Protein AF-A0A232FLA2-F1 (afdb_monomer_lite)

InterPro domains:
  IPR002172 Low-density lipoprotein (LDL) receptor class A repeat [PF00057] (7-44)
  IPR002172 Low-density lipoprotein (LDL) receptor class A repeat [PF00057] (48-85)
  IPR002172 Low-density lipoprotein (LDL) receptor class A repeat [PF00057] (89-126)
  IPR002172 Low-density lipoprotein (LDL) receptor class A repeat [PF00057] (130-167)
  IPR002172 Low-density lipoprotein (LDL) receptor class A repeat [PF00057] (171-208)
  IPR002172 Low-density lipoprotein (LDL) receptor class A repeat [PR00261] (20-41)
  IPR002172 Low-density lipoprotein (LDL) receptor class A repeat [PR00261] (61-82)
  IPR002172 Low-density lipoprotein (LDL) receptor class A repeat [PR00261] (102-123)
  IPR002172 Low-density lipoprotein (LDL) receptor class A repeat [PR00261] (143-164)
  IPR002172 Low-density lipoprotein (LDL) receptor class A repeat [PR00261] (184-205)
  IPR002172 Low-density lipoprotein (LDL) receptor class A repeat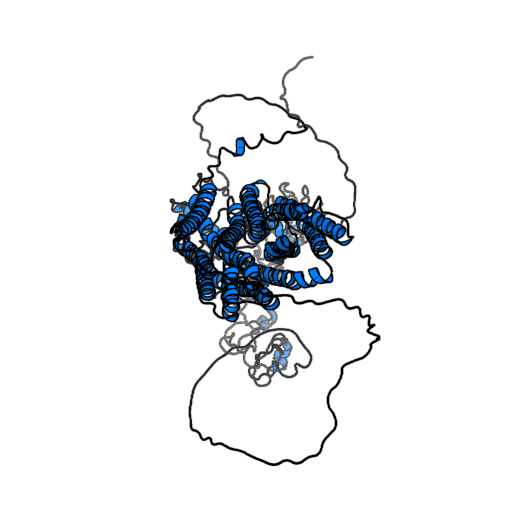 [PS50068] (7-45)
  IPR002172 Low-density lipoprotein (LDL) receptor class A repeat [PS50068] (48-86)
  IPR002172 Low-density lipoprotein (LDL) receptor class A repeat [PS50068] (89-127)
  IPR002172 Low-density lipoprotein (LDL) receptor class A repeat [PS50068] (130-168)
  IPR002172 Low-density lipoprotein (LDL) receptor class A repeat [PS50068] (171-209)
  IPR002172 Low-density lipoprotein (LDL) receptor class A repeat [SM00192] (7-46)
  IPR002172 Low-density lipoprotein (LDL) receptor class A repeat [SM00192] (48-87)
  IPR002172 Low-density lipoprotein (LDL) receptor class A repeat [SM00192] (89-128)
  IPR002172 Low-density lipoprotein (LDL) receptor class A repeat [SM00192] (130-169)
  IPR002172 Low-density lipoprotein (LDL) receptor class A repeat [SM00192] (171-210)

Sequence (860 aa):
MNCTKERCDELGRFKCKNKNYCLANYFFCNGRYDCGDKSDEMYCSEKRCIESGKFGCKNTKKCTPKRWVCDGSPECPDLSDEADCSVGRCKEVGKFKCRNGTRCIDEDRVCNGSTDCNDGSDEADCTEKRCNQLGKFKCKNKNYCSSRKFVCDGYDDCGDSSDEVDCSTEHCEKVSKFKCKSTDKCVTSFFICNGQDDCGDNSDEVGCEGQLPEMTTSPFVRTTSRREYGSSIVPEDSATKYPYAKPSTSEVLLNALNFTVAPKDYYENTVVPEDSAKKYPDEEHSTFNVSSNLSNQSSTLCLLLLFGVVLSAIFIAYGQMPEFAKNAYCVFGTPHVIIVKLGPSRLNGTKEAAKSQEMEPAGMPRPKGQRTQWKQWAACISATLSMVAAGTVYGWSTTIQTRLTDNTTLDVPIHVTGEQSSWIISLVVIGSMMGAFYGAYVAASCGRKICLLMSSLFYILGWLLVIFAHNVWYLYISRLILGIGVGMSYTANPMYVSEVADVNIRGALSTLIAVNVFTGSLISCSVGPWTTYLTLGIALLCIPILFVLTFAWFPESPYYLLSKGKSAEAASAIAFFQGITDPDELRQEVELVRRNIGKDSSDEFEELKFSFSDFLLLMKTRNRRALVIVMGLILGQQLSGSFTTMQYLEMMFHDAKIGIDSHTATIIVLVVAMVSGGVSTMTVEGAGRRLLLLYSSFACALSLGVLGVYLLIKSTGADLSSINLLPVFDIIVFQAVYQIGLGTMPNLLIGELFPTNVKGIAGAVIIVFDGLMGFIVSKYYEPIFIRLGGQVVYLFFCVSTLGIFFFIYAYVPETKRKTFLEIQDILDELRPFKAHSSTSISCLPLKRSGGEEDNKTEEA

pLDDT: mean 70.94, std 24.24, range [20.91, 97.5]

Secondary structure (DSSP, 8-state):
----HHHHHHTTEEEPSSSS-EEEGGGTTSSS-TTSSSTTTTT--HHHHHHTT-EEPSSSS-EE-GGGSSSSS--STTSTTTS---HHHHHHTTEEEPTTSS-EEEGGGTTSSS--STTSTTTTT--HHHHHHTTEEEPSSSS-EEEGGGSSSSS-SSSSSTTSS---HHHHHHTTEEEPSSSS-EEEGGGSSSSS-SSSSSGGGSS-TT---------------------------------------------------------------------------------TTHHHHHHHHHHHHHHHHHHHHHHHHS---SSGGGTSSSSS---------------------------PPS-----------HHHHHHHHHHHHHHHHHHHHHHHHHHHHHHHH-SS-TT-S----HHHHHHHHHHHHHHHHHHHHHHHHHHHHT-HHHHHHHHHHHHHHHHHHHHT--SHHHHHHHHHHHHHHHHHHHHHHHHHHHHHS-TTTHHHHHHHHHHHHHHHHHHHHHHGGGS-HHHHHHHHHHHHHHHHHHHTTSPPPHHHHHHTT-HHHHHHHHHHHHT---HHHHHHHHHHHHHHHT--S----------HHHHHHHTSHHHHHHHHHHHHHHHHHHHTTHHHHHHTHHHHHHHHT-SS-HHHHHHHHHHHHHHHHHHHHHHHHHH-HHHHHHHHHHHHHHHHHHHHHHHHHHHTT---GGGTTHHHHHHHHHHHHHHHTTTTHHHHHHHHHS-TTTHHHHHHHHHHHHHHHHHHHHHHHHHHHHHH-HHHHHHHHHHHHHHHHHHHHHH----TT--HHHHHHHHHH----------------PPPPPPPPPP-----

Radius of gyration: 38.5 Å; chains: 1; bounding box: 143×79×98 Å

Structure (mmCIF, N/CA/C/O backbone):
data_AF-A0A232FLA2-F1
#
_entry.id   AF-A0A232FLA2-F1
#
loop_
_atom_site.group_PDB
_atom_site.id
_atom_site.type_symbol
_atom_site.label_atom_id
_atom_site.label_alt_id
_atom_site.label_comp_id
_atom_site.label_asym_id
_atom_site.label_entity_id
_atom_site.label_seq_id
_atom_site.pdbx_PDB_ins_code
_atom_site.Cartn_x
_atom_site.Cartn_y
_atom_site.Cartn_z
_atom_site.occupancy
_atom_site.B_iso_or_equiv
_atom_site.auth_seq_id
_atom_site.auth_comp_id
_atom_site.auth_asym_id
_atom_site.auth_atom_id
_atom_site.pdbx_PDB_model_num
ATOM 1 N N . MET A 1 1 ? -31.244 -20.790 -4.840 1.00 44.53 1 MET A N 1
ATOM 2 C CA . MET A 1 1 ? -31.209 -22.116 -4.182 1.00 44.53 1 MET A CA 1
ATOM 3 C C . MET A 1 1 ? -32.504 -22.278 -3.396 1.00 44.53 1 MET A C 1
ATOM 5 O O . MET A 1 1 ? -32.776 -21.425 -2.564 1.00 44.53 1 MET A O 1
ATOM 9 N N . ASN A 1 2 ? -33.322 -23.296 -3.674 1.00 50.59 2 ASN A N 1
ATOM 10 C CA . ASN A 1 2 ? -34.501 -23.591 -2.847 1.00 50.59 2 ASN A CA 1
ATOM 11 C C . ASN A 1 2 ? -34.029 -24.191 -1.508 1.00 50.59 2 ASN A C 1
ATOM 13 O O . ASN A 1 2 ? -33.311 -25.189 -1.541 1.00 50.59 2 ASN A O 1
ATOM 17 N N . CYS A 1 3 ? -34.405 -23.629 -0.345 1.00 55.94 3 CYS A N 1
ATOM 18 C CA . CYS A 1 3 ? -34.248 -24.368 0.921 1.00 55.94 3 CYS A CA 1
ATOM 19 C C . CYS A 1 3 ? -35.287 -25.484 0.911 1.00 55.94 3 CYS A C 1
ATOM 21 O O . CYS A 1 3 ? -36.488 -25.227 1.034 1.00 55.94 3 CYS A O 1
ATOM 23 N N . THR A 1 4 ? -34.856 -26.723 0.692 1.00 73.56 4 THR A N 1
ATOM 24 C CA . THR A 1 4 ? -35.702 -27.898 0.910 1.00 73.56 4 THR A CA 1
ATOM 25 C C . THR A 1 4 ? -35.859 -28.117 2.408 1.00 73.56 4 THR A C 1
ATOM 27 O O . THR A 1 4 ? -34.998 -27.720 3.188 1.00 73.56 4 THR A O 1
ATOM 30 N N . LYS A 1 5 ? -36.988 -28.701 2.821 1.00 68.62 5 LYS A N 1
ATOM 31 C CA . LYS A 1 5 ? -37.279 -28.932 4.241 1.00 68.62 5 LYS A CA 1
ATOM 32 C C . LYS A 1 5 ? -36.174 -29.778 4.894 1.00 68.62 5 LYS A C 1
ATOM 34 O O . LYS A 1 5 ? -35.650 -29.368 5.917 1.00 68.62 5 LYS A O 1
ATOM 39 N N . GLU A 1 6 ? -35.719 -30.822 4.198 1.00 71.38 6 GLU A N 1
ATOM 40 C CA . GLU A 1 6 ? -34.618 -31.699 4.630 1.00 71.38 6 GLU A CA 1
ATOM 41 C C . GLU A 1 6 ? -33.327 -30.929 4.940 1.00 71.38 6 GLU A C 1
ATOM 43 O O . GLU A 1 6 ? -32.685 -31.169 5.954 1.00 71.38 6 GLU A O 1
ATOM 48 N N . ARG A 1 7 ? -32.970 -29.938 4.113 1.00 69.44 7 ARG A N 1
ATOM 49 C CA . ARG A 1 7 ? -31.750 -29.146 4.311 1.00 69.44 7 ARG A CA 1
ATOM 50 C C . ARG A 1 7 ? -31.851 -28.182 5.486 1.00 69.44 7 ARG A C 1
ATOM 52 O O . ARG A 1 7 ? -30.844 -27.862 6.113 1.00 69.44 7 ARG A O 1
ATOM 59 N N . CYS A 1 8 ? -33.047 -27.661 5.737 1.00 70.69 8 CYS A N 1
ATOM 60 C CA . CYS A 1 8 ? -33.272 -26.807 6.888 1.00 70.69 8 CYS A CA 1
ATOM 61 C C . CYS A 1 8 ? -33.273 -27.676 8.188 1.00 70.69 8 CYS A C 1
ATOM 63 O O . CYS A 1 8 ? -32.692 -27.260 9.192 1.00 70.69 8 CYS A O 1
ATOM 65 N N . ASP A 1 9 ? -33.782 -28.918 8.126 1.00 67.38 9 ASP A N 1
ATOM 66 C CA . ASP A 1 9 ? -33.784 -29.897 9.228 1.00 67.38 9 ASP A CA 1
ATOM 67 C C . ASP A 1 9 ? -32.364 -30.409 9.577 1.00 67.38 9 ASP A C 1
ATOM 69 O O . ASP A 1 9 ? -32.005 -30.438 10.753 1.00 67.38 9 ASP A O 1
ATOM 73 N N . GLU A 1 10 ? -31.505 -30.700 8.586 1.00 69.25 10 GLU A N 1
ATOM 74 C CA . GLU A 1 10 ? -30.079 -31.052 8.796 1.00 69.25 10 GLU A CA 1
ATOM 75 C C . GLU A 1 10 ? -29.283 -29.955 9.529 1.00 69.25 10 GLU A C 1
ATOM 77 O O . GLU A 1 10 ? -28.309 -30.235 10.224 1.00 69.25 10 GLU A O 1
ATOM 82 N N . LEU A 1 11 ? -29.694 -28.692 9.381 1.00 65.62 11 LEU A N 1
ATOM 83 C CA . LEU A 1 11 ? -29.074 -27.539 10.040 1.00 65.62 11 LEU A CA 1
ATOM 84 C C . LEU A 1 11 ? -29.679 -27.240 11.422 1.00 65.62 11 LEU A C 1
ATOM 86 O O . LEU A 1 11 ? -29.247 -26.280 12.064 1.00 65.62 11 LEU A O 1
ATOM 90 N N . GLY A 1 12 ? -30.694 -27.999 11.858 1.00 66.06 12 GLY A N 1
ATOM 91 C CA . GLY A 1 12 ? -31.459 -27.717 13.073 1.00 66.06 12 GLY A CA 1
ATOM 92 C C . GLY A 1 12 ? -32.184 -26.367 13.008 1.00 66.06 12 GLY A C 1
ATOM 93 O O . GLY A 1 12 ? -32.116 -25.588 13.959 1.00 66.06 12 GLY A O 1
ATOM 94 N N . ARG A 1 13 ? -32.799 -26.035 11.862 1.00 76.12 13 ARG A N 1
ATOM 95 C CA . ARG A 1 13 ? -33.449 -24.740 11.596 1.00 76.12 13 ARG A CA 1
ATOM 96 C C . ARG A 1 13 ? -34.850 -24.903 10.994 1.00 76.12 13 ARG A C 1
ATOM 98 O O . ARG A 1 13 ? -35.085 -25.765 10.156 1.00 76.12 13 ARG A O 1
ATOM 105 N N . PHE A 1 14 ? -35.770 -24.001 11.332 1.00 75.88 14 PHE A N 1
ATOM 106 C CA . PHE A 1 14 ? -37.159 -24.033 10.864 1.00 75.88 14 PHE A CA 1
ATOM 107 C C . PHE A 1 14 ? -37.325 -23.454 9.450 1.00 75.88 14 PHE A C 1
ATOM 109 O O . PHE A 1 14 ? -36.862 -22.351 9.167 1.00 75.88 14 PHE A O 1
ATOM 116 N N . LYS A 1 15 ? -38.031 -24.157 8.555 1.00 78.00 15 LYS A N 1
ATOM 117 C CA . LYS A 1 15 ? -38.311 -23.686 7.188 1.00 78.00 15 LYS A CA 1
ATOM 118 C C . LYS A 1 15 ? -39.580 -22.825 7.108 1.00 78.00 15 LYS A C 1
ATOM 120 O O . LYS A 1 15 ? -40.677 -23.292 7.404 1.00 78.00 15 LYS A O 1
ATOM 125 N N . CYS A 1 16 ? -39.435 -21.623 6.557 1.00 78.94 16 CYS A N 1
ATOM 126 C CA . CYS A 1 16 ? -40.538 -20.733 6.192 1.00 78.94 16 CYS A CA 1
ATOM 127 C C . CYS A 1 16 ? -41.420 -21.278 5.048 1.00 78.94 16 CYS A C 1
ATOM 129 O O . CYS A 1 16 ? -40.908 -21.872 4.098 1.00 78.94 16 CYS A O 1
ATOM 131 N N . LYS A 1 17 ? -42.747 -21.062 5.092 1.00 73.12 17 LYS A N 1
ATOM 132 C CA . LYS A 1 17 ? -43.686 -21.633 4.101 1.00 73.12 17 LYS A CA 1
ATOM 133 C C . LYS A 1 17 ? -43.643 -20.901 2.756 1.00 73.12 17 LYS A C 1
ATOM 135 O O . LYS A 1 17 ? -43.544 -21.569 1.731 1.00 73.12 17 LYS A O 1
ATOM 140 N N . ASN A 1 18 ? -43.668 -19.564 2.751 1.00 65.00 18 ASN A N 1
ATOM 141 C CA . ASN A 1 18 ? -43.599 -18.765 1.516 1.00 65.00 18 ASN A CA 1
ATOM 142 C C . ASN A 1 18 ? -42.178 -18.423 1.048 1.00 65.00 18 ASN A C 1
ATOM 144 O O . ASN A 1 18 ? -42.022 -17.850 -0.031 1.00 65.00 18 ASN A O 1
ATOM 148 N N . LYS A 1 19 ? -41.131 -18.727 1.828 1.00 60.34 19 LYS A N 1
ATOM 149 C CA . LYS A 1 19 ? -39.765 -18.277 1.519 1.00 60.34 19 LYS A CA 1
ATOM 150 C C . LYS A 1 19 ? -38.733 -19.395 1.620 1.00 60.34 19 LYS A C 1
ATOM 152 O O . LYS A 1 19 ? -38.784 -20.257 2.488 1.00 60.34 19 LYS A O 1
ATOM 157 N N . ASN A 1 20 ? -37.745 -19.339 0.731 1.00 67.56 20 ASN A N 1
ATOM 158 C CA . ASN A 1 20 ? -36.660 -20.314 0.605 1.00 67.56 20 ASN A CA 1
ATOM 159 C C . ASN A 1 20 ? -35.507 -20.094 1.610 1.00 67.56 20 ASN A C 1
ATOM 161 O O . ASN A 1 20 ? -34.345 -20.251 1.241 1.00 67.56 20 ASN A O 1
ATOM 165 N N . TYR A 1 21 ? -35.798 -19.742 2.865 1.00 70.12 21 TYR A N 1
ATOM 166 C CA . TYR A 1 21 ? -34.786 -19.622 3.925 1.00 70.12 21 TYR A CA 1
ATOM 167 C C . TYR A 1 21 ? -35.212 -20.334 5.213 1.00 70.12 21 TYR A C 1
ATOM 169 O O . TYR A 1 21 ? -36.404 -20.537 5.458 1.00 70.12 21 TYR A O 1
ATOM 177 N N . CYS A 1 22 ? -34.226 -20.721 6.029 1.00 78.94 22 CYS A N 1
ATOM 178 C CA . CYS A 1 22 ? -34.454 -21.259 7.368 1.00 78.94 22 CYS A CA 1
ATOM 179 C C . CYS A 1 22 ? -34.284 -20.172 8.425 1.00 78.94 22 CYS A C 1
ATOM 181 O O . CYS A 1 22 ? -33.298 -19.434 8.408 1.00 78.94 22 CYS A O 1
ATOM 183 N N . LEU A 1 23 ? -35.171 -20.165 9.405 1.00 76.00 23 LEU A N 1
ATOM 184 C CA . LEU A 1 23 ? -35.018 -19.434 10.650 1.00 76.00 23 LEU A CA 1
ATOM 185 C C . LEU A 1 23 ? -34.274 -20.303 11.667 1.00 76.00 23 LEU A C 1
ATOM 187 O O . LEU A 1 23 ? -34.509 -21.506 11.760 1.00 76.00 23 LEU A O 1
ATOM 191 N N . ALA A 1 24 ? -33.366 -19.706 12.440 1.00 71.25 24 ALA A N 1
ATOM 192 C CA . ALA A 1 24 ? -32.785 -20.406 13.583 1.00 71.25 24 ALA A CA 1
ATOM 193 C C . ALA A 1 24 ? -33.898 -20.792 14.566 1.00 71.25 24 ALA A C 1
ATOM 195 O O . ALA A 1 24 ? -34.846 -20.026 14.738 1.00 71.25 24 ALA A O 1
ATOM 196 N N . ASN A 1 25 ? -33.763 -21.933 15.250 1.00 67.12 25 ASN A N 1
ATOM 197 C CA . ASN A 1 25 ? -34.799 -22.422 16.165 1.00 67.12 25 ASN A CA 1
ATOM 198 C C . ASN A 1 25 ? -35.215 -21.378 17.208 1.00 67.12 25 ASN A C 1
ATOM 200 O O . ASN A 1 25 ? -36.364 -21.383 17.626 1.00 67.12 25 ASN A O 1
ATOM 204 N N . TYR A 1 26 ? -34.343 -20.438 17.596 1.00 68.44 26 TYR A N 1
ATOM 205 C CA . TYR A 1 26 ? -34.701 -19.341 18.501 1.00 68.44 26 TYR A CA 1
ATOM 206 C C . TYR A 1 26 ? -35.859 -18.456 17.989 1.00 68.44 26 TYR A C 1
ATOM 208 O O . TYR A 1 26 ? -36.711 -18.097 18.796 1.00 68.44 26 TYR A O 1
ATOM 216 N N . PHE A 1 27 ? -35.960 -18.210 16.680 1.00 71.12 27 PHE A N 1
ATOM 217 C CA . PHE A 1 27 ? -37.029 -17.414 16.052 1.00 71.12 27 PHE A CA 1
ATOM 218 C C . PHE A 1 27 ? -38.322 -18.198 15.800 1.00 71.12 27 PHE A C 1
ATOM 220 O O . PHE A 1 27 ? -39.320 -17.646 15.367 1.00 71.12 27 PHE A O 1
ATOM 227 N N . PHE A 1 28 ? -38.317 -19.503 16.066 1.00 75.31 28 PHE A N 1
ATOM 228 C CA . PHE A 1 28 ? -39.519 -20.316 15.971 1.00 75.31 28 PHE A CA 1
ATOM 229 C C . PHE A 1 28 ? -40.389 -20.141 17.226 1.00 75.31 28 PHE A C 1
ATOM 231 O O . PHE A 1 28 ? -39.891 -20.377 18.340 1.00 75.31 28 PHE A O 1
ATOM 238 N N . CYS A 1 29 ? -41.665 -19.777 17.039 1.00 73.44 29 CYS A N 1
ATOM 239 C CA . CYS A 1 29 ? -42.666 -19.601 18.098 1.00 73.44 29 CYS A CA 1
ATOM 240 C C . CYS A 1 29 ? -42.223 -18.637 19.211 1.00 73.44 29 CYS A C 1
ATOM 242 O O . CYS A 1 29 ? -42.345 -18.935 20.403 1.00 73.44 29 CYS A O 1
ATOM 244 N N . ASN A 1 30 ? -41.628 -17.506 18.834 1.00 71.00 30 ASN A N 1
ATOM 245 C CA . ASN A 1 30 ? -41.150 -16.475 19.760 1.00 71.00 30 ASN A CA 1
ATOM 246 C C . ASN A 1 30 ? -42.158 -15.319 19.930 1.00 71.00 30 ASN A C 1
ATOM 248 O O . ASN A 1 30 ? -41.903 -14.397 20.711 1.00 71.00 30 ASN A O 1
ATOM 252 N N . GLY A 1 31 ? -43.297 -15.369 19.231 1.00 68.00 31 GLY A N 1
ATOM 253 C CA . GLY A 1 31 ? -44.332 -14.338 19.249 1.00 68.00 31 GLY A CA 1
ATOM 254 C C . GLY A 1 31 ? -44.086 -13.183 18.273 1.00 68.00 31 GLY A C 1
ATOM 255 O O . GLY A 1 31 ? -44.772 -12.163 18.368 1.00 68.00 31 GLY A O 1
ATOM 256 N N . ARG A 1 32 ? -43.127 -13.311 17.346 1.00 72.50 32 ARG A N 1
ATOM 257 C CA . ARG A 1 32 ? -42.846 -12.349 16.269 1.00 72.50 32 ARG A CA 1
ATOM 258 C C . ARG A 1 32 ? -42.999 -13.025 14.907 1.00 72.50 32 ARG A C 1
ATOM 260 O O . ARG A 1 32 ? -42.832 -14.225 14.773 1.00 72.50 32 ARG A O 1
ATOM 267 N N . TYR A 1 33 ? -43.357 -12.249 13.883 1.00 76.94 33 TYR A N 1
ATOM 268 C CA . TYR A 1 33 ? -43.521 -12.760 12.515 1.00 76.94 33 TYR A CA 1
ATOM 269 C C . TYR A 1 33 ? -42.214 -12.630 11.731 1.00 76.94 33 TYR A C 1
ATOM 271 O O . TYR A 1 33 ? -42.129 -11.870 10.764 1.00 76.94 33 TYR A O 1
ATOM 279 N N . ASP A 1 34 ? -41.195 -13.378 12.139 1.00 78.25 34 ASP A N 1
ATOM 280 C CA . ASP A 1 34 ? -39.862 -13.364 11.527 1.00 78.25 34 ASP A CA 1
ATOM 281 C C . ASP A 1 34 ? -39.876 -13.976 10.110 1.00 78.25 34 ASP A C 1
ATOM 283 O O . ASP A 1 34 ? -39.060 -13.656 9.238 1.00 78.25 34 ASP A O 1
ATOM 287 N N . CYS A 1 35 ? -40.866 -14.821 9.825 1.00 72.88 35 CYS A N 1
ATOM 288 C CA . CYS A 1 35 ? -41.097 -15.371 8.494 1.00 72.88 35 CYS A CA 1
ATOM 289 C C . CYS A 1 35 ? -41.814 -14.390 7.534 1.00 72.88 35 CYS A C 1
ATOM 291 O O . CYS A 1 35 ? -41.772 -14.543 6.306 1.00 72.88 35 CYS A O 1
ATOM 293 N N . GLY A 1 36 ? -42.455 -13.345 8.070 1.00 69.56 36 GLY A N 1
ATOM 294 C CA . GLY A 1 36 ? -43.250 -12.356 7.331 1.00 69.56 36 GLY A CA 1
ATOM 295 C C . GLY A 1 36 ? -44.615 -12.854 6.828 1.00 69.56 36 GLY A C 1
ATOM 296 O O . GLY A 1 36 ? -45.479 -12.040 6.528 1.00 69.56 36 GLY A O 1
ATOM 297 N N . ASP A 1 37 ? -44.840 -14.171 6.770 1.00 72.94 37 ASP A N 1
ATOM 298 C CA . ASP A 1 37 ? -46.113 -14.820 6.411 1.00 72.94 37 ASP A CA 1
ATOM 299 C C . ASP A 1 37 ? -46.783 -15.530 7.609 1.00 72.94 37 ASP A C 1
ATOM 301 O O . ASP A 1 37 ? -47.740 -16.285 7.427 1.00 72.94 37 ASP A O 1
ATOM 305 N N . LYS A 1 38 ? -46.264 -15.298 8.829 1.00 74.06 38 LYS A N 1
ATOM 306 C CA . LYS A 1 38 ? -46.719 -15.885 10.102 1.00 74.06 38 LYS A CA 1
ATOM 307 C C . LYS A 1 38 ? -46.556 -17.412 10.196 1.00 74.06 38 LYS A C 1
ATOM 309 O O . LYS A 1 38 ? -47.071 -18.028 11.126 1.00 74.06 38 LYS A O 1
ATOM 314 N N . SER A 1 39 ? -45.841 -18.054 9.267 1.00 77.94 39 SER A N 1
ATOM 315 C CA . SER A 1 39 ? -45.672 -19.518 9.252 1.00 77.94 39 SER A CA 1
ATOM 316 C C . SER A 1 39 ? -44.902 -20.073 10.449 1.00 77.94 39 SER A C 1
ATOM 318 O O . SER A 1 39 ? -45.166 -21.195 10.878 1.00 77.94 39 SER A O 1
ATOM 320 N N . ASP A 1 40 ? -43.978 -19.284 10.983 1.00 76.69 40 ASP A N 1
ATOM 321 C CA . ASP A 1 40 ? -43.229 -19.500 12.223 1.00 76.69 40 ASP A CA 1
ATOM 322 C C . ASP A 1 40 ? -44.098 -19.456 13.489 1.00 76.69 40 ASP A C 1
ATOM 324 O O . ASP A 1 40 ? -43.709 -20.017 14.508 1.00 76.69 40 ASP A O 1
ATOM 328 N N . GLU A 1 41 ? -45.305 -18.890 13.398 1.00 80.75 41 GLU A N 1
ATOM 329 C CA . GLU A 1 41 ? -46.249 -18.713 14.514 1.00 80.75 41 GLU A CA 1
ATOM 330 C C . GLU A 1 41 ? -47.592 -19.449 14.292 1.00 80.75 41 GLU A C 1
ATOM 332 O O . GLU A 1 41 ? -48.487 -19.453 15.143 1.00 80.75 41 GLU A O 1
ATOM 337 N N . MET A 1 42 ? -47.776 -20.090 13.130 1.00 70.69 42 MET A N 1
ATOM 338 C CA . MET A 1 42 ? -49.066 -20.668 12.727 1.00 70.69 42 MET A CA 1
ATOM 339 C C . MET A 1 42 ? -49.361 -22.018 13.410 1.00 70.69 42 MET A C 1
ATOM 341 O O . MET A 1 42 ? -50.518 -22.434 13.475 1.00 70.69 42 MET A O 1
ATOM 345 N N . TYR A 1 43 ? -48.343 -22.690 13.964 1.00 68.50 43 TYR A N 1
ATOM 346 C CA . TYR A 1 43 ? -48.449 -24.048 14.522 1.00 68.50 43 TYR A CA 1
ATOM 347 C C . TYR A 1 43 ? -47.515 -24.281 15.720 1.00 68.50 43 TYR A C 1
ATOM 349 O O . TYR A 1 43 ? -46.730 -25.234 15.748 1.00 68.50 43 TYR A O 1
ATOM 357 N N . CYS A 1 44 ? -47.603 -23.398 16.708 1.00 68.44 44 CYS A N 1
ATOM 358 C CA . CYS A 1 44 ? -46.916 -23.542 17.985 1.00 68.44 44 CYS A CA 1
ATOM 359 C C . CYS A 1 44 ? -47.768 -24.395 18.924 1.00 68.44 44 CYS A C 1
ATOM 361 O O . CYS A 1 44 ? -48.744 -23.922 19.503 1.00 68.44 44 CYS A O 1
ATOM 363 N N . SER A 1 45 ? -47.431 -25.678 19.009 1.00 66.62 45 SER A N 1
ATOM 364 C CA . SER A 1 45 ? -47.991 -26.614 19.986 1.00 66.62 45 SER A CA 1
ATOM 365 C C . SER A 1 45 ? -46.903 -27.026 20.967 1.00 66.62 45 SER A C 1
ATOM 367 O O . SER A 1 45 ? -45.751 -27.157 20.552 1.00 66.62 45 SER A O 1
ATOM 369 N N . GLU A 1 46 ? -47.279 -27.340 22.205 1.00 63.22 46 GLU A N 1
ATOM 370 C CA . GLU A 1 46 ? -46.378 -27.817 23.265 1.00 63.22 46 GLU A CA 1
ATOM 371 C C . GLU A 1 46 ? -45.406 -28.908 22.768 1.00 63.22 46 GLU A C 1
ATOM 373 O O . GLU A 1 46 ? -44.193 -28.785 22.922 1.00 63.22 46 GLU A O 1
ATOM 378 N N . LYS A 1 47 ? -45.910 -29.894 22.010 1.00 66.56 47 LYS A N 1
ATOM 379 C CA . LYS A 1 47 ? -45.099 -30.972 21.410 1.00 66.56 47 LYS A CA 1
ATOM 380 C C . LYS A 1 47 ? -43.975 -30.484 20.482 1.00 66.56 47 LYS A C 1
ATOM 382 O O . LYS A 1 47 ? -42.891 -31.053 20.479 1.00 66.56 47 LYS A O 1
ATOM 387 N N . ARG A 1 48 ? -44.203 -29.413 19.720 1.00 67.69 48 ARG A N 1
ATOM 388 C CA . ARG A 1 48 ? -43.251 -28.902 18.718 1.00 67.69 48 ARG A CA 1
ATOM 389 C C . ARG A 1 48 ? -42.187 -27.980 19.323 1.00 67.69 48 ARG A C 1
ATOM 391 O O . ARG A 1 48 ? -41.066 -27.921 18.816 1.00 67.69 48 ARG A O 1
ATOM 398 N N . CYS A 1 49 ? -42.509 -27.289 20.421 1.00 71.12 49 CYS A N 1
ATOM 399 C CA . CYS A 1 49 ? -41.497 -26.600 21.228 1.00 71.12 49 CYS A CA 1
ATOM 400 C C . CYS A 1 49 ? -40.491 -27.618 21.796 1.00 71.12 49 CYS A C 1
ATOM 402 O O . CYS A 1 49 ? -39.283 -27.395 21.710 1.00 71.12 49 CYS A O 1
ATOM 404 N N . ILE A 1 50 ? -40.993 -28.760 22.287 1.00 68.88 50 ILE A N 1
ATOM 405 C CA . ILE A 1 50 ? -40.181 -29.838 22.873 1.00 68.88 50 ILE A CA 1
ATOM 406 C C . ILE A 1 50 ? -39.268 -30.485 21.819 1.00 68.88 50 ILE A C 1
ATOM 408 O O . ILE A 1 50 ? -38.072 -30.626 22.069 1.00 68.88 50 ILE A O 1
ATOM 412 N N . GLU A 1 51 ? -39.784 -30.789 20.621 1.00 65.94 51 GLU A N 1
ATOM 413 C CA . GLU A 1 51 ? -38.982 -31.281 19.479 1.00 65.94 51 GLU A CA 1
ATOM 414 C C . GLU A 1 51 ? -37.857 -30.310 19.072 1.00 65.94 51 GLU A C 1
ATOM 416 O O . GLU A 1 51 ? -36.811 -30.732 18.588 1.00 65.94 51 GLU A O 1
ATOM 421 N N . SER A 1 52 ? -38.042 -29.009 19.318 1.00 63.84 52 SER A N 1
ATOM 422 C CA . SER A 1 52 ? -37.056 -27.956 19.035 1.00 63.84 52 SER A CA 1
ATOM 423 C C . SER A 1 52 ? -36.123 -27.652 20.222 1.00 63.84 52 SER A C 1
ATOM 425 O O . SER A 1 52 ? -35.374 -26.673 20.177 1.00 63.84 52 SER A O 1
ATOM 427 N N . GLY A 1 53 ? -36.182 -28.441 21.304 1.00 67.31 53 GLY A N 1
ATOM 428 C CA . GLY A 1 53 ? -35.350 -28.271 22.501 1.00 67.31 53 GLY A CA 1
ATOM 429 C C . GLY A 1 53 ? -35.752 -27.114 23.428 1.00 67.31 53 GLY A C 1
ATOM 430 O O . GLY A 1 53 ? -34.964 -26.747 24.301 1.00 67.31 53 GLY A O 1
ATOM 431 N N . LYS A 1 54 ? -36.953 -26.543 23.272 1.00 75.00 54 LYS A N 1
ATOM 432 C CA . LYS A 1 54 ? -37.475 -25.412 24.062 1.00 75.00 54 LYS A CA 1
ATOM 433 C C . LYS A 1 54 ? -38.639 -25.824 24.973 1.00 75.00 54 LYS A C 1
ATOM 435 O O . LYS A 1 54 ? -39.306 -26.824 24.722 1.00 75.00 54 LYS A O 1
ATOM 440 N N . PHE A 1 55 ? -38.906 -25.027 26.005 1.00 79.00 55 PHE A N 1
ATOM 441 C CA . PHE A 1 55 ? -40.109 -25.134 26.831 1.00 79.00 55 PHE A CA 1
ATOM 442 C C . PHE A 1 55 ? -41.288 -24.454 26.127 1.00 79.00 55 PHE A C 1
ATOM 444 O O . PHE A 1 55 ? -41.110 -23.411 25.505 1.00 79.00 55 PHE A O 1
ATOM 451 N N . GLY A 1 56 ? -42.477 -25.053 26.169 1.00 78.44 56 GLY A N 1
ATOM 452 C CA . GLY A 1 56 ? -43.697 -24.460 25.619 1.00 78.44 56 GLY A CA 1
ATOM 453 C C . GLY A 1 56 ? -44.573 -23.919 26.740 1.00 78.44 56 GLY A C 1
ATOM 454 O O . GLY A 1 56 ? -44.880 -24.653 27.675 1.00 78.44 56 GLY A O 1
ATOM 455 N N . CYS A 1 57 ? -44.997 -22.662 26.641 1.00 80.69 57 CYS A N 1
ATOM 456 C CA . CYS A 1 57 ? -45.969 -22.106 27.575 1.00 80.69 57 CYS A CA 1
ATOM 457 C C . CYS A 1 57 ? -47.331 -22.814 27.404 1.00 80.69 57 CYS A C 1
ATOM 459 O O . CYS A 1 57 ? -47.750 -23.112 26.285 1.00 80.69 57 CYS A O 1
ATOM 461 N N . LYS A 1 58 ? -48.042 -23.095 28.502 1.00 73.69 58 LYS A N 1
ATOM 462 C CA . LYS A 1 58 ? -49.206 -24.002 28.509 1.00 73.69 58 LYS A CA 1
ATOM 463 C C . LYS A 1 58 ? -50.407 -23.455 27.735 1.00 73.69 58 LYS A C 1
ATOM 465 O O . LYS A 1 58 ? -51.062 -24.193 27.005 1.00 73.69 58 LYS A O 1
ATOM 470 N N . ASN A 1 59 ? -50.686 -22.160 27.886 1.00 68.69 59 ASN A N 1
ATOM 471 C CA . ASN A 1 59 ? -51.848 -21.500 27.281 1.00 68.69 59 ASN A CA 1
ATOM 472 C C . ASN A 1 59 ? -51.475 -20.494 26.188 1.00 68.69 59 ASN A C 1
ATOM 474 O O . ASN A 1 59 ? -52.353 -19.852 25.609 1.00 68.69 59 ASN A O 1
ATOM 478 N N . THR A 1 60 ? -50.184 -20.341 25.890 1.00 65.81 60 THR A N 1
ATOM 479 C CA . THR A 1 60 ? -49.713 -19.392 24.883 1.00 65.81 60 THR A CA 1
ATOM 480 C C . THR A 1 60 ? -48.891 -20.097 23.814 1.00 65.81 60 THR A C 1
ATOM 482 O O . THR A 1 60 ? -48.195 -21.074 24.059 1.00 65.81 60 THR A O 1
ATOM 485 N N . LYS A 1 61 ? -48.961 -19.588 22.583 1.00 70.69 61 LYS A N 1
ATOM 486 C CA . LYS A 1 61 ? -48.214 -20.105 21.425 1.00 70.69 61 LYS A CA 1
ATOM 487 C C . LYS A 1 61 ? -46.717 -19.734 21.466 1.00 70.69 61 LYS A C 1
ATOM 489 O O . LYS A 1 61 ? -46.087 -19.662 20.420 1.00 70.69 61 LYS A O 1
ATOM 494 N N . LYS A 1 62 ? -46.158 -19.477 22.653 1.00 76.94 62 LYS A N 1
ATOM 495 C CA . LYS A 1 62 ? -44.784 -19.006 22.863 1.00 76.94 62 LYS A CA 1
ATOM 496 C C . LYS A 1 62 ? -43.919 -20.144 23.407 1.00 76.94 62 LYS A C 1
ATOM 498 O O . LYS A 1 62 ? -44.326 -20.841 24.333 1.00 76.94 62 LYS A O 1
ATOM 503 N N . CYS A 1 63 ? -42.721 -20.314 22.853 1.00 80.00 63 CYS A N 1
ATOM 504 C CA . CYS A 1 63 ? -41.705 -21.203 23.409 1.00 80.00 63 CYS A CA 1
ATOM 505 C C . CYS A 1 63 ? -40.599 -20.386 24.107 1.00 80.00 63 CYS A C 1
ATOM 507 O O . CYS A 1 63 ? -40.079 -19.427 23.530 1.00 80.00 63 CYS A O 1
ATOM 509 N N . THR A 1 64 ? -40.168 -20.804 25.296 1.00 76.00 64 THR A N 1
ATOM 510 C CA . THR A 1 64 ? -39.058 -20.202 26.049 1.00 76.00 64 THR A CA 1
ATOM 511 C C . THR A 1 64 ? -37.837 -21.139 26.091 1.00 76.00 64 THR A C 1
ATOM 513 O O . THR A 1 64 ? -37.968 -22.364 26.005 1.00 76.00 64 THR A O 1
ATOM 516 N N . PRO A 1 65 ? -36.601 -20.611 26.143 1.00 79.88 65 PRO A N 1
ATOM 517 C CA . PRO A 1 65 ? -35.407 -21.429 26.355 1.00 79.88 65 PRO A CA 1
ATOM 518 C C . PRO A 1 65 ? -35.458 -22.170 27.699 1.00 79.88 65 PRO A C 1
ATOM 520 O O . PRO A 1 65 ? -35.834 -21.583 28.704 1.00 79.88 65 PRO A O 1
ATOM 523 N N . LYS A 1 66 ? -34.974 -23.419 27.755 1.00 76.06 66 LYS A N 1
ATOM 524 C CA . LYS A 1 66 ? -34.956 -24.231 28.994 1.00 76.06 66 LYS A CA 1
ATOM 525 C C . LYS A 1 66 ? -34.223 -23.577 30.175 1.00 76.06 66 LYS A C 1
ATOM 527 O O . LYS A 1 66 ? -34.531 -23.865 31.323 1.00 76.06 66 LYS A O 1
ATOM 532 N N . ARG A 1 67 ? -33.255 -22.694 29.899 1.00 76.56 67 ARG A N 1
ATOM 533 C CA . ARG A 1 67 ? -32.520 -21.944 30.931 1.00 76.56 67 ARG A CA 1
ATOM 534 C C . ARG A 1 67 ? -33.360 -20.874 31.641 1.00 76.56 67 ARG A C 1
ATOM 536 O O . ARG A 1 67 ? -32.921 -20.415 32.684 1.00 76.56 67 ARG A O 1
ATOM 543 N N . TRP A 1 68 ? -34.506 -20.497 31.081 1.00 78.31 68 TRP A N 1
ATOM 544 C CA . TRP A 1 68 ? -35.451 -19.502 31.606 1.00 78.31 68 TRP A CA 1
ATOM 545 C C . TRP A 1 68 ? -36.719 -20.181 32.137 1.00 78.31 68 TRP A C 1
ATOM 547 O O . TRP A 1 68 ? -37.824 -19.687 32.009 1.00 78.31 68 TRP A O 1
ATOM 557 N N . VAL A 1 69 ? -36.579 -21.422 32.596 1.00 81.06 69 VAL A N 1
ATOM 558 C CA . VAL A 1 69 ? -37.650 -22.144 33.277 1.00 81.06 69 VAL A CA 1
ATOM 559 C C . VAL A 1 69 ? -37.266 -22.174 34.742 1.00 81.06 69 VAL A C 1
ATOM 561 O O . VAL A 1 69 ? -36.173 -22.662 35.066 1.00 81.06 69 VAL A O 1
ATOM 564 N N . CYS A 1 70 ? -38.155 -21.686 35.604 1.00 79.44 70 CYS A N 1
ATOM 565 C CA . CYS A 1 70 ? -37.955 -21.624 37.046 1.00 79.44 70 CYS A CA 1
ATOM 566 C C . CYS A 1 70 ? -36.714 -20.822 37.453 1.00 79.44 70 CYS A C 1
ATOM 568 O O . CYS A 1 70 ? -35.996 -21.211 38.382 1.00 79.44 70 CYS A O 1
ATOM 570 N N . ASP A 1 71 ? -36.405 -19.747 36.730 1.00 76.19 71 ASP A N 1
ATOM 571 C CA . ASP A 1 71 ? -35.251 -18.895 37.027 1.00 76.19 71 ASP A CA 1
ATOM 572 C C . ASP A 1 71 ? -35.598 -17.712 37.951 1.00 76.19 71 ASP A C 1
ATOM 574 O O . ASP A 1 71 ? -34.686 -17.055 38.477 1.00 76.19 71 ASP A O 1
ATOM 578 N N . GLY A 1 72 ? -36.894 -17.538 38.240 1.00 74.44 72 GLY A N 1
ATOM 579 C CA . GLY A 1 72 ? -37.466 -16.483 39.068 1.00 74.44 72 GLY A CA 1
ATOM 580 C C . GLY A 1 72 ? -38.038 -15.306 38.273 1.00 74.44 72 GLY A C 1
ATOM 581 O O . GLY A 1 72 ? -38.535 -14.365 38.897 1.00 74.44 72 GLY A O 1
ATOM 582 N N . SER A 1 73 ? -37.972 -15.334 36.938 1.00 78.62 73 SER A N 1
ATOM 583 C CA . SER A 1 73 ? -38.514 -14.305 36.045 1.00 78.62 73 SER A CA 1
ATOM 584 C C . SER A 1 73 ? -39.611 -14.894 35.149 1.00 78.62 73 SER A C 1
ATOM 586 O O . SER A 1 73 ? -39.459 -15.994 34.641 1.00 78.62 73 SER A O 1
ATOM 588 N N . PRO A 1 74 ? -40.760 -14.216 34.972 1.00 79.69 74 PRO A N 1
ATOM 589 C CA . PRO A 1 74 ? -41.832 -14.738 34.134 1.00 79.69 74 PRO A CA 1
ATOM 590 C C . PRO A 1 74 ? -41.646 -14.338 32.664 1.00 79.69 74 PRO A C 1
ATOM 592 O O . PRO A 1 74 ? -41.952 -13.212 32.259 1.00 79.69 74 PRO A O 1
ATOM 595 N N . GLU A 1 75 ? -41.209 -15.274 31.827 1.00 82.19 75 GLU A N 1
ATOM 596 C CA . GLU A 1 75 ? -41.125 -15.109 30.376 1.00 82.19 75 GLU A CA 1
ATOM 597 C C . GLU A 1 75 ? -42.391 -15.581 29.652 1.00 82.19 75 GLU A C 1
ATOM 599 O O . GLU A 1 75 ? -42.696 -15.089 28.551 1.00 82.19 75 GLU A O 1
ATOM 604 N N . CYS A 1 76 ? -43.143 -16.515 30.232 1.00 80.69 76 CYS A N 1
ATOM 605 C CA . CYS A 1 76 ? -44.454 -16.912 29.746 1.00 80.69 76 CYS A CA 1
ATOM 606 C C . CYS A 1 76 ? -45.527 -15.905 30.206 1.00 80.69 76 CYS A C 1
ATOM 608 O O . CYS A 1 76 ? -45.648 -15.622 31.398 1.00 80.69 76 CYS A O 1
ATOM 610 N N . PRO A 1 77 ? -46.387 -15.402 29.297 1.00 77.69 77 PRO A N 1
ATOM 611 C CA . PRO A 1 77 ? -47.483 -14.499 29.669 1.00 77.69 77 PRO A CA 1
ATOM 612 C C . PRO A 1 77 ? -48.493 -15.122 30.645 1.00 77.69 77 PRO A C 1
ATOM 614 O O . PRO A 1 77 ? -49.205 -14.408 31.341 1.00 77.69 77 PRO A O 1
ATOM 617 N N . ASP A 1 78 ? -48.578 -16.453 30.665 1.00 76.88 78 ASP A N 1
ATOM 618 C CA . ASP A 1 78 ? -49.425 -17.256 31.544 1.00 76.88 78 ASP A CA 1
ATOM 619 C C . ASP A 1 78 ? -48.692 -17.778 32.791 1.00 76.88 78 ASP A C 1
ATOM 621 O O . ASP A 1 78 ? -49.250 -18.617 33.493 1.00 76.88 78 ASP A O 1
ATOM 625 N N . LEU A 1 79 ? -47.464 -17.305 33.064 1.00 75.56 79 LEU A N 1
ATOM 626 C CA . LEU A 1 79 ? -46.620 -17.707 34.205 1.00 75.56 79 LEU A CA 1
ATOM 627 C C . LEU A 1 79 ? -46.284 -19.208 34.243 1.00 75.56 79 LEU A C 1
ATOM 629 O O . LEU A 1 79 ? -45.820 -19.721 35.255 1.00 75.56 79 LEU A O 1
ATOM 633 N N . SER A 1 80 ? -46.537 -19.941 33.156 1.00 81.38 80 SER A N 1
ATOM 634 C CA . SER A 1 80 ? -46.397 -21.403 33.106 1.00 81.38 80 SER A CA 1
ATOM 635 C C . SER A 1 80 ? -44.960 -21.904 33.274 1.00 81.38 80 SER A C 1
ATOM 637 O O . SER A 1 80 ? -44.761 -23.059 33.645 1.00 81.38 80 SER A O 1
ATOM 639 N N . ASP A 1 81 ? -43.976 -21.062 32.981 1.00 81.00 81 ASP A N 1
ATOM 640 C CA . ASP A 1 81 ? -42.548 -21.292 33.210 1.00 81.00 81 ASP A CA 1
ATOM 641 C C . ASP A 1 81 ? -42.148 -21.219 34.688 1.00 81.00 81 ASP A C 1
ATOM 643 O O . ASP A 1 81 ? -41.229 -21.927 35.092 1.00 81.00 81 ASP A O 1
ATOM 647 N N . GLU A 1 82 ? -42.886 -20.457 35.497 1.00 83.88 82 GLU A N 1
ATOM 648 C CA . GLU A 1 82 ? -42.639 -20.272 36.935 1.00 83.88 82 GLU A CA 1
ATOM 649 C C . GLU A 1 82 ? -43.708 -20.950 37.827 1.00 83.88 82 GLU A C 1
ATOM 651 O O . GLU A 1 82 ? -43.572 -21.016 39.048 1.00 83.88 82 GLU A O 1
ATOM 656 N N . ALA A 1 83 ? -44.787 -21.486 37.243 1.00 76.19 83 ALA A N 1
ATOM 657 C CA . ALA A 1 83 ? -45.947 -21.992 37.988 1.00 76.19 83 ALA A CA 1
ATOM 658 C C . ALA A 1 83 ? -45.755 -23.371 38.650 1.00 76.19 83 ALA A C 1
ATOM 660 O O . ALA A 1 83 ? -46.448 -23.680 39.619 1.00 76.19 83 ALA A O 1
ATOM 661 N N . ASP A 1 84 ? -44.867 -24.230 38.136 1.00 75.56 84 ASP A N 1
ATOM 662 C CA . ASP A 1 84 ? -44.649 -25.581 38.682 1.00 75.56 84 ASP A CA 1
ATOM 663 C C . ASP A 1 84 ? -43.168 -25.983 38.623 1.00 75.56 84 ASP A C 1
ATOM 665 O O . ASP A 1 84 ? -42.725 -26.790 37.806 1.00 75.56 84 ASP A O 1
ATOM 669 N N . CYS A 1 85 ? -42.388 -25.414 39.537 1.00 75.19 85 CYS A N 1
ATOM 670 C CA . CYS A 1 85 ? -40.968 -25.705 39.729 1.00 75.19 85 CYS A CA 1
ATOM 671 C C . CYS A 1 85 ? -40.752 -26.947 40.609 1.00 75.19 85 CYS A C 1
ATOM 673 O O . CYS A 1 85 ? -40.076 -26.936 41.643 1.00 75.19 85 CYS A O 1
ATOM 675 N N . SER A 1 86 ? -41.381 -28.062 40.235 1.00 74.56 86 SER A N 1
ATOM 676 C CA . SER A 1 86 ? -41.226 -29.356 40.905 1.00 74.56 86 SER A CA 1
ATOM 677 C C . SER A 1 86 ? -39.820 -29.956 40.709 1.00 74.56 86 SER A C 1
ATOM 679 O O . SER A 1 86 ? -39.057 -29.556 39.832 1.00 74.56 86 SER A O 1
ATOM 681 N N . VAL A 1 87 ? -39.447 -30.930 41.557 1.00 67.06 87 VAL A N 1
ATOM 682 C CA . VAL A 1 87 ? -38.134 -31.618 41.472 1.00 67.06 87 VAL A CA 1
ATOM 683 C C . VAL A 1 87 ? -37.951 -32.272 40.095 1.00 67.06 87 VAL A C 1
ATOM 685 O O . VAL A 1 87 ? -36.852 -32.258 39.549 1.00 67.06 87 VAL A O 1
ATOM 688 N N . GLY A 1 88 ? -39.035 -32.804 39.521 1.00 67.94 88 GLY A N 1
ATOM 689 C CA . GLY A 1 88 ? -39.039 -33.374 38.174 1.00 67.94 88 GLY A CA 1
ATOM 690 C C . GLY A 1 88 ? -38.719 -32.335 37.101 1.00 67.94 88 GLY A C 1
ATOM 691 O O . GLY A 1 88 ? -37.812 -32.559 36.306 1.00 67.94 88 GLY A O 1
ATOM 692 N N . ARG A 1 89 ? -39.374 -31.165 37.134 1.00 73.94 89 ARG A N 1
ATOM 693 C CA . ARG A 1 89 ? -39.171 -30.119 36.120 1.00 73.94 89 ARG A CA 1
ATOM 694 C C . ARG A 1 89 ? -37.755 -29.532 36.141 1.00 73.94 89 ARG A C 1
ATOM 696 O O . ARG A 1 89 ? -37.168 -29.385 35.075 1.00 73.94 89 ARG A O 1
ATOM 703 N N . CYS A 1 90 ? -37.166 -29.263 37.313 1.00 75.38 90 CYS A N 1
ATOM 704 C CA . CYS A 1 90 ? -35.768 -28.798 37.379 1.00 75.38 90 CYS A CA 1
ATOM 705 C C . CYS A 1 90 ? -34.791 -29.847 36.809 1.00 75.38 90 CYS A C 1
ATOM 707 O O . CYS A 1 90 ? -33.842 -29.508 36.102 1.00 75.38 90 CYS A O 1
ATOM 709 N N . LYS A 1 91 ? -35.056 -31.137 37.055 1.00 73.81 91 LYS A N 1
ATOM 710 C CA . LYS A 1 91 ? -34.227 -32.239 36.552 1.00 73.81 91 LYS A CA 1
ATOM 711 C C . LYS A 1 91 ? -34.329 -32.405 35.031 1.00 73.81 91 LYS A C 1
ATOM 713 O O . LYS A 1 91 ? -33.329 -32.703 34.388 1.00 73.81 91 LYS A O 1
ATOM 718 N N . GLU A 1 92 ? -35.500 -32.166 34.440 1.00 68.19 92 GLU A N 1
ATOM 719 C CA . GLU A 1 92 ? -35.711 -32.198 32.980 1.00 68.19 92 GLU A CA 1
ATOM 720 C C . GLU A 1 92 ? -34.936 -31.108 32.219 1.00 68.19 92 GLU A C 1
ATOM 722 O O . GLU A 1 92 ? -34.639 -31.268 31.028 1.00 68.19 92 GLU A O 1
ATOM 727 N N . VAL A 1 93 ? -34.595 -30.006 32.895 1.00 70.75 93 VAL A N 1
ATOM 728 C CA . VAL A 1 93 ? -33.789 -28.908 32.336 1.00 70.75 93 VAL A CA 1
ATOM 729 C C . VAL A 1 93 ? -32.319 -28.942 32.769 1.00 70.75 93 VAL A C 1
ATOM 731 O O . VAL A 1 93 ? -31.569 -28.060 32.363 1.00 70.75 93 VAL A O 1
ATOM 734 N N . GLY A 1 94 ? -31.893 -29.958 33.532 1.00 69.12 94 GLY A N 1
ATOM 735 C CA . GLY A 1 94 ? -30.505 -30.104 33.992 1.00 69.12 94 GLY A CA 1
ATOM 736 C C . GLY A 1 94 ? -30.092 -29.078 35.052 1.00 69.12 94 GLY A C 1
ATOM 737 O O . GLY A 1 94 ? -28.954 -28.623 35.047 1.00 69.12 94 GLY A O 1
ATOM 738 N N . LYS A 1 95 ? -31.025 -28.665 35.920 1.00 80.12 95 LYS A N 1
ATOM 739 C CA . LYS A 1 95 ? -30.796 -27.672 36.978 1.00 80.12 95 LYS A CA 1
ATOM 740 C C . LYS A 1 95 ? -31.077 -28.237 38.372 1.00 80.12 95 LYS A C 1
ATOM 742 O O . LYS A 1 95 ? -31.948 -29.089 38.558 1.00 80.12 95 LYS A O 1
ATOM 747 N N . PHE A 1 96 ? -30.386 -27.705 39.376 1.00 80.12 96 PHE A N 1
ATOM 748 C CA . PHE A 1 96 ? -30.591 -28.013 40.788 1.00 80.12 96 PHE A CA 1
ATOM 749 C C . PHE A 1 96 ? -31.770 -27.226 41.367 1.00 80.12 96 PHE A C 1
ATOM 751 O O . PHE A 1 96 ? -31.893 -26.027 41.147 1.00 80.12 96 PHE A O 1
ATOM 758 N N . LYS A 1 97 ? -32.635 -27.886 42.142 1.00 80.69 97 LYS A N 1
ATOM 759 C CA . LYS A 1 97 ? -33.811 -27.263 42.763 1.00 80.69 97 LYS A CA 1
ATOM 760 C C . LYS A 1 97 ? -33.494 -26.742 44.168 1.00 80.69 97 LYS A C 1
ATOM 762 O O . LYS A 1 97 ? -33.152 -27.539 45.039 1.00 80.69 97 LYS A O 1
ATOM 767 N N . CYS A 1 98 ? -33.740 -25.456 44.422 1.00 81.50 98 CYS A N 1
ATOM 768 C CA . CYS A 1 98 ? -33.689 -24.904 45.778 1.00 81.50 98 CYS A CA 1
ATOM 769 C C . CYS A 1 98 ? -34.778 -25.536 46.670 1.00 81.50 98 CYS A C 1
ATOM 771 O O . CYS A 1 98 ? -35.896 -25.798 46.211 1.00 81.50 98 CYS A O 1
ATOM 773 N N . ARG A 1 99 ? -34.495 -25.764 47.958 1.00 79.50 99 ARG A N 1
ATOM 774 C CA . ARG A 1 99 ? -35.399 -26.466 48.893 1.00 79.50 99 ARG A CA 1
ATOM 775 C C . ARG A 1 99 ? -36.750 -25.757 49.054 1.00 79.50 99 ARG A C 1
ATOM 777 O O . ARG A 1 99 ? -37.767 -26.443 49.125 1.00 79.50 99 ARG A O 1
ATOM 784 N N . ASN A 1 100 ? -36.785 -24.425 49.022 1.00 69.50 100 ASN A N 1
ATOM 785 C CA . ASN A 1 100 ? -38.016 -23.623 49.071 1.00 69.50 100 ASN A CA 1
ATOM 786 C C . ASN A 1 100 ? -38.890 -23.751 47.803 1.00 69.50 100 ASN A C 1
ATOM 788 O O . ASN A 1 100 ? -40.018 -23.281 47.746 1.00 69.50 100 ASN A O 1
ATOM 792 N N . GLY A 1 101 ? -38.384 -24.431 46.773 1.00 64.38 101 GLY A N 1
ATOM 793 C CA . GLY A 1 101 ? -39.168 -24.932 45.655 1.00 64.38 101 GLY A CA 1
ATOM 794 C C . GLY A 1 101 ? -39.584 -23.925 44.590 1.00 64.38 101 GLY A C 1
ATOM 795 O O . GLY A 1 101 ? -40.301 -24.313 43.674 1.00 64.38 101 GLY A O 1
ATOM 796 N N . THR A 1 102 ? -39.111 -22.683 44.675 1.00 68.38 102 THR A N 1
ATOM 797 C CA . THR A 1 102 ? -39.486 -21.588 43.768 1.00 68.38 102 THR A CA 1
ATOM 798 C C . THR A 1 102 ? -38.432 -21.260 42.709 1.00 68.38 102 THR A C 1
ATOM 800 O O . THR A 1 102 ? -38.659 -20.362 41.913 1.00 68.38 102 THR A O 1
ATOM 803 N N . ARG A 1 103 ? -37.265 -21.922 42.709 1.00 79.75 103 ARG A N 1
ATOM 804 C CA . ARG A 1 103 ? -36.172 -21.622 41.768 1.00 79.75 103 ARG A CA 1
ATOM 805 C C . ARG A 1 103 ? -35.299 -22.844 41.489 1.00 79.75 103 ARG A C 1
ATOM 807 O O . ARG A 1 103 ? -35.024 -23.624 42.407 1.00 79.75 103 ARG A O 1
ATOM 814 N N . CYS A 1 104 ? -34.840 -22.978 40.246 1.00 83.75 104 CYS A N 1
ATOM 815 C CA . CYS A 1 104 ? -33.780 -23.901 39.859 1.00 83.75 104 CYS A CA 1
ATOM 816 C C . CYS A 1 104 ? -32.505 -23.117 39.481 1.00 83.75 104 CYS A C 1
ATOM 818 O O . CYS A 1 104 ? -32.559 -22.182 38.681 1.00 83.75 104 CYS A O 1
ATOM 820 N N . ILE A 1 105 ? -31.353 -23.521 40.006 1.00 83.06 105 ILE A N 1
ATOM 821 C CA . ILE A 1 105 ? -30.032 -22.949 39.701 1.00 83.06 105 ILE A CA 1
ATOM 822 C C . ILE A 1 105 ? -29.185 -23.949 38.906 1.00 83.06 105 ILE A C 1
ATOM 824 O O . ILE A 1 105 ? -29.462 -25.147 38.920 1.00 83.06 105 ILE A O 1
ATOM 828 N N . ASP A 1 106 ? -28.167 -23.477 38.192 1.00 82.56 106 ASP A N 1
ATOM 829 C CA . ASP A 1 106 ? -27.265 -24.364 37.448 1.00 82.56 106 ASP A CA 1
ATOM 830 C C . ASP A 1 106 ? -26.429 -25.239 38.399 1.00 82.56 106 ASP A C 1
ATOM 832 O O . ASP A 1 106 ? -26.085 -24.815 39.502 1.00 82.56 106 ASP A O 1
ATOM 836 N N . GLU A 1 107 ? -26.081 -26.458 37.974 1.00 78.12 107 GLU A N 1
ATOM 837 C CA . GLU A 1 107 ? -25.326 -27.417 38.803 1.00 78.12 107 GLU A CA 1
ATOM 838 C C . GLU A 1 107 ? -23.950 -26.879 39.240 1.00 78.12 107 GLU A C 1
ATOM 840 O O . GLU A 1 107 ? -23.480 -27.186 40.337 1.00 78.12 107 GLU A O 1
ATOM 845 N N . ASP A 1 108 ? -23.336 -25.999 38.442 1.00 79.56 108 ASP A N 1
ATOM 846 C CA . ASP A 1 108 ? -22.063 -25.355 38.781 1.00 79.56 108 ASP A CA 1
ATOM 847 C C . ASP A 1 108 ? -22.158 -24.403 39.978 1.00 79.56 108 ASP A C 1
ATOM 849 O O . ASP A 1 108 ? -21.142 -24.162 40.633 1.00 79.56 108 ASP A O 1
ATOM 853 N N . ARG A 1 109 ? -23.364 -23.911 40.287 1.00 82.12 109 ARG A N 1
ATOM 854 C CA . ARG A 1 109 ? -23.652 -23.018 41.417 1.00 82.12 109 ARG A CA 1
ATOM 855 C C . ARG A 1 109 ? -24.001 -23.748 42.710 1.00 82.12 109 ARG A C 1
ATOM 857 O O . ARG A 1 109 ? -24.299 -23.122 43.711 1.00 82.12 109 ARG A O 1
ATOM 864 N N . VAL A 1 110 ? -23.987 -25.077 42.696 1.00 84.75 110 VAL A N 1
ATOM 865 C CA . VAL A 1 110 ? -24.214 -25.876 43.898 1.00 84.75 110 VAL A CA 1
ATOM 866 C C . VAL A 1 110 ? -22.883 -26.090 44.611 1.00 84.75 110 VAL A C 1
ATOM 868 O O . VAL A 1 110 ? -21.944 -26.612 43.998 1.00 84.75 110 VAL A O 1
ATOM 871 N N . CYS A 1 111 ? -22.825 -25.750 45.901 1.00 84.69 111 CYS A N 1
ATOM 872 C CA . CYS A 1 111 ? -21.637 -25.892 46.742 1.00 84.69 111 CYS A CA 1
ATOM 873 C C . CYS A 1 111 ? -20.435 -25.102 46.208 1.00 84.69 111 CYS A C 1
ATOM 875 O O . CYS A 1 111 ? -19.305 -25.595 46.220 1.00 84.69 111 CYS A O 1
ATOM 877 N N . ASN A 1 112 ? -20.683 -23.904 45.677 1.00 81.44 112 ASN A N 1
ATOM 878 C CA . ASN A 1 112 ? -19.662 -23.012 45.122 1.00 81.44 112 ASN A CA 1
ATOM 879 C C . ASN A 1 112 ? -19.187 -21.960 46.145 1.00 81.44 112 ASN A C 1
ATOM 881 O O . ASN A 1 112 ? -18.399 -21.082 45.796 1.00 81.44 112 ASN A O 1
ATOM 885 N N . GLY A 1 113 ? -19.657 -22.033 47.395 1.00 76.56 113 GLY A N 1
ATOM 886 C CA . GLY A 1 113 ? -19.329 -21.081 48.453 1.00 76.56 113 GLY A CA 1
ATOM 887 C C . GLY A 1 113 ? -20.150 -19.788 48.413 1.00 76.56 113 GLY A C 1
ATOM 888 O O . GLY A 1 113 ? -19.900 -18.898 49.227 1.00 76.56 113 GLY A O 1
ATOM 889 N N . SER A 1 114 ? -21.122 -19.674 47.502 1.00 80.50 114 SER A N 1
ATOM 890 C CA . SER A 1 114 ? -22.039 -18.539 47.366 1.00 80.50 114 SER A CA 1
ATOM 891 C C . SER A 1 114 ? -23.485 -18.995 47.559 1.00 80.50 114 SER A C 1
ATOM 893 O O . SER A 1 114 ? -23.894 -20.021 47.044 1.00 80.50 114 SER A O 1
ATOM 895 N N . THR A 1 115 ? -24.289 -18.222 48.291 1.00 83.25 115 THR A N 1
ATOM 896 C CA . THR A 1 115 ? -25.724 -18.509 48.450 1.00 83.25 115 THR A CA 1
ATOM 897 C C . THR A 1 115 ? -26.505 -17.973 47.246 1.00 83.25 115 THR A C 1
ATOM 899 O O . THR A 1 115 ? -26.962 -16.827 47.252 1.00 83.25 115 THR A O 1
ATOM 902 N N . ASP A 1 116 ? -26.634 -18.788 46.204 1.00 81.50 116 ASP A N 1
ATOM 903 C CA . ASP A 1 116 ? -27.417 -18.554 44.988 1.00 81.50 116 ASP A CA 1
ATOM 904 C C . ASP A 1 116 ? -28.911 -18.904 45.176 1.00 81.50 116 ASP A C 1
ATOM 906 O O . ASP A 1 116 ? -29.793 -18.307 44.538 1.00 81.50 116 ASP A O 1
ATOM 910 N N . CYS A 1 117 ? -29.226 -19.842 46.074 1.00 82.31 117 CYS A N 1
ATOM 911 C CA . CYS A 1 117 ? -30.589 -20.068 46.542 1.00 82.31 117 CYS A CA 1
ATOM 912 C C . CYS A 1 117 ? -30.951 -19.101 47.682 1.00 82.31 117 CYS A C 1
ATOM 914 O O . CYS A 1 117 ? -30.220 -18.954 48.659 1.00 82.31 117 CYS A O 1
ATOM 916 N N . ASN A 1 118 ? -32.154 -18.515 47.627 1.00 77.62 118 ASN A N 1
ATOM 917 C CA . ASN A 1 118 ? -32.656 -17.590 48.660 1.00 77.62 118 ASN A CA 1
ATOM 918 C C . ASN A 1 118 ? -32.742 -18.210 50.069 1.00 77.62 118 ASN A C 1
ATOM 920 O O . ASN A 1 118 ? -32.805 -17.489 51.059 1.00 77.62 118 ASN A O 1
ATOM 924 N N . ASP A 1 119 ? -32.801 -19.539 50.160 1.00 76.62 119 ASP A N 1
ATOM 925 C CA . ASP A 1 119 ? -32.843 -20.308 51.405 1.00 76.62 119 ASP A CA 1
ATOM 926 C C . ASP A 1 119 ? -31.489 -20.944 51.776 1.00 76.62 119 ASP A C 1
ATOM 928 O O . ASP A 1 119 ? -31.423 -21.709 52.739 1.00 76.62 119 ASP A O 1
ATOM 932 N N . GLY A 1 120 ? -30.429 -20.672 51.004 1.00 78.50 120 GLY A N 1
ATOM 933 C CA . GLY A 1 120 ? -29.090 -21.244 51.181 1.00 78.50 120 GLY A CA 1
ATOM 934 C C . GLY A 1 120 ? -29.019 -22.766 51.004 1.00 78.50 120 GLY A C 1
ATOM 935 O O . GLY A 1 120 ? -28.085 -23.405 51.487 1.00 78.50 120 GLY A O 1
ATOM 936 N N . SER A 1 121 ? -30.030 -23.390 50.386 1.00 83.19 121 SER A N 1
ATOM 937 C CA . SER A 1 121 ? -30.118 -24.855 50.247 1.00 83.19 121 SER A CA 1
ATOM 938 C C . SER A 1 121 ? -29.093 -25.474 49.288 1.00 83.19 121 SER A C 1
ATOM 940 O O . SER A 1 121 ? -28.803 -26.675 49.354 1.00 83.19 121 SER A O 1
ATOM 942 N N . ASP A 1 122 ? -28.540 -24.651 48.412 1.00 84.19 122 ASP A N 1
ATOM 943 C CA . ASP A 1 122 ? -27.390 -24.921 47.561 1.00 84.19 122 ASP A CA 1
ATOM 944 C C . ASP A 1 122 ? -26.100 -25.142 48.358 1.00 84.19 122 ASP A C 1
ATOM 946 O O . ASP A 1 122 ? -25.360 -26.062 48.022 1.00 84.19 122 ASP A O 1
ATOM 950 N N . GLU A 1 123 ? -25.910 -24.426 49.469 1.00 86.88 123 GLU A N 1
ATOM 951 C CA . GLU A 1 123 ? -24.712 -24.509 50.326 1.00 86.88 123 GLU A CA 1
ATOM 952 C C . GLU A 1 123 ? -24.930 -25.323 51.626 1.00 86.88 123 GLU A C 1
ATOM 954 O O . GLU A 1 123 ? -24.006 -25.588 52.402 1.00 86.88 123 GLU A O 1
ATOM 959 N N . ALA A 1 124 ? -26.170 -25.749 51.893 1.00 80.88 124 ALA A N 1
ATOM 960 C CA . ALA A 1 124 ? -26.552 -26.369 53.166 1.00 80.88 124 ALA A CA 1
ATOM 961 C C . ALA A 1 124 ? -26.124 -27.842 53.339 1.00 80.88 124 ALA A C 1
ATOM 963 O O . ALA A 1 124 ? -26.013 -28.307 54.472 1.00 80.88 124 ALA A O 1
ATOM 964 N N . ASP A 1 125 ? -25.927 -28.600 52.255 1.00 79.94 125 ASP A N 1
ATOM 965 C CA . ASP A 1 125 ? -25.633 -30.047 52.311 1.00 79.94 125 ASP A CA 1
ATOM 966 C C . ASP A 1 125 ? -24.547 -30.439 51.303 1.00 79.94 125 ASP A C 1
ATOM 968 O O . ASP A 1 125 ? -24.777 -31.224 50.390 1.00 79.94 125 ASP A O 1
ATOM 972 N N . CYS A 1 126 ? -23.355 -29.863 51.447 1.00 81.31 126 CYS A N 1
ATOM 973 C CA . CYS A 1 126 ? -22.195 -30.132 50.592 1.00 81.31 126 CYS A CA 1
ATOM 974 C C . CYS A 1 126 ? -21.344 -31.276 51.150 1.00 81.31 126 CYS A C 1
ATOM 976 O O . CYS A 1 126 ? -20.186 -31.135 51.553 1.00 81.31 126 CYS A O 1
ATOM 978 N N . THR A 1 127 ? -21.964 -32.452 51.234 1.00 83.06 127 THR A N 1
ATOM 979 C CA . THR A 1 127 ? -21.283 -33.682 51.637 1.00 83.06 127 THR A CA 1
ATOM 980 C C . THR A 1 127 ? -20.388 -34.215 50.521 1.00 83.06 127 THR A C 1
ATOM 982 O O . THR A 1 127 ? -20.554 -33.901 49.345 1.00 83.06 127 THR A O 1
ATOM 985 N N . GLU A 1 128 ? -19.441 -35.079 50.883 1.00 78.19 128 GLU A N 1
ATOM 986 C CA . GLU A 1 128 ? -18.504 -35.686 49.929 1.00 78.19 128 GLU A CA 1
ATOM 987 C C . GLU A 1 128 ? -19.236 -36.458 48.821 1.00 78.19 128 GLU A C 1
ATOM 989 O O . GLU A 1 128 ? -18.877 -36.389 47.648 1.00 78.19 128 GLU A O 1
ATOM 994 N N . LYS A 1 129 ? -20.341 -37.125 49.174 1.00 80.44 129 LYS A N 1
ATOM 995 C CA . LYS A 1 129 ? -21.214 -37.799 48.206 1.00 80.44 129 LYS A CA 1
ATOM 996 C C . LYS A 1 129 ? -21.816 -36.823 47.195 1.00 80.44 129 LYS A C 1
ATOM 998 O O . LYS A 1 129 ? -21.903 -37.170 46.022 1.00 80.44 129 LYS A O 1
ATOM 1003 N N . ARG A 1 130 ? -22.203 -35.618 47.624 1.00 80.19 130 ARG A N 1
ATOM 1004 C CA . ARG A 1 130 ? -22.807 -34.608 46.748 1.00 80.19 130 ARG A CA 1
ATOM 1005 C C . ARG A 1 130 ? -21.780 -33.951 45.831 1.00 80.19 130 ARG A C 1
ATOM 1007 O O . ARG A 1 130 ? -22.037 -33.869 44.636 1.00 80.19 130 ARG A O 1
ATOM 1014 N N . CYS A 1 131 ? -20.604 -33.571 46.340 1.00 82.06 131 CYS A N 1
ATOM 1015 C CA . CYS A 1 131 ? -19.524 -33.061 45.482 1.00 82.06 131 CYS A CA 1
ATOM 1016 C C . CYS A 1 131 ? -19.144 -34.094 44.407 1.00 82.06 131 CYS A C 1
ATOM 1018 O O . CYS A 1 131 ? -19.025 -33.756 43.233 1.00 82.06 131 CYS A O 1
ATOM 1020 N N . ASN A 1 132 ? -19.061 -35.375 44.783 1.00 78.88 132 ASN A N 1
ATOM 1021 C CA . ASN A 1 132 ? -18.776 -36.453 43.838 1.00 78.88 132 ASN A CA 1
ATOM 1022 C C . ASN A 1 132 ? -19.884 -36.665 42.796 1.00 78.88 132 ASN A C 1
ATOM 1024 O O . ASN A 1 132 ? -19.570 -36.947 41.641 1.00 78.88 132 ASN A O 1
ATOM 1028 N N . GLN A 1 133 ? -21.160 -36.504 43.167 1.00 78.88 133 GLN A N 1
ATOM 1029 C CA . GLN A 1 133 ? -22.284 -36.541 42.220 1.00 78.88 133 GLN A CA 1
ATOM 1030 C C . GLN A 1 133 ? -22.231 -35.396 41.201 1.00 78.88 133 GLN A C 1
ATOM 1032 O O . GLN A 1 133 ? -22.628 -35.597 40.059 1.00 78.88 133 GLN A O 1
ATOM 1037 N N . LEU A 1 134 ? -21.699 -34.236 41.595 1.00 76.06 134 LEU A N 1
ATOM 1038 C CA . LEU A 1 134 ? -21.465 -33.081 40.721 1.00 76.06 134 LEU A CA 1
ATOM 1039 C C . LEU A 1 134 ? -20.154 -33.189 39.918 1.00 76.06 134 LEU A C 1
ATOM 1041 O O . LEU A 1 134 ? -19.814 -32.278 39.170 1.00 76.06 134 LEU A O 1
ATOM 1045 N N . GLY A 1 135 ? -19.375 -34.263 40.093 1.00 75.12 135 GLY A N 1
ATOM 1046 C CA . GLY A 1 135 ? -18.060 -34.408 39.460 1.00 75.12 135 GLY A CA 1
ATOM 1047 C C . GLY A 1 135 ? -16.985 -33.453 40.001 1.00 75.12 135 GLY A C 1
ATOM 1048 O O . GLY A 1 135 ? -15.973 -33.240 39.336 1.00 75.12 135 GLY A O 1
ATOM 1049 N N . LYS A 1 136 ? -17.183 -32.892 41.200 1.00 82.06 136 LYS A N 1
ATOM 1050 C CA . LYS A 1 136 ? -16.295 -31.932 41.876 1.00 82.06 136 LYS A CA 1
ATOM 1051 C C . LYS A 1 136 ? -15.548 -32.582 43.057 1.00 82.06 136 LYS A C 1
ATOM 1053 O O . LYS A 1 136 ? -15.921 -33.662 43.519 1.00 82.06 136 LYS A O 1
ATOM 1058 N N . PHE A 1 137 ? -14.472 -31.953 43.523 1.00 81.44 137 PHE A N 1
ATOM 1059 C CA . PHE A 1 137 ? -13.689 -32.340 44.702 1.00 81.44 137 PHE A CA 1
ATOM 1060 C C . PHE A 1 137 ? -14.177 -31.585 45.938 1.00 81.44 137 PHE A C 1
ATOM 1062 O O . PHE A 1 137 ? -14.518 -30.414 45.840 1.00 81.44 137 PHE A O 1
ATOM 1069 N N . LYS A 1 138 ? -14.240 -32.242 47.099 1.00 83.81 138 LYS A N 1
ATOM 1070 C CA . LYS A 1 138 ? -14.696 -31.604 48.338 1.00 83.81 138 LYS A CA 1
ATOM 1071 C C . LYS A 1 138 ? -13.507 -31.021 49.101 1.00 83.81 138 LYS A C 1
ATOM 1073 O O . LYS A 1 138 ? -12.668 -31.784 49.569 1.00 83.81 138 LYS A O 1
ATOM 1078 N N . CYS A 1 139 ? -13.510 -29.710 49.318 1.00 83.19 139 CYS A N 1
ATOM 1079 C CA . CYS A 1 139 ? -12.545 -29.062 50.201 1.00 83.19 139 CYS A CA 1
ATOM 1080 C C . CYS A 1 139 ? -12.786 -29.471 51.663 1.00 83.19 139 CYS A C 1
ATOM 1082 O O . CYS A 1 139 ? -13.924 -29.709 52.085 1.00 83.19 139 CYS A O 1
ATOM 1084 N N . LYS A 1 140 ? -11.718 -29.596 52.455 1.00 81.56 140 LYS A N 1
ATOM 1085 C CA . LYS A 1 140 ? -11.824 -30.021 53.863 1.00 81.56 140 LYS A CA 1
ATOM 1086 C C . LYS A 1 140 ? -12.359 -28.889 54.735 1.00 81.56 140 LYS A C 1
ATOM 1088 O O . LYS A 1 140 ? -13.112 -29.150 55.676 1.00 81.56 140 LYS A O 1
ATOM 1093 N N . ASN A 1 141 ? -12.000 -27.650 54.413 1.00 71.44 141 ASN A N 1
ATOM 1094 C CA . ASN A 1 141 ? -12.562 -26.450 55.001 1.00 71.44 141 ASN A CA 1
ATOM 1095 C C . ASN A 1 141 ? -13.765 -25.976 54.182 1.00 71.44 141 ASN A C 1
ATOM 1097 O O . ASN A 1 141 ? -13.705 -25.852 52.962 1.00 71.44 141 ASN A O 1
ATOM 1101 N N . LYS A 1 142 ? -14.841 -25.643 54.901 1.00 64.62 142 LYS A N 1
ATOM 1102 C CA . LYS A 1 142 ? -16.126 -25.161 54.370 1.00 64.62 142 LYS A CA 1
ATOM 1103 C C . LYS A 1 142 ? -16.891 -26.200 53.532 1.00 64.62 142 LYS A C 1
ATOM 1105 O O . LYS A 1 142 ? -16.380 -27.219 53.086 1.00 64.62 142 LYS A O 1
ATOM 1110 N N . ASN A 1 143 ? -18.182 -25.937 53.352 1.00 72.19 143 ASN A N 1
ATOM 1111 C CA . ASN A 1 143 ? -19.099 -26.725 52.525 1.00 72.19 143 ASN A CA 1
ATOM 1112 C C . ASN A 1 143 ? -18.904 -26.405 51.027 1.00 72.19 143 ASN A C 1
ATOM 1114 O O . ASN A 1 143 ? -19.865 -26.143 50.321 1.00 72.19 143 ASN A O 1
ATOM 1118 N N . TYR A 1 144 ? -17.660 -26.390 50.547 1.00 81.56 144 TYR A N 1
ATOM 1119 C CA . TYR A 1 144 ? -17.305 -25.969 49.191 1.00 81.56 144 TYR A CA 1
ATOM 1120 C C . TYR A 1 144 ? -16.761 -27.146 48.373 1.00 81.56 144 TYR A C 1
ATOM 1122 O O . TYR A 1 144 ? -15.986 -27.966 48.877 1.00 81.56 144 TYR A O 1
ATOM 1130 N N . CYS A 1 145 ? -17.176 -27.237 47.109 1.00 84.44 145 CYS A N 1
ATOM 1131 C CA . CYS A 1 145 ? -16.647 -28.201 46.157 1.00 84.44 145 CYS A CA 1
ATOM 1132 C C . CYS A 1 145 ? -15.818 -27.480 45.076 1.00 84.44 145 CYS A C 1
ATOM 1134 O O . CYS A 1 145 ? -16.382 -26.781 44.230 1.00 84.44 145 CYS A O 1
ATOM 1136 N N . SER A 1 146 ? -14.506 -27.715 45.044 1.00 80.94 146 SER A N 1
ATOM 1137 C CA . SER A 1 146 ? -13.629 -27.240 43.969 1.00 80.94 146 SER A CA 1
ATOM 1138 C C . SER A 1 146 ? -13.742 -28.129 42.724 1.00 80.94 146 SER A C 1
ATOM 1140 O O . SER A 1 146 ? -14.089 -29.311 42.792 1.00 80.94 146 SER A O 1
ATOM 1142 N N . SER A 1 147 ? -13.470 -27.577 41.544 1.00 80.38 147 SER A N 1
ATOM 1143 C CA . SER A 1 147 ? -13.409 -28.377 40.318 1.00 80.38 147 SER A CA 1
ATOM 1144 C C . SER A 1 147 ? -12.264 -29.382 40.409 1.00 80.38 147 SER A C 1
ATOM 1146 O O . SER A 1 147 ? -11.165 -29.029 40.813 1.00 80.38 147 SER A O 1
ATOM 1148 N N . ARG A 1 148 ? -12.462 -30.618 39.933 1.00 76.81 148 ARG A N 1
ATOM 1149 C CA . ARG A 1 148 ? -11.382 -31.628 39.893 1.00 76.81 148 ARG A CA 1
ATOM 1150 C C . ARG A 1 148 ? -10.169 -31.199 39.055 1.00 76.81 148 ARG A C 1
ATOM 1152 O O . ARG A 1 148 ? -9.112 -31.808 39.157 1.00 76.81 148 ARG A O 1
ATOM 1159 N N . LYS A 1 149 ? -10.312 -30.170 38.210 1.00 74.56 149 LYS A N 1
ATOM 1160 C CA . LYS A 1 149 ? -9.192 -29.578 37.463 1.00 74.56 149 LYS A CA 1
ATOM 1161 C C . LYS A 1 149 ? -8.197 -28.840 38.364 1.00 74.56 149 LYS A C 1
ATOM 1163 O O . LYS A 1 149 ? -7.025 -28.844 38.011 1.00 74.56 149 LYS A O 1
ATOM 1168 N N . PHE A 1 150 ? -8.662 -28.307 39.488 1.00 77.12 150 PHE A N 1
ATOM 1169 C CA . PHE A 1 150 ? -7.906 -27.527 40.472 1.00 77.12 150 PHE A CA 1
ATOM 1170 C C . PHE A 1 150 ? -7.433 -28.383 41.656 1.00 77.12 150 PHE A C 1
ATOM 1172 O O . PHE A 1 150 ? -7.252 -27.902 42.757 1.00 77.12 150 PHE A O 1
ATOM 1179 N N . VAL A 1 151 ? -7.359 -29.703 41.468 1.00 80.75 151 VAL A N 1
ATOM 1180 C CA . VAL A 1 151 ? -6.818 -30.618 42.479 1.00 80.75 151 VAL A CA 1
ATOM 1181 C C . VAL A 1 151 ? -5.401 -30.979 42.063 1.00 80.75 151 VAL A C 1
ATOM 1183 O O . VAL A 1 151 ? -5.196 -31.389 40.903 1.00 80.75 151 VAL A O 1
ATOM 1186 N N . CYS A 1 152 ? -4.468 -30.847 43.006 1.00 78.69 152 CYS A N 1
ATOM 1187 C CA . CYS A 1 152 ? -3.043 -31.105 42.838 1.00 78.69 152 CYS A CA 1
ATOM 1188 C C . CYS A 1 152 ? -2.435 -30.317 41.673 1.00 78.69 152 CYS A C 1
ATOM 1190 O O . CYS A 1 152 ? -1.682 -30.876 40.869 1.00 78.69 152 CYS A O 1
ATOM 1192 N N . ASP A 1 153 ? -2.833 -29.062 41.491 1.00 76.88 153 ASP A N 1
ATOM 1193 C CA . ASP A 1 153 ? -2.280 -28.191 40.453 1.00 76.88 153 ASP A CA 1
ATOM 1194 C C . ASP A 1 153 ? -1.206 -27.228 40.988 1.00 76.88 153 ASP A C 1
ATOM 1196 O O . ASP A 1 153 ? -0.564 -26.520 40.204 1.00 76.88 153 ASP A O 1
ATOM 1200 N N . GLY A 1 154 ? -0.918 -27.305 42.290 1.00 73.94 154 GLY A N 1
ATOM 1201 C CA . GLY A 1 154 ? 0.086 -26.509 42.983 1.00 73.94 154 GLY A CA 1
ATOM 1202 C C . GLY A 1 154 ? -0.455 -25.201 43.561 1.00 73.94 154 GLY A C 1
ATOM 1203 O O . GLY A 1 154 ? 0.346 -24.416 44.079 1.00 73.94 154 GLY A O 1
ATOM 1204 N N . TYR A 1 155 ? -1.765 -24.952 43.477 1.00 79.06 155 TYR A N 1
ATOM 1205 C CA . TYR A 1 155 ? -2.429 -23.778 44.035 1.00 79.06 155 TYR A CA 1
ATOM 1206 C C . TYR A 1 155 ? -3.450 -24.173 45.107 1.00 79.06 155 TYR A C 1
ATOM 1208 O O . TYR A 1 155 ? -4.073 -25.221 45.058 1.00 79.06 155 TYR A O 1
ATOM 1216 N N . ASP A 1 156 ? -3.601 -23.320 46.121 1.00 80.31 156 ASP A N 1
ATOM 1217 C CA . ASP A 1 156 ? -4.593 -23.518 47.181 1.00 80.31 156 ASP A CA 1
ATOM 1218 C C . ASP A 1 156 ? -5.937 -22.892 46.771 1.00 80.31 156 ASP A C 1
ATOM 1220 O O . ASP A 1 156 ? -6.261 -21.766 47.167 1.00 80.31 156 ASP A O 1
ATOM 1224 N N . ASP A 1 157 ? -6.708 -23.605 45.950 1.00 79.38 157 ASP A N 1
ATOM 1225 C CA . ASP A 1 157 ? -8.037 -23.188 45.488 1.00 79.38 157 ASP A CA 1
ATOM 1226 C C . ASP A 1 157 ? -9.131 -23.456 46.533 1.00 79.38 157 ASP A C 1
ATOM 1228 O O . ASP A 1 157 ? -10.191 -22.816 46.529 1.00 79.38 157 ASP A O 1
ATOM 1232 N N . CYS A 1 158 ? -8.885 -24.370 47.472 1.00 78.06 158 CYS A N 1
ATOM 1233 C CA . CYS A 1 158 ? -9.749 -24.596 48.629 1.00 78.06 158 CYS A CA 1
ATOM 1234 C C . CYS A 1 158 ? -9.580 -23.535 49.743 1.00 78.06 158 CYS A C 1
ATOM 1236 O O . CYS A 1 158 ? -10.466 -23.376 50.593 1.00 78.06 158 CYS A O 1
ATOM 1238 N N . GLY A 1 159 ? -8.476 -22.783 49.746 1.00 75.69 159 GLY A N 1
ATOM 1239 C CA . GLY A 1 159 ? -8.078 -21.821 50.781 1.00 75.69 159 GLY A CA 1
ATOM 1240 C C . GLY A 1 159 ? -7.619 -22.450 52.107 1.00 75.69 159 GLY A C 1
ATOM 1241 O O . GLY A 1 159 ? -7.460 -21.739 53.104 1.00 75.69 159 GLY A O 1
ATOM 1242 N N . ASP A 1 160 ? -7.491 -23.776 52.157 1.00 80.00 160 ASP A N 1
ATOM 1243 C CA . ASP A 1 160 ? -6.988 -24.566 53.288 1.00 80.00 160 ASP A CA 1
ATOM 1244 C C . ASP A 1 160 ? -5.992 -25.662 52.863 1.00 80.00 160 ASP A C 1
ATOM 1246 O O . ASP A 1 160 ? -5.658 -26.547 53.656 1.00 80.00 160 ASP A O 1
ATOM 1250 N N . SER A 1 161 ? -5.550 -25.587 51.610 1.00 75.88 161 SER A N 1
ATOM 1251 C CA . SER A 1 161 ? -4.632 -26.470 50.897 1.00 75.88 161 SER A CA 1
ATOM 1252 C C . SER A 1 161 ? -5.093 -27.926 50.832 1.00 75.88 161 SER A C 1
ATOM 1254 O O . SER A 1 161 ? -4.278 -28.833 50.681 1.00 75.88 161 SER A O 1
ATOM 1256 N N . SER A 1 162 ? -6.393 -28.192 50.995 1.00 82.62 162 SER A N 1
ATOM 1257 C CA . SER A 1 162 ? -6.911 -29.565 51.029 1.00 82.62 162 SER A CA 1
ATOM 1258 C C . SER A 1 162 ? -7.029 -30.241 49.666 1.00 82.62 162 SER A C 1
ATOM 1260 O O . SER A 1 162 ? -7.153 -31.458 49.588 1.00 82.62 162 SER A O 1
ATOM 1262 N N . ASP A 1 163 ? -7.029 -29.449 48.612 1.00 80.75 163 ASP A N 1
ATOM 1263 C CA . ASP A 1 163 ? -6.850 -29.828 47.214 1.00 80.75 163 ASP A CA 1
ATOM 1264 C C . ASP A 1 163 ? -5.401 -30.185 46.855 1.00 80.75 163 ASP A C 1
ATOM 1266 O O . ASP A 1 163 ? -5.180 -30.862 45.854 1.00 80.75 163 ASP A O 1
ATOM 1270 N N . GLU A 1 164 ? -4.442 -29.818 47.705 1.00 83.50 164 GLU A N 1
ATOM 1271 C CA . GLU A 1 164 ? -3.003 -30.039 47.508 1.00 83.50 164 GLU A CA 1
ATOM 1272 C C . GLU A 1 164 ? -2.418 -31.089 48.474 1.00 83.50 164 GLU A C 1
ATOM 1274 O O . GLU A 1 164 ? -1.204 -31.275 48.574 1.00 83.50 164 GLU A O 1
ATOM 1279 N N . VAL A 1 165 ? -3.274 -31.805 49.210 1.00 72.69 165 VAL A N 1
ATOM 1280 C CA . VAL A 1 165 ? -2.875 -32.905 50.102 1.00 72.69 165 VAL A CA 1
ATOM 1281 C C . VAL A 1 165 ? -3.342 -34.247 49.539 1.00 72.69 165 VAL A C 1
ATOM 1283 O O . VAL A 1 165 ? -4.471 -34.379 49.082 1.00 72.69 165 VAL A O 1
ATOM 1286 N N . ASP A 1 166 ? -2.484 -35.270 49.627 1.00 73.12 166 ASP A N 1
ATOM 1287 C CA . ASP A 1 166 ? -2.736 -36.644 49.138 1.00 73.12 166 ASP A CA 1
ATOM 1288 C C . ASP A 1 166 ? -2.741 -36.821 47.599 1.00 73.12 166 ASP A C 1
ATOM 1290 O O . ASP A 1 166 ? -3.470 -37.634 47.023 1.00 73.12 166 ASP A O 1
ATOM 1294 N N . CYS A 1 167 ? -1.849 -36.104 46.914 1.00 73.25 167 CYS A N 1
ATOM 1295 C CA . CYS A 1 167 ? -1.619 -36.194 45.469 1.00 73.25 167 CYS A CA 1
ATOM 1296 C C . CYS A 1 167 ? -0.819 -37.451 45.072 1.00 73.25 167 CYS A C 1
ATOM 1298 O O . CYS A 1 167 ? 0.299 -37.387 44.558 1.00 73.25 167 CYS A O 1
ATOM 1300 N N . SER A 1 168 ? -1.357 -38.640 45.348 1.00 70.38 168 SER A N 1
ATOM 1301 C CA . SER A 1 168 ? -0.743 -39.923 44.968 1.00 70.38 168 SER A CA 1
ATOM 1302 C C . SER A 1 168 ? -0.782 -40.176 43.449 1.00 70.38 168 SER A C 1
ATOM 1304 O O . SER A 1 168 ? -1.591 -39.597 42.724 1.00 70.38 168 SER A O 1
ATOM 1306 N N . THR A 1 169 ? 0.076 -41.073 42.942 1.00 64.00 169 THR A N 1
ATOM 1307 C CA . THR A 1 169 ? 0.074 -41.498 41.523 1.00 64.00 169 THR A CA 1
ATOM 1308 C C . THR A 1 169 ? -1.302 -42.007 41.086 1.00 64.00 169 THR A C 1
ATOM 1310 O O . THR A 1 169 ? -1.787 -41.636 40.022 1.00 64.00 169 THR A O 1
ATOM 1313 N N . GLU A 1 170 ? -1.976 -42.778 41.944 1.00 64.50 170 GLU A N 1
ATOM 1314 C CA . GLU A 1 170 ? -3.319 -43.308 41.681 1.00 64.50 170 GLU A CA 1
ATOM 1315 C C . GLU A 1 170 ? -4.386 -42.195 41.599 1.00 64.50 170 GLU A C 1
ATOM 1317 O O . GLU A 1 170 ? -5.393 -42.337 40.901 1.00 64.50 170 GLU A O 1
ATOM 1322 N N . HIS A 1 171 ? -4.178 -41.074 42.300 1.00 69.56 171 HIS A N 1
ATOM 1323 C CA . HIS A 1 171 ? -5.062 -39.911 42.240 1.00 69.56 171 HIS A CA 1
ATOM 1324 C C . HIS A 1 171 ? -4.878 -39.126 40.934 1.00 69.56 171 HIS A C 1
ATOM 1326 O O . HIS A 1 171 ? -5.867 -38.851 40.252 1.00 69.56 171 HIS A O 1
ATOM 1332 N N . CYS A 1 172 ? -3.635 -38.827 40.534 1.00 68.88 172 CYS A N 1
ATOM 1333 C CA . CYS A 1 172 ? -3.362 -38.122 39.275 1.00 68.88 172 CYS A CA 1
ATOM 1334 C C . CYS A 1 172 ? -3.861 -38.927 38.054 1.00 68.88 172 CYS A C 1
ATOM 1336 O O . CYS A 1 172 ? -4.482 -38.364 37.148 1.00 68.88 172 CYS A O 1
ATOM 1338 N N . GLU A 1 173 ? -3.694 -40.256 38.064 1.00 65.50 173 GLU A N 1
ATOM 1339 C CA . GLU A 1 173 ? -4.188 -41.146 37.003 1.00 65.50 173 GLU A CA 1
ATOM 1340 C C . GLU A 1 173 ? -5.722 -41.117 36.877 1.00 65.50 173 GLU A C 1
ATOM 1342 O O . GLU A 1 173 ? -6.253 -41.074 35.764 1.00 65.50 173 GLU A O 1
ATOM 1347 N N . LYS A 1 174 ? -6.457 -41.043 37.999 1.00 65.12 174 LYS A N 1
ATOM 1348 C CA . LYS A 1 174 ? -7.932 -40.936 38.002 1.00 65.12 174 LYS A CA 1
ATOM 1349 C C . LYS A 1 174 ? -8.453 -39.651 37.355 1.00 65.12 174 LYS A C 1
ATOM 1351 O O . LYS A 1 174 ? -9.586 -39.639 36.874 1.00 65.12 174 LYS A O 1
ATOM 1356 N N . VAL A 1 175 ? -7.649 -38.588 37.320 1.00 63.34 175 VAL A N 1
ATOM 1357 C CA . VAL A 1 175 ? -7.996 -37.296 36.695 1.00 63.34 175 VAL A CA 1
ATOM 1358 C C . VAL A 1 175 ? -7.314 -37.128 35.325 1.00 63.34 175 VAL A C 1
ATOM 1360 O O . VAL A 1 175 ? -7.400 -36.065 34.717 1.00 63.34 175 VAL A O 1
ATOM 1363 N N . SER A 1 176 ? -6.685 -38.186 34.790 1.00 64.56 176 SER A N 1
ATOM 1364 C CA . SER A 1 176 ? -5.943 -38.150 33.516 1.00 64.56 176 SER A CA 1
ATOM 1365 C C . SER A 1 176 ? -4.819 -37.095 33.491 1.00 64.56 176 SER A C 1
ATOM 1367 O O . SER A 1 176 ? -4.583 -36.455 32.465 1.00 64.56 176 SER A O 1
ATOM 1369 N N . LYS A 1 177 ? -4.136 -36.900 34.627 1.00 73.69 177 LYS A N 1
ATOM 1370 C CA . LYS A 1 177 ? -2.970 -36.016 34.790 1.00 73.69 177 LYS A CA 1
ATOM 1371 C C . LYS A 1 177 ? -1.705 -36.843 35.091 1.00 73.69 177 LYS A C 1
ATOM 1373 O O . LYS A 1 177 ? -1.786 -37.900 35.710 1.00 73.69 177 LYS A O 1
ATOM 1378 N N . PHE A 1 178 ? -0.538 -36.363 34.671 1.00 77.62 178 PHE A N 1
ATOM 1379 C CA . PHE A 1 178 ? 0.781 -36.936 34.950 1.00 77.62 178 PHE A CA 1
ATOM 1380 C C . PHE A 1 178 ? 1.307 -36.459 36.307 1.00 77.62 178 PHE A C 1
ATOM 1382 O O . PHE A 1 178 ? 1.266 -35.265 36.593 1.00 77.62 178 PHE A O 1
ATOM 1389 N N . LYS A 1 179 ? 1.788 -37.386 37.145 1.00 80.00 179 LYS A N 1
ATOM 1390 C CA . LYS A 1 179 ? 2.364 -37.065 38.458 1.00 80.00 179 LYS A CA 1
ATOM 1391 C C . LYS A 1 179 ? 3.842 -36.688 38.326 1.00 80.00 179 LYS A C 1
ATOM 1393 O O . LYS A 1 179 ? 4.630 -37.478 37.810 1.00 80.00 179 LYS A O 1
ATOM 1398 N N . CYS A 1 180 ? 4.216 -35.544 38.886 1.00 81.81 180 CYS A N 1
ATOM 1399 C CA . CYS A 1 180 ? 5.607 -35.128 39.019 1.00 81.81 180 CYS A CA 1
ATOM 1400 C C . CYS A 1 180 ? 6.368 -36.017 40.021 1.00 81.81 180 CYS A C 1
ATOM 1402 O O . CYS A 1 180 ? 5.794 -36.549 40.974 1.00 81.81 180 CYS A O 1
ATOM 1404 N N . LYS A 1 181 ? 7.665 -36.251 39.794 1.00 79.69 181 LYS A N 1
ATOM 1405 C CA . LYS A 1 181 ? 8.413 -37.301 40.510 1.00 79.69 181 LYS A CA 1
ATOM 1406 C C . LYS A 1 181 ? 8.789 -36.903 41.937 1.00 79.69 181 LYS A C 1
ATOM 1408 O O . LYS A 1 181 ? 8.817 -37.759 42.820 1.00 79.69 181 LYS A O 1
ATOM 1413 N N . SER A 1 182 ? 9.104 -35.630 42.140 1.00 73.50 182 SER A N 1
ATOM 1414 C CA . SER A 1 182 ? 9.642 -35.073 43.386 1.00 73.50 182 SER A CA 1
ATOM 1415 C C . SER A 1 182 ? 8.712 -34.034 44.009 1.00 73.50 182 SER A C 1
ATOM 1417 O O . SER A 1 182 ? 8.849 -33.743 45.195 1.00 73.50 182 SER A O 1
ATOM 1419 N N . THR A 1 183 ? 7.773 -33.487 43.234 1.00 70.56 183 THR A N 1
ATOM 1420 C CA . THR A 1 183 ? 6.727 -32.575 43.705 1.00 70.56 183 THR A CA 1
ATOM 1421 C C . THR A 1 183 ? 5.386 -33.306 43.753 1.00 70.56 183 THR A C 1
ATOM 1423 O O . THR A 1 183 ? 5.095 -34.158 42.915 1.00 70.56 183 THR A O 1
ATOM 1426 N N . ASP A 1 184 ? 4.535 -32.973 44.722 1.00 72.69 184 ASP A N 1
ATOM 1427 C CA . ASP A 1 184 ? 3.172 -33.515 44.822 1.00 72.69 184 ASP A CA 1
ATOM 1428 C C . ASP A 1 184 ? 2.193 -32.786 43.872 1.00 72.69 184 ASP A C 1
ATOM 1430 O O . ASP A 1 184 ? 1.042 -32.542 44.208 1.00 72.69 184 ASP A O 1
ATOM 1434 N N . LYS A 1 185 ? 2.655 -32.450 42.659 1.00 78.75 185 LYS A N 1
ATOM 1435 C CA . LYS A 1 185 ? 1.888 -31.769 41.605 1.00 78.75 185 LYS A CA 1
ATOM 1436 C C . LYS A 1 185 ? 1.497 -32.755 40.498 1.00 78.75 185 LYS A C 1
ATOM 1438 O O . LYS A 1 185 ? 2.275 -33.642 40.135 1.00 78.75 185 LYS A O 1
ATOM 1443 N N . CYS A 1 186 ? 0.304 -32.591 39.932 1.00 81.44 186 CYS A N 1
ATOM 1444 C CA . CYS A 1 186 ? -0.153 -33.309 38.746 1.00 81.44 186 CYS A CA 1
ATOM 1445 C C . CYS A 1 186 ? -0.298 -32.338 37.552 1.00 81.44 186 CYS A C 1
ATOM 1447 O O . CYS A 1 186 ? -1.113 -31.413 37.587 1.00 81.44 186 CYS A O 1
ATOM 1449 N N . VAL A 1 187 ? 0.403 -32.588 36.447 1.00 78.75 187 VAL A N 1
ATOM 1450 C CA . VAL A 1 187 ? 0.328 -31.783 35.212 1.00 78.75 187 VAL A CA 1
ATOM 1451 C C . VAL A 1 187 ? -0.525 -32.478 34.143 1.00 78.75 187 VAL A C 1
ATOM 1453 O O . VAL A 1 187 ? -0.602 -33.701 34.080 1.00 78.75 187 VAL A O 1
ATOM 1456 N N . THR A 1 188 ? -1.255 -31.726 33.316 1.00 76.25 188 THR A N 1
ATOM 1457 C CA . THR A 1 188 ? -2.090 -32.333 32.252 1.00 76.25 188 THR A CA 1
ATOM 1458 C C . THR A 1 188 ? -1.241 -32.783 31.062 1.00 76.25 188 THR A C 1
ATOM 1460 O O . THR A 1 188 ? -0.129 -32.304 30.885 1.00 76.25 188 THR A O 1
ATOM 1463 N N . SER A 1 189 ? -1.779 -33.650 30.199 1.00 71.81 189 SER A N 1
ATOM 1464 C CA . SER A 1 189 ? -1.057 -34.201 29.038 1.00 71.81 189 SER A CA 1
ATOM 1465 C C . SER A 1 189 ? -0.506 -33.165 28.050 1.00 71.81 189 SER A C 1
ATOM 1467 O O . SER A 1 189 ? 0.315 -33.514 27.215 1.00 71.81 189 SER A O 1
ATOM 1469 N N . PHE A 1 190 ? -0.986 -31.919 28.098 1.00 75.38 190 PHE A N 1
ATOM 1470 C CA . PHE A 1 190 ? -0.469 -30.821 27.277 1.00 75.38 190 PHE A CA 1
ATOM 1471 C C . PHE A 1 190 ? 0.856 -30.243 27.809 1.00 75.38 190 PHE A C 1
ATOM 1473 O O . PHE A 1 190 ? 1.609 -29.665 27.037 1.00 75.38 190 PHE A O 1
ATOM 1480 N N . PHE A 1 191 ? 1.136 -30.404 29.104 1.00 75.56 191 PHE A N 1
ATOM 1481 C CA . PHE A 1 191 ? 2.347 -29.926 29.785 1.00 75.56 191 PHE A CA 1
ATOM 1482 C C . PHE A 1 191 ? 3.410 -31.027 29.928 1.00 75.56 191 PHE A C 1
ATOM 1484 O O . PHE A 1 191 ? 4.270 -30.958 30.786 1.00 75.56 191 PHE A O 1
ATOM 1491 N N . ILE A 1 192 ? 3.298 -32.100 29.143 1.00 78.56 192 ILE A N 1
ATOM 1492 C CA . ILE A 1 192 ? 4.300 -33.167 29.086 1.00 78.56 192 ILE A CA 1
ATOM 1493 C C . ILE A 1 192 ? 5.049 -32.969 27.774 1.00 78.56 192 ILE A C 1
ATOM 1495 O O . ILE A 1 192 ? 4.406 -32.923 26.721 1.00 78.56 192 ILE A O 1
ATOM 1499 N N . CYS A 1 193 ? 6.377 -32.885 27.820 1.00 79.00 193 CYS A N 1
ATOM 1500 C CA . CYS A 1 193 ? 7.221 -32.675 26.641 1.00 79.00 193 CYS A CA 1
ATOM 1501 C C . CYS A 1 193 ? 6.891 -31.390 25.854 1.00 79.00 193 CYS A C 1
ATOM 1503 O O . CYS A 1 193 ? 6.976 -31.377 24.621 1.00 79.00 193 CYS A O 1
ATOM 1505 N N . ASN A 1 194 ? 6.468 -30.323 26.535 1.00 79.56 194 ASN A N 1
ATOM 1506 C CA . ASN A 1 194 ? 6.192 -29.022 25.916 1.00 79.56 194 ASN A CA 1
ATOM 1507 C C . ASN A 1 194 ? 7.429 -28.095 25.940 1.00 79.56 194 ASN A C 1
ATOM 1509 O O . ASN A 1 194 ? 7.373 -26.972 25.432 1.00 79.56 194 ASN A O 1
ATOM 1513 N N . GLY A 1 195 ? 8.550 -28.564 26.496 1.00 77.69 195 GLY A N 1
ATOM 1514 C CA . GLY A 1 195 ? 9.794 -27.818 26.639 1.00 77.69 195 GLY A CA 1
ATOM 1515 C C . GLY A 1 195 ? 9.812 -26.860 27.833 1.00 77.69 195 GLY A C 1
ATOM 1516 O O . GLY A 1 195 ? 10.671 -25.971 27.863 1.00 77.69 195 GLY A O 1
ATOM 1517 N N . GLN A 1 196 ? 8.880 -26.999 28.781 1.00 79.12 196 GLN A N 1
ATOM 1518 C CA . GLN A 1 196 ? 8.787 -26.204 30.006 1.00 79.12 196 GLN A CA 1
ATOM 1519 C C . GLN A 1 196 ? 8.794 -27.134 31.229 1.00 79.12 196 GLN A C 1
ATOM 1521 O O . GLN A 1 196 ? 8.189 -28.192 31.215 1.00 79.12 196 GLN A O 1
ATOM 1526 N N . ASP A 1 197 ? 9.505 -26.742 32.291 1.00 81.75 197 ASP A N 1
ATOM 1527 C CA . ASP A 1 197 ? 9.510 -27.477 33.563 1.00 81.75 197 ASP A CA 1
ATOM 1528 C C . ASP A 1 197 ? 8.265 -27.092 34.376 1.00 81.75 197 ASP A C 1
ATOM 1530 O O . ASP A 1 197 ? 8.315 -26.239 35.270 1.00 81.75 197 ASP A O 1
ATOM 1534 N N . ASP A 1 198 ? 7.122 -27.674 34.020 1.00 81.12 198 ASP A N 1
ATOM 1535 C CA . ASP A 1 198 ? 5.853 -27.466 34.708 1.00 81.12 198 ASP A CA 1
ATOM 1536 C C . ASP A 1 198 ? 5.792 -28.260 36.026 1.00 81.12 198 ASP A C 1
ATOM 1538 O O . ASP A 1 198 ? 5.043 -27.890 36.940 1.00 81.12 198 ASP A O 1
ATOM 1542 N N . CYS A 1 199 ? 6.603 -29.312 36.175 1.00 79.69 199 CYS A N 1
ATOM 1543 C CA . CYS A 1 199 ? 6.715 -30.097 37.405 1.00 79.69 199 CYS A CA 1
ATOM 1544 C C . CYS A 1 199 ? 7.607 -29.477 38.500 1.00 79.69 199 CYS A C 1
ATOM 1546 O O . CYS A 1 199 ? 7.473 -29.844 39.673 1.00 79.69 199 CYS A O 1
ATOM 1548 N N . GLY A 1 200 ? 8.496 -28.542 38.155 1.00 76.81 200 GLY A N 1
ATOM 1549 C CA . GLY A 1 200 ? 9.504 -27.935 39.037 1.00 76.81 200 GLY A CA 1
ATOM 1550 C C . GLY A 1 200 ? 10.712 -28.833 39.351 1.00 76.81 200 GLY A C 1
ATOM 1551 O O . GLY A 1 200 ? 11.648 -28.401 40.026 1.00 76.81 200 GLY A O 1
ATOM 1552 N N . ASP A 1 201 ? 10.682 -30.090 38.902 1.00 81.06 201 ASP A N 1
ATOM 1553 C CA . ASP A 1 201 ? 11.772 -31.065 38.981 1.00 81.06 201 ASP A CA 1
ATOM 1554 C C . ASP A 1 201 ? 12.134 -31.662 37.606 1.00 81.06 201 ASP A C 1
ATOM 1556 O O . ASP A 1 201 ? 12.903 -32.625 37.522 1.00 81.06 201 ASP A O 1
ATOM 1560 N N . ASN A 1 202 ? 11.581 -31.071 36.543 1.00 79.31 202 ASN A N 1
ATOM 1561 C CA . ASN A 1 202 ? 11.757 -31.390 35.133 1.00 79.31 202 ASN A CA 1
ATOM 1562 C C . ASN A 1 202 ? 11.340 -32.818 34.744 1.00 79.31 202 ASN A C 1
ATOM 1564 O O . ASN A 1 202 ? 11.797 -33.336 33.727 1.00 79.31 202 ASN A O 1
ATOM 1568 N N . SER A 1 203 ? 10.524 -33.496 35.560 1.00 84.50 203 SER A N 1
ATOM 1569 C CA . SER A 1 203 ? 10.113 -34.891 35.322 1.00 84.50 203 SER A CA 1
ATOM 1570 C C . SER A 1 203 ? 9.163 -35.076 34.141 1.00 84.50 203 SER A C 1
ATOM 1572 O O . SER A 1 203 ? 9.104 -36.161 33.569 1.00 84.50 203 SER A O 1
ATOM 1574 N N . ASP A 1 204 ? 8.423 -34.033 33.803 1.00 82.19 204 ASP A N 1
ATOM 1575 C CA . ASP A 1 204 ? 7.535 -33.888 32.649 1.00 82.19 204 ASP A CA 1
ATOM 1576 C C . ASP A 1 204 ? 8.273 -33.766 31.305 1.00 82.19 204 ASP A C 1
ATOM 1578 O O . ASP A 1 204 ? 7.681 -34.023 30.258 1.00 82.19 204 ASP A O 1
ATOM 1582 N N . GLU A 1 205 ? 9.577 -33.479 31.330 1.00 86.25 205 GLU A N 1
ATOM 1583 C CA . GLU A 1 205 ? 10.438 -33.340 30.146 1.00 86.25 205 GLU A CA 1
ATOM 1584 C C . GLU A 1 205 ? 11.402 -34.529 29.942 1.00 86.25 205 GLU A C 1
ATOM 1586 O O . GLU A 1 205 ? 12.217 -34.555 29.014 1.00 86.25 205 GLU A O 1
ATOM 1591 N N . VAL A 1 206 ? 11.341 -35.554 30.801 1.00 80.88 206 VAL A N 1
ATOM 1592 C CA . VAL A 1 206 ? 12.208 -36.742 30.707 1.00 80.88 206 VAL A CA 1
ATOM 1593 C C . VAL A 1 206 ? 11.495 -37.877 29.968 1.00 80.88 206 VAL A C 1
ATOM 1595 O O . VAL A 1 206 ? 10.413 -38.305 30.352 1.00 80.88 206 VAL A O 1
ATOM 1598 N N . GLY A 1 207 ? 12.145 -38.445 28.944 1.00 74.19 207 GLY A N 1
ATOM 1599 C CA . GLY A 1 207 ? 11.633 -39.612 28.204 1.00 74.19 207 GLY A CA 1
ATOM 1600 C C . GLY A 1 207 ? 10.831 -39.285 26.938 1.00 74.19 207 GLY A C 1
ATOM 1601 O O . GLY A 1 207 ? 10.207 -40.174 26.365 1.00 74.19 207 GLY A O 1
ATOM 1602 N N . CYS A 1 208 ? 10.894 -38.041 26.462 1.00 75.62 208 CYS A N 1
ATOM 1603 C CA . CYS A 1 208 ? 10.200 -37.522 25.278 1.00 75.62 208 CYS A CA 1
ATOM 1604 C C . CYS A 1 208 ? 10.804 -37.962 23.922 1.00 75.62 208 CYS A C 1
ATOM 1606 O O . CYS A 1 208 ? 10.705 -37.249 22.921 1.00 75.62 208 CYS A O 1
ATOM 1608 N N . GLU A 1 209 ? 11.454 -39.129 23.853 1.00 56.56 209 GLU A N 1
ATOM 1609 C CA . GLU A 1 209 ? 12.023 -39.653 22.606 1.00 56.56 209 GLU A CA 1
ATOM 1610 C C . GLU A 1 209 ? 10.904 -40.178 21.689 1.00 56.56 209 GLU A C 1
ATOM 1612 O O . GLU A 1 209 ? 10.522 -41.345 21.736 1.00 56.56 209 GLU A O 1
ATOM 1617 N N . GLY A 1 210 ? 10.370 -39.298 20.834 1.00 58.69 210 GLY A N 1
ATOM 1618 C CA . GLY A 1 210 ? 9.541 -39.697 19.689 1.00 58.69 210 GLY A CA 1
ATOM 1619 C C . GLY A 1 210 ? 8.206 -38.976 19.498 1.00 58.69 210 GLY A C 1
ATOM 1620 O O . GLY A 1 210 ? 7.470 -39.348 18.585 1.00 58.69 210 GLY A O 1
ATOM 1621 N N . GLN A 1 211 ? 7.881 -37.944 20.280 1.00 40.66 211 GLN A N 1
ATOM 1622 C CA . GLN A 1 211 ? 6.697 -37.112 20.034 1.00 40.66 211 GLN A CA 1
ATOM 1623 C C . GLN A 1 211 ? 7.100 -35.654 19.816 1.00 40.66 211 GLN A C 1
ATOM 1625 O O . GLN A 1 211 ? 7.353 -34.911 20.752 1.00 40.66 211 GLN A O 1
ATOM 1630 N N . LEU A 1 212 ? 7.144 -35.249 18.545 1.00 39.19 212 LEU A N 1
ATOM 1631 C CA . LEU A 1 212 ? 6.964 -33.850 18.165 1.00 39.19 212 LEU A CA 1
ATOM 1632 C C . LEU A 1 212 ? 5.468 -33.533 18.284 1.00 39.19 212 LEU A C 1
ATOM 1634 O O . LEU A 1 212 ? 4.648 -34.214 17.657 1.00 39.19 212 LEU A O 1
ATOM 1638 N N . PRO A 1 213 ? 5.121 -32.489 19.045 1.00 39.81 213 PRO A N 1
ATOM 1639 C CA . PRO A 1 213 ? 4.634 -31.292 18.376 1.00 39.81 213 PRO A CA 1
ATOM 1640 C C . PRO A 1 213 ? 5.281 -29.993 18.886 1.00 39.81 213 PRO A C 1
ATOM 1642 O O . PRO A 1 213 ? 6.004 -29.941 19.869 1.00 39.81 213 PRO A O 1
ATOM 1645 N N . GLU A 1 214 ? 5.040 -28.952 18.100 1.00 37.22 214 GLU A N 1
ATOM 1646 C CA . GLU A 1 214 ? 5.503 -27.570 18.196 1.00 37.22 214 GLU A CA 1
ATOM 1647 C C . GLU A 1 214 ? 5.306 -26.829 19.542 1.00 37.22 214 GLU A C 1
ATOM 1649 O O . GLU A 1 214 ? 4.273 -26.963 20.187 1.00 37.22 214 GLU A O 1
ATOM 1654 N N . MET A 1 215 ? 6.228 -25.867 19.752 1.00 36.97 215 MET A N 1
ATOM 1655 C CA . MET A 1 215 ? 6.075 -24.483 20.268 1.00 36.97 215 MET A CA 1
ATOM 1656 C C . MET A 1 215 ? 6.554 -24.085 21.693 1.00 36.97 215 MET A C 1
ATOM 1658 O O . MET A 1 215 ? 5.980 -24.435 22.710 1.00 36.97 215 MET A O 1
ATOM 1662 N N . THR A 1 216 ? 7.468 -23.094 21.669 1.00 31.39 216 THR A N 1
ATOM 1663 C CA . THR A 1 216 ? 7.532 -21.836 22.467 1.00 31.39 216 THR A CA 1
ATOM 1664 C C . THR A 1 216 ? 8.120 -21.759 23.894 1.00 31.39 216 THR A C 1
ATOM 1666 O O . THR A 1 216 ? 7.468 -22.012 24.895 1.00 31.39 216 THR A O 1
ATOM 1669 N N . THR A 1 217 ? 9.328 -21.165 23.915 1.00 40.28 217 THR A N 1
ATOM 1670 C CA . THR A 1 217 ? 9.829 -19.988 24.679 1.00 40.28 217 THR A CA 1
ATOM 1671 C C . THR A 1 217 ? 9.775 -19.912 26.218 1.00 40.28 217 THR A C 1
ATOM 1673 O O . THR A 1 217 ? 8.714 -19.700 26.785 1.00 40.28 217 THR A O 1
ATOM 1676 N N . SER A 1 218 ? 10.986 -19.866 26.812 1.00 42.38 218 SER A N 1
ATOM 1677 C CA . SER A 1 218 ? 11.577 -18.936 27.824 1.00 42.38 218 SER A CA 1
ATOM 1678 C C . SER A 1 218 ? 10.652 -18.028 28.666 1.00 42.38 218 SER A C 1
ATOM 1680 O O . SER A 1 218 ? 9.734 -17.431 28.108 1.00 42.38 218 SER A O 1
ATOM 1682 N N . PRO A 1 219 ? 10.997 -17.714 29.941 1.00 47.34 219 PRO A N 1
ATOM 1683 C CA . PRO A 1 219 ? 11.737 -16.460 30.202 1.00 47.34 219 PRO A CA 1
ATOM 1684 C C . PRO A 1 219 ? 12.704 -16.431 31.420 1.00 47.34 219 PRO A C 1
ATOM 1686 O O . PRO A 1 219 ? 12.682 -17.266 32.313 1.00 47.34 219 PRO A O 1
ATOM 1689 N N . PHE A 1 220 ? 13.554 -15.392 31.395 1.00 30.19 220 PHE A N 1
ATOM 1690 C CA . PHE A 1 220 ? 14.343 -14.701 32.445 1.00 30.19 220 PHE A CA 1
ATOM 1691 C C . PHE A 1 220 ? 13.970 -14.950 33.932 1.00 30.19 220 PHE A C 1
ATOM 1693 O O . PHE A 1 220 ? 12.801 -15.090 34.253 1.00 30.19 220 PHE A O 1
ATOM 1700 N N . VAL A 1 221 ? 14.906 -14.870 34.901 1.00 29.75 221 VAL A N 1
ATOM 1701 C CA . VAL A 1 221 ? 15.292 -13.611 35.600 1.00 29.75 221 VAL A CA 1
ATOM 1702 C C . VAL A 1 221 ? 16.671 -13.696 36.308 1.00 29.75 221 VAL A C 1
ATOM 1704 O O . VAL A 1 221 ? 17.100 -14.730 36.808 1.00 29.75 221 VAL A O 1
ATOM 1707 N N . ARG A 1 222 ? 17.344 -12.533 36.347 1.00 30.62 222 ARG A N 1
ATOM 1708 C CA . ARG A 1 222 ? 18.578 -12.153 37.069 1.00 30.62 222 ARG A CA 1
ATOM 1709 C C . ARG A 1 222 ? 18.510 -12.372 38.590 1.00 30.62 222 ARG A C 1
ATOM 1711 O O . ARG A 1 222 ? 17.520 -11.960 39.170 1.00 30.62 222 ARG A O 1
ATOM 1718 N N . THR A 1 223 ? 19.656 -12.663 39.225 1.00 23.94 223 THR A N 1
ATOM 1719 C CA . THR A 1 223 ? 20.144 -11.885 40.394 1.00 23.94 223 THR A CA 1
ATOM 1720 C C . THR A 1 223 ? 21.626 -12.133 40.730 1.00 23.94 223 THR A C 1
ATOM 1722 O O . THR A 1 223 ? 22.033 -13.241 41.042 1.00 23.94 223 THR A O 1
ATOM 1725 N N . THR A 1 224 ? 22.386 -11.028 40.703 1.00 23.38 224 THR A N 1
ATOM 1726 C CA . THR A 1 224 ? 23.406 -10.565 41.676 1.00 23.38 224 THR A CA 1
ATOM 1727 C C . THR A 1 224 ? 24.668 -11.378 42.020 1.00 23.38 224 THR A C 1
ATOM 1729 O O . THR A 1 224 ? 24.588 -12.397 42.684 1.00 23.38 224 THR A O 1
ATOM 1732 N N . SER A 1 225 ? 25.817 -10.701 41.795 1.00 22.64 225 SER A N 1
ATOM 1733 C CA . SER A 1 225 ? 26.916 -10.431 42.763 1.00 22.64 225 SER A CA 1
ATOM 1734 C C . SER A 1 225 ? 27.686 -11.653 43.305 1.00 22.64 225 SER A C 1
ATOM 1736 O O . SER A 1 225 ? 27.108 -12.488 43.974 1.00 22.64 225 SER A O 1
ATOM 1738 N N . ARG A 1 226 ? 29.017 -11.786 43.212 1.00 24.55 226 ARG A N 1
ATOM 1739 C CA . ARG A 1 226 ? 30.102 -10.831 43.523 1.00 24.55 226 ARG A CA 1
ATOM 1740 C C . ARG A 1 226 ? 31.450 -11.543 43.276 1.00 24.55 226 ARG A C 1
ATOM 1742 O O . ARG A 1 226 ? 31.519 -12.711 43.624 1.00 24.55 226 ARG A O 1
ATOM 1749 N N . ARG A 1 227 ? 32.485 -10.769 42.886 1.00 24.61 227 ARG A N 1
ATOM 1750 C CA . ARG A 1 227 ? 33.917 -10.851 43.309 1.00 24.61 227 ARG A CA 1
ATOM 1751 C C . ARG A 1 227 ? 34.684 -12.170 43.039 1.00 24.61 227 ARG A C 1
ATOM 1753 O O . ARG A 1 227 ? 34.177 -13.243 43.280 1.00 24.61 227 ARG A O 1
ATOM 1760 N N . GLU A 1 228 ? 35.948 -12.201 42.625 1.00 25.34 228 GLU A N 1
ATOM 1761 C CA . GLU A 1 228 ? 37.020 -11.207 42.535 1.00 25.34 228 GLU A CA 1
ATOM 1762 C C . GLU A 1 228 ? 38.249 -11.865 41.860 1.00 25.34 228 GLU A C 1
ATOM 1764 O O . GLU A 1 228 ? 38.361 -13.087 41.846 1.00 25.34 228 GLU A O 1
ATOM 1769 N N . TYR A 1 229 ? 39.197 -11.014 41.452 1.00 26.44 229 TYR A N 1
ATOM 1770 C CA . TYR A 1 229 ? 40.651 -11.239 41.346 1.00 26.44 229 TYR A CA 1
ATOM 1771 C C . TYR A 1 229 ? 41.303 -11.859 40.089 1.00 26.44 229 TYR A C 1
ATOM 1773 O O . TYR A 1 229 ? 41.387 -13.068 39.926 1.00 26.44 229 TYR A O 1
ATOM 1781 N N . GLY A 1 230 ? 41.926 -10.951 39.314 1.00 25.67 230 GLY A N 1
ATOM 1782 C CA . GLY A 1 230 ? 43.385 -10.907 39.071 1.00 25.67 230 GLY A CA 1
ATOM 1783 C C . GLY A 1 230 ? 43.921 -11.789 37.937 1.00 25.67 230 GLY A C 1
ATOM 1784 O O . GLY A 1 230 ? 43.933 -13.001 38.064 1.00 25.67 230 GLY A O 1
ATOM 1785 N N . SER A 1 231 ? 44.304 -11.279 36.761 1.00 24.58 231 SER A N 1
ATOM 1786 C CA . SER A 1 231 ? 45.382 -10.327 36.405 1.00 24.58 231 SER A CA 1
ATOM 1787 C C . SER A 1 231 ? 46.578 -11.034 35.745 1.00 24.58 231 SER A C 1
ATOM 1789 O O . SER A 1 231 ? 47.346 -11.701 36.425 1.00 24.58 231 SER A O 1
ATOM 1791 N N . SER A 1 232 ? 46.707 -10.773 34.437 1.00 23.69 232 SER A N 1
ATOM 1792 C CA . SER A 1 232 ? 47.919 -10.435 33.665 1.00 23.69 232 SER A CA 1
ATOM 1793 C C . SER A 1 232 ? 49.118 -11.398 33.612 1.00 23.69 232 SER A C 1
ATOM 1795 O O . SER A 1 232 ? 49.667 -11.776 34.637 1.00 23.69 232 SER A O 1
ATOM 1797 N N . ILE A 1 233 ? 49.635 -11.634 32.394 1.00 26.73 233 ILE A N 1
ATOM 1798 C CA . ILE A 1 233 ? 50.944 -11.161 31.864 1.00 26.73 233 ILE A CA 1
ATOM 1799 C C . ILE A 1 233 ? 51.253 -11.900 30.533 1.00 26.73 233 ILE A C 1
ATOM 1801 O O . ILE A 1 233 ? 51.042 -13.102 30.413 1.00 26.73 233 ILE A O 1
ATOM 1805 N N . VAL A 1 234 ? 51.747 -11.150 29.540 1.00 29.55 234 VAL A N 1
ATOM 1806 C CA . VAL A 1 234 ? 52.309 -11.569 28.228 1.00 29.55 234 VAL A CA 1
ATOM 1807 C C . VAL A 1 234 ? 53.850 -11.558 28.358 1.00 29.55 234 VAL A C 1
ATOM 1809 O O . VAL A 1 234 ? 54.333 -10.734 29.141 1.00 29.55 234 VAL A O 1
ATOM 1812 N N . PRO A 1 235 ? 54.640 -12.436 27.691 1.00 32.44 235 PRO A N 1
ATOM 1813 C CA . PRO A 1 235 ? 55.362 -11.994 26.481 1.00 32.44 235 PRO A CA 1
ATOM 1814 C C . PRO A 1 235 ? 55.687 -13.061 25.400 1.00 32.44 235 PRO A C 1
ATOM 1816 O O . PRO A 1 235 ? 55.457 -14.257 25.549 1.00 32.44 235 PRO A O 1
ATOM 1819 N N . GLU A 1 236 ? 56.210 -12.494 24.312 1.00 25.09 236 GLU A N 1
ATOM 1820 C CA . GLU A 1 236 ? 56.659 -12.900 22.970 1.00 25.09 236 GLU A CA 1
ATOM 1821 C C . GLU A 1 236 ? 57.679 -14.055 22.748 1.00 25.09 236 GLU A C 1
ATOM 1823 O O . GLU A 1 236 ? 58.470 -14.415 23.615 1.00 25.09 236 GLU A O 1
ATOM 1828 N N . ASP A 1 237 ? 57.685 -14.488 21.470 1.00 24.31 237 ASP A N 1
ATOM 1829 C CA . ASP A 1 237 ? 58.816 -14.807 20.561 1.00 24.31 237 ASP A CA 1
ATOM 1830 C C . ASP A 1 237 ? 59.434 -16.222 20.360 1.00 24.31 237 ASP A C 1
ATOM 1832 O O . ASP A 1 237 ? 60.315 -16.679 21.075 1.00 24.31 237 ASP A O 1
ATOM 1836 N N . SER A 1 238 ? 59.090 -16.782 19.180 1.00 23.27 238 SER A N 1
ATOM 1837 C CA . SER A 1 238 ? 59.949 -17.158 18.022 1.00 23.27 238 SER A CA 1
ATOM 1838 C C . SER A 1 238 ? 60.837 -18.436 17.958 1.00 23.27 238 SER A C 1
ATOM 1840 O O . SER A 1 238 ? 61.685 -18.687 18.803 1.00 23.27 238 SER A O 1
ATOM 1842 N N . ALA A 1 239 ? 60.700 -19.128 16.797 1.00 24.00 239 ALA A N 1
ATOM 1843 C CA . ALA A 1 239 ? 61.668 -19.946 16.012 1.00 24.00 239 ALA A CA 1
ATOM 1844 C C . ALA A 1 239 ? 62.262 -21.243 16.637 1.00 24.00 239 ALA A C 1
ATOM 1846 O O . ALA A 1 239 ? 62.630 -21.269 17.794 1.00 24.00 239 ALA A O 1
ATOM 1847 N N . THR A 1 240 ? 62.539 -22.386 15.983 1.00 24.38 240 THR A N 1
ATOM 1848 C CA . THR A 1 240 ? 62.537 -22.936 14.601 1.00 24.38 240 THR A CA 1
ATOM 1849 C C . THR A 1 240 ? 62.858 -24.452 14.694 1.00 24.38 240 THR A C 1
ATOM 1851 O O . THR A 1 240 ? 63.680 -24.812 15.534 1.00 24.38 240 THR A O 1
ATOM 1854 N N . LYS A 1 241 ? 62.315 -25.322 13.811 1.00 23.64 241 LYS A N 1
ATOM 1855 C CA . LYS A 1 241 ? 63.037 -26.421 13.091 1.00 23.64 241 LYS A CA 1
ATOM 1856 C C . LYS A 1 241 ? 62.104 -27.380 12.314 1.00 23.64 241 LYS A C 1
ATOM 1858 O O . LYS A 1 241 ? 61.222 -28.006 12.885 1.00 23.64 241 LYS A O 1
ATOM 1863 N N . TYR A 1 242 ? 62.391 -27.529 11.018 1.00 21.31 242 TYR A N 1
ATOM 1864 C CA . TYR A 1 242 ? 62.014 -28.633 10.105 1.00 21.31 242 TYR A CA 1
ATOM 1865 C C . TYR A 1 242 ? 63.084 -29.760 10.188 1.00 21.31 242 TYR A C 1
ATOM 1867 O O . TYR A 1 242 ? 64.196 -29.425 10.615 1.00 21.31 242 TYR A O 1
ATOM 1875 N N . PRO A 1 243 ? 62.839 -31.051 9.811 1.00 34.16 243 PRO A N 1
ATOM 1876 C CA . PRO A 1 243 ? 62.562 -31.468 8.416 1.00 34.16 243 PRO A CA 1
ATOM 1877 C C . PRO A 1 243 ? 61.615 -32.678 8.147 1.00 34.16 243 PRO A C 1
ATOM 1879 O O . PRO A 1 243 ? 61.502 -33.612 8.928 1.00 34.16 243 PRO A O 1
ATOM 1882 N N . TYR A 1 244 ? 60.988 -32.609 6.958 1.00 23.92 244 TYR A N 1
ATOM 1883 C CA . TYR A 1 244 ? 60.598 -33.632 5.955 1.00 23.92 244 TYR A CA 1
ATOM 1884 C C . TYR A 1 244 ? 60.181 -35.078 6.331 1.00 23.92 244 TYR A C 1
ATOM 1886 O O . TYR A 1 244 ? 61.032 -35.893 6.667 1.00 23.92 244 TYR A O 1
ATOM 1894 N N . ALA A 1 245 ? 58.921 -35.450 6.020 1.00 23.78 245 ALA A N 1
ATOM 1895 C CA . ALA A 1 245 ? 58.512 -36.328 4.890 1.00 23.78 245 ALA A CA 1
ATOM 1896 C C . ALA A 1 245 ? 56.959 -36.507 4.829 1.00 23.78 245 ALA A C 1
ATOM 1898 O O . ALA A 1 245 ? 56.297 -36.550 5.857 1.00 23.78 245 ALA A O 1
ATOM 1899 N N . LYS A 1 246 ? 56.382 -36.570 3.616 1.00 25.95 246 LYS A N 1
ATOM 1900 C CA . LYS A 1 246 ? 54.942 -36.540 3.201 1.00 25.95 246 LYS A CA 1
ATOM 1901 C C . LYS A 1 246 ? 54.569 -37.878 2.474 1.00 25.95 246 LYS A C 1
ATOM 1903 O O . LYS A 1 246 ? 55.511 -38.612 2.189 1.00 25.95 246 LYS A O 1
ATOM 1908 N N . PRO A 1 247 ? 53.353 -38.119 1.902 1.00 37.44 247 PRO A N 1
ATOM 1909 C CA . PRO A 1 247 ? 51.952 -37.914 2.352 1.00 37.44 247 PRO A CA 1
ATOM 1910 C C . PRO A 1 247 ? 50.939 -39.019 1.872 1.00 37.44 247 PRO A C 1
ATOM 1912 O O . PRO A 1 247 ? 51.256 -39.811 0.993 1.00 37.44 247 PRO A O 1
ATOM 1915 N N . SER A 1 248 ? 49.681 -38.989 2.349 1.00 22.59 248 SER A N 1
ATOM 1916 C CA . SER A 1 248 ? 48.419 -39.401 1.654 1.00 22.59 248 SER A CA 1
ATOM 1917 C C . SER A 1 248 ? 47.252 -39.273 2.654 1.00 22.59 248 SER A C 1
ATOM 1919 O O . SER A 1 248 ? 47.452 -39.660 3.798 1.00 22.59 248 SER A O 1
ATOM 1921 N N . THR A 1 249 ? 46.022 -38.810 2.414 1.00 26.30 249 THR A N 1
ATOM 1922 C CA . THR A 1 249 ? 45.234 -38.282 1.281 1.00 26.30 249 THR A CA 1
ATOM 1923 C C . THR A 1 249 ? 43.922 -37.769 1.908 1.00 26.30 249 THR A C 1
ATOM 1925 O O . THR A 1 249 ? 43.384 -38.443 2.785 1.00 26.30 249 THR A O 1
ATOM 1928 N N . SER A 1 250 ? 43.376 -36.644 1.446 1.00 24.58 250 SER A N 1
ATOM 1929 C CA . SER A 1 250 ? 42.000 -36.205 1.729 1.00 24.58 250 SER A CA 1
ATOM 1930 C C . SER A 1 250 ? 41.381 -35.576 0.477 1.00 24.58 250 SER A C 1
ATOM 1932 O O . SER A 1 250 ? 42.110 -35.063 -0.366 1.00 24.58 250 SER A O 1
ATOM 1934 N N . GLU A 1 251 ? 40.044 -35.605 0.432 1.00 28.97 251 GLU A N 1
ATOM 1935 C CA . GLU A 1 251 ? 39.126 -34.877 -0.473 1.00 28.97 251 GLU A CA 1
ATOM 1936 C C . GLU A 1 251 ? 38.708 -35.554 -1.794 1.00 28.97 251 GLU A C 1
ATOM 1938 O O . GLU A 1 251 ? 39.218 -35.316 -2.881 1.00 28.97 251 GLU A O 1
ATOM 1943 N N . VAL A 1 252 ? 37.739 -36.464 -1.660 1.00 27.77 252 VAL A N 1
ATOM 1944 C CA . VAL A 1 252 ? 36.306 -36.268 -1.984 1.00 27.77 252 VAL A CA 1
ATOM 1945 C C . VAL A 1 252 ? 35.953 -35.216 -3.063 1.00 27.77 252 VAL A C 1
ATOM 1947 O O . VAL A 1 252 ? 35.814 -34.031 -2.791 1.00 27.77 252 VAL A O 1
ATOM 1950 N N . LEU A 1 253 ? 35.651 -35.774 -4.245 1.00 26.80 253 LEU A N 1
ATOM 1951 C CA . LEU A 1 253 ? 34.514 -35.512 -5.151 1.00 26.80 253 LEU A CA 1
ATOM 1952 C C . LEU A 1 253 ? 34.433 -34.191 -5.943 1.00 26.80 253 LEU A C 1
ATOM 1954 O O . LEU A 1 253 ? 33.671 -33.280 -5.630 1.00 26.80 253 LEU A O 1
ATOM 1958 N N . LEU A 1 254 ? 35.048 -34.232 -7.130 1.00 26.22 254 LEU A N 1
ATOM 1959 C CA . LEU A 1 254 ? 34.528 -33.616 -8.355 1.00 26.22 254 LEU A CA 1
ATOM 1960 C C . LEU A 1 254 ? 34.672 -34.610 -9.528 1.00 26.22 254 LEU A C 1
ATOM 1962 O O . LEU A 1 254 ? 35.705 -35.264 -9.658 1.00 26.22 254 LEU A O 1
ATOM 1966 N N . ASN A 1 255 ? 33.642 -34.639 -10.384 1.00 25.08 255 ASN A N 1
ATOM 1967 C CA . ASN A 1 255 ? 33.524 -35.238 -11.730 1.00 25.08 255 ASN A CA 1
ATOM 1968 C C . ASN A 1 255 ? 33.043 -36.692 -11.887 1.00 25.08 255 ASN A C 1
ATOM 1970 O O . ASN A 1 255 ? 33.701 -37.636 -11.467 1.00 25.08 255 ASN A O 1
ATOM 1974 N N . ALA A 1 256 ? 31.959 -36.860 -12.658 1.00 26.17 256 ALA A N 1
ATOM 1975 C CA . ALA A 1 256 ? 31.959 -37.379 -14.044 1.00 26.17 256 ALA A CA 1
ATOM 1976 C C . ALA A 1 256 ? 30.486 -37.458 -14.522 1.00 26.17 256 ALA A C 1
ATOM 1978 O O . ALA A 1 256 ? 29.627 -37.847 -13.741 1.00 26.17 256 ALA A O 1
ATOM 1979 N N . LEU A 1 257 ? 30.063 -37.065 -15.730 1.00 27.55 257 LEU A N 1
ATOM 1980 C CA . LEU A 1 257 ? 30.590 -37.269 -17.094 1.00 27.55 257 LEU A CA 1
ATOM 1981 C C . LEU A 1 257 ? 30.123 -36.062 -17.961 1.00 27.55 257 LEU A C 1
ATOM 1983 O O . LEU A 1 257 ? 28.938 -35.749 -17.915 1.00 27.55 257 LEU A O 1
ATOM 1987 N N . ASN A 1 258 ? 30.923 -35.209 -18.620 1.00 24.06 258 ASN A N 1
ATOM 1988 C CA . ASN A 1 258 ? 31.948 -35.329 -19.680 1.00 24.06 258 ASN A CA 1
ATOM 1989 C C . ASN A 1 258 ? 31.498 -35.945 -21.018 1.00 24.06 258 ASN A C 1
ATOM 1991 O O . ASN A 1 258 ? 31.058 -37.081 -21.009 1.00 24.06 258 ASN A O 1
ATOM 1995 N N . PHE A 1 259 ? 31.698 -35.197 -22.124 1.00 24.19 259 PHE A N 1
ATOM 1996 C CA . PHE A 1 259 ? 32.284 -35.556 -23.449 1.00 24.19 259 PHE A CA 1
ATOM 1997 C C . PHE A 1 259 ? 32.246 -34.263 -24.326 1.00 24.19 259 PHE A C 1
ATOM 1999 O O . PHE A 1 259 ? 31.157 -33.813 -24.657 1.00 24.19 259 PHE A O 1
ATOM 2006 N N . THR A 1 260 ? 33.288 -33.417 -24.476 1.00 23.44 260 THR A N 1
ATOM 2007 C CA . THR A 1 260 ? 34.626 -33.464 -25.148 1.00 23.44 260 THR A CA 1
ATOM 2008 C C . THR A 1 260 ? 34.676 -32.958 -26.608 1.00 23.44 260 THR A C 1
ATOM 2010 O O . THR A 1 260 ? 33.842 -33.356 -27.414 1.00 23.44 260 THR A O 1
ATOM 2013 N N . VAL A 1 261 ? 35.805 -32.278 -26.919 1.00 24.44 261 VAL A N 1
ATOM 2014 C CA . VAL A 1 261 ? 36.476 -32.021 -28.233 1.00 24.44 261 VAL A CA 1
ATOM 2015 C C . VAL A 1 261 ? 35.959 -30.786 -29.009 1.00 24.44 261 VAL A C 1
ATOM 2017 O O . VAL A 1 261 ? 34.762 -30.683 -29.214 1.00 24.44 261 VAL A O 1
ATOM 2020 N N . ALA A 1 262 ? 36.724 -29.819 -29.549 1.00 24.08 262 ALA A N 1
ATOM 2021 C CA . ALA A 1 262 ? 38.135 -29.364 -29.558 1.00 24.08 262 ALA A CA 1
ATOM 2022 C C . ALA A 1 262 ? 38.180 -27.969 -30.264 1.00 24.08 262 ALA A C 1
ATOM 2024 O O . ALA A 1 262 ? 37.194 -27.619 -30.918 1.00 24.08 262 ALA A O 1
ATOM 2025 N N . PRO A 1 263 ? 39.278 -27.181 -30.206 1.00 28.48 263 PRO A N 1
ATOM 2026 C CA . PRO A 1 263 ? 39.421 -25.952 -30.992 1.00 28.48 263 PRO A CA 1
ATOM 2027 C C . PRO A 1 263 ? 39.999 -26.244 -32.390 1.00 28.48 263 PRO A C 1
ATOM 2029 O O . PRO A 1 263 ? 40.847 -27.123 -32.545 1.00 28.48 263 PRO A O 1
ATOM 2032 N N . LYS A 1 264 ? 39.552 -25.500 -33.408 1.00 24.11 264 LYS A N 1
ATOM 2033 C CA . LYS A 1 264 ? 40.183 -25.455 -34.736 1.00 24.11 264 LYS A CA 1
ATOM 2034 C C . LYS A 1 264 ? 40.614 -24.028 -35.056 1.00 24.11 264 LYS A C 1
ATOM 2036 O O . LYS A 1 264 ? 39.797 -23.113 -35.019 1.00 24.11 264 LYS A O 1
ATOM 2041 N N . ASP A 1 265 ? 41.896 -23.913 -35.375 1.00 25.11 265 ASP A N 1
ATOM 2042 C CA . ASP A 1 265 ? 42.584 -22.766 -35.958 1.00 25.11 265 ASP A CA 1
ATOM 2043 C C . ASP A 1 265 ? 41.943 -22.297 -37.271 1.00 25.11 265 ASP A C 1
ATOM 2045 O O . ASP A 1 265 ? 41.467 -23.130 -38.043 1.00 25.11 265 ASP A O 1
ATOM 2049 N N . TYR A 1 266 ? 42.032 -20.994 -37.567 1.00 23.22 266 TYR A N 1
ATOM 2050 C CA . TYR A 1 266 ? 42.449 -20.495 -38.885 1.00 23.22 266 TYR A CA 1
ATOM 2051 C C . TYR A 1 266 ? 42.924 -19.031 -38.787 1.00 23.22 266 TYR A C 1
ATOM 2053 O O . TYR A 1 266 ? 42.209 -18.154 -38.307 1.00 23.22 266 TYR A O 1
ATOM 2061 N N . TYR A 1 267 ? 44.162 -18.811 -39.234 1.00 24.70 267 TYR A N 1
ATOM 2062 C CA . TYR A 1 267 ? 44.813 -17.525 -39.505 1.00 24.70 267 TYR A CA 1
ATOM 2063 C C . TYR A 1 267 ? 44.181 -16.842 -40.729 1.00 24.70 267 TYR A C 1
ATOM 2065 O O . TYR A 1 267 ? 43.960 -17.532 -41.718 1.00 24.70 267 TYR A O 1
ATOM 2073 N N . GLU A 1 268 ? 44.075 -15.506 -40.739 1.00 24.02 268 GLU A N 1
ATOM 2074 C CA . GLU A 1 268 ? 44.694 -14.709 -41.813 1.00 24.02 268 GLU A CA 1
ATOM 2075 C C . GLU A 1 268 ? 44.926 -13.239 -41.419 1.00 24.02 268 GLU A C 1
ATOM 2077 O O . GLU A 1 268 ? 44.105 -12.584 -40.781 1.00 24.02 268 GLU A O 1
ATOM 2082 N N . ASN A 1 269 ? 46.119 -12.770 -41.784 1.00 23.19 269 ASN A N 1
ATOM 2083 C CA . ASN A 1 269 ? 46.680 -11.440 -41.573 1.00 23.19 269 ASN A CA 1
ATOM 2084 C C . ASN A 1 269 ? 46.011 -10.394 -42.476 1.00 23.19 269 ASN A C 1
ATOM 2086 O O . ASN A 1 269 ? 45.591 -10.744 -43.574 1.00 23.19 269 ASN A O 1
ATOM 2090 N N . THR A 1 270 ? 46.084 -9.103 -42.118 1.00 23.41 270 THR A N 1
ATOM 2091 C CA . THR A 1 270 ? 46.631 -8.062 -43.024 1.00 23.41 270 THR A CA 1
ATOM 2092 C C . THR A 1 270 ? 46.766 -6.671 -42.368 1.00 23.41 270 THR A C 1
ATOM 2094 O O . THR A 1 270 ? 45.787 -6.011 -42.055 1.00 23.41 270 THR A O 1
ATOM 2097 N N . VAL A 1 271 ? 48.035 -6.242 -42.271 1.00 23.38 271 VAL A N 1
ATOM 2098 C CA . VAL A 1 271 ? 48.581 -4.898 -42.578 1.00 23.38 271 VAL A CA 1
ATOM 2099 C C . VAL A 1 271 ? 48.371 -3.743 -41.577 1.00 23.38 271 VAL A C 1
ATOM 2101 O O . VAL A 1 271 ? 47.345 -3.077 -41.543 1.00 23.38 271 VAL A O 1
ATOM 2104 N N . VAL A 1 272 ? 49.463 -3.435 -40.863 1.00 25.19 272 VAL A N 1
ATOM 2105 C CA . VAL A 1 272 ? 49.855 -2.088 -40.388 1.00 25.19 272 VAL A CA 1
ATOM 2106 C C . VAL A 1 272 ? 50.379 -1.288 -41.601 1.00 25.19 272 VAL A C 1
ATOM 2108 O O . VAL A 1 272 ? 51.009 -1.894 -42.473 1.00 25.19 272 VAL A O 1
ATOM 2111 N N . PRO A 1 273 ? 50.155 0.037 -41.689 1.00 25.30 273 PRO A N 1
ATOM 2112 C CA . PRO A 1 273 ? 51.271 0.934 -41.371 1.00 25.30 273 PRO A CA 1
ATOM 2113 C C . PRO A 1 273 ? 50.891 2.107 -40.456 1.00 25.30 273 PRO A C 1
ATOM 2115 O O . PRO A 1 273 ? 49.870 2.770 -40.634 1.00 25.30 273 PRO A O 1
ATOM 2118 N N . GLU A 1 274 ? 51.787 2.376 -39.506 1.00 25.47 274 GLU A N 1
ATOM 2119 C CA . GLU A 1 274 ? 52.042 3.710 -38.970 1.00 25.47 274 GLU A CA 1
ATOM 2120 C C . GLU A 1 274 ? 52.383 4.667 -40.117 1.00 25.47 274 GLU A C 1
ATOM 2122 O O . GLU A 1 274 ? 53.182 4.312 -40.980 1.00 25.47 274 GLU A O 1
ATOM 2127 N N . ASP A 1 275 ? 51.864 5.896 -40.077 1.00 22.53 275 ASP A N 1
ATOM 2128 C CA . ASP A 1 275 ? 52.590 7.026 -40.650 1.00 22.53 275 ASP A CA 1
ATOM 2129 C C . ASP A 1 275 ? 52.207 8.369 -40.007 1.00 22.53 275 ASP A C 1
ATOM 2131 O O . ASP A 1 275 ? 51.135 8.931 -40.214 1.00 22.53 275 ASP A O 1
ATOM 2135 N N . SER A 1 276 ? 53.210 8.932 -39.332 1.00 23.64 276 SER A N 1
ATOM 2136 C CA . SER A 1 276 ? 53.615 10.342 -39.364 1.00 23.64 276 SER A CA 1
ATOM 2137 C C . SER A 1 276 ? 52.796 11.437 -38.649 1.00 23.64 276 SER A C 1
ATOM 2139 O O . SER A 1 276 ? 51.680 11.821 -38.985 1.00 23.64 276 SER A O 1
ATOM 2141 N N . ALA A 1 277 ? 53.507 12.044 -37.697 1.00 23.86 277 ALA A N 1
ATOM 2142 C CA . ALA A 1 277 ? 53.244 13.294 -37.004 1.00 23.86 277 ALA A CA 1
ATOM 2143 C C . ALA A 1 277 ? 53.038 14.521 -37.918 1.00 23.86 277 ALA A C 1
ATOM 2145 O O . ALA A 1 277 ? 53.728 14.682 -38.925 1.00 23.86 277 ALA A O 1
ATOM 2146 N N . LYS A 1 278 ? 52.195 15.462 -37.461 1.00 23.89 278 LYS A N 1
ATOM 2147 C CA . LYS A 1 278 ? 52.282 16.926 -37.680 1.00 23.89 278 LYS A CA 1
ATOM 2148 C C . LYS A 1 278 ? 51.312 17.612 -36.698 1.00 23.89 278 LYS A C 1
ATOM 2150 O O . LYS A 1 278 ? 50.127 17.330 -36.726 1.00 23.89 278 LYS A O 1
ATOM 2155 N N . LYS A 1 279 ? 51.804 18.307 -35.667 1.00 22.16 279 LYS A N 1
ATOM 2156 C CA . LYS A 1 279 ? 52.269 19.713 -35.639 1.00 22.16 279 LYS A CA 1
ATOM 2157 C C . LYS A 1 279 ? 51.140 20.648 -35.165 1.00 22.16 279 LYS A C 1
ATOM 2159 O O . LYS A 1 279 ? 50.264 20.999 -35.944 1.00 22.16 279 LYS A O 1
ATOM 2164 N N . TYR A 1 280 ? 51.210 21.043 -33.890 1.00 20.97 280 TYR A N 1
ATOM 2165 C CA . TYR A 1 280 ? 50.534 22.231 -33.352 1.00 20.97 280 TYR A CA 1
ATOM 2166 C C . TYR A 1 280 ? 50.990 23.488 -34.112 1.00 20.97 280 TYR A C 1
ATOM 2168 O O . TYR A 1 280 ? 52.142 23.556 -34.564 1.00 20.97 280 TYR A O 1
ATOM 2176 N N . PRO A 1 281 ? 50.115 24.497 -34.205 1.00 25.72 281 PRO A N 1
ATOM 2177 C CA . PRO A 1 281 ? 50.521 25.805 -33.718 1.00 25.72 281 PRO A CA 1
ATOM 2178 C C . PRO A 1 281 ? 49.511 26.403 -32.735 1.00 25.72 281 PRO A C 1
ATOM 2180 O O . PRO A 1 281 ? 48.309 26.145 -32.793 1.00 25.72 281 PRO A O 1
ATOM 2183 N N . ASP A 1 282 ? 50.089 27.184 -31.834 1.00 21.62 282 ASP A N 1
ATOM 2184 C CA . ASP A 1 282 ? 49.486 27.926 -30.742 1.00 21.62 282 ASP A CA 1
ATOM 2185 C C . ASP A 1 282 ? 48.631 29.129 -31.183 1.00 21.62 282 ASP A C 1
ATOM 2187 O O . ASP A 1 282 ? 48.817 29.691 -32.261 1.00 21.62 282 ASP A O 1
ATOM 2191 N N . GLU A 1 283 ? 47.772 29.522 -30.235 1.00 23.77 283 GLU A N 1
ATOM 2192 C CA . GLU A 1 283 ? 47.246 30.864 -29.941 1.00 23.77 283 GLU A CA 1
ATOM 2193 C C . GLU A 1 283 ? 46.318 31.579 -30.942 1.00 23.77 283 GLU A C 1
ATOM 2195 O O . GLU A 1 283 ? 46.745 32.177 -31.921 1.00 23.77 283 GLU A O 1
ATOM 2200 N N . GLU A 1 284 ? 45.050 31.726 -30.531 1.00 21.45 284 GLU A N 1
ATOM 2201 C CA . GLU A 1 284 ? 44.440 33.058 -30.456 1.00 21.45 284 GLU A CA 1
ATOM 2202 C C . GLU A 1 284 ? 43.425 33.139 -29.300 1.00 21.45 284 GLU A C 1
ATOM 2204 O O . GLU A 1 284 ? 42.430 32.415 -29.226 1.00 21.45 284 GLU A O 1
ATOM 2209 N N . HIS A 1 285 ? 43.709 34.046 -28.365 1.00 22.86 285 HIS A N 1
ATOM 2210 C CA . HIS A 1 285 ? 42.800 34.488 -27.319 1.00 22.86 285 HIS A CA 1
ATOM 2211 C C . HIS A 1 285 ? 41.518 35.072 -27.931 1.00 22.86 285 HIS A C 1
ATOM 2213 O O . HIS A 1 285 ? 41.555 36.111 -28.585 1.00 22.86 285 HIS A O 1
ATOM 2219 N N . SER A 1 286 ? 40.358 34.504 -27.602 1.00 21.14 286 SER A N 1
ATOM 2220 C CA . SER A 1 286 ? 39.116 35.279 -27.554 1.00 21.14 286 SER A CA 1
ATOM 2221 C C . SER A 1 286 ? 38.319 34.916 -26.304 1.00 21.14 286 SER A C 1
ATOM 2223 O O . SER A 1 286 ? 37.760 33.836 -26.138 1.00 21.14 286 SER A O 1
ATOM 2225 N N . THR A 1 287 ? 38.315 35.858 -25.369 1.00 24.88 287 THR A N 1
ATOM 2226 C CA . THR A 1 287 ? 37.401 35.908 -24.234 1.00 24.88 287 THR A CA 1
ATOM 2227 C C . THR A 1 287 ? 35.964 35.968 -24.742 1.00 24.88 287 THR A C 1
ATOM 2229 O O . THR A 1 287 ? 35.541 37.010 -25.240 1.00 24.88 287 THR A O 1
ATOM 2232 N N . PHE A 1 288 ? 35.197 34.891 -24.571 1.00 20.91 288 PHE A N 1
ATOM 2233 C CA . PHE A 1 288 ? 33.737 34.949 -24.625 1.00 20.91 288 PHE A CA 1
ATOM 2234 C C . PHE A 1 288 ? 33.161 34.679 -23.235 1.00 20.91 288 PHE A C 1
ATOM 2236 O O . PHE A 1 288 ? 32.982 33.547 -22.794 1.00 20.91 288 PHE A O 1
ATOM 2243 N N . ASN A 1 289 ? 32.889 35.781 -22.537 1.00 24.97 289 ASN A N 1
ATOM 2244 C CA . ASN A 1 289 ? 31.973 35.827 -21.409 1.00 24.97 289 ASN A CA 1
ATOM 2245 C C . ASN A 1 289 ? 30.599 35.320 -21.874 1.00 24.97 289 ASN A C 1
ATOM 2247 O O . ASN A 1 289 ? 29.904 36.022 -22.608 1.00 24.97 289 ASN A O 1
ATOM 2251 N N . VAL A 1 290 ? 30.173 34.155 -21.390 1.00 25.73 290 VAL A N 1
ATOM 2252 C CA . VAL A 1 290 ? 28.747 33.824 -21.272 1.00 25.73 290 VAL A CA 1
ATOM 2253 C C . VAL A 1 290 ? 28.437 33.655 -19.790 1.00 25.73 290 VAL A C 1
ATOM 2255 O O . VAL A 1 290 ? 28.535 32.583 -19.204 1.00 25.73 290 VAL A O 1
ATOM 2258 N N . SER A 1 291 ? 28.184 34.815 -19.186 1.00 26.14 291 SER A N 1
ATOM 2259 C CA . SER A 1 291 ? 27.080 35.080 -18.261 1.00 26.14 291 SER A CA 1
ATOM 2260 C C . SER A 1 291 ? 26.541 33.894 -17.447 1.00 26.14 291 SER A C 1
ATOM 2262 O O . SER A 1 291 ? 25.799 33.049 -17.940 1.00 26.14 291 SER A O 1
ATOM 2264 N N . SER A 1 292 ? 26.847 33.956 -16.151 1.00 27.72 292 SER A N 1
ATOM 2265 C CA . SER A 1 292 ? 26.045 33.761 -14.921 1.00 27.72 292 SER A CA 1
ATOM 2266 C C . SER A 1 292 ? 24.506 33.548 -14.956 1.00 27.72 292 SER A C 1
ATOM 2268 O O . SER A 1 292 ? 23.869 33.649 -13.909 1.00 27.72 292 SER A O 1
ATOM 2270 N N . ASN A 1 293 ? 23.874 33.200 -16.079 1.00 26.33 293 ASN A N 1
ATOM 2271 C CA . ASN A 1 293 ? 22.423 33.026 -16.215 1.00 26.33 293 ASN A CA 1
ATOM 2272 C C . ASN A 1 293 ? 21.939 31.560 -16.228 1.00 26.33 293 ASN A C 1
ATOM 2274 O O . ASN A 1 293 ? 20.746 31.334 -16.032 1.00 26.33 293 ASN A O 1
ATOM 2278 N N . LEU A 1 294 ? 22.817 30.555 -16.370 1.00 30.03 294 LEU A N 1
ATOM 2279 C CA . LEU A 1 294 ? 22.397 29.136 -16.370 1.00 30.03 294 LEU A CA 1
ATOM 2280 C C . LEU A 1 294 ? 22.130 28.558 -14.961 1.00 30.03 294 LEU A C 1
ATOM 2282 O O . LEU A 1 294 ? 21.340 27.628 -14.801 1.00 30.03 294 LEU A O 1
ATOM 2286 N N . SER A 1 295 ? 22.720 29.155 -13.920 1.00 33.44 295 SER A N 1
ATOM 2287 C CA . SER A 1 295 ? 22.466 28.798 -12.511 1.00 33.44 295 SER A CA 1
ATOM 2288 C C . SER A 1 295 ? 21.067 29.247 -12.039 1.00 33.44 295 SER A C 1
ATOM 2290 O O . SER A 1 295 ? 20.365 28.527 -11.319 1.00 33.44 295 SER A O 1
ATOM 2292 N N . ASN A 1 296 ? 20.588 30.394 -12.538 1.00 30.92 296 ASN A N 1
ATOM 2293 C CA . ASN A 1 296 ? 19.258 30.910 -12.206 1.00 30.92 296 ASN A CA 1
ATOM 2294 C C . ASN A 1 296 ? 18.121 30.184 -12.942 1.00 30.92 296 ASN A C 1
ATOM 2296 O O . ASN A 1 296 ? 17.029 30.086 -12.381 1.00 30.92 296 ASN A O 1
ATOM 2300 N N . GLN A 1 297 ? 18.362 29.626 -14.138 1.00 36.12 297 GLN A N 1
ATOM 2301 C CA . GLN A 1 297 ? 17.359 28.845 -14.881 1.00 36.12 297 GLN A CA 1
ATOM 2302 C C . GLN A 1 297 ? 17.041 27.496 -14.221 1.00 36.12 297 GLN A C 1
ATOM 2304 O O . GLN A 1 297 ? 15.876 27.119 -14.133 1.00 36.12 297 GLN A O 1
ATOM 2309 N N . SER A 1 298 ? 18.042 26.806 -13.671 1.00 39.25 298 SER A N 1
ATOM 2310 C CA . SER A 1 298 ? 17.836 25.529 -12.962 1.00 39.25 298 SER A CA 1
ATOM 2311 C C . SER A 1 298 ? 17.065 25.718 -11.646 1.00 39.25 298 SER A C 1
ATOM 2313 O O . SER A 1 298 ? 16.207 24.913 -11.283 1.00 39.25 298 SER A O 1
ATOM 2315 N N . SER A 1 299 ? 17.301 26.847 -10.973 1.00 37.25 299 SER A N 1
ATOM 2316 C CA . SER A 1 299 ? 16.596 27.248 -9.748 1.00 37.25 299 SER A CA 1
ATOM 2317 C C . SER A 1 299 ? 15.136 27.644 -10.018 1.00 37.25 299 SER A C 1
ATOM 2319 O O . SER A 1 299 ? 14.242 27.294 -9.246 1.00 37.25 299 SER A O 1
ATOM 2321 N N . THR A 1 300 ? 14.868 28.322 -11.141 1.00 39.31 300 THR A N 1
ATOM 2322 C CA . THR A 1 300 ? 13.499 28.672 -11.563 1.00 39.31 300 THR A CA 1
ATOM 2323 C C . THR A 1 300 ? 12.732 27.477 -12.113 1.00 39.31 300 THR A C 1
ATOM 2325 O O . THR A 1 300 ? 11.544 27.380 -11.839 1.00 39.31 300 THR A O 1
ATOM 2328 N N . LEU A 1 301 ? 13.376 26.530 -12.802 1.00 42.06 301 LEU A N 1
ATOM 2329 C CA . LEU A 1 301 ? 12.730 25.288 -13.243 1.00 42.06 301 LEU A CA 1
ATOM 2330 C C . LEU A 1 301 ? 12.329 24.409 -12.046 1.00 42.06 301 LEU A C 1
ATOM 2332 O O . LEU A 1 301 ? 11.225 23.874 -12.015 1.00 42.06 301 LEU A O 1
ATOM 2336 N N . CYS A 1 302 ? 13.181 24.333 -11.018 1.00 37.62 302 CYS A N 1
ATOM 2337 C CA . CYS A 1 302 ? 12.883 23.646 -9.759 1.00 37.62 302 CYS A CA 1
ATOM 2338 C C . CYS A 1 302 ? 11.717 24.315 -9.007 1.00 37.62 302 CYS A C 1
ATOM 2340 O O . CYS A 1 302 ? 10.784 23.636 -8.577 1.00 37.62 302 CYS A O 1
ATOM 2342 N N . LEU A 1 303 ? 11.703 25.653 -8.934 1.00 40.16 303 LEU A N 1
ATOM 2343 C CA . LEU A 1 303 ? 10.581 26.415 -8.379 1.00 40.16 303 LEU A CA 1
ATOM 2344 C C . LEU A 1 303 ? 9.303 26.273 -9.207 1.00 40.16 303 LEU A C 1
ATOM 2346 O O . LEU A 1 303 ? 8.247 26.194 -8.601 1.00 40.16 303 LEU A O 1
ATOM 2350 N N . LEU A 1 304 ? 9.374 26.199 -10.541 1.00 39.59 304 LEU A N 1
ATOM 2351 C CA . LEU A 1 304 ? 8.229 26.016 -11.444 1.00 39.59 304 LEU A CA 1
ATOM 2352 C C . LEU A 1 304 ? 7.672 24.589 -11.414 1.00 39.59 304 LEU A C 1
ATOM 2354 O O . LEU A 1 304 ? 6.464 24.424 -11.533 1.00 39.59 304 LEU A O 1
ATOM 2358 N N . LEU A 1 305 ? 8.508 23.567 -11.210 1.00 43.28 305 LEU A N 1
ATOM 2359 C CA . LEU A 1 305 ? 8.066 22.184 -11.008 1.00 43.28 305 LEU A CA 1
ATOM 2360 C C . LEU A 1 305 ? 7.462 21.999 -9.610 1.00 43.28 305 LEU A C 1
ATOM 2362 O O . LEU A 1 305 ? 6.403 21.392 -9.488 1.00 43.28 305 LEU A O 1
ATOM 2366 N N . LEU A 1 306 ? 8.048 22.605 -8.571 1.00 43.50 306 LEU A N 1
ATOM 2367 C CA . LEU A 1 306 ? 7.438 22.688 -7.239 1.00 43.50 306 LEU A CA 1
ATOM 2368 C C . LEU A 1 306 ? 6.130 23.495 -7.268 1.00 43.50 306 LEU A C 1
ATOM 2370 O O . LEU A 1 306 ? 5.137 23.058 -6.690 1.00 43.50 306 LEU A O 1
ATOM 2374 N N . PHE A 1 307 ? 6.080 24.617 -7.998 1.00 40.69 307 PHE A N 1
ATOM 2375 C CA . PHE A 1 307 ? 4.848 25.373 -8.239 1.00 40.69 307 PHE A CA 1
ATOM 2376 C C . PHE A 1 307 ? 3.852 24.571 -9.062 1.00 40.69 307 PHE A C 1
ATOM 2378 O O . PHE A 1 307 ? 2.668 24.699 -8.813 1.00 40.69 307 PHE A O 1
ATOM 2385 N N . GLY A 1 308 ? 4.300 23.742 -10.004 1.00 42.25 308 GLY A N 1
ATOM 2386 C CA . GLY A 1 308 ? 3.473 22.849 -10.809 1.00 42.25 308 GLY A CA 1
ATOM 2387 C C . GLY A 1 308 ? 2.861 21.725 -9.981 1.00 42.25 308 GLY A C 1
ATOM 2388 O O . GLY A 1 308 ? 1.697 21.405 -10.182 1.00 42.25 308 GLY A O 1
ATOM 2389 N N . VAL A 1 309 ? 3.587 21.182 -9.000 1.00 45.69 309 VAL A N 1
ATOM 2390 C CA . VAL A 1 309 ? 3.087 20.204 -8.014 1.00 45.69 309 VAL A CA 1
ATOM 2391 C C . VAL A 1 309 ? 2.112 20.862 -7.039 1.00 45.69 309 VAL A C 1
ATOM 2393 O O . VAL A 1 309 ? 1.053 20.311 -6.756 1.00 45.69 309 VAL A O 1
ATOM 2396 N N . VAL A 1 310 ? 2.412 22.078 -6.581 1.00 40.00 310 VAL A N 1
ATOM 2397 C CA . VAL A 1 310 ? 1.502 22.869 -5.744 1.00 40.00 310 VAL A CA 1
ATOM 2398 C C . VAL A 1 310 ? 0.269 23.300 -6.544 1.00 40.00 310 VAL A C 1
ATOM 2400 O O . VAL A 1 310 ? -0.831 23.200 -6.028 1.00 40.00 310 VAL A O 1
ATOM 2403 N N . LEU A 1 311 ? 0.401 23.678 -7.818 1.00 39.34 311 LEU A N 1
ATOM 2404 C CA . LEU A 1 311 ? -0.697 24.049 -8.717 1.00 39.34 311 LEU A CA 1
ATOM 2405 C C . LEU A 1 311 ? -1.518 22.851 -9.160 1.00 39.34 311 LEU A C 1
ATOM 2407 O O . LEU A 1 311 ? -2.714 23.014 -9.297 1.00 39.34 311 LEU A O 1
ATOM 2411 N N . SER A 1 312 ? -0.938 21.671 -9.370 1.00 41.69 312 SER A N 1
ATOM 2412 C CA . SER A 1 312 ? -1.698 20.453 -9.680 1.00 41.69 312 SER A CA 1
ATOM 2413 C C . SER A 1 312 ? -2.393 19.909 -8.435 1.00 41.69 312 SER A C 1
ATOM 2415 O O . SER A 1 312 ? -3.567 19.567 -8.517 1.00 41.69 312 SER A O 1
ATOM 2417 N N . ALA A 1 313 ? -1.762 19.962 -7.258 1.00 39.88 313 ALA A N 1
ATOM 2418 C CA . ALA A 1 313 ? -2.432 19.706 -5.982 1.00 39.88 313 ALA A CA 1
ATOM 2419 C C . ALA A 1 313 ? -3.539 20.739 -5.691 1.00 39.88 313 ALA A C 1
ATOM 2421 O O . ALA A 1 313 ? -4.611 20.368 -5.219 1.00 39.88 313 ALA A O 1
ATOM 2422 N N . ILE A 1 314 ? -3.326 22.016 -6.033 1.00 37.97 314 ILE A N 1
ATOM 2423 C CA . ILE A 1 314 ? -4.332 23.083 -5.950 1.00 37.97 314 ILE A CA 1
ATOM 2424 C C . ILE A 1 314 ? -5.410 22.904 -7.020 1.00 37.97 314 ILE A C 1
ATOM 2426 O O . ILE A 1 314 ? -6.562 23.093 -6.687 1.00 37.97 314 ILE A O 1
ATOM 2430 N N . PHE A 1 315 ? -5.119 22.491 -8.254 1.00 39.78 315 PHE A N 1
ATOM 2431 C CA . PHE A 1 315 ? -6.120 22.233 -9.303 1.00 39.78 315 PHE A CA 1
ATOM 2432 C C . PHE A 1 315 ? -6.965 20.996 -8.984 1.00 39.78 315 PHE A C 1
ATOM 2434 O O . PHE A 1 315 ? -8.159 20.982 -9.269 1.00 39.78 315 PHE A O 1
ATOM 2441 N N . ILE A 1 316 ? -6.373 19.983 -8.346 1.00 44.34 316 ILE A N 1
ATOM 2442 C CA . ILE A 1 316 ? -7.091 18.819 -7.813 1.00 44.34 316 ILE A CA 1
ATOM 2443 C C . ILE A 1 316 ? -7.942 19.233 -6.598 1.00 44.34 316 ILE A C 1
ATOM 2445 O O . ILE A 1 316 ? -9.073 18.773 -6.467 1.00 44.34 316 ILE A O 1
ATOM 2449 N N . ALA A 1 317 ? -7.456 20.147 -5.749 1.00 36.88 317 ALA A N 1
ATOM 2450 C CA . ALA A 1 317 ? -8.184 20.641 -4.573 1.00 36.88 317 ALA A CA 1
ATOM 2451 C C . ALA A 1 317 ? -9.239 21.732 -4.875 1.00 36.88 317 ALA A C 1
ATOM 2453 O O . ALA A 1 317 ? -10.232 21.833 -4.158 1.00 36.88 317 ALA A O 1
ATOM 2454 N N . TYR A 1 318 ? -9.0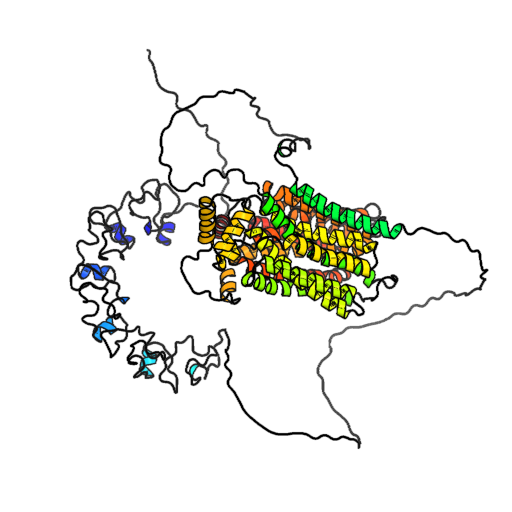51 22.532 -5.928 1.00 36.81 318 TYR A N 1
ATOM 2455 C CA . TYR A 1 318 ? -9.940 23.603 -6.408 1.00 36.81 318 TYR A CA 1
ATOM 2456 C C . TYR A 1 318 ? -10.733 23.200 -7.655 1.00 36.81 318 TYR A C 1
ATOM 2458 O O . TYR A 1 318 ? -11.391 24.044 -8.264 1.00 36.81 318 TYR A O 1
ATOM 2466 N N . GLY A 1 319 ? -10.729 21.913 -8.014 1.00 33.44 319 GLY A N 1
ATOM 2467 C CA . GLY A 1 319 ? -11.649 21.330 -8.983 1.00 33.44 319 GLY A CA 1
ATOM 2468 C C . GLY A 1 319 ? -13.091 21.480 -8.500 1.00 33.44 319 GLY A C 1
ATOM 2469 O O . GLY A 1 319 ? -13.668 20.585 -7.889 1.00 33.44 319 GLY A O 1
ATOM 2470 N N . GLN A 1 320 ? -13.659 22.649 -8.763 1.00 31.69 320 GLN A N 1
ATOM 2471 C CA . GLN A 1 320 ? -15.025 23.050 -8.494 1.00 31.69 320 GLN A CA 1
ATOM 2472 C C . GLN A 1 320 ? -15.962 22.172 -9.338 1.00 31.69 320 GLN A C 1
ATOM 2474 O O . GLN A 1 320 ? -16.336 22.504 -10.458 1.00 31.69 320 GLN A O 1
ATOM 2479 N N . MET A 1 321 ? -16.314 21.000 -8.814 1.00 27.75 321 MET A N 1
ATOM 2480 C CA . MET A 1 321 ? -17.317 20.108 -9.391 1.00 27.75 321 MET A CA 1
ATOM 2481 C C . MET A 1 321 ? -18.623 20.282 -8.612 1.00 27.75 321 MET A C 1
ATOM 2483 O O . MET A 1 321 ? -18.805 19.679 -7.554 1.00 27.75 321 MET A O 1
ATOM 2487 N N . PRO A 1 322 ? -19.531 21.132 -9.128 1.00 30.50 322 PRO A N 1
ATOM 2488 C CA . PRO A 1 322 ? -20.829 20.593 -9.526 1.00 30.50 322 PRO A CA 1
ATOM 2489 C C . PRO A 1 322 ? -21.332 21.118 -10.888 1.00 30.50 322 PRO A C 1
ATOM 2491 O O . PRO A 1 322 ? -22.535 21.272 -11.056 1.00 30.50 322 PRO A O 1
ATOM 2494 N N . GLU A 1 323 ? -20.462 21.375 -11.876 1.00 30.44 323 GLU A N 1
ATOM 2495 C CA . GLU A 1 323 ? -20.911 21.831 -13.216 1.00 30.44 323 GLU A CA 1
ATOM 2496 C C . GLU A 1 323 ? -20.330 21.027 -14.404 1.00 30.44 323 GLU A C 1
ATOM 2498 O O . GLU A 1 323 ? -21.017 20.840 -15.406 1.00 30.44 323 GLU A O 1
ATOM 2503 N N . PHE A 1 324 ? -19.137 20.421 -14.304 1.00 26.27 324 PHE A N 1
ATOM 2504 C CA . PHE A 1 324 ? -18.539 19.701 -15.449 1.00 26.27 324 PHE A CA 1
ATOM 2505 C C . PHE A 1 324 ? -19.134 18.305 -15.725 1.00 26.27 324 PHE A C 1
ATOM 2507 O O . PHE A 1 324 ? -19.080 17.815 -16.854 1.00 26.27 324 PHE A O 1
ATOM 2514 N N . ALA A 1 325 ? -19.791 17.685 -14.738 1.00 29.69 325 ALA A N 1
ATOM 2515 C CA . ALA A 1 325 ? -20.466 16.393 -14.910 1.00 29.69 325 ALA A CA 1
ATOM 2516 C C . ALA A 1 325 ? -21.749 16.469 -15.769 1.00 29.69 325 ALA A C 1
ATOM 2518 O O . ALA A 1 325 ? -22.275 15.431 -16.166 1.00 29.69 325 ALA A O 1
ATOM 2519 N N . LYS A 1 326 ? -22.242 17.676 -16.092 1.00 28.88 326 LYS A N 1
ATOM 2520 C CA . LYS A 1 326 ? -23.362 17.864 -17.029 1.00 28.88 326 LYS A CA 1
ATOM 2521 C C . LYS A 1 326 ? -22.929 17.983 -18.495 1.00 28.88 326 LYS A C 1
ATOM 2523 O O . LYS A 1 326 ? -23.744 17.688 -19.360 1.00 28.88 326 LYS A O 1
ATOM 2528 N N . ASN A 1 327 ? -21.666 18.317 -18.782 1.00 27.44 327 ASN A N 1
ATOM 2529 C CA . ASN A 1 327 ? -21.215 18.624 -20.151 1.00 27.44 327 ASN A CA 1
ATOM 2530 C C . ASN A 1 327 ? -20.181 17.648 -20.742 1.00 27.44 327 ASN A C 1
ATOM 2532 O O . ASN A 1 327 ? -19.825 17.783 -21.909 1.00 27.44 327 ASN A O 1
ATOM 2536 N N . ALA A 1 328 ? -19.745 16.620 -20.005 1.00 26.58 328 ALA A N 1
ATOM 2537 C CA . ALA A 1 328 ? -18.865 15.573 -20.545 1.00 26.58 328 ALA A CA 1
ATOM 2538 C C . ALA A 1 328 ? -19.604 14.454 -21.321 1.00 26.58 328 ALA A C 1
ATOM 2540 O O . ALA A 1 328 ? -18.964 13.583 -21.904 1.00 26.58 328 ALA A O 1
ATOM 2541 N N . TYR A 1 329 ? -20.939 14.496 -21.408 1.00 27.92 329 TYR A N 1
ATOM 2542 C CA . TYR A 1 329 ? -21.740 13.627 -22.285 1.00 27.92 329 TYR A CA 1
ATOM 2543 C C . TYR A 1 329 ? -21.962 14.263 -23.669 1.00 27.92 329 TYR A C 1
ATOM 2545 O O . TYR A 1 329 ? -23.095 14.344 -24.129 1.00 27.92 329 TYR A O 1
ATOM 2553 N N . CYS A 1 330 ? -20.922 14.787 -24.325 1.00 24.56 330 CYS A N 1
ATOM 2554 C CA . CYS A 1 330 ? -21.059 15.368 -25.672 1.00 24.56 330 CYS A CA 1
ATOM 2555 C C . CYS A 1 330 ? -19.748 15.424 -26.479 1.00 24.56 330 CYS A C 1
ATOM 2557 O O . CYS A 1 330 ? -19.566 16.332 -27.276 1.00 24.56 330 CYS A O 1
ATOM 2559 N N . VAL A 1 331 ? -18.819 14.475 -26.323 1.00 28.75 331 VAL A N 1
ATOM 2560 C CA . VAL A 1 331 ? -17.681 14.340 -27.257 1.00 28.75 331 VAL A CA 1
ATOM 2561 C C . VAL A 1 331 ? -17.314 12.867 -27.390 1.00 28.75 331 VAL A C 1
ATOM 2563 O O . VAL A 1 331 ? -16.353 12.429 -26.794 1.00 28.75 331 VAL A O 1
ATOM 2566 N N . PHE A 1 332 ? -18.131 12.083 -28.086 1.00 24.69 332 PHE A N 1
ATOM 2567 C CA . PHE A 1 332 ? -17.709 10.952 -28.924 1.00 24.69 332 PHE A CA 1
ATOM 2568 C C . PHE A 1 332 ? -18.959 10.489 -29.678 1.00 24.69 332 PHE A C 1
ATOM 2570 O O . PHE A 1 332 ? -19.945 10.049 -29.086 1.00 24.69 332 PHE A O 1
ATOM 2577 N N . GLY A 1 333 ? -18.948 10.704 -30.994 1.00 25.66 333 GLY A N 1
ATOM 2578 C CA . GLY A 1 333 ? -20.027 10.329 -31.898 1.00 25.66 333 GLY A CA 1
ATOM 2579 C C . GLY A 1 333 ? -20.293 8.823 -31.874 1.00 25.66 333 GLY A C 1
ATOM 2580 O O . GLY A 1 333 ? -19.377 8.008 -31.841 1.00 25.66 333 GLY A O 1
ATOM 2581 N N . THR A 1 334 ? -21.581 8.496 -31.880 1.00 26.30 334 THR A N 1
ATOM 2582 C CA . THR A 1 334 ? -22.205 7.163 -31.918 1.00 26.30 334 THR A CA 1
ATOM 2583 C C . THR A 1 334 ? -21.865 6.356 -33.195 1.00 26.30 334 THR A C 1
ATOM 2585 O O . THR A 1 334 ? -21.356 6.943 -34.150 1.00 26.30 334 THR A O 1
ATOM 2588 N N . PRO A 1 335 ? -22.253 5.062 -33.295 1.00 32.66 335 PRO A N 1
ATOM 2589 C CA . PRO A 1 335 ? -23.634 4.781 -33.721 1.00 32.66 335 PRO A CA 1
ATOM 2590 C C . PRO A 1 335 ? -24.451 3.871 -32.784 1.00 32.66 335 PRO A C 1
ATOM 2592 O O . PRO A 1 335 ? -23.993 2.827 -32.340 1.00 32.66 335 PRO A O 1
ATOM 2595 N N . HIS A 1 336 ? -25.711 4.297 -32.625 1.00 23.81 336 HIS A N 1
ATOM 2596 C CA . HIS A 1 336 ? -26.950 3.551 -32.367 1.00 23.81 336 HIS A CA 1
ATOM 2597 C C . HIS A 1 336 ? -27.079 2.690 -31.099 1.00 23.81 336 HIS A C 1
ATOM 2599 O O . HIS A 1 336 ? -26.484 1.631 -31.001 1.00 23.81 336 HIS A O 1
ATOM 2605 N N . VAL A 1 337 ? -28.010 3.069 -30.206 1.00 23.38 337 VAL A N 1
ATOM 2606 C CA . VAL A 1 337 ? -29.345 2.432 -30.077 1.00 23.38 337 VAL A CA 1
ATOM 2607 C C . VAL A 1 337 ? -30.267 3.282 -29.164 1.00 23.38 337 VAL A C 1
ATOM 2609 O O . VAL A 1 337 ? -30.035 3.430 -27.973 1.00 23.38 337 VAL A O 1
ATOM 2612 N N . ILE A 1 338 ? -31.319 3.822 -29.798 1.00 24.56 338 ILE A N 1
ATOM 2613 C CA . ILE A 1 338 ? -32.687 4.166 -29.341 1.00 24.56 338 ILE A CA 1
ATOM 2614 C C . ILE A 1 338 ? -32.874 5.142 -28.154 1.00 24.56 338 ILE A C 1
ATOM 2616 O O . ILE A 1 338 ? -32.831 4.790 -26.981 1.00 24.56 338 ILE A O 1
ATOM 2620 N N . ILE A 1 339 ? -33.251 6.373 -28.523 1.00 21.64 339 ILE A N 1
ATOM 2621 C CA . ILE A 1 339 ? -33.846 7.426 -27.686 1.00 21.64 339 ILE A CA 1
ATOM 2622 C C . ILE A 1 339 ? -35.347 7.142 -27.498 1.00 21.64 339 ILE A C 1
ATOM 2624 O O . ILE A 1 339 ? -36.065 7.006 -28.489 1.00 21.64 339 ILE A O 1
ATOM 2628 N N . VAL A 1 340 ? -35.850 7.187 -26.259 1.00 25.95 340 VAL A N 1
ATOM 2629 C CA . VAL A 1 340 ? -37.259 7.523 -25.980 1.00 25.95 340 VAL A CA 1
ATOM 2630 C C . VAL A 1 340 ? -37.298 8.905 -25.326 1.00 25.95 340 VAL A C 1
ATOM 2632 O O . VAL A 1 340 ? -36.807 9.109 -24.220 1.00 25.95 340 VAL A O 1
ATOM 2635 N N . LYS A 1 341 ? -37.857 9.865 -26.069 1.00 22.39 341 LYS A N 1
ATOM 2636 C CA . LYS A 1 341 ? -38.180 11.240 -25.662 1.00 22.39 341 LYS A CA 1
ATOM 2637 C C . LYS A 1 341 ? -39.346 11.239 -24.669 1.00 22.39 341 LYS A C 1
ATOM 2639 O O . LYS A 1 341 ? -40.394 10.706 -25.012 1.00 22.39 341 LYS A O 1
ATOM 2644 N N . LEU A 1 342 ? -39.238 11.996 -23.577 1.00 26.06 342 LEU A N 1
ATOM 2645 C CA . LEU A 1 342 ? -40.367 12.747 -23.012 1.00 26.06 342 LEU A CA 1
ATOM 2646 C C . LEU A 1 342 ? -39.884 14.149 -22.611 1.00 26.06 342 LEU A C 1
ATOM 2648 O O . LEU A 1 342 ? -38.822 14.305 -22.013 1.00 26.06 342 LEU A O 1
ATOM 2652 N N . GLY A 1 343 ? -40.627 15.162 -23.065 1.00 24.20 343 GLY A N 1
ATOM 2653 C CA . GLY A 1 343 ? -40.303 16.585 -22.962 1.00 24.20 343 GLY A CA 1
ATOM 2654 C C . GLY A 1 343 ? -40.648 17.228 -21.609 1.00 24.20 343 GLY A C 1
ATOM 2655 O O . GLY A 1 343 ? -41.172 16.563 -20.719 1.00 24.20 343 GLY A O 1
ATOM 2656 N N . PRO A 1 344 ? -40.340 18.530 -21.451 1.00 29.91 344 PRO A N 1
ATOM 2657 C CA . PRO A 1 344 ? -40.292 19.215 -20.164 1.00 29.91 344 PRO A CA 1
ATOM 2658 C C . PRO A 1 344 ? -41.620 19.903 -19.823 1.00 29.91 344 PRO A C 1
ATOM 2660 O O . PRO A 1 344 ? -42.358 20.328 -20.710 1.00 29.91 344 PRO A O 1
ATOM 2663 N N . SER A 1 345 ? -41.905 20.110 -18.537 1.00 24.28 345 SER A N 1
ATOM 2664 C CA . SER A 1 345 ? -42.927 21.070 -18.101 1.00 24.28 345 SER A CA 1
ATOM 2665 C C . SER A 1 345 ? -42.539 21.725 -16.776 1.00 24.28 345 SER A C 1
ATOM 2667 O O . SER A 1 345 ? -42.296 21.061 -15.773 1.00 24.28 345 SER A O 1
ATOM 2669 N N . ARG A 1 346 ? -42.447 23.058 -16.835 1.00 24.81 346 ARG A N 1
ATOM 2670 C CA . ARG A 1 346 ? -42.339 24.014 -15.724 1.00 24.81 346 ARG A CA 1
ATOM 2671 C C . ARG A 1 346 ? -43.551 23.901 -14.792 1.00 24.81 346 ARG A C 1
ATOM 2673 O O . ARG A 1 346 ? -44.644 23.696 -15.304 1.00 24.81 346 ARG A O 1
ATOM 2680 N N . LEU A 1 347 ? -43.385 24.233 -13.507 1.00 26.28 347 LEU A N 1
ATOM 2681 C CA . LEU A 1 347 ? -44.063 25.375 -12.858 1.00 26.28 347 LEU A CA 1
ATOM 2682 C C . LEU A 1 347 ? -43.722 25.477 -11.361 1.00 26.28 347 LEU A C 1
ATOM 2684 O O . LEU A 1 347 ? -43.763 24.498 -10.623 1.00 26.28 347 LEU A O 1
ATOM 2688 N N . ASN A 1 348 ? -43.407 26.706 -10.947 1.00 24.80 348 ASN A N 1
ATOM 2689 C CA . ASN A 1 348 ? -43.385 27.176 -9.563 1.00 24.80 348 ASN A CA 1
ATOM 2690 C C . ASN A 1 348 ? -44.768 27.038 -8.910 1.00 24.80 348 ASN A C 1
ATOM 2692 O O . ASN A 1 348 ? -45.783 27.237 -9.575 1.00 24.80 348 ASN A O 1
ATOM 2696 N N . GLY A 1 349 ? -44.799 26.859 -7.589 1.00 25.36 349 GLY A N 1
ATOM 2697 C CA . GLY A 1 349 ? -46.019 27.040 -6.805 1.00 25.36 349 GLY A CA 1
ATOM 2698 C C . GLY A 1 349 ? -45.827 26.724 -5.328 1.00 25.36 349 GLY A C 1
ATOM 2699 O O . GLY A 1 349 ? -45.817 25.568 -4.930 1.00 25.36 349 GLY A O 1
ATOM 2700 N N . THR A 1 350 ? -45.683 27.776 -4.532 1.00 28.30 350 THR A N 1
ATOM 2701 C CA . THR A 1 350 ? -45.798 27.804 -3.071 1.00 28.30 350 THR A CA 1
ATOM 2702 C C . THR A 1 350 ? -47.116 27.193 -2.582 1.00 28.30 350 THR A C 1
ATOM 2704 O O . THR A 1 350 ? -48.153 27.415 -3.205 1.00 28.30 350 THR A O 1
ATOM 2707 N N . LYS A 1 351 ? -47.092 26.503 -1.430 1.00 25.27 351 LYS A N 1
ATOM 2708 C CA . LYS A 1 351 ? -48.191 26.465 -0.444 1.00 25.27 351 LYS A CA 1
ATOM 2709 C C . LYS A 1 351 ? -47.730 25.846 0.880 1.00 25.27 351 LYS A C 1
ATOM 2711 O O . LYS A 1 351 ? -47.099 24.794 0.905 1.00 25.27 351 LYS A O 1
ATOM 2716 N N . GLU A 1 352 ? -48.039 26.556 1.957 1.00 25.55 352 GLU A N 1
ATOM 2717 C CA . GLU A 1 352 ? -47.835 26.175 3.352 1.00 25.55 352 GLU A CA 1
ATOM 2718 C C . GLU A 1 352 ? -48.825 25.098 3.834 1.00 25.55 352 GLU A C 1
ATOM 2720 O O . GLU A 1 352 ? -49.950 25.009 3.348 1.00 25.55 352 GLU A O 1
ATOM 2725 N N . ALA A 1 353 ? -48.381 24.412 4.896 1.00 26.33 353 ALA A N 1
ATOM 2726 C CA . ALA A 1 353 ? -49.133 23.814 6.004 1.00 26.33 353 ALA A CA 1
ATOM 2727 C C . ALA A 1 353 ? -49.968 22.535 5.776 1.00 26.33 353 ALA A C 1
ATOM 2729 O O . ALA A 1 353 ? -51.066 22.574 5.237 1.00 26.33 353 ALA A O 1
ATOM 2730 N N . ALA A 1 354 ? -49.524 21.436 6.404 1.00 24.36 354 ALA A N 1
ATOM 2731 C CA . ALA A 1 354 ? -50.314 20.699 7.400 1.00 24.36 354 ALA A CA 1
ATOM 2732 C C . ALA A 1 354 ? -49.419 19.714 8.176 1.00 24.36 354 ALA A C 1
ATOM 2734 O O . ALA A 1 354 ? -48.665 18.936 7.602 1.00 24.36 354 ALA A O 1
ATOM 2735 N N . LYS A 1 355 ? -49.501 19.784 9.505 1.00 25.73 355 LYS A N 1
ATOM 2736 C CA . LYS A 1 355 ? -48.851 18.895 10.472 1.00 25.73 355 LYS A CA 1
ATOM 2737 C C . LYS A 1 355 ? -49.678 17.608 10.581 1.00 25.73 355 LYS A C 1
ATOM 2739 O O . LYS A 1 355 ? -50.847 17.684 10.948 1.00 25.73 355 LYS A O 1
ATOM 2744 N N . SER A 1 356 ? -49.057 16.452 10.390 1.00 23.28 356 SER A N 1
ATOM 2745 C CA . SER A 1 356 ? -49.506 15.178 10.962 1.00 23.28 356 SER A CA 1
ATOM 2746 C C . SER A 1 356 ? -48.277 14.468 11.523 1.00 23.28 356 SER A C 1
ATOM 2748 O O . SER A 1 356 ? -47.340 14.155 10.796 1.00 23.28 356 SER A O 1
ATOM 2750 N N . GLN A 1 357 ? -48.244 14.328 12.850 1.00 28.86 357 GLN A N 1
ATOM 2751 C CA . GLN A 1 357 ? -47.215 13.594 13.578 1.00 28.86 357 GLN A CA 1
ATOM 2752 C C . GLN A 1 357 ? -47.372 12.100 13.284 1.00 28.86 357 GLN A C 1
ATOM 2754 O O . GLN A 1 357 ? -48.301 11.475 13.788 1.00 28.86 357 GLN A O 1
ATOM 2759 N N . GLU A 1 358 ? -46.447 11.536 12.514 1.00 24.56 358 GLU A N 1
ATOM 2760 C CA . GLU A 1 358 ? -46.165 10.102 12.509 1.00 24.56 358 GLU A CA 1
ATOM 2761 C C . GLU A 1 358 ? -44.884 9.854 13.313 1.00 24.56 358 GLU A C 1
ATOM 2763 O O . GLU A 1 358 ? -43.879 10.551 13.167 1.00 24.56 358 GLU A O 1
ATOM 2768 N N . MET A 1 359 ? -44.955 8.892 14.230 1.00 25.78 359 MET A N 1
ATOM 2769 C CA . MET A 1 359 ? -43.840 8.454 15.061 1.00 25.78 359 MET A CA 1
ATOM 2770 C C . MET A 1 359 ? -42.974 7.497 14.233 1.00 25.78 359 MET A C 1
ATOM 2772 O O . MET A 1 359 ? -43.333 6.335 14.059 1.00 25.78 359 MET A O 1
ATOM 2776 N N . GLU A 1 360 ? -41.866 7.998 13.681 1.00 25.95 360 GLU A N 1
ATOM 2777 C CA . GLU A 1 360 ? -40.920 7.192 12.899 1.00 25.95 360 GLU A CA 1
ATOM 2778 C C . GLU A 1 360 ? -40.089 6.233 13.779 1.00 25.95 360 GLU A C 1
ATOM 2780 O O . GLU A 1 360 ? -39.702 6.583 14.901 1.00 25.95 360 GLU A O 1
ATOM 2785 N N . PRO A 1 361 ? -39.771 5.024 13.277 1.00 27.64 361 PRO A N 1
ATOM 2786 C CA . PRO A 1 361 ? -38.929 4.058 13.969 1.00 27.64 361 PRO A CA 1
ATOM 2787 C C . PRO A 1 361 ? -37.468 4.529 14.021 1.00 27.64 361 PRO A C 1
ATOM 2789 O O . PRO A 1 361 ? -36.903 5.018 13.044 1.00 27.64 361 PRO A O 1
ATOM 2792 N N . ALA A 1 362 ? -36.836 4.346 15.181 1.00 31.34 362 ALA A N 1
ATOM 2793 C CA . ALA A 1 362 ? -35.437 4.681 15.418 1.00 31.34 362 ALA A CA 1
ATOM 2794 C C . ALA A 1 362 ? -34.505 3.914 14.462 1.00 31.34 362 ALA A C 1
ATOM 2796 O O . ALA A 1 362 ? -34.431 2.687 14.525 1.00 31.34 362 ALA A O 1
ATOM 2797 N N . GLY A 1 363 ? -33.763 4.633 13.611 1.00 34.16 363 GLY A N 1
ATOM 2798 C CA . GLY A 1 363 ? -32.684 4.017 12.832 1.00 34.16 363 GLY A CA 1
ATOM 2799 C C . GLY A 1 363 ? -32.268 4.661 11.510 1.00 34.16 363 GLY A C 1
ATOM 2800 O O . GLY A 1 363 ? -31.487 4.034 10.801 1.00 34.16 363 GLY A O 1
ATOM 2801 N N . MET A 1 364 ? -32.724 5.866 11.148 1.00 26.31 364 MET A N 1
ATOM 2802 C CA . MET A 1 364 ? -32.243 6.537 9.930 1.00 26.31 364 MET A CA 1
ATOM 2803 C C . MET A 1 364 ? -31.467 7.822 10.275 1.00 26.31 364 MET A C 1
ATOM 2805 O O . MET A 1 364 ? -31.990 8.669 11.004 1.00 26.31 364 MET A O 1
ATOM 2809 N N . PRO A 1 365 ? -30.211 7.990 9.810 1.00 36.94 365 PRO A N 1
ATOM 2810 C CA . PRO A 1 365 ? -29.479 9.232 10.014 1.00 36.94 365 PRO A CA 1
ATOM 2811 C C . PRO A 1 365 ? -30.174 10.367 9.254 1.00 36.94 365 PRO A C 1
ATOM 2813 O O . PRO A 1 365 ? -30.516 10.229 8.078 1.00 36.94 365 PRO A O 1
ATOM 2816 N N . ARG A 1 366 ? -30.376 11.498 9.940 1.00 34.31 366 ARG A N 1
ATOM 2817 C CA . ARG A 1 366 ? -30.881 12.744 9.343 1.00 34.31 366 ARG A CA 1
ATOM 2818 C C . ARG A 1 366 ? -30.008 13.135 8.139 1.00 34.31 366 ARG A C 1
ATOM 2820 O O . ARG A 1 366 ? -28.808 12.844 8.152 1.00 34.31 366 ARG A O 1
ATOM 2827 N N . PRO A 1 367 ? -30.559 13.811 7.114 1.00 38.81 367 PRO A N 1
ATOM 2828 C CA . PRO A 1 367 ? -29.769 14.250 5.971 1.00 38.81 367 PRO A CA 1
ATOM 2829 C C . PRO A 1 367 ? -28.638 15.161 6.461 1.00 38.81 367 PRO A C 1
ATOM 2831 O O . PRO A 1 367 ? -28.889 16.244 6.990 1.00 38.81 367 PRO A O 1
ATOM 2834 N N . LYS A 1 368 ? -27.390 14.691 6.323 1.00 49.72 368 LYS A N 1
ATOM 2835 C CA . LYS A 1 368 ? -26.189 15.459 6.660 1.00 49.72 368 LYS A CA 1
ATOM 2836 C C . LYS A 1 368 ? -26.247 16.773 5.881 1.00 49.72 368 LYS A C 1
ATOM 2838 O O . LYS A 1 368 ? -26.197 16.760 4.651 1.00 49.72 368 LYS A O 1
ATOM 2843 N N . GLY A 1 369 ? -26.352 17.901 6.588 1.00 47.19 369 GLY A N 1
ATOM 2844 C CA . GLY A 1 369 ? -26.078 19.209 5.999 1.00 47.19 369 GLY A CA 1
ATOM 2845 C C . GLY A 1 369 ? -24.721 19.139 5.300 1.00 47.19 369 GLY A C 1
ATOM 2846 O O . GLY A 1 369 ? -23.794 18.522 5.821 1.00 47.19 369 GLY A O 1
ATOM 2847 N N . GLN A 1 370 ? -24.627 19.669 4.084 1.00 50.88 370 GLN A N 1
ATOM 2848 C CA . GLN A 1 370 ? -23.488 19.461 3.192 1.00 50.88 370 GLN A CA 1
ATOM 2849 C C . GLN A 1 370 ? -22.226 20.121 3.774 1.00 50.88 370 GLN A C 1
ATOM 2851 O O . GLN A 1 370 ? -21.949 21.298 3.556 1.00 50.88 370 GLN A O 1
ATOM 2856 N N . ARG A 1 371 ? -21.494 19.364 4.597 1.00 68.12 371 ARG A N 1
ATOM 2857 C CA . ARG A 1 371 ? -20.272 19.797 5.278 1.00 68.12 371 ARG A CA 1
ATOM 2858 C C . ARG A 1 371 ? -19.132 19.940 4.292 1.00 68.12 371 ARG A C 1
ATOM 2860 O O . ARG A 1 371 ? -18.975 19.132 3.378 1.00 68.12 371 ARG A O 1
ATOM 2867 N N . THR A 1 372 ? -18.296 20.947 4.507 1.00 69.44 372 THR A N 1
ATOM 2868 C CA . THR A 1 372 ? -17.120 21.161 3.671 1.00 69.44 372 THR A CA 1
ATOM 2869 C C . THR A 1 372 ? -16.023 20.160 4.055 1.00 69.44 372 THR A C 1
ATOM 2871 O O . THR A 1 372 ? -15.477 20.184 5.152 1.00 69.44 372 THR A O 1
ATOM 2874 N N . GLN A 1 373 ? -15.689 19.254 3.134 1.00 83.25 373 GLN A N 1
ATOM 2875 C CA . GLN A 1 373 ? -14.708 18.176 3.347 1.00 83.25 373 GLN A CA 1
ATOM 2876 C C . GLN A 1 373 ? -13.248 18.619 3.128 1.00 83.25 373 GLN A C 1
ATOM 2878 O O . GLN A 1 373 ? -12.333 17.798 3.149 1.00 83.25 373 GLN A O 1
ATOM 2883 N N . TRP A 1 374 ? -13.002 19.915 2.907 1.00 86.38 374 TRP A N 1
ATOM 2884 C CA . TRP A 1 374 ? -11.697 20.428 2.471 1.00 86.38 374 TRP A CA 1
ATOM 2885 C C . TRP A 1 374 ? -10.559 20.116 3.455 1.00 86.38 374 TRP A C 1
ATOM 2887 O O . TRP A 1 374 ? -9.431 19.883 3.031 1.00 86.38 374 TRP A O 1
ATOM 2897 N N . LYS A 1 375 ? -10.842 20.054 4.765 1.00 90.12 375 LYS A N 1
ATOM 2898 C CA . LYS A 1 375 ? -9.839 19.717 5.790 1.00 90.12 375 LYS A CA 1
ATOM 2899 C C . LYS A 1 375 ? -9.353 18.273 5.676 1.00 90.12 375 LYS A C 1
ATOM 2901 O O . LYS A 1 375 ? -8.173 18.016 5.893 1.00 90.12 375 LYS A O 1
ATOM 2906 N N . GLN A 1 376 ? -10.240 17.345 5.309 1.00 91.50 376 GLN A N 1
ATOM 2907 C CA . GLN A 1 376 ? -9.879 15.942 5.071 1.00 91.50 376 GLN A CA 1
ATOM 2908 C C . GLN A 1 376 ? -8.997 15.823 3.830 1.00 91.50 376 GLN A C 1
ATOM 2910 O O . GLN A 1 376 ? -7.974 15.143 3.872 1.00 91.50 376 GLN A O 1
ATOM 2915 N N . TRP A 1 377 ? -9.351 16.550 2.764 1.00 91.44 377 TRP A N 1
ATOM 2916 C CA . TRP A 1 377 ? -8.527 16.657 1.561 1.00 91.44 377 TRP A CA 1
ATOM 2917 C C . TRP A 1 377 ? -7.137 17.209 1.877 1.00 91.44 377 TRP A C 1
ATOM 2919 O O . TRP A 1 377 ? -6.147 16.575 1.530 1.00 91.44 377 TRP A O 1
ATOM 2929 N N . ALA A 1 378 ? -7.048 18.331 2.593 1.00 92.50 378 ALA A N 1
ATOM 2930 C CA . ALA A 1 378 ? -5.771 18.940 2.958 1.00 92.50 378 ALA A CA 1
ATOM 2931 C C . ALA A 1 378 ? -4.887 17.992 3.791 1.00 92.50 378 ALA A C 1
ATOM 2933 O O . ALA A 1 378 ? -3.707 17.826 3.484 1.00 92.50 378 ALA A O 1
ATOM 2934 N N . ALA A 1 379 ? -5.460 17.326 4.799 1.00 92.88 379 ALA A N 1
ATOM 2935 C CA . ALA A 1 379 ? -4.727 16.391 5.648 1.00 92.88 379 ALA A CA 1
ATOM 2936 C C . ALA A 1 379 ? -4.232 15.160 4.875 1.00 92.88 379 ALA A C 1
ATOM 2938 O O . ALA A 1 379 ? -3.079 14.762 5.021 1.00 92.88 379 ALA A O 1
ATOM 2939 N N . CYS A 1 380 ? -5.079 14.567 4.028 1.00 92.50 380 CYS A N 1
ATOM 2940 C CA . CYS A 1 380 ? -4.716 13.373 3.266 1.00 92.50 380 CYS A CA 1
ATOM 2941 C C . CYS A 1 380 ? -3.733 13.693 2.131 1.00 92.50 380 CYS A C 1
ATOM 2943 O O . CYS A 1 380 ? -2.764 12.961 1.950 1.00 92.50 380 CYS A O 1
ATOM 2945 N N . ILE A 1 381 ? -3.902 14.810 1.414 1.00 92.44 381 ILE A N 1
ATOM 2946 C CA . ILE A 1 381 ? -2.918 15.266 0.417 1.00 92.44 381 ILE A CA 1
ATOM 2947 C C . ILE A 1 381 ? -1.560 15.500 1.091 1.00 92.44 381 ILE A C 1
ATOM 2949 O O . ILE A 1 381 ? -0.540 15.025 0.600 1.00 92.44 381 ILE A O 1
ATOM 2953 N N . SER A 1 382 ? -1.538 16.157 2.255 1.00 93.56 382 SER A N 1
ATOM 2954 C CA . SER A 1 382 ? -0.296 16.359 3.006 1.00 93.56 382 SER A CA 1
ATOM 2955 C C . SER A 1 382 ? 0.317 15.038 3.492 1.00 93.56 382 SER A C 1
ATOM 2957 O O . SER A 1 382 ? 1.520 14.850 3.339 1.00 93.56 382 SER A O 1
ATOM 2959 N N . ALA A 1 383 ? -0.482 14.085 3.986 1.00 94.38 383 ALA A N 1
ATOM 2960 C CA . ALA A 1 383 ? 0.004 12.755 4.372 1.00 94.38 383 ALA A CA 1
ATOM 2961 C C . ALA A 1 383 ? 0.654 12.021 3.187 1.00 94.38 383 ALA A C 1
ATOM 2963 O O . ALA A 1 383 ? 1.790 11.545 3.282 1.00 94.38 383 ALA A O 1
ATOM 2964 N N . THR A 1 384 ? -0.033 12.009 2.041 1.00 92.81 384 THR A N 1
ATOM 2965 C CA . THR A 1 384 ? 0.431 11.347 0.814 1.00 92.81 384 THR A CA 1
ATOM 2966 C C . THR A 1 384 ? 1.646 12.023 0.177 1.00 92.81 384 THR A C 1
ATOM 2968 O O . THR A 1 384 ? 2.276 11.412 -0.681 1.00 92.81 384 THR A O 1
ATOM 2971 N N . LEU A 1 385 ? 2.054 13.226 0.596 1.00 92.62 385 LEU A N 1
ATOM 2972 C CA . LEU A 1 385 ? 3.307 13.846 0.142 1.00 92.62 385 LEU A CA 1
ATOM 2973 C C . LEU A 1 385 ? 4.543 13.038 0.585 1.00 92.62 385 LEU A C 1
ATOM 2975 O O . LEU A 1 385 ? 5.562 13.041 -0.103 1.00 92.62 385 LEU A O 1
ATOM 2979 N N . SER A 1 386 ? 4.443 12.250 1.660 1.00 95.25 386 SER A N 1
ATOM 2980 C CA . SER A 1 386 ? 5.479 11.264 2.013 1.00 95.25 386 SER A CA 1
ATOM 2981 C C . SER A 1 386 ? 5.702 10.202 0.922 1.00 95.25 386 SER A C 1
ATOM 2983 O O . SER A 1 386 ? 6.812 9.691 0.788 1.00 95.25 386 SER A O 1
ATOM 2985 N N . MET A 1 387 ? 4.699 9.915 0.082 1.00 95.12 387 MET A N 1
ATOM 2986 C CA . MET A 1 387 ? 4.850 9.031 -1.083 1.00 95.12 387 MET A CA 1
ATOM 2987 C C . MET A 1 387 ? 5.645 9.677 -2.217 1.00 95.12 387 MET A C 1
ATOM 2989 O O . MET A 1 387 ? 6.292 8.965 -2.979 1.00 95.12 387 MET A O 1
ATOM 2993 N N . VAL A 1 388 ? 5.677 11.011 -2.302 1.00 95.69 388 VAL A N 1
ATOM 2994 C CA . VAL A 1 388 ? 6.585 11.712 -3.225 1.00 95.69 388 VAL A CA 1
ATOM 2995 C C . VAL A 1 388 ? 8.034 11.467 -2.809 1.00 95.69 388 VAL A C 1
ATOM 2997 O O . VAL A 1 388 ? 8.869 11.179 -3.662 1.00 95.69 388 VAL A O 1
ATOM 3000 N N . ALA A 1 389 ? 8.330 11.486 -1.504 1.00 95.56 389 ALA A N 1
ATOM 3001 C CA . ALA A 1 389 ? 9.654 11.121 -0.998 1.00 95.56 389 ALA A CA 1
ATOM 3002 C C . ALA A 1 389 ? 10.003 9.645 -1.275 1.00 95.56 389 ALA A C 1
ATOM 3004 O O . ALA A 1 389 ? 11.144 9.351 -1.607 1.00 95.56 389 ALA A O 1
ATOM 3005 N N . ALA A 1 390 ? 9.036 8.722 -1.219 1.00 95.12 390 ALA A N 1
ATOM 3006 C CA . ALA A 1 390 ? 9.259 7.341 -1.659 1.00 95.12 390 ALA A CA 1
ATOM 3007 C C . ALA A 1 390 ? 9.559 7.265 -3.171 1.00 95.12 390 ALA A C 1
ATOM 3009 O O . ALA A 1 390 ? 10.496 6.595 -3.602 1.00 95.12 390 ALA A O 1
ATOM 3010 N N . GLY A 1 391 ? 8.800 8.008 -3.981 1.00 93.56 391 GLY A N 1
ATOM 3011 C CA . GLY A 1 391 ? 8.967 8.104 -5.430 1.00 93.56 391 GLY A CA 1
ATOM 3012 C C . GLY A 1 391 ? 10.341 8.604 -5.872 1.00 93.56 391 GLY A C 1
ATOM 3013 O O . GLY A 1 391 ? 10.880 8.124 -6.873 1.00 93.56 391 GLY A O 1
ATOM 3014 N N . THR A 1 392 ? 10.936 9.536 -5.124 1.00 94.31 392 THR A N 1
ATOM 3015 C CA . THR A 1 392 ? 12.268 10.073 -5.439 1.00 94.31 392 THR A CA 1
ATOM 3016 C C . THR A 1 392 ? 13.373 9.048 -5.208 1.00 94.31 392 THR A C 1
ATOM 3018 O O . THR A 1 392 ? 14.365 9.060 -5.933 1.00 94.31 392 THR A O 1
ATOM 3021 N N . VAL A 1 393 ? 13.194 8.110 -4.268 1.00 94.38 393 VAL A N 1
ATOM 3022 C CA . VAL A 1 393 ? 14.132 6.994 -4.062 1.00 94.38 393 VAL A CA 1
ATOM 3023 C C . VAL A 1 393 ? 14.194 6.114 -5.311 1.00 94.38 393 VAL A C 1
ATOM 3025 O O . VAL A 1 393 ? 15.295 5.789 -5.760 1.00 94.38 393 VAL A O 1
ATOM 3028 N N . TYR A 1 394 ? 13.036 5.782 -5.893 1.00 90.38 394 TYR A N 1
ATOM 3029 C CA . TYR A 1 394 ? 12.953 4.986 -7.121 1.00 90.38 394 TYR A CA 1
ATOM 3030 C C . TYR A 1 394 ? 13.474 5.745 -8.346 1.00 90.38 394 TYR A C 1
ATOM 3032 O O . TYR A 1 394 ? 14.298 5.208 -9.079 1.00 90.38 394 TYR A O 1
ATOM 3040 N N . GLY A 1 395 ? 13.052 7.000 -8.543 1.00 89.75 395 GLY A N 1
ATOM 3041 C CA . GLY A 1 395 ? 13.468 7.798 -9.704 1.00 89.75 395 GLY A CA 1
ATOM 3042 C C . GLY A 1 395 ? 14.957 8.162 -9.702 1.00 89.75 395 GLY A C 1
ATOM 3043 O O . GLY A 1 395 ? 15.567 8.302 -10.764 1.00 89.75 395 GLY A O 1
ATOM 3044 N N . TRP A 1 396 ? 15.572 8.272 -8.520 1.00 90.88 396 TRP A N 1
ATOM 3045 C CA . TRP A 1 396 ? 17.019 8.451 -8.418 1.00 90.88 396 TRP A CA 1
ATOM 3046 C C . TRP A 1 396 ? 17.753 7.235 -8.966 1.00 90.88 396 TRP A C 1
ATOM 3048 O O . TRP A 1 396 ? 18.700 7.403 -9.727 1.00 90.88 396 TRP A O 1
ATOM 3058 N N . SER A 1 397 ? 17.304 6.019 -8.627 1.00 86.25 397 SER A N 1
ATOM 3059 C CA . SER A 1 397 ? 17.933 4.797 -9.139 1.00 86.25 397 SER A CA 1
ATOM 3060 C C . SER A 1 397 ? 17.850 4.762 -10.660 1.00 86.25 397 SER A C 1
ATOM 3062 O O . SER A 1 397 ? 18.870 4.565 -11.302 1.00 86.25 397 SER A O 1
ATOM 3064 N N . THR A 1 398 ? 16.694 5.091 -11.239 1.00 84.88 398 THR A N 1
ATOM 3065 C CA . THR A 1 398 ? 16.493 5.084 -12.698 1.00 84.88 398 THR A CA 1
ATOM 3066 C C . THR A 1 398 ? 17.470 5.998 -13.448 1.00 84.88 398 THR A C 1
ATOM 3068 O O . THR A 1 398 ? 18.010 5.595 -14.469 1.00 84.88 398 THR A O 1
ATOM 3071 N N . THR A 1 399 ? 17.748 7.200 -12.929 1.00 84.88 399 THR A N 1
ATOM 3072 C CA . THR A 1 399 ? 18.572 8.212 -13.633 1.00 84.88 399 THR A CA 1
ATOM 3073 C C . THR A 1 399 ? 20.044 8.255 -13.261 1.00 84.88 399 THR A C 1
ATOM 3075 O O . THR A 1 399 ? 20.859 8.846 -13.974 1.00 84.88 3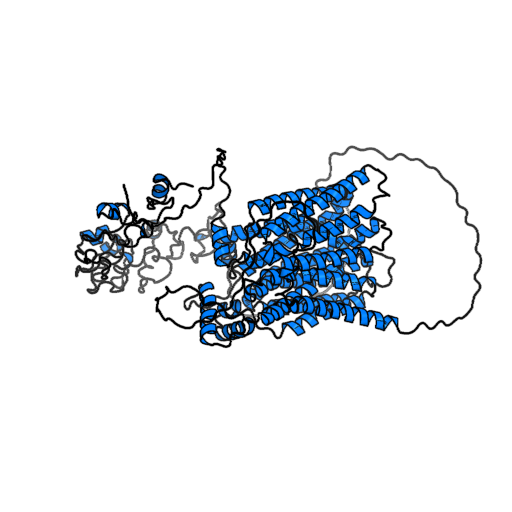99 THR A O 1
ATOM 3078 N N . ILE A 1 400 ? 20.404 7.728 -12.096 1.00 84.19 400 ILE A N 1
ATOM 3079 C CA . ILE A 1 400 ? 21.793 7.715 -11.635 1.00 84.19 400 ILE A CA 1
ATOM 3080 C C . ILE A 1 400 ? 22.450 6.376 -11.956 1.00 84.19 400 ILE A C 1
ATOM 3082 O O . ILE A 1 400 ? 23.663 6.332 -12.127 1.00 84.19 400 ILE A O 1
ATOM 3086 N N . GLN A 1 401 ? 21.678 5.301 -12.117 1.00 79.25 401 GLN A N 1
ATOM 3087 C CA . GLN A 1 401 ? 22.214 3.984 -12.441 1.00 79.25 401 GLN A CA 1
ATOM 3088 C C . GLN A 1 401 ? 22.987 3.958 -13.762 1.00 79.25 401 GLN A C 1
ATOM 3090 O O . GLN A 1 401 ? 24.090 3.419 -13.794 1.00 79.25 401 GLN A O 1
ATOM 3095 N N . THR A 1 402 ? 22.456 4.565 -14.825 1.00 78.31 402 THR A N 1
ATOM 3096 C CA . THR A 1 402 ? 23.145 4.648 -16.124 1.00 78.31 402 THR A CA 1
ATOM 3097 C C . THR A 1 402 ? 24.475 5.393 -16.000 1.00 78.31 402 THR A C 1
ATOM 3099 O O . THR A 1 402 ? 25.493 4.928 -16.503 1.00 78.31 402 THR A O 1
ATOM 3102 N N . ARG A 1 403 ? 24.505 6.472 -15.211 1.00 81.19 403 ARG A N 1
ATOM 3103 C CA . ARG A 1 403 ? 25.706 7.284 -14.952 1.00 81.19 403 ARG A CA 1
ATOM 3104 C C . ARG A 1 403 ? 26.720 6.647 -13.996 1.00 81.19 403 ARG A C 1
ATOM 3106 O O . ARG A 1 403 ? 27.904 6.925 -14.099 1.00 81.19 403 ARG A O 1
ATOM 3113 N N . LEU A 1 404 ? 26.286 5.797 -13.063 1.00 79.75 404 LEU A N 1
ATOM 3114 C CA . LEU A 1 404 ? 27.190 5.072 -12.156 1.00 79.75 404 LEU A CA 1
ATOM 3115 C C . LEU A 1 404 ? 27.945 3.941 -12.863 1.00 79.75 404 LEU A C 1
ATOM 3117 O O . LEU A 1 404 ? 29.028 3.560 -12.417 1.00 79.75 404 LEU A O 1
ATOM 3121 N N . THR A 1 405 ? 27.348 3.366 -13.908 1.00 77.12 405 THR A N 1
ATOM 3122 C CA . THR A 1 405 ? 27.920 2.246 -14.670 1.00 77.12 405 THR A CA 1
ATOM 3123 C C . THR A 1 405 ? 28.722 2.714 -15.886 1.00 77.12 405 THR A C 1
ATOM 3125 O O . THR A 1 405 ? 29.594 1.983 -16.353 1.00 77.12 405 THR A O 1
ATOM 3128 N N . ASP A 1 406 ? 28.478 3.931 -16.376 1.00 77.06 406 ASP A N 1
ATOM 3129 C CA . ASP A 1 406 ? 29.287 4.536 -17.429 1.00 77.06 406 ASP A CA 1
ATOM 3130 C C . ASP A 1 406 ? 30.617 5.081 -16.867 1.00 77.06 406 ASP A C 1
ATOM 3132 O O . ASP A 1 406 ? 30.663 5.817 -15.879 1.00 77.06 406 ASP A O 1
ATOM 3136 N N . ASN A 1 407 ? 31.727 4.710 -17.507 1.00 64.94 407 ASN A N 1
ATOM 3137 C CA . ASN A 1 407 ? 33.076 5.139 -17.122 1.00 64.94 407 ASN A CA 1
ATOM 3138 C C . ASN A 1 407 ? 33.461 6.498 -17.733 1.00 64.94 407 ASN A C 1
ATOM 3140 O O . ASN A 1 407 ? 34.549 7.002 -17.463 1.00 64.94 407 ASN A O 1
ATOM 3144 N N . THR A 1 408 ? 32.612 7.075 -18.589 1.00 62.06 408 THR A N 1
ATOM 3145 C CA . THR A 1 408 ? 32.928 8.300 -19.341 1.00 62.06 408 THR A CA 1
ATOM 3146 C C . THR A 1 408 ? 32.454 9.590 -18.662 1.00 62.06 408 THR A C 1
ATOM 3148 O O . THR A 1 408 ? 32.933 10.673 -19.003 1.00 62.06 408 THR A O 1
ATOM 3151 N N . THR A 1 409 ? 31.561 9.507 -17.670 1.00 65.50 409 THR A N 1
ATOM 3152 C CA . THR A 1 409 ? 31.018 10.681 -16.972 1.00 65.50 409 THR A CA 1
ATOM 3153 C C . THR A 1 409 ? 31.873 11.078 -15.764 1.00 65.50 409 THR A C 1
ATOM 3155 O O . THR A 1 409 ? 31.876 10.385 -14.750 1.00 65.50 409 THR A O 1
ATOM 3158 N N . LEU A 1 410 ? 32.544 12.233 -15.843 1.00 60.84 410 LEU A N 1
ATOM 3159 C CA . LEU A 1 410 ? 33.404 12.799 -14.783 1.00 60.84 410 LEU A CA 1
ATOM 3160 C C . LEU A 1 410 ? 32.645 13.360 -13.561 1.00 60.84 410 LEU A C 1
ATOM 3162 O O . LEU A 1 410 ? 33.266 13.683 -12.552 1.00 60.84 410 LEU A O 1
ATOM 3166 N N . ASP A 1 411 ? 31.317 13.481 -13.634 1.00 69.88 411 ASP A N 1
ATOM 3167 C CA . ASP A 1 411 ? 30.493 14.132 -12.601 1.00 69.88 411 ASP A CA 1
ATOM 3168 C C . ASP A 1 411 ? 30.143 13.232 -11.401 1.00 69.88 411 ASP A C 1
ATOM 3170 O O . ASP A 1 411 ? 29.519 13.694 -10.438 1.00 69.88 411 ASP A O 1
ATOM 3174 N N . VAL A 1 412 ? 30.502 11.944 -11.445 1.00 75.00 412 VAL A N 1
ATOM 3175 C CA . VAL A 1 412 ? 30.131 10.962 -10.418 1.00 75.00 412 VAL A CA 1
ATOM 3176 C C . VAL A 1 412 ? 31.364 10.576 -9.595 1.00 75.00 412 VAL A C 1
ATOM 3178 O O . VAL A 1 412 ? 32.368 10.155 -10.162 1.00 75.00 412 VAL A O 1
ATOM 3181 N N . PRO A 1 413 ? 31.320 10.674 -8.252 1.00 69.69 413 PRO A N 1
ATOM 3182 C CA . PRO A 1 413 ? 32.495 10.431 -7.410 1.00 69.69 413 PRO A CA 1
ATOM 3183 C C . PRO A 1 413 ? 32.908 8.950 -7.326 1.00 69.69 413 PRO A C 1
ATOM 3185 O O . PRO A 1 413 ? 33.970 8.642 -6.790 1.00 69.69 413 PRO A O 1
ATOM 3188 N N . ILE A 1 414 ? 32.055 8.026 -7.784 1.00 80.19 414 ILE A N 1
ATOM 3189 C CA . ILE A 1 414 ? 32.215 6.578 -7.621 1.00 80.19 414 ILE A CA 1
ATOM 3190 C C . ILE A 1 414 ? 31.723 5.882 -8.894 1.00 80.19 414 ILE A C 1
ATOM 3192 O O . ILE A 1 414 ? 30.558 6.032 -9.252 1.00 80.19 414 ILE A O 1
ATOM 3196 N N . HIS A 1 415 ? 32.570 5.065 -9.519 1.00 79.69 415 HIS A N 1
ATOM 3197 C CA . HIS A 1 415 ? 32.159 4.164 -10.600 1.00 79.69 415 HIS A CA 1
ATOM 3198 C C . HIS A 1 415 ? 31.840 2.774 -10.046 1.00 79.69 415 HIS A C 1
ATOM 3200 O O . HIS A 1 415 ? 32.523 2.276 -9.146 1.00 79.69 415 HIS A O 1
ATOM 3206 N N . VAL A 1 416 ? 30.777 2.159 -10.563 1.00 82.00 416 VAL A N 1
ATOM 3207 C CA . VAL A 1 416 ? 30.160 0.963 -9.982 1.00 82.00 416 VAL A CA 1
ATOM 3208 C C . VAL A 1 416 ? 29.965 -0.101 -11.061 1.00 82.00 416 VAL A C 1
ATOM 3210 O O . VAL A 1 416 ? 29.441 0.172 -12.138 1.00 82.00 416 VAL A O 1
ATOM 3213 N N . THR A 1 417 ? 30.358 -1.341 -10.769 1.00 83.31 417 THR A N 1
ATOM 3214 C CA . THR A 1 417 ? 30.144 -2.480 -11.685 1.00 83.31 417 THR A CA 1
ATOM 3215 C C . THR A 1 417 ? 28.656 -2.848 -11.797 1.00 83.31 417 THR A C 1
ATOM 3217 O O . THR A 1 417 ? 27.879 -2.573 -10.882 1.00 83.31 417 THR A O 1
ATOM 3220 N N . GLY A 1 418 ? 28.246 -3.526 -12.878 1.00 74.06 418 GLY A N 1
ATOM 3221 C CA . GLY A 1 418 ? 26.848 -3.955 -13.073 1.00 74.06 418 GLY A CA 1
ATOM 3222 C C . GLY A 1 418 ? 26.284 -4.788 -11.909 1.00 74.06 418 GLY A C 1
ATOM 3223 O O . GLY A 1 418 ? 25.180 -4.528 -11.433 1.00 74.06 418 GLY A O 1
ATOM 3224 N N . GLU A 1 419 ? 27.080 -5.708 -11.353 1.00 78.69 419 GLU A N 1
ATOM 3225 C CA . GLU A 1 419 ? 26.699 -6.493 -10.166 1.00 78.69 419 GLU A CA 1
ATOM 3226 C C . GLU A 1 419 ? 26.459 -5.605 -8.939 1.00 78.69 419 GLU A C 1
ATOM 3228 O O . GLU A 1 419 ? 25.426 -5.723 -8.275 1.00 78.69 419 GLU A O 1
ATOM 3233 N N . GLN A 1 420 ? 27.376 -4.676 -8.652 1.00 84.12 420 GLN A N 1
ATOM 3234 C CA . GLN A 1 420 ? 27.235 -3.732 -7.541 1.00 84.12 420 GLN A CA 1
ATOM 3235 C C . GLN A 1 420 ? 26.017 -2.812 -7.732 1.00 84.12 420 GLN A C 1
ATOM 3237 O O . GLN A 1 420 ? 25.291 -2.542 -6.778 1.00 84.12 420 GLN A O 1
ATOM 3242 N N . SER A 1 421 ? 25.739 -2.395 -8.967 1.00 79.75 421 SER A N 1
ATOM 3243 C CA . SER A 1 421 ? 24.561 -1.605 -9.329 1.00 79.75 421 SER A CA 1
ATOM 3244 C C . SER A 1 421 ? 23.249 -2.358 -9.052 1.00 79.75 421 SER A C 1
ATOM 3246 O O . SER A 1 421 ? 22.337 -1.819 -8.421 1.00 79.75 421 SER A O 1
ATOM 3248 N N . SER A 1 422 ? 23.187 -3.654 -9.383 1.00 81.44 422 SER A N 1
ATOM 3249 C CA . SER A 1 422 ? 22.022 -4.502 -9.072 1.00 81.44 422 SER A CA 1
ATOM 3250 C C . SER A 1 422 ? 21.730 -4.587 -7.563 1.00 81.44 422 SER A C 1
ATOM 3252 O O . SER A 1 422 ? 20.568 -4.616 -7.135 1.00 81.44 422 SER A O 1
ATOM 3254 N N . TRP A 1 423 ? 22.780 -4.574 -6.734 1.00 85.38 423 TRP A N 1
ATOM 3255 C CA . TRP A 1 423 ? 22.655 -4.562 -5.277 1.00 85.38 423 TRP A CA 1
ATOM 3256 C C . TRP A 1 423 ? 22.120 -3.230 -4.744 1.00 85.38 423 TRP A C 1
ATOM 3258 O O . TRP A 1 423 ? 21.303 -3.250 -3.824 1.00 85.38 423 TRP A O 1
ATOM 3268 N N . ILE A 1 424 ? 22.492 -2.087 -5.338 1.00 86.19 424 ILE A N 1
ATOM 3269 C CA . ILE A 1 424 ? 21.964 -0.756 -4.965 1.00 86.19 424 ILE A CA 1
ATOM 3270 C C . ILE A 1 424 ? 20.431 -0.736 -5.058 1.00 86.19 424 ILE A C 1
ATOM 3272 O O . ILE A 1 424 ? 19.768 -0.248 -4.141 1.00 86.19 424 ILE A O 1
ATOM 3276 N N . ILE A 1 425 ? 19.864 -1.297 -6.129 1.00 82.69 425 ILE A N 1
ATOM 3277 C CA . ILE A 1 425 ? 18.407 -1.377 -6.332 1.00 82.69 425 ILE A CA 1
ATOM 3278 C C . ILE A 1 425 ? 17.781 -2.351 -5.330 1.00 82.69 425 ILE A C 1
ATOM 3280 O O . ILE A 1 425 ? 16.808 -2.027 -4.648 1.00 82.69 425 ILE A O 1
ATOM 3284 N N . SER A 1 426 ? 18.373 -3.539 -5.205 1.00 86.19 426 SER A N 1
ATOM 3285 C CA . SER A 1 426 ? 17.848 -4.622 -4.369 1.00 86.19 426 SER A CA 1
ATOM 3286 C C . SER A 1 426 ? 17.791 -4.258 -2.881 1.00 86.19 426 SER A C 1
ATOM 3288 O O . SER A 1 426 ? 16.859 -4.647 -2.178 1.00 86.19 426 SER A O 1
ATOM 3290 N N . LEU A 1 427 ? 18.758 -3.478 -2.389 1.00 90.50 427 LEU A N 1
ATOM 3291 C CA . LEU A 1 427 ? 18.822 -3.061 -0.985 1.00 90.50 427 LEU A CA 1
ATOM 3292 C C . LEU A 1 427 ? 17.667 -2.143 -0.572 1.00 90.50 427 LEU A C 1
ATOM 3294 O O . LEU A 1 427 ? 17.249 -2.195 0.584 1.00 90.50 427 LEU A O 1
ATOM 3298 N N . VAL A 1 428 ? 17.109 -1.352 -1.495 1.00 91.88 428 VAL A N 1
ATOM 3299 C CA . VAL A 1 428 ? 15.897 -0.558 -1.220 1.00 91.88 428 VAL A CA 1
ATOM 3300 C C . VAL A 1 428 ? 14.716 -1.483 -0.930 1.00 91.88 428 VAL A C 1
ATOM 3302 O O . VAL A 1 428 ? 13.965 -1.250 0.016 1.00 91.88 428 VAL A O 1
ATOM 3305 N N . VAL A 1 429 ? 14.581 -2.564 -1.704 1.00 90.25 429 VAL A N 1
ATOM 3306 C CA . VAL A 1 429 ? 13.507 -3.551 -1.538 1.00 90.25 429 VAL A CA 1
ATOM 3307 C C . VAL A 1 429 ? 13.648 -4.275 -0.199 1.00 90.25 429 VAL A C 1
ATOM 3309 O O . VAL A 1 429 ? 12.691 -4.319 0.572 1.00 90.25 429 VAL A O 1
ATOM 3312 N N . ILE A 1 430 ? 14.854 -4.740 0.142 1.00 91.31 430 ILE A N 1
ATOM 3313 C CA . ILE A 1 430 ? 15.137 -5.365 1.446 1.00 91.31 430 ILE A CA 1
ATOM 3314 C C . ILE A 1 430 ? 14.828 -4.393 2.594 1.00 91.31 430 ILE A C 1
ATOM 3316 O O . ILE A 1 430 ? 14.151 -4.757 3.558 1.00 91.31 430 ILE A O 1
ATOM 3320 N N . GLY A 1 431 ? 15.262 -3.135 2.469 1.00 94.69 431 GLY A N 1
ATOM 3321 C CA . GLY A 1 431 ? 14.959 -2.088 3.441 1.00 94.69 431 GLY A CA 1
ATOM 3322 C C . GLY A 1 431 ? 13.455 -1.877 3.611 1.00 94.69 431 GLY A C 1
ATOM 3323 O O . GLY A 1 431 ? 12.983 -1.761 4.739 1.00 94.69 431 GLY A O 1
ATOM 3324 N N . SER A 1 432 ? 12.684 -1.906 2.521 1.00 94.12 432 SER A N 1
ATOM 3325 C CA . SER A 1 432 ? 11.224 -1.747 2.569 1.00 94.12 432 SER A CA 1
ATOM 3326 C C . SER A 1 432 ? 10.514 -2.887 3.299 1.00 94.12 432 SER A C 1
ATOM 3328 O O . SER A 1 432 ? 9.579 -2.629 4.055 1.00 94.12 432 SER A O 1
ATOM 3330 N N . MET A 1 433 ? 11.011 -4.123 3.190 1.00 93.19 433 MET A N 1
ATOM 3331 C CA . MET A 1 433 ? 10.481 -5.266 3.942 1.00 93.19 433 MET A CA 1
ATOM 3332 C C . MET A 1 433 ? 10.710 -5.092 5.451 1.00 93.19 433 MET A C 1
ATOM 3334 O O . MET A 1 433 ? 9.801 -5.316 6.251 1.00 93.19 433 MET A O 1
ATOM 3338 N N . MET A 1 434 ? 11.903 -4.636 5.849 1.00 94.00 434 MET A N 1
ATOM 3339 C CA . MET A 1 434 ? 12.215 -4.328 7.252 1.00 94.00 434 MET A CA 1
ATOM 3340 C C . MET A 1 434 ? 11.383 -3.143 7.765 1.00 94.00 434 MET A C 1
ATOM 3342 O O . MET A 1 434 ? 10.818 -3.187 8.861 1.00 94.00 434 MET A O 1
ATOM 3346 N N . GLY A 1 435 ? 11.267 -2.097 6.943 1.00 94.94 435 GLY A N 1
ATOM 3347 C CA . GLY A 1 435 ? 10.480 -0.903 7.226 1.00 94.94 435 GLY A CA 1
ATOM 3348 C C . GLY A 1 435 ? 8.989 -1.181 7.374 1.00 94.94 435 GLY A C 1
ATOM 3349 O O . GLY A 1 435 ? 8.331 -0.497 8.149 1.00 94.94 435 GLY A O 1
ATOM 3350 N N . ALA A 1 436 ? 8.452 -2.202 6.704 1.00 92.19 436 ALA A N 1
ATOM 3351 C CA . ALA A 1 436 ? 7.042 -2.563 6.798 1.00 92.19 436 ALA A CA 1
ATOM 3352 C C . ALA A 1 436 ? 6.657 -3.080 8.194 1.00 92.19 436 ALA A C 1
ATOM 3354 O O . ALA A 1 436 ? 5.676 -2.606 8.771 1.00 92.19 436 ALA A O 1
ATOM 3355 N N . PHE A 1 437 ? 7.452 -3.996 8.765 1.00 90.44 437 PHE A N 1
ATOM 3356 C CA . PHE A 1 437 ? 7.252 -4.499 10.132 1.00 90.44 437 PHE A CA 1
ATOM 3357 C C . PHE A 1 437 ? 7.495 -3.415 11.177 1.00 90.44 437 PHE A C 1
ATOM 3359 O O . PHE A 1 437 ? 6.678 -3.227 12.080 1.00 90.44 437 PHE A O 1
ATOM 3366 N N . TYR A 1 438 ? 8.594 -2.671 11.029 1.00 91.75 438 TYR A N 1
ATOM 3367 C CA . TYR A 1 438 ? 8.903 -1.570 11.934 1.00 91.75 438 TYR A CA 1
ATOM 3368 C C . TYR A 1 438 ? 7.818 -0.484 11.882 1.00 91.75 438 TYR A C 1
ATOM 3370 O O . TYR A 1 438 ? 7.347 -0.019 12.916 1.00 91.75 438 TYR A O 1
ATOM 3378 N N . GLY A 1 439 ? 7.342 -0.148 10.683 1.00 91.44 439 GLY A N 1
ATOM 3379 C CA . GLY A 1 439 ? 6.243 0.783 10.458 1.00 91.44 439 GLY A CA 1
ATOM 3380 C C . GLY A 1 439 ? 4.929 0.307 11.068 1.00 91.44 439 GLY A C 1
ATOM 3381 O O . GLY A 1 439 ? 4.256 1.093 11.725 1.00 91.44 439 GLY A O 1
ATOM 3382 N N . ALA A 1 440 ? 4.575 -0.976 10.934 1.00 88.88 440 ALA A N 1
ATOM 3383 C CA . ALA A 1 440 ? 3.380 -1.525 11.578 1.00 88.88 440 ALA A CA 1
ATOM 3384 C C . ALA A 1 440 ? 3.466 -1.449 13.108 1.00 88.88 440 ALA A C 1
ATOM 3386 O O . ALA A 1 440 ? 2.502 -1.033 13.751 1.00 88.88 440 ALA A O 1
ATOM 3387 N N . TYR A 1 441 ? 4.626 -1.779 13.683 1.00 87.56 441 TYR A N 1
ATOM 3388 C CA . TYR A 1 441 ? 4.870 -1.656 15.119 1.00 87.56 441 TYR A CA 1
ATOM 3389 C C . TYR A 1 441 ? 4.731 -0.203 15.598 1.00 87.56 441 TYR A C 1
ATOM 3391 O O . TYR A 1 441 ? 3.963 0.079 16.517 1.00 87.56 441 TYR A O 1
ATOM 3399 N N . VAL A 1 442 ? 5.405 0.747 14.941 1.00 90.88 442 VAL A N 1
ATOM 3400 C CA . VAL A 1 442 ? 5.340 2.173 15.304 1.00 90.88 442 VAL A CA 1
ATOM 3401 C C . VAL A 1 442 ? 3.929 2.737 15.103 1.00 90.88 442 VAL A C 1
ATOM 3403 O O . VAL A 1 442 ? 3.431 3.458 15.967 1.00 90.88 442 VAL A O 1
ATOM 3406 N N . ALA A 1 443 ? 3.238 2.383 14.017 1.00 89.25 443 ALA A N 1
ATOM 3407 C CA . ALA A 1 443 ? 1.874 2.841 13.749 1.00 89.25 443 ALA A CA 1
ATOM 3408 C C . ALA A 1 443 ? 0.866 2.356 14.804 1.00 89.25 443 ALA A C 1
ATOM 3410 O O . ALA A 1 443 ? -0.100 3.066 15.110 1.00 89.25 443 ALA A O 1
ATOM 3411 N N . ALA A 1 444 ? 1.083 1.164 15.363 1.00 84.06 444 ALA A N 1
ATOM 3412 C CA . ALA A 1 444 ? 0.225 0.577 16.384 1.00 84.06 444 ALA A CA 1
ATOM 3413 C C . ALA A 1 444 ? 0.559 1.077 17.806 1.00 84.06 444 ALA A C 1
ATOM 3415 O O . ALA A 1 444 ? -0.345 1.294 18.621 1.00 84.06 444 ALA A O 1
ATOM 3416 N N . SER A 1 445 ? 1.841 1.320 18.087 1.00 82.69 445 SER A N 1
ATOM 3417 C CA . SER A 1 445 ? 2.330 1.761 19.399 1.00 82.69 445 SER A CA 1
ATOM 3418 C C . SER A 1 445 ? 2.265 3.273 19.598 1.00 82.69 445 SER A C 1
ATOM 3420 O O . SER A 1 445 ? 1.798 3.720 20.644 1.00 82.69 445 SER A O 1
ATOM 3422 N N . CYS A 1 446 ? 2.715 4.050 18.609 1.00 88.69 446 CYS A N 1
ATOM 3423 C CA . CYS A 1 446 ? 2.882 5.503 18.696 1.00 88.69 446 CYS A CA 1
ATOM 3424 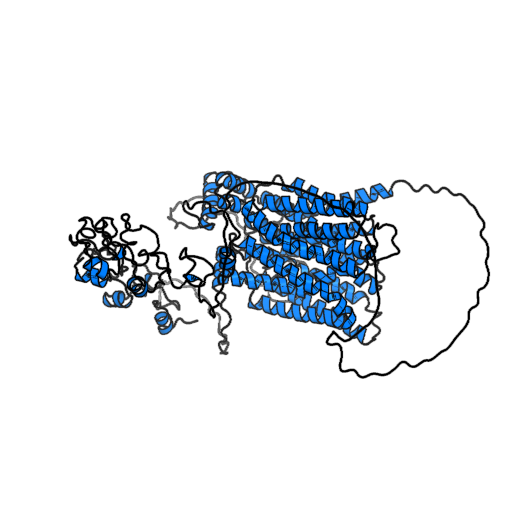C C . CYS A 1 446 ? 1.821 6.285 17.911 1.00 88.69 446 CYS A C 1
ATOM 3426 O O . CYS A 1 446 ? 1.543 7.431 18.259 1.00 88.69 446 CYS A O 1
ATOM 3428 N N . GLY A 1 447 ? 1.200 5.672 16.903 1.00 89.56 447 GLY A N 1
ATOM 3429 C CA . GLY A 1 447 ? 0.189 6.307 16.056 1.00 89.56 447 GLY A CA 1
ATOM 3430 C C . GLY A 1 447 ? 0.653 6.487 14.611 1.00 89.56 447 GLY A C 1
ATOM 3431 O O . GLY A 1 447 ? 1.828 6.316 14.274 1.00 89.56 447 GLY A O 1
ATOM 3432 N N . ARG A 1 448 ? -0.296 6.792 13.722 1.00 92.56 448 ARG A N 1
ATOM 3433 C CA . ARG A 1 448 ? -0.081 6.796 12.267 1.00 92.56 448 ARG A CA 1
ATOM 3434 C C . ARG A 1 448 ? 0.683 8.048 11.839 1.00 92.56 448 ARG A C 1
ATOM 3436 O O . ARG A 1 448 ? 1.625 7.942 11.056 1.00 92.56 448 ARG A O 1
ATOM 3443 N N . LYS A 1 449 ? 0.339 9.214 12.394 1.00 94.56 449 LYS A N 1
ATOM 3444 C CA . LYS A 1 449 ? 1.033 10.488 12.158 1.00 94.56 449 LYS A CA 1
ATOM 3445 C C . LYS A 1 449 ? 2.502 10.387 12.552 1.00 94.56 449 LYS A C 1
ATOM 3447 O O . LYS A 1 449 ? 3.369 10.762 11.766 1.00 94.56 449 LYS A O 1
ATOM 3452 N N . ILE A 1 450 ? 2.785 9.873 13.752 1.00 93.69 450 ILE A N 1
ATOM 3453 C CA . ILE A 1 450 ? 4.167 9.739 14.238 1.00 93.69 450 ILE A CA 1
ATOM 3454 C C . ILE A 1 450 ? 4.950 8.770 13.352 1.00 93.69 450 ILE A C 1
ATOM 3456 O O . ILE A 1 450 ? 6.077 9.079 12.979 1.00 93.69 450 ILE A O 1
ATOM 3460 N N . CYS A 1 451 ? 4.345 7.653 12.937 1.00 95.00 451 CYS A N 1
ATOM 3461 C CA . CYS A 1 451 ? 4.982 6.720 12.008 1.00 95.00 451 CYS A CA 1
ATOM 3462 C C . CYS A 1 451 ? 5.380 7.392 10.681 1.00 95.00 451 CYS A C 1
ATOM 3464 O O . CYS A 1 451 ? 6.503 7.212 10.207 1.00 95.00 451 CYS A O 1
ATOM 3466 N N . LEU A 1 452 ? 4.497 8.212 10.099 1.00 95.75 452 LEU A N 1
ATOM 3467 C CA . LEU A 1 452 ? 4.797 8.952 8.870 1.00 95.75 452 LEU A CA 1
ATOM 3468 C C . LEU A 1 452 ? 5.914 9.990 9.075 1.00 95.75 452 LEU A C 1
ATOM 3470 O O . LEU A 1 452 ? 6.831 10.061 8.259 1.00 95.75 452 LEU A O 1
ATOM 3474 N N . LEU A 1 453 ? 5.907 10.736 10.182 1.00 96.12 453 LEU A N 1
ATOM 3475 C CA . LEU A 1 453 ? 6.981 11.687 10.508 1.00 96.12 453 LEU A CA 1
ATOM 3476 C C . LEU A 1 453 ? 8.322 10.986 10.799 1.00 96.12 453 LEU A C 1
ATOM 3478 O O . LEU A 1 453 ? 9.384 11.483 10.423 1.00 96.12 453 LEU A O 1
ATOM 3482 N N . MET A 1 454 ? 8.303 9.798 11.405 1.00 95.75 454 MET A N 1
ATOM 3483 C CA . MET A 1 454 ? 9.513 8.991 11.569 1.00 95.75 454 MET A CA 1
ATOM 3484 C C . MET A 1 454 ? 10.055 8.505 10.223 1.00 95.75 454 MET A C 1
ATOM 3486 O O . MET A 1 454 ? 11.267 8.520 10.033 1.00 95.75 454 MET A O 1
ATOM 3490 N N . SER A 1 455 ? 9.198 8.161 9.254 1.00 96.19 455 SER A N 1
ATOM 3491 C CA . SER A 1 455 ? 9.667 7.774 7.913 1.00 96.19 455 SER A CA 1
ATOM 3492 C C . SER A 1 455 ? 10.461 8.893 7.220 1.00 96.19 455 SER A C 1
ATOM 3494 O O . SER A 1 455 ? 11.486 8.622 6.595 1.00 96.19 455 SER A O 1
ATOM 3496 N N . SER A 1 456 ? 10.091 10.166 7.425 1.00 95.38 456 SER A N 1
ATOM 3497 C CA . SER A 1 456 ? 10.878 11.300 6.917 1.00 95.38 456 SER A CA 1
ATOM 3498 C C . SER A 1 456 ? 12.257 11.447 7.544 1.00 95.38 456 SER A C 1
ATOM 3500 O O . SER A 1 456 ? 13.168 11.902 6.856 1.00 95.38 456 SER A O 1
ATOM 3502 N N . LEU A 1 457 ? 12.454 11.011 8.791 1.00 95.88 457 LEU A N 1
ATOM 3503 C CA . LEU A 1 457 ? 13.786 10.981 9.394 1.00 95.88 457 LEU A CA 1
ATOM 3504 C C . LEU A 1 457 ? 14.701 9.997 8.650 1.00 95.88 457 LEU A C 1
ATOM 3506 O O . LEU A 1 457 ? 15.840 10.342 8.343 1.00 95.88 457 LEU A O 1
ATOM 3510 N N . PHE A 1 458 ? 14.191 8.813 8.294 1.00 97.31 458 PHE A N 1
ATOM 3511 C CA . PHE A 1 458 ? 14.939 7.842 7.487 1.00 97.31 458 PHE A CA 1
ATOM 3512 C C . PHE A 1 458 ? 15.242 8.381 6.084 1.00 97.31 458 PHE A C 1
ATOM 3514 O O . PHE A 1 458 ? 16.371 8.236 5.620 1.00 97.31 458 PHE A O 1
ATOM 3521 N N . TYR A 1 459 ? 14.299 9.076 5.435 1.00 97.50 459 TYR A N 1
ATOM 3522 C CA . TYR A 1 459 ? 14.580 9.726 4.149 1.00 97.50 459 TYR A CA 1
ATOM 3523 C C . TYR A 1 459 ? 15.686 10.779 4.254 1.00 97.50 459 TYR A C 1
ATOM 3525 O O . TYR A 1 459 ? 16.612 10.775 3.447 1.00 97.50 459 TYR A O 1
ATOM 3533 N N . ILE A 1 460 ? 15.621 11.656 5.260 1.00 96.81 460 ILE A N 1
ATOM 3534 C CA . ILE A 1 460 ? 16.624 12.706 5.489 1.00 96.81 460 ILE A CA 1
ATOM 3535 C C . ILE A 1 460 ? 18.007 12.087 5.724 1.00 96.81 460 ILE A C 1
ATOM 3537 O O . ILE A 1 460 ? 18.969 12.472 5.063 1.00 96.81 460 ILE A O 1
ATOM 3541 N N . LEU A 1 461 ? 18.108 11.091 6.609 1.00 96.75 461 LEU A N 1
ATOM 3542 C CA . LEU A 1 461 ? 19.367 10.392 6.887 1.00 96.75 461 LEU A CA 1
ATOM 3543 C C . LEU A 1 461 ? 19.916 9.676 5.647 1.00 96.75 461 LEU A C 1
ATOM 3545 O O . LEU A 1 461 ? 21.113 9.746 5.372 1.00 96.75 461 LEU A O 1
ATOM 3549 N N . GLY A 1 462 ? 19.047 9.022 4.876 1.00 96.44 462 GLY A N 1
ATOM 3550 C CA . GLY A 1 462 ? 19.426 8.344 3.643 1.00 96.44 462 GLY A CA 1
ATOM 3551 C C . GLY A 1 462 ? 19.980 9.304 2.589 1.00 96.44 462 GLY A C 1
ATOM 3552 O O . GLY A 1 462 ? 21.055 9.056 2.049 1.00 96.44 462 GLY A O 1
ATOM 3553 N N . TRP A 1 463 ? 19.310 10.434 2.342 1.00 96.06 463 TRP A N 1
ATOM 3554 C CA . TRP A 1 463 ? 19.791 11.439 1.387 1.00 96.06 463 TRP A CA 1
ATOM 3555 C C . TRP A 1 463 ? 21.074 12.135 1.850 1.00 96.06 463 TRP A C 1
ATOM 3557 O O . TRP A 1 463 ? 21.958 12.371 1.030 1.00 96.06 463 TRP A O 1
ATOM 3567 N N . LEU A 1 464 ? 21.235 12.387 3.153 1.00 95.62 464 LEU A N 1
ATOM 3568 C CA . LEU A 1 464 ? 22.500 12.885 3.705 1.00 95.62 464 LEU A CA 1
ATOM 3569 C C . LEU A 1 464 ? 23.655 11.907 3.441 1.00 95.62 464 LEU A C 1
ATOM 3571 O O . LEU A 1 464 ? 24.730 12.327 3.021 1.00 95.62 464 LEU A O 1
ATOM 3575 N N . LEU A 1 465 ? 23.436 10.600 3.611 1.00 94.62 465 LEU A N 1
ATOM 3576 C CA . LEU A 1 465 ? 24.453 9.591 3.298 1.00 94.62 465 LEU A CA 1
ATOM 3577 C C . LEU A 1 465 ? 24.778 9.514 1.799 1.00 94.62 465 LEU A C 1
ATOM 3579 O O . LEU A 1 465 ? 25.934 9.293 1.453 1.00 94.62 465 LEU A O 1
ATOM 3583 N N . VAL A 1 466 ? 23.792 9.723 0.917 1.00 92.38 466 VAL A N 1
ATOM 3584 C CA . VAL A 1 466 ? 24.011 9.817 -0.540 1.00 92.38 466 VAL A CA 1
ATOM 3585 C C . VAL A 1 466 ? 24.881 11.032 -0.883 1.00 92.38 466 VAL A C 1
ATOM 3587 O O . VAL A 1 466 ? 25.794 10.909 -1.697 1.00 92.38 466 VAL A O 1
ATOM 3590 N N . ILE A 1 467 ? 24.634 12.180 -0.243 1.00 92.31 467 ILE A N 1
ATOM 3591 C CA . ILE A 1 467 ? 25.391 13.429 -0.432 1.00 92.31 467 ILE A CA 1
ATOM 3592 C C . ILE A 1 467 ? 26.862 13.268 -0.016 1.00 92.31 467 ILE A C 1
ATOM 3594 O O . ILE A 1 467 ? 27.750 13.727 -0.727 1.00 92.31 467 ILE A O 1
ATOM 3598 N N . PHE A 1 468 ? 27.130 12.592 1.105 1.00 90.62 468 PHE A N 1
ATOM 3599 C CA . PHE A 1 468 ? 28.488 12.362 1.621 1.00 90.62 468 PHE A CA 1
ATOM 3600 C C . PHE A 1 468 ? 29.114 11.037 1.150 1.00 90.62 468 PHE A C 1
ATOM 3602 O O . PHE A 1 468 ? 30.071 10.547 1.760 1.00 90.62 468 PHE A O 1
ATOM 3609 N N . ALA A 1 469 ? 28.589 10.423 0.088 1.00 89.19 469 ALA A N 1
ATOM 3610 C CA . ALA A 1 469 ? 29.066 9.129 -0.382 1.00 89.19 469 ALA A CA 1
ATOM 3611 C C . ALA A 1 469 ? 30.436 9.246 -1.073 1.00 89.19 469 ALA A C 1
ATOM 3613 O O . ALA A 1 469 ? 30.545 9.795 -2.165 1.00 89.19 469 ALA A O 1
ATOM 3614 N N . HIS A 1 470 ? 31.468 8.668 -0.450 1.00 85.81 470 HIS A N 1
ATOM 3615 C CA . HIS A 1 470 ? 32.823 8.554 -1.021 1.00 85.81 470 HIS A CA 1
ATOM 3616 C C . HIS A 1 470 ? 33.189 7.111 -1.409 1.00 85.81 470 HIS A C 1
ATOM 3618 O O . HIS A 1 470 ? 34.143 6.886 -2.138 1.00 85.81 470 HIS A O 1
ATOM 3624 N N . ASN A 1 471 ? 32.427 6.127 -0.916 1.00 87.19 471 ASN A N 1
ATOM 3625 C CA . ASN A 1 471 ? 32.617 4.700 -1.184 1.00 87.19 471 ASN A CA 1
ATOM 3626 C C . ASN A 1 471 ? 31.270 4.038 -1.498 1.00 87.19 471 ASN A C 1
ATOM 3628 O O . ASN A 1 471 ? 30.233 4.471 -0.992 1.00 87.19 471 ASN A O 1
ATOM 3632 N N . VAL A 1 472 ? 31.293 2.921 -2.233 1.00 88.44 472 VAL A N 1
ATOM 3633 C CA . VAL A 1 472 ? 30.090 2.132 -2.580 1.00 88.44 472 VAL A CA 1
ATOM 3634 C C . VAL A 1 472 ? 29.292 1.710 -1.334 1.00 88.44 472 VAL A C 1
ATOM 3636 O O . VAL A 1 472 ? 28.065 1.696 -1.353 1.00 88.44 472 VAL A O 1
ATOM 3639 N N . TRP A 1 473 ? 29.961 1.453 -0.206 1.00 89.69 473 TRP A N 1
ATOM 3640 C CA . TRP A 1 473 ? 29.301 1.087 1.053 1.00 89.69 473 TRP A CA 1
ATOM 3641 C C . TRP A 1 473 ? 28.347 2.162 1.593 1.00 89.69 473 TRP A C 1
ATOM 3643 O O . TRP A 1 473 ? 27.306 1.818 2.150 1.00 89.69 473 TRP A O 1
ATOM 3653 N N . TYR A 1 474 ? 28.639 3.452 1.383 1.00 92.19 474 TYR A N 1
ATOM 3654 C CA . TYR A 1 474 ? 27.711 4.531 1.748 1.00 92.19 474 TYR A CA 1
ATOM 3655 C C . TYR A 1 474 ? 26.431 4.464 0.910 1.00 92.19 474 TYR A C 1
ATOM 3657 O O . TYR A 1 474 ? 25.334 4.677 1.431 1.00 92.19 474 TYR A O 1
ATOM 3665 N N . LEU A 1 475 ? 26.548 4.102 -0.372 1.00 91.31 475 LEU A N 1
ATOM 3666 C CA . LEU A 1 475 ? 25.391 3.879 -1.238 1.00 91.31 475 LEU A CA 1
ATOM 3667 C C . LEU A 1 475 ? 24.576 2.676 -0.759 1.00 91.31 475 LEU A C 1
ATOM 3669 O O . LEU A 1 475 ? 23.364 2.781 -0.639 1.00 91.31 475 LEU A O 1
ATOM 3673 N N . TYR A 1 476 ? 25.211 1.568 -0.384 1.00 93.81 476 TYR A N 1
ATOM 3674 C CA . TYR A 1 476 ? 24.483 0.405 0.136 1.00 93.81 476 TYR A CA 1
ATOM 3675 C C . TYR A 1 476 ? 23.719 0.704 1.431 1.00 93.81 476 TYR A C 1
ATOM 3677 O O . TYR A 1 476 ? 22.525 0.412 1.529 1.00 93.81 476 TYR A O 1
ATOM 3685 N N . ILE A 1 477 ? 24.377 1.337 2.406 1.00 95.69 477 ILE A N 1
ATOM 3686 C CA . ILE A 1 477 ? 23.753 1.686 3.689 1.00 95.69 477 ILE A CA 1
ATOM 3687 C C . ILE A 1 477 ? 22.636 2.716 3.480 1.00 95.69 477 ILE A C 1
ATOM 3689 O O . ILE A 1 477 ? 21.546 2.562 4.032 1.00 95.69 477 ILE A O 1
ATOM 3693 N N . SER A 1 478 ? 22.866 3.739 2.649 1.00 95.50 478 SER A N 1
ATOM 3694 C CA . SER A 1 478 ? 21.838 4.745 2.355 1.00 95.50 478 SER A CA 1
ATOM 3695 C C . SER A 1 478 ? 20.612 4.137 1.678 1.00 95.50 478 SER A C 1
ATOM 3697 O O . SER A 1 478 ? 19.496 4.453 2.076 1.00 95.50 478 SER A O 1
ATOM 3699 N N . ARG A 1 479 ? 20.784 3.220 0.717 1.00 94.50 479 ARG A N 1
ATOM 3700 C CA . ARG A 1 479 ? 19.666 2.541 0.040 1.00 94.50 479 ARG A CA 1
ATOM 3701 C C . ARG A 1 479 ? 18.838 1.698 0.996 1.00 94.50 479 ARG A C 1
ATOM 3703 O O . ARG A 1 479 ? 17.613 1.747 0.920 1.00 94.50 479 ARG A O 1
ATOM 3710 N N . LEU A 1 480 ? 19.484 0.992 1.924 1.00 96.25 480 LEU A N 1
ATOM 3711 C CA . LEU A 1 480 ? 18.786 0.234 2.961 1.00 96.25 480 LEU A CA 1
ATOM 3712 C C . LEU A 1 480 ? 17.951 1.161 3.864 1.00 96.25 480 LEU A C 1
ATOM 3714 O O . LEU A 1 480 ? 16.777 0.894 4.104 1.00 96.25 480 LEU A O 1
ATOM 3718 N N . ILE A 1 481 ? 18.531 2.281 4.311 1.00 97.44 481 ILE A N 1
ATOM 3719 C CA . ILE A 1 481 ? 17.865 3.285 5.161 1.00 97.44 481 ILE A CA 1
ATOM 3720 C C . ILE A 1 481 ? 16.694 3.958 4.433 1.00 97.44 481 ILE A C 1
ATOM 3722 O O . ILE A 1 481 ? 15.600 4.057 4.990 1.00 97.44 481 ILE A O 1
ATOM 3726 N N . LEU A 1 482 ? 16.894 4.382 3.182 1.00 97.25 482 LEU A N 1
ATOM 3727 C CA . LEU A 1 482 ? 15.829 4.925 2.336 1.00 97.25 482 LEU A CA 1
ATOM 3728 C C . LEU A 1 482 ? 14.713 3.890 2.151 1.00 97.25 482 LEU A C 1
ATOM 3730 O O . LEU A 1 482 ? 13.541 4.235 2.275 1.00 97.25 482 LEU A O 1
ATOM 3734 N N . GLY A 1 483 ? 15.074 2.620 1.937 1.00 96.25 483 GLY A N 1
ATOM 3735 C CA . GLY A 1 483 ? 14.142 1.499 1.866 1.00 96.25 483 GLY A CA 1
ATOM 3736 C C . GLY A 1 483 ? 13.293 1.349 3.129 1.00 96.25 483 GLY A C 1
ATOM 3737 O O . GLY A 1 483 ? 12.078 1.207 3.021 1.00 96.25 483 GLY A O 1
ATOM 3738 N N . ILE A 1 484 ? 13.884 1.456 4.325 1.00 96.88 484 ILE A N 1
ATOM 3739 C CA . ILE A 1 484 ? 13.130 1.434 5.593 1.00 96.88 484 ILE A CA 1
ATOM 3740 C C . ILE A 1 484 ? 12.084 2.556 5.618 1.00 96.88 484 ILE A C 1
ATOM 3742 O O . ILE A 1 484 ? 10.926 2.302 5.951 1.00 96.88 484 ILE A O 1
ATOM 3746 N N . GLY A 1 485 ? 12.463 3.769 5.197 1.00 96.94 485 GLY A N 1
ATOM 3747 C CA . GLY A 1 485 ? 11.534 4.889 5.030 1.00 96.94 485 GLY A CA 1
ATOM 3748 C C . GLY A 1 485 ? 10.371 4.546 4.094 1.00 96.94 485 GLY A C 1
ATOM 3749 O O . GLY A 1 485 ? 9.214 4.722 4.475 1.00 96.94 485 GLY A O 1
ATOM 3750 N N . VAL A 1 486 ? 10.672 3.970 2.923 1.00 95.88 486 VAL A N 1
ATOM 3751 C CA . VAL A 1 486 ? 9.676 3.511 1.936 1.00 95.88 486 VAL A CA 1
ATOM 3752 C C . VAL A 1 486 ? 8.688 2.526 2.558 1.00 95.88 486 VAL A C 1
ATOM 3754 O O . VAL A 1 486 ? 7.478 2.754 2.499 1.00 95.88 486 VAL A O 1
ATOM 3757 N N . GLY A 1 487 ? 9.183 1.475 3.216 1.00 94.50 487 GLY A N 1
ATOM 3758 C CA . GLY A 1 487 ? 8.343 0.472 3.874 1.00 94.50 487 GLY A CA 1
ATOM 3759 C C . GLY A 1 487 ? 7.425 1.072 4.939 1.00 94.50 487 GLY A C 1
ATOM 3760 O O . GLY A 1 487 ? 6.224 0.802 4.951 1.00 94.50 487 GLY A O 1
ATOM 3761 N N . MET A 1 488 ? 7.958 1.956 5.791 1.00 95.19 488 MET A N 1
ATOM 3762 C CA . MET A 1 488 ? 7.160 2.645 6.811 1.00 95.19 488 MET A CA 1
ATOM 3763 C C . MET A 1 488 ? 6.059 3.511 6.192 1.00 95.19 488 MET A C 1
ATOM 3765 O O . MET A 1 488 ? 4.922 3.505 6.672 1.00 95.19 488 MET A O 1
ATOM 3769 N N . SER A 1 489 ? 6.380 4.263 5.134 1.00 95.19 489 SER A N 1
ATOM 3770 C CA . SER A 1 489 ? 5.412 5.143 4.486 1.00 95.19 489 SER A CA 1
ATOM 3771 C C . SER A 1 489 ? 4.296 4.346 3.792 1.00 95.19 489 SER A C 1
ATOM 3773 O O . SER A 1 489 ? 3.137 4.756 3.900 1.00 95.19 489 SER A O 1
ATOM 3775 N N . TYR A 1 490 ? 4.605 3.217 3.136 1.00 91.75 490 TYR A N 1
ATOM 3776 C CA . TYR A 1 490 ? 3.605 2.339 2.506 1.00 91.75 490 TYR A CA 1
ATOM 3777 C C . TYR A 1 490 ? 2.698 1.635 3.522 1.00 91.75 490 TYR A C 1
ATOM 3779 O O . TYR A 1 490 ? 1.516 1.450 3.241 1.00 91.75 490 TYR A O 1
ATOM 3787 N N . THR A 1 491 ? 3.193 1.302 4.719 1.00 90.25 491 THR A N 1
ATOM 3788 C CA . THR A 1 491 ? 2.342 0.748 5.785 1.00 90.25 491 THR A CA 1
ATOM 3789 C C . THR A 1 491 ? 1.418 1.817 6.376 1.00 90.25 491 THR A C 1
ATOM 3791 O O . THR A 1 491 ? 0.221 1.590 6.549 1.00 90.25 491 THR A O 1
ATOM 3794 N N . ALA A 1 492 ? 1.949 3.003 6.689 1.00 91.62 492 ALA A N 1
ATOM 3795 C CA . ALA A 1 492 ? 1.217 4.003 7.465 1.00 91.62 492 ALA A CA 1
ATOM 3796 C C . ALA A 1 492 ? 0.258 4.881 6.637 1.00 91.62 492 ALA A C 1
ATOM 3798 O O . ALA A 1 492 ? -0.781 5.284 7.164 1.00 91.62 492 ALA A O 1
ATOM 3799 N N . ASN A 1 493 ? 0.549 5.168 5.359 1.00 92.62 493 ASN A N 1
ATOM 3800 C CA . ASN A 1 493 ? -0.314 6.030 4.531 1.00 92.62 493 ASN A CA 1
ATOM 3801 C C . ASN A 1 493 ? -1.728 5.467 4.334 1.00 92.62 493 ASN A C 1
ATOM 3803 O O . ASN A 1 493 ? -2.684 6.176 4.659 1.00 92.62 493 ASN A O 1
ATOM 3807 N N . PRO A 1 494 ? -1.909 4.216 3.859 1.00 89.75 494 PRO A N 1
ATOM 3808 C CA . PRO A 1 494 ? -3.242 3.643 3.680 1.00 89.75 494 PRO A CA 1
ATOM 3809 C C . PRO A 1 494 ? -4.026 3.591 4.996 1.00 89.75 494 PRO A C 1
ATOM 3811 O O . PRO A 1 494 ? -5.239 3.804 5.012 1.00 89.75 494 PRO A O 1
ATOM 3814 N N . MET A 1 495 ? -3.341 3.357 6.123 1.00 88.12 495 MET A N 1
ATOM 3815 C CA . MET A 1 495 ? -3.957 3.389 7.451 1.00 88.12 495 MET A CA 1
ATOM 3816 C C . MET A 1 495 ? -4.464 4.792 7.793 1.00 88.12 495 MET A C 1
ATOM 3818 O O . MET A 1 495 ? -5.646 4.941 8.086 1.00 88.12 495 MET A O 1
ATOM 3822 N N . TYR A 1 496 ? -3.610 5.815 7.692 1.00 92.81 496 TYR A N 1
ATOM 3823 C CA . TYR A 1 496 ? -3.982 7.196 8.005 1.00 92.81 496 TYR A CA 1
ATOM 3824 C C . TYR A 1 496 ? -5.125 7.694 7.111 1.00 92.81 496 TYR A C 1
ATOM 3826 O O . TYR A 1 496 ? -6.142 8.167 7.614 1.00 92.81 496 TYR A O 1
ATOM 3834 N N . VAL A 1 497 ? -5.005 7.516 5.791 1.00 91.56 497 VAL A N 1
ATOM 3835 C CA . VAL A 1 497 ? -6.024 7.956 4.827 1.00 91.56 497 VAL A CA 1
ATOM 3836 C C . VAL A 1 497 ? -7.352 7.236 5.064 1.00 91.56 497 VAL A C 1
ATOM 3838 O O . VAL A 1 497 ? -8.396 7.881 5.107 1.00 91.56 497 VAL A O 1
ATOM 3841 N N . SER A 1 498 ? -7.341 5.915 5.277 1.00 87.38 498 SER A N 1
ATOM 3842 C CA . SER A 1 498 ? -8.584 5.153 5.478 1.00 87.38 498 SER A CA 1
ATOM 3843 C C . SER A 1 498 ? -9.293 5.444 6.806 1.00 87.38 498 SER A C 1
ATOM 3845 O O . SER A 1 498 ? -10.507 5.252 6.889 1.00 87.38 498 SER A O 1
ATOM 3847 N N . GLU A 1 499 ? -8.560 5.889 7.831 1.00 88.00 499 GLU A N 1
ATOM 3848 C CA . GLU A 1 499 ? -9.102 6.241 9.149 1.00 88.00 499 GLU A CA 1
ATOM 3849 C C . GLU A 1 499 ? -9.593 7.700 9.219 1.00 88.00 499 GLU A C 1
ATOM 3851 O O . GLU A 1 499 ? -10.487 7.998 10.010 1.00 88.00 499 GLU A O 1
ATOM 3856 N N . VAL A 1 500 ? -9.043 8.600 8.392 1.00 89.94 500 VAL A N 1
ATOM 3857 C CA . VAL A 1 500 ? -9.410 10.030 8.353 1.00 89.94 500 VAL A CA 1
ATOM 3858 C C . VAL A 1 500 ? -10.473 10.336 7.292 1.00 89.94 500 VAL A C 1
ATOM 3860 O O . VAL A 1 500 ? -11.342 11.177 7.524 1.00 89.94 500 VAL A O 1
ATOM 3863 N N . ALA A 1 501 ? -10.420 9.680 6.130 1.00 87.75 501 ALA A N 1
ATOM 3864 C CA . ALA A 1 501 ? -11.296 9.989 5.003 1.00 87.75 501 ALA A CA 1
ATOM 3865 C C . ALA A 1 501 ? -12.704 9.385 5.145 1.00 87.75 501 ALA A C 1
ATOM 3867 O O . ALA A 1 501 ? -12.882 8.188 5.423 1.00 87.75 501 ALA A O 1
ATOM 3868 N N . ASP A 1 502 ? -13.709 10.212 4.846 1.00 84.69 502 ASP A N 1
ATOM 3869 C CA . ASP A 1 502 ? -15.102 9.788 4.691 1.00 84.69 502 ASP A CA 1
ATOM 3870 C C . ASP A 1 502 ? -15.266 8.807 3.509 1.00 84.69 502 ASP A C 1
ATOM 3872 O O . ASP A 1 502 ? -14.532 8.857 2.519 1.00 84.69 502 ASP A O 1
ATOM 3876 N N . VAL A 1 503 ? -16.262 7.923 3.592 1.00 78.62 503 VAL A N 1
ATOM 3877 C CA . VAL A 1 503 ? -16.527 6.810 2.663 1.00 78.62 503 VAL A CA 1
ATOM 3878 C C . VAL A 1 503 ? -16.648 7.281 1.208 1.00 78.62 503 VAL A C 1
ATOM 3880 O O . VAL A 1 503 ? -16.242 6.565 0.297 1.00 78.62 503 VAL A O 1
ATOM 3883 N N . ASN A 1 504 ? -17.158 8.495 0.981 1.00 81.12 504 ASN A N 1
ATOM 3884 C CA . ASN A 1 504 ? -17.393 9.042 -0.360 1.00 81.12 504 ASN A CA 1
ATOM 3885 C C . ASN A 1 504 ? -16.133 9.539 -1.085 1.00 81.12 504 ASN A C 1
ATOM 3887 O O . ASN A 1 504 ? -16.143 9.616 -2.310 1.00 81.12 504 ASN A O 1
ATOM 3891 N N . ILE A 1 505 ? -15.092 9.927 -0.343 1.00 84.75 505 ILE A N 1
ATOM 3892 C CA . ILE A 1 505 ? -13.852 10.506 -0.897 1.00 84.75 505 ILE A CA 1
ATOM 3893 C C . ILE A 1 505 ? -12.627 9.622 -0.643 1.00 84.75 505 ILE A C 1
ATOM 3895 O O . ILE A 1 505 ? -11.528 9.916 -1.114 1.00 84.75 505 ILE A O 1
ATOM 3899 N N . ARG A 1 506 ? -12.807 8.531 0.108 1.00 85.81 506 ARG A N 1
ATOM 3900 C CA . ARG A 1 506 ? -11.738 7.622 0.515 1.00 85.81 506 ARG A CA 1
ATOM 3901 C C . ARG A 1 506 ? -11.035 6.965 -0.663 1.00 85.81 506 ARG A C 1
ATOM 3903 O O . ARG A 1 506 ? -9.817 6.817 -0.598 1.00 85.81 506 ARG A O 1
ATOM 3910 N N . GLY A 1 507 ? -11.757 6.575 -1.714 1.00 85.38 507 GLY A N 1
ATOM 3911 C CA . GLY A 1 507 ? -11.149 5.914 -2.866 1.00 85.38 507 GLY A CA 1
ATOM 3912 C C . GLY A 1 507 ? -10.199 6.858 -3.593 1.00 85.38 507 GLY A C 1
ATOM 3913 O O . GLY A 1 507 ? -9.028 6.532 -3.756 1.00 85.38 507 GLY A O 1
ATOM 3914 N N . ALA A 1 508 ? -10.661 8.069 -3.915 1.00 86.69 508 ALA A N 1
ATOM 3915 C CA . ALA A 1 508 ? -9.828 9.093 -4.550 1.00 86.69 508 ALA A CA 1
ATOM 3916 C C . ALA A 1 508 ? -8.578 9.451 -3.715 1.00 86.69 508 ALA A C 1
ATOM 3918 O O . ALA A 1 508 ? -7.464 9.504 -4.231 1.00 86.69 508 ALA A O 1
ATOM 3919 N N . LEU A 1 509 ? -8.729 9.642 -2.401 1.00 89.12 509 LEU A N 1
ATOM 3920 C CA . LEU A 1 509 ? -7.594 9.939 -1.516 1.00 89.12 509 LEU A CA 1
ATOM 3921 C C . LEU A 1 509 ? -6.619 8.762 -1.370 1.00 89.12 509 LEU A C 1
ATOM 3923 O O . LEU A 1 509 ? -5.431 8.972 -1.139 1.00 89.12 509 LEU A O 1
ATOM 3927 N N . SER A 1 510 ? -7.100 7.529 -1.526 1.00 88.00 510 SER A N 1
ATOM 3928 C CA . SER A 1 510 ? -6.251 6.337 -1.473 1.00 88.00 510 SER A CA 1
ATOM 3929 C C . SER A 1 510 ? -5.479 6.124 -2.778 1.00 88.00 510 SER A C 1
ATOM 3931 O O . SER A 1 510 ? -4.322 5.714 -2.730 1.00 88.00 510 SER A O 1
ATOM 3933 N N . THR A 1 511 ? -6.054 6.444 -3.945 1.00 89.06 511 THR A N 1
ATOM 3934 C CA . THR A 1 511 ? -5.333 6.352 -5.230 1.00 89.06 511 THR A CA 1
ATOM 3935 C C . THR A 1 511 ? -4.218 7.392 -5.354 1.00 89.06 511 THR A C 1
ATOM 3937 O O . THR A 1 511 ? -3.198 7.112 -5.986 1.00 89.06 511 THR A O 1
ATOM 3940 N N . LEU A 1 512 ? -4.357 8.546 -4.690 1.00 89.75 512 LEU A N 1
ATOM 3941 C CA . LEU A 1 512 ? -3.323 9.588 -4.586 1.00 89.75 512 LEU A CA 1
ATOM 3942 C C . LEU A 1 512 ? -1.979 9.068 -4.047 1.00 89.75 512 LEU A C 1
ATOM 3944 O O . LEU A 1 512 ? -0.937 9.603 -4.418 1.00 89.75 512 LEU A O 1
ATOM 3948 N N . ILE A 1 513 ? -1.984 8.000 -3.237 1.00 90.44 513 ILE A N 1
ATOM 3949 C CA . ILE A 1 513 ? -0.765 7.335 -2.750 1.00 90.44 513 ILE A CA 1
ATOM 3950 C C . ILE A 1 513 ? 0.111 6.913 -3.934 1.00 90.44 513 ILE A C 1
ATOM 3952 O O . ILE A 1 513 ? 1.266 7.319 -4.015 1.00 90.44 513 ILE A O 1
ATOM 3956 N N . ALA A 1 514 ? -0.447 6.154 -4.881 1.00 88.44 514 ALA A N 1
ATOM 3957 C CA . ALA A 1 514 ? 0.288 5.666 -6.046 1.00 88.44 514 ALA A CA 1
ATOM 3958 C C . ALA A 1 514 ? 0.650 6.801 -7.018 1.00 88.44 514 ALA A C 1
ATOM 3960 O O . ALA A 1 514 ? 1.770 6.833 -7.520 1.00 88.44 514 ALA A O 1
ATOM 3961 N N . VAL A 1 515 ? -0.250 7.772 -7.231 1.00 89.94 515 VAL A N 1
ATOM 3962 C CA . VAL A 1 515 ? 0.030 8.950 -8.078 1.00 89.94 515 VAL A CA 1
ATOM 3963 C C . VAL A 1 515 ? 1.262 9.703 -7.577 1.00 89.94 515 VAL A C 1
ATOM 3965 O O . VAL A 1 515 ? 2.156 10.014 -8.359 1.00 89.94 515 VAL A O 1
ATOM 3968 N N . ASN A 1 516 ? 1.350 9.935 -6.267 1.00 92.12 516 ASN A N 1
ATOM 3969 C CA . ASN A 1 516 ? 2.450 10.684 -5.671 1.00 92.12 516 ASN A CA 1
ATOM 3970 C C . ASN A 1 516 ? 3.800 9.960 -5.755 1.00 92.12 516 ASN A C 1
ATOM 3972 O O . ASN A 1 516 ? 4.829 10.629 -5.849 1.00 92.12 516 ASN A O 1
ATOM 3976 N N . VAL A 1 517 ? 3.821 8.624 -5.797 1.00 91.75 517 VAL A N 1
ATOM 3977 C CA . VAL A 1 517 ? 5.053 7.865 -6.077 1.00 91.75 517 VAL A CA 1
ATOM 3978 C C . VAL A 1 517 ? 5.579 8.212 -7.473 1.00 91.75 517 VAL A C 1
ATOM 3980 O O . VAL A 1 517 ? 6.752 8.555 -7.618 1.00 91.75 517 VAL A O 1
ATOM 3983 N N . PHE A 1 518 ? 4.712 8.227 -8.491 1.00 89.50 518 PHE A N 1
ATOM 3984 C CA . PHE A 1 518 ? 5.109 8.628 -9.846 1.00 89.50 518 PHE A CA 1
ATOM 3985 C C . PHE A 1 518 ? 5.498 10.100 -9.931 1.00 89.50 518 PHE A C 1
ATOM 3987 O O . PHE A 1 518 ? 6.464 10.418 -10.618 1.00 89.50 518 PHE A O 1
ATOM 3994 N N . THR A 1 519 ? 4.826 10.986 -9.192 1.00 91.50 519 THR A N 1
ATOM 3995 C CA . THR A 1 519 ? 5.226 12.397 -9.085 1.00 91.50 519 THR A CA 1
ATOM 3996 C C . THR A 1 519 ? 6.664 12.525 -8.575 1.00 91.50 519 THR A C 1
ATOM 3998 O O . THR A 1 519 ? 7.462 13.258 -9.155 1.00 91.50 519 THR A O 1
ATOM 4001 N N . GLY A 1 520 ? 7.036 11.776 -7.531 1.00 92.88 520 GLY A N 1
ATOM 4002 C CA . GLY A 1 520 ? 8.403 11.773 -7.004 1.00 92.88 520 GLY A CA 1
ATOM 4003 C C . GLY A 1 520 ? 9.431 11.223 -7.994 1.00 92.88 520 GLY A C 1
ATOM 4004 O O . GLY A 1 520 ? 10.506 11.806 -8.163 1.00 92.88 520 GLY A O 1
ATOM 4005 N N . SER A 1 521 ? 9.094 10.132 -8.688 1.00 91.31 521 SER A N 1
ATOM 4006 C CA . SER A 1 521 ? 9.970 9.556 -9.712 1.00 91.31 521 SER A CA 1
ATOM 4007 C C . SER A 1 521 ? 10.149 10.494 -10.904 1.00 91.31 521 SER A C 1
ATOM 4009 O O . SER A 1 521 ? 11.275 10.665 -11.365 1.00 91.31 521 SER A O 1
ATOM 4011 N N . LEU A 1 522 ? 9.080 11.161 -11.349 1.00 91.88 522 LEU A N 1
ATOM 4012 C CA . LEU A 1 522 ? 9.118 12.167 -12.408 1.00 91.88 522 LEU A CA 1
ATOM 4013 C C . LEU A 1 522 ? 10.014 13.345 -12.020 1.00 91.88 522 LEU A C 1
ATOM 4015 O O . LEU A 1 522 ? 10.879 13.706 -12.805 1.00 91.88 522 LEU A O 1
ATOM 4019 N N . ILE A 1 523 ? 9.887 13.891 -10.804 1.00 91.44 523 ILE A N 1
ATOM 4020 C CA . ILE A 1 523 ? 10.765 14.976 -10.328 1.00 91.44 523 ILE A CA 1
ATOM 4021 C C . ILE A 1 523 ? 12.234 14.547 -10.393 1.00 91.44 523 ILE A C 1
ATOM 4023 O O . ILE A 1 523 ? 13.064 15.278 -10.929 1.00 91.44 523 ILE A O 1
ATOM 4027 N N . SER A 1 524 ? 12.562 13.352 -9.895 1.00 91.06 524 SER A N 1
ATOM 4028 C CA . SER A 1 524 ? 13.943 12.868 -9.938 1.00 91.06 524 SER A CA 1
ATOM 4029 C C . SER A 1 524 ? 14.432 12.659 -11.370 1.00 91.06 524 SER A C 1
ATOM 4031 O O . SER A 1 524 ? 15.559 13.038 -11.682 1.00 91.06 524 SER A O 1
ATOM 4033 N N . CYS A 1 525 ? 13.596 12.107 -12.254 1.00 89.44 525 CYS A N 1
ATOM 4034 C CA . CYS A 1 525 ? 13.979 11.860 -13.642 1.00 89.44 525 CYS A CA 1
ATOM 4035 C C . CYS A 1 525 ? 14.029 13.132 -14.491 1.00 89.44 525 CYS A C 1
ATOM 4037 O O . CYS A 1 525 ? 14.757 13.187 -15.474 1.00 89.44 525 CYS A O 1
ATOM 4039 N N . SER A 1 526 ? 13.289 14.168 -14.094 1.00 89.69 526 SER A N 1
ATOM 4040 C CA . SER A 1 526 ? 13.272 15.471 -14.752 1.00 89.69 526 SER A CA 1
ATOM 4041 C C . SER A 1 526 ? 14.297 16.464 -14.200 1.00 89.69 526 SER A C 1
ATOM 4043 O O . SER A 1 526 ? 14.447 17.548 -14.744 1.00 89.69 526 SER A O 1
ATOM 4045 N N . VAL A 1 527 ? 14.980 16.164 -13.100 1.00 89.81 527 VAL A N 1
ATOM 4046 C CA . VAL A 1 527 ? 16.071 17.013 -12.586 1.00 89.81 527 VAL A CA 1
ATOM 4047 C C . VAL A 1 527 ? 17.409 16.305 -12.751 1.00 89.81 527 VAL A C 1
ATOM 4049 O O . VAL A 1 527 ? 18.418 16.948 -13.038 1.00 89.81 527 VAL A O 1
ATOM 4052 N N . GLY A 1 528 ? 17.414 14.977 -12.628 1.00 86.25 528 GLY A N 1
ATOM 4053 C CA . GLY A 1 528 ? 18.603 14.139 -12.671 1.00 86.25 528 GLY A CA 1
ATOM 4054 C C . GLY A 1 528 ? 19.511 14.404 -13.871 1.00 86.25 528 GLY A C 1
ATOM 4055 O O . GLY A 1 528 ? 20.663 14.763 -13.632 1.00 86.25 528 GLY A O 1
ATOM 4056 N N . PRO A 1 529 ? 19.049 14.252 -15.125 1.00 84.75 529 PRO A N 1
ATOM 4057 C CA . PRO A 1 529 ? 19.913 14.337 -16.307 1.00 84.75 529 PRO A CA 1
ATOM 4058 C C . PRO A 1 529 ? 20.626 15.686 -16.468 1.00 84.75 529 PRO A C 1
ATOM 4060 O O . PRO A 1 529 ? 21.725 15.745 -17.005 1.00 84.75 529 PRO A O 1
ATOM 4063 N N . TRP A 1 530 ? 20.023 16.766 -15.967 1.00 85.56 530 TRP A N 1
ATOM 4064 C CA . TRP A 1 530 ? 20.520 18.135 -16.139 1.00 85.56 530 TRP A CA 1
ATOM 4065 C C . TRP A 1 530 ? 21.309 18.675 -14.946 1.00 85.56 530 TRP A C 1
ATOM 4067 O O . TRP A 1 530 ? 21.746 19.824 -14.967 1.00 85.56 530 TRP A O 1
ATOM 4077 N N . THR A 1 531 ? 21.472 17.880 -13.890 1.00 87.44 531 THR A N 1
ATOM 4078 C CA . THR A 1 531 ? 22.156 18.303 -12.665 1.00 87.44 531 THR A CA 1
ATOM 4079 C C . THR A 1 531 ? 23.273 17.342 -12.281 1.00 87.44 531 THR A C 1
ATOM 4081 O O . THR A 1 531 ? 23.278 16.165 -12.655 1.00 87.44 531 THR A O 1
ATOM 4084 N N . THR A 1 532 ? 24.235 17.859 -11.514 1.00 87.94 532 THR A N 1
ATOM 4085 C CA . THR A 1 532 ? 25.314 17.054 -10.937 1.00 87.94 532 THR A CA 1
ATOM 4086 C C . THR A 1 532 ? 24.776 16.162 -9.819 1.00 87.94 532 THR A C 1
ATOM 4088 O O . THR A 1 532 ? 23.752 16.456 -9.190 1.00 87.94 532 THR A O 1
ATOM 4091 N N . TYR A 1 533 ? 25.503 15.081 -9.527 1.00 86.31 533 TYR A N 1
ATOM 4092 C CA . TYR A 1 533 ? 25.157 14.109 -8.487 1.00 86.31 533 TYR A CA 1
ATOM 4093 C C . TYR A 1 533 ? 24.852 14.769 -7.125 1.00 86.31 533 TYR A C 1
ATOM 4095 O O . TYR A 1 533 ? 23.852 14.450 -6.474 1.00 86.31 533 TYR A O 1
ATOM 4103 N N . LEU A 1 534 ? 25.682 15.736 -6.715 1.00 87.44 534 LEU A N 1
ATOM 4104 C CA . LEU A 1 534 ? 25.545 16.440 -5.439 1.00 87.44 534 LEU A CA 1
ATOM 4105 C C . LEU A 1 534 ? 24.298 17.335 -5.402 1.00 87.44 534 LEU A C 1
ATOM 4107 O O . LEU A 1 534 ? 23.537 17.300 -4.434 1.00 87.44 534 LEU A O 1
ATOM 4111 N N . THR A 1 535 ? 24.073 18.125 -6.456 1.00 89.94 535 THR A N 1
ATOM 4112 C CA . THR A 1 535 ? 22.920 19.030 -6.540 1.00 89.94 535 THR A CA 1
ATOM 4113 C C . THR A 1 535 ? 21.607 18.253 -6.550 1.00 89.94 535 THR A C 1
ATOM 4115 O O . THR A 1 535 ? 20.665 18.659 -5.868 1.00 89.94 535 THR A O 1
ATOM 4118 N N . LEU A 1 536 ? 21.558 17.107 -7.239 1.00 90.50 536 LEU A N 1
ATOM 4119 C CA . LEU A 1 536 ? 20.401 16.217 -7.201 1.00 90.50 536 LEU A CA 1
ATOM 4120 C C . LEU A 1 536 ? 20.145 15.701 -5.779 1.00 90.50 536 LEU A C 1
ATOM 4122 O O . LEU A 1 536 ? 19.022 15.795 -5.292 1.00 90.50 536 LEU A O 1
ATOM 4126 N N . GLY A 1 537 ? 21.177 15.215 -5.080 1.00 90.62 537 GLY A N 1
ATOM 4127 C CA . GLY A 1 537 ? 21.046 14.746 -3.695 1.00 90.62 537 GLY A CA 1
ATOM 4128 C C . GLY A 1 537 ? 20.479 15.814 -2.750 1.00 90.62 537 GLY A C 1
ATOM 4129 O O . GLY A 1 537 ? 19.566 15.532 -1.973 1.00 90.62 537 GLY A O 1
ATOM 4130 N N . ILE A 1 538 ? 20.957 17.059 -2.864 1.00 92.62 538 ILE A N 1
ATOM 4131 C CA . ILE A 1 538 ? 20.457 18.199 -2.076 1.00 92.62 538 ILE A CA 1
ATOM 4132 C C . ILE A 1 538 ? 19.001 18.525 -2.436 1.00 92.62 538 ILE A C 1
ATOM 4134 O O . ILE A 1 538 ? 18.183 18.745 -1.544 1.00 92.62 538 ILE A O 1
ATOM 4138 N N . ALA A 1 539 ? 18.647 18.523 -3.723 1.00 92.50 539 ALA A N 1
ATOM 4139 C CA . ALA A 1 539 ? 17.274 18.773 -4.157 1.00 92.50 539 ALA A CA 1
ATOM 4140 C C . ALA A 1 539 ? 16.298 17.718 -3.602 1.00 92.50 539 ALA A C 1
ATOM 4142 O O . ALA A 1 539 ? 15.220 18.063 -3.113 1.00 92.50 539 ALA A O 1
ATOM 4143 N N . LEU A 1 540 ? 16.691 16.440 -3.615 1.00 93.62 540 LEU A N 1
ATOM 4144 C CA . LEU A 1 540 ? 15.866 15.345 -3.098 1.00 93.62 540 LEU A CA 1
ATOM 4145 C C . LEU A 1 540 ? 15.750 15.354 -1.566 1.00 93.62 540 LEU A C 1
ATOM 4147 O O . LEU A 1 540 ? 14.712 14.950 -1.043 1.00 93.62 540 LEU A O 1
ATOM 4151 N N . LEU A 1 541 ? 16.750 15.881 -0.849 1.00 95.00 541 LEU A N 1
ATOM 4152 C CA . LEU A 1 541 ? 16.706 16.092 0.603 1.00 95.00 541 LEU A CA 1
ATOM 4153 C C . LEU A 1 541 ? 15.639 17.123 1.024 1.00 95.00 541 LEU A C 1
ATOM 4155 O O . LEU A 1 541 ? 15.042 16.990 2.093 1.00 95.00 541 LEU A O 1
ATOM 4159 N N . CYS A 1 542 ? 15.352 18.128 0.193 1.00 94.12 542 CYS A N 1
ATOM 4160 C CA . CYS A 1 542 ? 14.347 19.154 0.494 1.00 94.12 542 CYS A CA 1
ATOM 4161 C C . CYS A 1 542 ? 12.910 18.603 0.533 1.00 94.12 542 CYS A C 1
ATOM 4163 O O . CYS A 1 542 ? 12.065 19.126 1.261 1.00 94.12 542 CYS A O 1
ATOM 4165 N N . ILE A 1 543 ? 12.622 17.537 -0.219 1.00 94.69 543 ILE A N 1
ATOM 4166 C CA . ILE A 1 543 ? 11.278 16.949 -0.348 1.00 94.69 543 ILE A CA 1
ATOM 4167 C C . ILE A 1 543 ? 10.747 16.381 0.985 1.00 94.69 543 ILE A C 1
ATOM 4169 O O . ILE A 1 543 ? 9.652 16.777 1.394 1.00 94.69 543 ILE A O 1
ATOM 4173 N N . PRO A 1 544 ? 11.470 15.509 1.720 1.00 95.81 544 PRO A N 1
ATOM 4174 C CA . PRO A 1 544 ? 11.006 15.036 3.024 1.00 95.81 544 PRO A CA 1
ATOM 4175 C C . PRO A 1 544 ? 10.922 16.157 4.072 1.00 95.81 544 PRO A C 1
ATOM 4177 O O . PRO A 1 544 ? 10.058 16.095 4.944 1.00 95.81 544 PRO A O 1
ATOM 4180 N N . ILE A 1 545 ? 11.746 17.207 3.977 1.00 95.12 545 ILE A N 1
ATOM 4181 C CA . ILE A 1 545 ? 11.655 18.380 4.865 1.00 95.12 545 ILE A CA 1
ATOM 4182 C C . ILE A 1 545 ? 10.349 19.144 4.606 1.00 95.12 545 ILE A C 1
ATOM 4184 O O . ILE A 1 545 ? 9.629 19.476 5.548 1.00 95.12 545 ILE A O 1
ATOM 4188 N N . LEU A 1 546 ? 9.997 19.366 3.335 1.00 93.69 546 LEU A N 1
ATOM 4189 C CA . LEU A 1 546 ? 8.727 19.984 2.945 1.00 93.69 546 LEU A CA 1
ATOM 4190 C C . LEU A 1 546 ? 7.523 19.168 3.443 1.00 93.69 546 LEU A C 1
ATOM 4192 O O . LEU A 1 546 ? 6.542 19.733 3.933 1.00 93.69 546 LEU A O 1
ATOM 4196 N N . PHE A 1 547 ? 7.606 17.838 3.374 1.00 95.06 547 PHE A N 1
ATOM 4197 C CA . PHE A 1 547 ? 6.591 16.961 3.952 1.00 95.06 547 PHE A CA 1
ATOM 4198 C C . PHE A 1 547 ? 6.430 17.175 5.465 1.00 95.06 547 PHE A C 1
ATOM 4200 O O . PHE A 1 547 ? 5.310 17.389 5.925 1.00 95.06 547 PHE A O 1
ATOM 4207 N N . VAL A 1 548 ? 7.520 17.205 6.239 1.00 95.81 548 VAL A N 1
ATOM 4208 C CA . VAL A 1 548 ? 7.447 17.452 7.692 1.00 95.81 548 VAL A CA 1
ATOM 4209 C C . VAL A 1 548 ? 6.800 18.806 7.991 1.00 95.81 548 VAL A C 1
ATOM 4211 O O . VAL A 1 548 ? 5.897 18.884 8.823 1.00 95.81 548 VAL A O 1
ATOM 4214 N N . LEU A 1 549 ? 7.217 19.860 7.284 1.00 94.25 549 LEU A N 1
ATOM 4215 C CA . LEU A 1 549 ? 6.706 21.220 7.480 1.00 94.25 549 LEU A CA 1
ATOM 4216 C C . LEU A 1 549 ? 5.204 21.340 7.201 1.00 94.25 549 LEU A C 1
ATOM 4218 O O . LEU A 1 549 ? 4.513 22.088 7.892 1.00 94.25 549 LEU A O 1
ATOM 4222 N N . THR A 1 550 ? 4.700 20.610 6.207 1.00 93.50 550 THR A N 1
ATOM 4223 C CA . THR A 1 550 ? 3.280 20.633 5.831 1.00 93.50 550 THR A CA 1
ATOM 4224 C C . THR A 1 550 ? 2.432 19.727 6.724 1.00 93.50 550 THR A C 1
ATOM 4226 O O . THR A 1 550 ? 1.336 20.119 7.124 1.00 93.50 550 THR A O 1
ATOM 4229 N N . PHE A 1 551 ? 2.940 18.550 7.097 1.00 94.94 551 PHE A N 1
ATOM 4230 C CA . PHE A 1 551 ? 2.152 17.517 7.770 1.00 94.94 551 PHE A CA 1
ATOM 4231 C C . PHE A 1 551 ? 2.153 17.611 9.305 1.00 94.94 551 PHE A C 1
ATOM 4233 O O . PHE A 1 551 ? 1.202 17.168 9.954 1.00 94.94 551 PHE A O 1
ATOM 4240 N N . ALA A 1 552 ? 3.176 18.218 9.922 1.00 94.31 552 ALA A N 1
ATOM 4241 C CA . ALA A 1 552 ? 3.334 18.246 11.383 1.00 94.31 552 ALA A CA 1
ATOM 4242 C C . ALA A 1 552 ? 2.150 18.877 12.144 1.00 94.31 552 ALA A C 1
ATOM 4244 O O . ALA A 1 552 ? 1.895 18.515 13.297 1.00 94.31 552 ALA A O 1
ATOM 4245 N N . TRP A 1 553 ? 1.402 19.777 11.505 1.00 93.25 553 TRP A N 1
ATOM 4246 C CA . TRP A 1 553 ? 0.295 20.528 12.105 1.00 93.25 553 TRP A CA 1
ATOM 4247 C C . TRP A 1 553 ? -1.018 19.741 12.189 1.00 93.25 553 TRP A C 1
ATOM 4249 O O . TRP A 1 553 ? -1.900 20.108 12.964 1.00 93.25 553 TRP A O 1
ATOM 4259 N N . PHE A 1 554 ? -1.168 18.661 11.417 1.00 93.81 554 PHE A N 1
ATOM 4260 C CA . PHE A 1 554 ? -2.414 17.894 11.385 1.00 93.81 554 PHE A CA 1
ATOM 4261 C C . PHE A 1 554 ? -2.562 16.977 12.606 1.00 93.81 554 PHE A C 1
ATOM 4263 O O . PHE A 1 554 ? -1.558 16.497 13.140 1.00 93.81 554 PHE A O 1
ATOM 4270 N N . PRO A 1 555 ? -3.791 16.714 13.084 1.00 93.50 555 PRO A N 1
ATOM 4271 C CA . PRO A 1 555 ? -4.003 15.810 14.206 1.00 93.50 555 PRO A CA 1
ATOM 4272 C C . PRO A 1 555 ? -3.758 14.342 13.821 1.00 93.50 555 PRO A C 1
ATOM 4274 O O . PRO A 1 555 ? -3.720 13.962 12.646 1.00 93.50 555 PRO A O 1
ATOM 4277 N N . GLU A 1 556 ? -3.555 13.520 14.849 1.00 94.31 556 GLU A N 1
ATOM 4278 C CA . GLU A 1 556 ? -3.445 12.067 14.719 1.00 94.31 556 GLU A CA 1
ATOM 4279 C C . GLU A 1 556 ? -4.799 11.449 14.330 1.00 94.31 556 GLU A C 1
ATOM 4281 O O . GLU A 1 556 ? -5.855 12.065 14.496 1.00 94.31 556 GLU A O 1
ATOM 4286 N N . SER A 1 557 ? -4.766 10.223 13.809 1.00 92.12 557 SER A N 1
ATOM 4287 C CA . SER A 1 557 ? -5.969 9.469 13.475 1.00 92.12 557 SER A CA 1
ATOM 4288 C C . SER A 1 557 ? -6.934 9.364 14.672 1.00 92.12 557 SER A C 1
ATOM 4290 O O . SER A 1 557 ? -6.536 8.909 15.754 1.00 92.12 557 SER A O 1
ATOM 4292 N N . PRO A 1 558 ? -8.226 9.702 14.487 1.00 89.88 558 PRO A N 1
ATOM 4293 C CA . PRO A 1 558 ? -9.217 9.632 15.557 1.00 89.88 558 PRO A CA 1
ATOM 4294 C C . PRO A 1 558 ? -9.456 8.193 16.030 1.00 89.88 558 PRO A C 1
ATOM 4296 O O . PRO A 1 558 ? -9.684 7.958 17.217 1.00 89.88 558 PRO A O 1
ATOM 4299 N N . TYR A 1 559 ? -9.343 7.219 15.123 1.00 86.38 559 TYR A N 1
ATOM 4300 C CA . TYR A 1 559 ? -9.489 5.803 15.447 1.00 86.38 559 TYR A CA 1
ATOM 4301 C C . TYR A 1 559 ? -8.389 5.336 16.406 1.00 86.38 559 TYR A C 1
ATOM 4303 O O . TYR A 1 559 ? -8.667 4.678 17.410 1.00 86.38 559 TYR A O 1
ATOM 4311 N N . TYR A 1 560 ? -7.139 5.721 16.133 1.00 87.50 560 TYR A N 1
ATOM 4312 C CA . TYR A 1 560 ? -6.014 5.406 17.009 1.00 87.50 560 TYR A CA 1
ATOM 4313 C C . TYR A 1 560 ? -6.208 6.002 18.409 1.00 87.50 560 TYR A C 1
ATOM 4315 O O . TYR A 1 560 ? -6.065 5.290 19.404 1.00 87.50 560 TYR A O 1
ATOM 4323 N N . LEU A 1 561 ? -6.602 7.275 18.495 1.00 89.75 561 LEU A N 1
ATOM 4324 C CA . LEU A 1 561 ? -6.828 7.956 19.773 1.00 89.75 561 LEU A CA 1
ATOM 4325 C C . LEU A 1 561 ? -7.922 7.271 20.608 1.00 89.75 561 LEU A C 1
ATOM 4327 O O . LEU A 1 561 ? -7.719 7.040 21.802 1.00 89.75 561 LEU A O 1
ATOM 4331 N N . LEU A 1 562 ? -9.032 6.860 19.982 1.00 86.88 562 LEU A N 1
ATOM 4332 C CA . LEU A 1 562 ? -10.086 6.089 20.654 1.00 86.88 562 LEU A CA 1
ATOM 4333 C C . LEU A 1 562 ? -9.606 4.705 21.089 1.00 86.88 562 LEU A C 1
ATOM 4335 O O . LEU A 1 562 ? -9.898 4.290 22.208 1.00 86.88 562 LEU A O 1
ATOM 4339 N N . SER A 1 563 ? -8.821 4.016 20.255 1.00 80.56 563 SER A N 1
ATOM 4340 C CA . SER A 1 563 ? -8.259 2.702 20.600 1.00 80.56 563 SER A CA 1
ATOM 4341 C C . SER A 1 563 ? -7.312 2.753 21.806 1.00 80.56 563 SER A C 1
ATOM 4343 O O . SER A 1 563 ? -7.197 1.775 22.540 1.00 80.56 563 SER A O 1
ATOM 4345 N N . LYS A 1 564 ? -6.671 3.908 22.036 1.00 82.81 564 LYS A N 1
ATOM 4346 C CA . LYS A 1 564 ? -5.789 4.184 23.178 1.00 82.81 564 LYS A CA 1
ATOM 4347 C C . LYS A 1 564 ? -6.532 4.774 24.389 1.00 82.81 564 LYS A C 1
ATOM 4349 O O . LYS A 1 564 ? -5.890 5.188 25.347 1.00 82.81 564 LYS A O 1
ATOM 4354 N N . GLY A 1 565 ? -7.864 4.867 24.347 1.00 82.62 565 GLY A N 1
ATOM 4355 C CA . GLY A 1 565 ? -8.685 5.426 25.428 1.00 82.62 565 GLY A CA 1
ATOM 4356 C C . GLY A 1 565 ? -8.665 6.958 25.538 1.00 82.62 565 GLY A C 1
ATOM 4357 O O . GLY A 1 565 ? -9.359 7.521 26.387 1.00 82.62 565 GLY A O 1
ATOM 4358 N N . LYS A 1 566 ? -7.944 7.666 24.658 1.00 87.81 566 LYS A N 1
ATOM 4359 C CA . LYS A 1 566 ? -7.818 9.134 24.649 1.00 87.81 566 LYS A CA 1
ATOM 4360 C C . LYS A 1 566 ? -9.040 9.809 24.015 1.00 87.81 566 LYS A C 1
ATOM 4362 O O . LYS A 1 566 ? -8.957 10.455 22.971 1.00 87.81 566 LYS A O 1
ATOM 4367 N N . SER A 1 567 ? -10.197 9.667 24.660 1.00 86.88 567 SER A N 1
ATOM 4368 C CA . SER A 1 567 ? -11.495 10.094 24.109 1.00 86.88 567 SER A CA 1
ATOM 4369 C C . SER A 1 567 ? -11.589 11.607 23.853 1.00 86.88 567 SER A C 1
ATOM 4371 O O . SER A 1 567 ? -12.208 12.022 22.878 1.00 86.88 567 SER A O 1
ATOM 4373 N N . ALA A 1 568 ? -10.947 12.438 24.684 1.00 89.12 568 ALA A N 1
ATOM 4374 C CA . ALA A 1 568 ? -10.966 13.896 24.526 1.00 89.12 568 ALA A CA 1
ATOM 4375 C C . ALA A 1 568 ? -10.176 14.372 23.290 1.00 89.12 568 ALA A C 1
ATOM 4377 O O . ALA A 1 568 ? -10.678 15.179 22.509 1.00 89.12 568 ALA A O 1
ATOM 4378 N N . GLU A 1 569 ? -8.968 13.837 23.078 1.00 91.00 569 GLU A N 1
ATOM 4379 C CA . GLU A 1 569 ? -8.159 14.120 21.881 1.00 91.00 569 GLU A CA 1
ATOM 4380 C C . GLU A 1 569 ? -8.827 13.562 20.614 1.00 91.00 569 GLU A C 1
ATOM 4382 O O . GLU A 1 569 ? -8.794 14.186 19.556 1.00 91.00 569 GLU A O 1
ATOM 4387 N N . ALA A 1 570 ? -9.480 12.400 20.707 1.00 89.94 570 ALA A N 1
ATOM 4388 C CA . ALA A 1 570 ? -10.227 11.846 19.584 1.00 89.94 570 ALA A CA 1
ATOM 4389 C C . ALA A 1 570 ? -11.412 12.731 19.174 1.00 89.94 570 ALA A C 1
ATOM 4391 O O . ALA A 1 570 ? -11.631 12.953 17.983 1.00 89.94 570 ALA A O 1
ATOM 4392 N N . ALA A 1 571 ? -12.160 13.259 20.148 1.00 90.56 571 ALA A N 1
ATOM 4393 C CA . ALA A 1 571 ? -13.271 14.165 19.885 1.00 90.56 571 ALA A CA 1
ATOM 4394 C C . ALA A 1 571 ? -12.791 15.454 19.198 1.00 90.56 571 ALA A C 1
ATOM 4396 O O . ALA A 1 571 ? -13.409 15.894 18.230 1.00 90.56 571 ALA A O 1
ATOM 4397 N N . SER A 1 572 ? -11.659 16.026 19.625 1.00 91.31 572 SER A N 1
ATOM 4398 C CA . SER A 1 572 ? -11.099 17.213 18.964 1.00 91.31 572 SER A CA 1
ATOM 4399 C C . SER A 1 572 ? -10.615 16.916 17.538 1.00 91.31 572 SER A C 1
ATOM 4401 O O . SER A 1 572 ? -10.850 17.724 16.637 1.00 91.31 572 SER A O 1
ATOM 4403 N N . ALA A 1 573 ? -10.020 15.743 17.295 1.00 91.88 573 ALA A N 1
ATOM 4404 C CA . ALA A 1 573 ? -9.623 15.308 15.956 1.00 91.88 573 ALA A CA 1
ATOM 4405 C C . ALA A 1 573 ? -10.834 15.113 15.022 1.00 91.88 573 ALA A C 1
ATOM 4407 O O . ALA A 1 573 ? -10.826 15.610 13.895 1.00 91.88 573 ALA A O 1
ATOM 4408 N N . ILE A 1 574 ? -11.904 14.454 15.488 1.00 90.19 574 ILE A N 1
ATOM 4409 C CA . ILE A 1 574 ? -13.148 14.273 14.714 1.00 90.19 574 ILE A CA 1
ATOM 4410 C C . ILE A 1 574 ? -13.794 15.629 14.412 1.00 90.19 574 ILE A C 1
ATOM 4412 O O . ILE A 1 574 ? -14.150 15.892 13.260 1.00 90.19 574 ILE A O 1
ATOM 4416 N N . ALA A 1 575 ? -13.880 16.518 15.406 1.00 90.25 575 ALA A N 1
ATOM 4417 C CA . ALA A 1 575 ? -14.394 17.873 15.223 1.00 90.25 575 ALA A CA 1
ATOM 4418 C C . ALA A 1 575 ? -13.581 18.653 14.179 1.00 90.25 575 ALA A C 1
ATOM 4420 O O . ALA A 1 575 ? -14.153 19.330 13.322 1.00 90.25 575 ALA A O 1
ATOM 4421 N N . PHE A 1 576 ? -12.250 18.513 14.190 1.00 91.44 576 PHE A N 1
ATOM 4422 C CA . PHE A 1 576 ? -11.376 19.134 13.201 1.00 91.44 576 PHE A CA 1
ATOM 4423 C C . PHE A 1 576 ? -11.626 18.595 11.786 1.00 91.44 576 PHE A C 1
ATOM 4425 O O . PHE A 1 576 ? -11.851 19.393 10.876 1.00 91.44 576 PHE A O 1
ATOM 4432 N N . PHE A 1 577 ? -11.612 17.271 11.591 1.00 89.50 577 PHE A N 1
ATOM 4433 C CA . PHE A 1 577 ? -11.721 16.653 10.263 1.00 89.50 577 PHE A CA 1
ATOM 4434 C C . PHE A 1 577 ? -13.118 16.753 9.653 1.00 89.50 577 PHE A C 1
ATOM 4436 O O . PHE A 1 577 ? -13.249 16.968 8.449 1.00 89.50 577 PHE A O 1
ATOM 4443 N N . GLN A 1 578 ? -14.169 16.591 10.455 1.00 85.88 578 GLN A N 1
ATOM 4444 C CA . GLN A 1 578 ? -15.548 16.673 9.972 1.00 85.88 578 GLN A CA 1
ATOM 4445 C C . GLN A 1 578 ? -16.110 18.102 10.026 1.00 85.88 578 GLN A C 1
ATOM 4447 O O . GLN A 1 578 ? -17.151 18.367 9.431 1.00 85.88 578 GLN A O 1
ATOM 4452 N N . GLY A 1 579 ? -15.435 19.034 10.708 1.00 84.56 579 GLY A N 1
ATOM 4453 C CA . GLY A 1 579 ? -15.919 20.405 10.878 1.00 84.56 579 GLY A CA 1
ATOM 4454 C C . GLY A 1 579 ? -17.174 20.494 11.749 1.00 84.56 579 GLY A C 1
ATOM 4455 O O . GLY A 1 579 ? -18.023 21.346 11.501 1.00 84.56 579 GLY A O 1
ATOM 4456 N N . ILE A 1 580 ? -17.316 19.599 12.732 1.00 83.81 580 ILE A N 1
ATOM 4457 C CA . ILE A 1 580 ? -18.469 19.581 13.640 1.00 83.81 580 ILE A CA 1
ATOM 4458 C C . ILE A 1 580 ? -18.282 20.653 14.711 1.00 83.81 580 ILE A C 1
ATOM 4460 O O . ILE A 1 580 ? -17.305 20.628 15.458 1.00 83.81 580 ILE A O 1
ATOM 4464 N N . THR A 1 581 ? -19.236 21.578 14.793 1.00 81.69 581 THR A N 1
ATOM 4465 C CA . THR A 1 581 ? -19.321 22.589 15.857 1.00 81.69 581 THR A CA 1
ATOM 4466 C C . THR A 1 581 ? -20.343 22.233 16.933 1.00 81.69 581 THR A C 1
ATOM 4468 O O . THR A 1 581 ? -20.245 22.755 18.039 1.00 81.69 581 THR A O 1
ATOM 4471 N N . ASP A 1 582 ? -21.313 21.370 16.619 1.00 86.38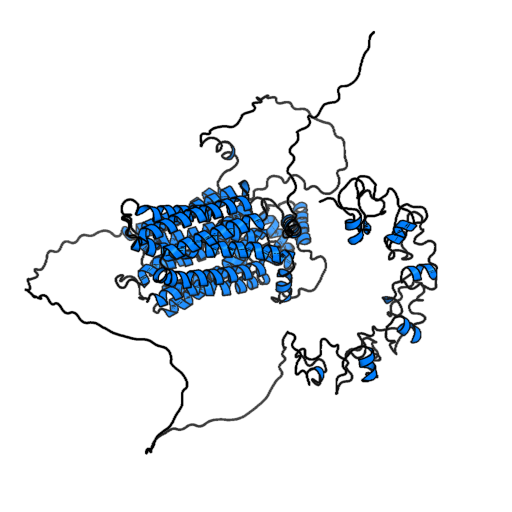 582 ASP A N 1
ATOM 4472 C CA . ASP A 1 582 ? -22.367 20.959 17.548 1.00 86.38 582 ASP A CA 1
ATOM 4473 C C . ASP A 1 582 ? -21.869 19.858 18.512 1.00 86.38 582 ASP A C 1
ATOM 4475 O O . ASP A 1 582 ? -21.461 18.785 18.049 1.00 86.38 582 ASP A O 1
ATOM 4479 N N . PRO A 1 583 ? -21.878 20.087 19.841 1.00 85.62 583 PRO A N 1
ATOM 4480 C CA . PRO A 1 583 ? -21.405 19.111 20.819 1.00 85.62 583 PRO A CA 1
ATOM 4481 C C . PRO A 1 583 ? -22.184 17.791 20.821 1.00 85.62 583 PRO A C 1
ATOM 4483 O O . PRO A 1 583 ? -21.583 16.742 21.063 1.00 85.62 583 PRO A O 1
ATOM 4486 N N . ASP A 1 584 ? -23.494 17.821 20.566 1.00 87.19 584 ASP A N 1
ATOM 4487 C CA . ASP A 1 584 ? -24.335 16.619 20.639 1.00 87.19 584 ASP A CA 1
ATOM 4488 C C . ASP A 1 584 ? -24.096 15.694 19.445 1.00 87.19 584 ASP A C 1
ATOM 4490 O O . ASP A 1 584 ? -23.963 14.478 19.598 1.00 87.19 584 ASP A O 1
ATOM 4494 N N . GLU A 1 585 ? -23.944 16.268 18.256 1.00 87.19 585 GLU A N 1
ATOM 4495 C CA . GLU A 1 585 ? -23.587 15.503 17.068 1.00 87.19 585 GLU A CA 1
ATOM 4496 C C . GLU A 1 585 ? -22.165 14.935 17.144 1.00 87.19 585 GLU A C 1
ATOM 4498 O O . GLU A 1 585 ? -21.929 13.785 16.767 1.00 87.19 585 GLU A O 1
ATOM 4503 N N . LEU A 1 586 ? -21.218 15.703 17.694 1.00 86.69 586 LEU A N 1
ATOM 4504 C CA . LEU A 1 586 ? -19.857 15.220 17.917 1.00 86.69 586 LEU A CA 1
ATOM 4505 C C . LEU A 1 586 ? -19.845 13.995 18.841 1.00 86.69 586 LEU A C 1
ATOM 4507 O O . LEU A 1 586 ? -19.123 13.034 18.576 1.00 86.69 586 LEU A O 1
ATOM 4511 N N . ARG A 1 587 ? -20.657 14.007 19.906 1.00 87.31 587 ARG A N 1
ATOM 4512 C CA . ARG A 1 587 ? -20.800 12.860 20.816 1.00 87.31 587 ARG A CA 1
ATOM 4513 C C . ARG A 1 587 ? -21.342 11.630 20.095 1.00 87.31 587 ARG A C 1
ATOM 4515 O O . ARG A 1 587 ? -20.780 10.554 20.269 1.00 87.31 587 ARG A O 1
ATOM 4522 N N . GLN A 1 588 ? -22.361 11.788 19.250 1.00 87.75 588 GLN A N 1
ATOM 4523 C CA . GLN A 1 588 ? -22.929 10.677 18.478 1.00 87.75 588 GLN A CA 1
ATOM 4524 C C . GLN A 1 588 ? -21.908 10.045 17.521 1.00 87.75 588 GLN A C 1
ATOM 4526 O O . GLN A 1 588 ? -21.806 8.821 17.455 1.00 87.75 588 GLN A O 1
ATOM 4531 N N . GLU A 1 589 ? -21.121 10.855 16.808 1.00 84.94 589 GLU A N 1
ATOM 4532 C CA . GLU A 1 589 ? -20.067 10.357 15.911 1.00 84.94 589 GLU A CA 1
ATOM 4533 C C . GLU A 1 589 ? -18.939 9.660 16.697 1.00 84.94 589 GLU A C 1
ATOM 4535 O O . GLU A 1 589 ? -18.494 8.575 16.317 1.00 84.94 589 GLU A O 1
ATOM 4540 N N . VAL A 1 590 ? -18.516 10.215 17.840 1.00 87.25 590 VAL A N 1
ATOM 4541 C CA . VAL A 1 590 ? -17.529 9.575 18.732 1.00 87.25 590 VAL A CA 1
ATOM 4542 C C . VAL A 1 590 ? -18.037 8.223 19.242 1.00 87.25 590 VAL A C 1
ATOM 4544 O O . VAL A 1 590 ? -17.296 7.238 19.213 1.00 87.25 590 VAL A O 1
ATOM 4547 N N . GLU A 1 591 ? -19.294 8.146 19.682 1.00 86.50 591 GLU A N 1
ATOM 4548 C CA . GLU A 1 591 ? -19.918 6.901 20.142 1.00 86.50 591 GLU A CA 1
ATOM 4549 C C . GLU A 1 591 ? -20.052 5.868 19.022 1.00 86.50 591 GLU A C 1
ATOM 4551 O O . GLU A 1 591 ? -19.818 4.682 19.256 1.00 86.50 591 GLU A O 1
ATOM 4556 N N . LEU A 1 592 ? -20.372 6.293 17.797 1.00 82.69 592 LEU A N 1
ATOM 4557 C CA . LEU A 1 592 ? -20.439 5.408 16.634 1.00 82.69 592 LEU A CA 1
ATOM 4558 C C . LEU A 1 592 ? -19.072 4.781 16.339 1.00 82.69 592 LEU A C 1
ATOM 4560 O O . LEU A 1 592 ? -18.973 3.563 16.171 1.00 82.69 592 LEU A O 1
ATOM 4564 N N . VAL A 1 593 ? -18.004 5.585 16.316 1.00 80.38 593 VAL A N 1
ATOM 4565 C CA . VAL A 1 593 ? -16.642 5.074 16.090 1.00 80.38 593 VAL A CA 1
ATOM 4566 C C . VAL A 1 593 ? -16.199 4.174 17.247 1.00 80.38 593 VAL A C 1
ATOM 4568 O O . VAL A 1 593 ? -15.603 3.125 17.006 1.00 80.38 593 VAL A O 1
ATOM 4571 N N . ARG A 1 594 ? -16.539 4.523 18.494 1.00 83.19 594 ARG A N 1
ATOM 4572 C CA . ARG A 1 594 ? -16.259 3.692 19.675 1.00 83.19 594 ARG A CA 1
ATOM 4573 C C . ARG A 1 594 ? -16.962 2.337 19.605 1.00 83.19 594 ARG A C 1
ATOM 4575 O O . ARG A 1 594 ? -16.323 1.314 19.834 1.00 83.19 594 ARG A O 1
ATOM 4582 N N . ARG A 1 595 ? -18.240 2.316 19.216 1.00 79.25 595 ARG A N 1
ATOM 4583 C CA . ARG A 1 595 ? -19.021 1.085 19.034 1.00 79.25 595 ARG A CA 1
ATOM 4584 C C . ARG A 1 595 ? -18.395 0.174 17.977 1.00 79.25 595 ARG A C 1
ATOM 4586 O O . ARG A 1 595 ? -18.316 -1.031 18.189 1.00 79.25 595 ARG A O 1
ATOM 4593 N N . ASN A 1 596 ? -17.877 0.742 16.885 1.00 71.25 596 ASN A N 1
ATOM 4594 C CA . ASN A 1 596 ? -17.171 -0.018 15.845 1.00 71.25 596 ASN A CA 1
ATOM 4595 C C . ASN A 1 596 ? -15.851 -0.642 16.328 1.00 71.25 596 ASN A C 1
ATOM 4597 O O . ASN A 1 596 ? -15.409 -1.637 15.758 1.00 71.25 596 ASN A O 1
ATOM 4601 N N . ILE A 1 597 ? -15.217 -0.079 17.361 1.00 71.06 597 ILE A N 1
ATOM 4602 C CA . ILE A 1 597 ? -14.007 -0.647 17.977 1.00 71.06 597 ILE A CA 1
ATOM 4603 C C . ILE A 1 597 ? -14.357 -1.856 18.867 1.00 71.06 597 ILE A C 1
ATOM 4605 O O . ILE A 1 597 ? -13.483 -2.671 19.153 1.00 71.06 597 ILE A O 1
ATOM 4609 N N . GLY A 1 598 ? -15.628 -2.024 19.262 1.00 57.00 598 GLY A N 1
ATOM 4610 C CA . GLY A 1 598 ? -16.109 -3.200 19.997 1.00 57.00 598 GLY A CA 1
ATOM 4611 C C . GLY A 1 598 ? -15.544 -3.343 21.414 1.00 57.00 598 GLY A C 1
ATOM 4612 O O . GLY A 1 598 ? -15.651 -4.416 21.996 1.00 57.00 598 GLY A O 1
ATOM 4613 N N . LYS A 1 599 ? -14.938 -2.283 21.965 1.00 51.44 599 LYS A N 1
ATOM 4614 C CA . LYS A 1 599 ? -14.434 -2.238 23.343 1.00 51.44 599 LYS A CA 1
ATOM 4615 C C . LYS A 1 599 ? -15.374 -1.409 24.215 1.00 51.44 599 LYS A C 1
ATOM 4617 O O . LYS A 1 599 ? -15.124 -0.226 24.459 1.00 51.44 599 LYS A O 1
ATOM 4622 N N . ASP A 1 600 ? -16.451 -2.039 24.663 1.00 35.25 600 ASP A N 1
ATOM 4623 C CA . ASP A 1 600 ? -17.102 -1.643 25.910 1.00 35.25 600 ASP A CA 1
ATOM 4624 C C . ASP A 1 600 ? -16.387 -2.360 27.066 1.00 35.25 600 ASP A C 1
ATOM 4626 O O . ASP A 1 600 ? -15.962 -3.503 26.914 1.00 35.25 600 ASP A O 1
ATOM 4630 N N . SER A 1 601 ? -16.259 -1.672 28.205 1.00 34.75 601 SER A N 1
ATOM 4631 C CA . SER A 1 601 ? -15.632 -2.097 29.477 1.00 34.75 601 SER A CA 1
ATOM 4632 C C . SER A 1 601 ? -14.100 -2.283 29.509 1.00 34.75 601 SER A C 1
ATOM 4634 O O . SER A 1 601 ? -13.535 -3.178 28.904 1.00 34.75 601 SER A O 1
ATOM 4636 N N . SER A 1 602 ? -13.437 -1.374 30.235 1.00 33.19 602 SER A N 1
ATOM 4637 C CA . SER A 1 602 ? -12.557 -1.651 31.391 1.00 33.19 602 SER A CA 1
ATOM 4638 C C . SER A 1 602 ? -11.738 -2.953 31.478 1.00 33.19 602 SER A C 1
ATOM 4640 O O . SER A 1 602 ? -11.589 -3.463 32.583 1.00 33.19 602 SER A O 1
ATOM 4642 N N . ASP A 1 603 ? -11.158 -3.449 30.393 1.00 32.91 603 ASP A N 1
ATOM 4643 C CA . ASP A 1 603 ? -10.014 -4.360 30.489 1.00 32.91 603 ASP A CA 1
ATOM 4644 C C . ASP A 1 603 ? -8.719 -3.549 30.445 1.00 32.91 603 ASP A C 1
ATOM 4646 O O . ASP A 1 603 ? -8.565 -2.622 29.637 1.00 32.91 603 ASP A O 1
ATOM 4650 N N . GLU A 1 604 ? -7.817 -3.869 31.375 1.00 34.38 604 GLU A N 1
ATOM 4651 C CA . GLU A 1 604 ? -6.482 -3.297 31.471 1.00 34.38 604 GLU A CA 1
ATOM 4652 C C . GLU A 1 604 ? -5.804 -3.252 30.104 1.00 34.38 604 GLU A C 1
ATOM 4654 O O . GLU A 1 604 ? -5.958 -4.117 29.241 1.00 34.38 604 GLU A O 1
ATOM 4659 N N . PHE A 1 605 ? -5.063 -2.171 29.909 1.00 37.50 605 PHE A N 1
ATOM 4660 C CA . PHE A 1 605 ? -4.344 -1.872 28.691 1.00 37.50 605 PHE A CA 1
ATOM 4661 C C . PHE A 1 605 ? -3.196 -2.868 28.525 1.00 37.50 605 PHE A C 1
ATOM 4663 O O . PHE A 1 605 ? -2.053 -2.570 28.865 1.00 37.50 605 PHE A O 1
ATOM 4670 N N . GLU A 1 606 ? -3.495 -4.061 28.019 1.00 37.66 606 GLU A N 1
ATOM 4671 C CA . GLU A 1 606 ? -2.457 -4.988 27.609 1.00 37.66 606 GLU A CA 1
ATOM 4672 C C . GLU A 1 606 ? -1.711 -4.318 26.451 1.00 37.66 606 GLU A C 1
ATOM 4674 O O . GLU A 1 606 ? -2.283 -4.005 25.397 1.00 37.66 606 GLU A O 1
ATOM 4679 N N . GLU A 1 607 ? -0.452 -3.955 26.711 1.00 39.28 607 GLU A N 1
ATOM 4680 C CA . GLU A 1 607 ? 0.437 -3.385 25.711 1.00 39.28 607 GLU A CA 1
ATOM 4681 C C . GLU A 1 607 ? 0.357 -4.240 24.453 1.00 39.28 607 GLU A C 1
ATOM 4683 O O . GLU A 1 607 ? 0.409 -5.467 24.520 1.00 39.28 607 GLU A O 1
ATOM 4688 N N . LEU A 1 608 ? 0.233 -3.580 23.303 1.00 42.09 608 LEU A N 1
ATOM 4689 C CA . LEU A 1 608 ? 0.168 -4.210 21.993 1.00 42.09 608 LEU A CA 1
ATOM 4690 C C . LEU A 1 608 ? 1.535 -4.843 21.668 1.00 42.09 608 LEU A C 1
ATOM 4692 O O . LEU A 1 608 ? 2.299 -4.348 20.840 1.00 42.09 608 LEU A O 1
ATOM 4696 N N . LYS A 1 609 ? 1.889 -5.921 22.371 1.00 42.66 609 LYS A N 1
ATOM 4697 C CA . LYS A 1 609 ? 2.950 -6.832 21.974 1.00 42.66 609 LYS A CA 1
ATOM 4698 C C . LYS A 1 609 ? 2.470 -7.440 20.671 1.00 42.66 609 LYS A C 1
ATOM 4700 O O . LYS A 1 609 ? 1.360 -7.958 20.615 1.00 42.66 609 LYS A O 1
ATOM 4705 N N . PHE A 1 610 ? 3.287 -7.328 19.627 1.00 51.53 610 PHE A N 1
ATOM 4706 C CA . PHE A 1 610 ? 3.053 -7.949 18.326 1.00 51.53 610 PHE A CA 1
ATOM 4707 C C . PHE A 1 610 ? 2.966 -9.468 18.547 1.00 51.53 610 PHE A C 1
ATOM 4709 O O . PHE A 1 610 ? 3.976 -10.167 18.563 1.00 51.53 610 PHE A O 1
ATOM 4716 N N . SER A 1 611 ? 1.770 -9.949 18.876 1.00 51.88 611 SER A N 1
ATOM 4717 C CA . SER A 1 611 ? 1.545 -11.288 19.402 1.00 51.88 611 SER A CA 1
ATOM 4718 C C . SER A 1 611 ? 1.204 -12.218 18.252 1.00 51.88 611 SER A C 1
ATOM 4720 O O . SER A 1 611 ? 0.494 -11.841 17.317 1.00 51.88 611 SER A O 1
ATOM 4722 N N . PHE A 1 612 ? 1.658 -13.468 18.338 1.00 59.09 612 PHE A N 1
ATOM 4723 C CA . PHE A 1 612 ? 1.276 -14.526 17.399 1.00 59.09 612 PHE A CA 1
ATOM 4724 C C . PHE A 1 612 ? -0.256 -14.667 17.288 1.00 59.09 612 PHE A C 1
ATOM 4726 O O . PHE A 1 612 ? -0.778 -15.023 16.233 1.00 59.09 612 PHE A O 1
ATOM 4733 N N . SER A 1 613 ? -0.986 -14.284 18.343 1.00 59.69 613 SER A N 1
ATOM 4734 C CA . SER A 1 613 ? -2.449 -14.200 18.365 1.00 59.69 613 SER A CA 1
ATOM 4735 C C . SER A 1 613 ? -3.023 -13.258 17.294 1.00 59.69 613 SER A C 1
ATOM 4737 O O . SER A 1 613 ? -3.988 -13.614 16.617 1.00 59.69 613 SER A O 1
ATOM 4739 N N . ASP A 1 614 ? -2.403 -12.098 17.046 1.00 66.50 614 ASP A N 1
ATOM 4740 C CA . ASP A 1 614 ? -2.878 -11.158 16.022 1.00 66.50 614 ASP A CA 1
ATOM 4741 C C . ASP A 1 614 ? -2.623 -11.676 14.599 1.00 66.50 614 ASP A C 1
ATOM 4743 O O . ASP A 1 614 ? -3.429 -11.469 13.684 1.00 66.50 614 ASP A O 1
ATOM 4747 N N . PHE A 1 615 ? -1.532 -12.422 14.412 1.00 70.38 615 PHE A N 1
ATOM 4748 C CA . PHE A 1 615 ? -1.289 -13.159 13.174 1.00 70.38 615 PHE A CA 1
ATOM 4749 C C . PHE A 1 615 ? -2.328 -14.280 12.986 1.00 70.38 615 PHE A C 1
ATOM 4751 O O . PHE A 1 615 ? -2.872 -14.461 11.893 1.00 70.38 615 PHE A O 1
ATOM 4758 N N . LEU A 1 616 ? -2.705 -14.970 14.065 1.00 71.06 616 LEU A N 1
ATOM 4759 C CA . LEU A 1 616 ? -3.794 -15.949 14.058 1.00 71.06 616 LEU A CA 1
ATOM 4760 C C . LEU A 1 616 ? -5.151 -15.307 13.705 1.00 71.06 616 LEU A C 1
ATOM 4762 O O . LEU A 1 616 ? -5.952 -15.898 12.977 1.00 71.06 616 LEU A O 1
ATOM 4766 N N . LEU A 1 617 ? -5.409 -14.077 14.166 1.00 73.44 617 LEU A N 1
ATOM 4767 C CA . LEU A 1 617 ? -6.602 -13.300 13.807 1.00 73.44 617 LEU A CA 1
ATOM 4768 C C . LEU A 1 617 ? -6.641 -12.955 12.315 1.00 73.44 617 LEU A C 1
ATOM 4770 O O . LEU A 1 617 ? -7.726 -12.937 11.724 1.00 73.44 617 LEU A O 1
ATOM 4774 N N . LEU A 1 618 ? -5.487 -12.717 11.688 1.00 78.31 618 LEU A N 1
ATOM 4775 C CA . LEU A 1 618 ? -5.387 -12.548 10.238 1.00 78.31 618 LEU A CA 1
ATOM 4776 C C . LEU A 1 618 ? -5.731 -13.851 9.495 1.00 78.31 618 LEU A C 1
ATOM 4778 O O . LEU A 1 618 ? -6.368 -13.814 8.442 1.00 78.31 618 LEU A O 1
ATOM 4782 N N . MET A 1 619 ? -5.386 -15.002 10.078 1.00 77.31 619 MET A N 1
ATOM 4783 C CA . MET A 1 619 ? -5.646 -16.331 9.514 1.00 77.31 619 MET A CA 1
ATOM 4784 C C . MET A 1 619 ? -7.089 -16.833 9.689 1.00 77.31 619 MET A C 1
ATOM 4786 O O . MET A 1 619 ? -7.453 -17.861 9.107 1.00 77.31 619 MET A O 1
ATOM 4790 N N . LYS A 1 620 ? -7.955 -16.096 10.402 1.00 79.25 620 LYS A N 1
ATOM 4791 C CA . LYS A 1 620 ? -9.404 -16.364 10.416 1.00 79.25 620 LYS A CA 1
ATOM 4792 C C . LYS A 1 620 ? -9.978 -16.298 8.999 1.00 79.25 620 LYS A C 1
ATOM 4794 O O . LYS A 1 620 ? -9.604 -15.438 8.207 1.00 79.25 620 LYS A O 1
ATOM 4799 N N . THR A 1 621 ? -10.950 -17.163 8.696 1.00 75.25 621 THR A N 1
ATOM 4800 C CA . THR A 1 621 ? -11.507 -17.370 7.343 1.00 75.25 621 THR A CA 1
ATOM 4801 C C . THR A 1 621 ? -11.846 -16.077 6.596 1.00 75.25 621 THR A C 1
ATOM 4803 O O . THR A 1 621 ? -11.538 -15.970 5.411 1.00 75.25 621 THR A O 1
ATOM 4806 N N . ARG A 1 622 ? -12.430 -15.087 7.281 1.00 79.81 622 ARG A N 1
ATOM 4807 C CA . ARG A 1 622 ? -12.822 -13.794 6.703 1.00 79.81 622 ARG A CA 1
ATOM 4808 C C . ARG A 1 622 ? -11.620 -12.937 6.294 1.00 79.81 622 ARG A C 1
ATOM 4810 O O . ARG A 1 622 ? -11.479 -12.568 5.131 1.00 79.81 622 ARG A O 1
ATOM 4817 N N . ASN A 1 623 ? -10.713 -12.695 7.237 1.00 84.88 623 ASN A N 1
ATOM 4818 C CA . ASN A 1 623 ? -9.507 -11.896 7.014 1.00 84.88 623 ASN A CA 1
ATOM 4819 C C . ASN A 1 623 ? -8.550 -12.588 6.030 1.00 84.88 623 ASN A C 1
ATOM 4821 O O . ASN A 1 623 ? -7.952 -11.928 5.183 1.00 84.88 623 ASN A O 1
ATOM 4825 N N . ARG A 1 624 ? -8.485 -13.925 6.063 1.00 87.06 624 ARG A N 1
ATOM 4826 C CA . ARG A 1 624 ? -7.705 -14.730 5.119 1.00 87.06 624 ARG A CA 1
ATOM 4827 C C . ARG A 1 624 ? -8.193 -14.571 3.679 1.00 87.06 624 ARG A C 1
ATOM 4829 O O . ARG A 1 624 ? -7.370 -14.531 2.773 1.00 87.06 624 ARG A O 1
ATOM 4836 N N . ARG A 1 625 ? -9.507 -14.456 3.441 1.00 88.50 625 ARG A N 1
ATOM 4837 C CA . ARG A 1 625 ? -10.050 -14.189 2.093 1.00 88.50 625 ARG A CA 1
ATOM 4838 C C . ARG A 1 625 ? -9.611 -12.820 1.576 1.00 88.50 625 ARG A C 1
ATOM 4840 O O . ARG A 1 625 ? -9.120 -12.743 0.454 1.00 88.50 625 ARG A O 1
ATOM 4847 N N . ALA A 1 626 ? -9.724 -11.774 2.397 1.00 90.44 626 ALA A N 1
ATOM 4848 C CA . ALA A 1 626 ? -9.220 -10.443 2.052 1.00 90.44 626 ALA A CA 1
ATOM 4849 C C . ALA A 1 626 ? -7.710 -10.464 1.753 1.00 90.44 626 ALA A C 1
ATOM 4851 O O . ALA A 1 626 ? -7.273 -9.901 0.752 1.00 90.44 626 ALA A O 1
ATOM 4852 N N . LEU A 1 627 ? -6.932 -11.183 2.569 1.00 91.38 627 LEU A N 1
ATOM 4853 C CA . LEU A 1 627 ? -5.493 -11.353 2.375 1.00 91.38 627 LEU A CA 1
ATOM 4854 C C . LEU A 1 627 ? -5.152 -12.033 1.052 1.00 91.38 627 LEU A C 1
ATOM 4856 O O . LEU A 1 627 ? -4.325 -11.511 0.314 1.00 91.38 627 LEU A O 1
ATOM 4860 N N . VAL A 1 628 ? -5.822 -13.136 0.710 1.00 92.56 628 VAL A N 1
ATOM 4861 C CA . VAL A 1 628 ? -5.606 -13.827 -0.572 1.00 92.56 628 VAL A CA 1
ATOM 4862 C C . VAL A 1 628 ? -5.970 -12.933 -1.757 1.00 92.56 628 VAL A C 1
ATOM 4864 O O . VAL A 1 628 ? -5.241 -12.922 -2.745 1.00 92.56 628 VAL A O 1
ATOM 4867 N N . ILE A 1 629 ? -7.057 -12.158 -1.664 1.00 93.38 629 ILE A N 1
ATOM 4868 C CA . ILE A 1 629 ? -7.451 -11.213 -2.718 1.00 93.38 629 ILE A CA 1
ATOM 4869 C C . ILE A 1 629 ? -6.346 -10.179 -2.947 1.00 93.38 629 ILE A C 1
ATOM 4871 O O . ILE A 1 629 ? -5.899 -10.005 -4.079 1.00 93.38 629 ILE A O 1
ATOM 4875 N N . VAL A 1 630 ? -5.878 -9.517 -1.886 1.00 93.50 630 VAL A N 1
ATOM 4876 C CA . VAL A 1 630 ? -4.860 -8.467 -2.015 1.00 93.50 630 VAL A CA 1
ATOM 4877 C C . VAL A 1 630 ? -3.509 -9.043 -2.430 1.00 93.50 630 VAL A C 1
ATOM 4879 O O . VAL A 1 630 ? -2.908 -8.525 -3.362 1.00 93.50 630 VAL A O 1
ATOM 4882 N N . MET A 1 631 ? -3.050 -10.141 -1.823 1.00 93.94 631 MET A N 1
ATOM 4883 C CA . MET A 1 631 ? -1.805 -10.804 -2.231 1.00 93.94 631 MET A CA 1
ATOM 4884 C C . MET A 1 631 ? -1.846 -11.258 -3.692 1.00 93.94 631 MET A C 1
ATOM 4886 O O . MET A 1 631 ? -0.855 -11.109 -4.398 1.00 93.94 631 MET A O 1
ATOM 4890 N N . GLY A 1 632 ? -2.988 -11.761 -4.171 1.00 94.38 632 GLY A N 1
ATOM 4891 C CA . GLY A 1 632 ? -3.169 -12.106 -5.581 1.00 94.38 632 GLY A CA 1
ATOM 4892 C C . GLY A 1 632 ? -3.058 -10.889 -6.503 1.00 94.38 632 GLY A C 1
ATOM 4893 O O . GLY A 1 632 ? -2.428 -10.971 -7.554 1.00 94.38 632 GLY A O 1
ATOM 4894 N N . LEU A 1 633 ? -3.601 -9.738 -6.097 1.00 94.69 633 LEU A N 1
ATOM 4895 C CA . LEU A 1 633 ? -3.461 -8.488 -6.847 1.00 94.69 633 LEU A CA 1
ATOM 4896 C C . LEU A 1 633 ? -2.020 -7.960 -6.858 1.00 94.69 633 LEU A C 1
ATOM 4898 O O . LEU A 1 633 ? -1.547 -7.555 -7.916 1.00 94.69 633 LEU A O 1
ATOM 4902 N N . ILE A 1 634 ? -1.318 -8.004 -5.722 1.00 93.50 634 ILE A N 1
ATOM 4903 C CA . ILE A 1 634 ? 0.105 -7.639 -5.620 1.00 93.50 634 ILE A CA 1
ATOM 4904 C C . ILE A 1 634 ? 0.969 -8.566 -6.481 1.00 93.50 634 ILE A C 1
ATOM 4906 O O . ILE A 1 634 ? 1.830 -8.106 -7.227 1.00 93.50 634 ILE A O 1
ATOM 4910 N N . LEU A 1 635 ? 0.700 -9.875 -6.451 1.00 93.88 635 LEU A N 1
ATOM 4911 C CA . LEU A 1 635 ? 1.367 -10.829 -7.333 1.00 93.88 635 LEU A CA 1
ATOM 4912 C C . LEU A 1 635 ? 1.162 -10.439 -8.802 1.00 93.88 635 LEU A C 1
ATOM 4914 O O . LEU A 1 635 ? 2.103 -10.489 -9.587 1.00 93.88 635 LEU A O 1
ATOM 4918 N N . GLY A 1 636 ? -0.043 -9.996 -9.166 1.00 92.62 636 GLY A N 1
ATOM 4919 C CA . GLY A 1 636 ? -0.321 -9.493 -10.506 1.00 92.62 636 GLY A CA 1
ATOM 4920 C C . GLY A 1 636 ? 0.383 -8.191 -10.860 1.00 92.62 636 GLY A C 1
ATOM 4921 O O . GLY A 1 636 ? 0.830 -8.047 -11.994 1.00 92.62 636 GLY A O 1
ATOM 4922 N N . GLN A 1 637 ? 0.539 -7.269 -9.908 1.00 92.88 637 GLN A N 1
ATOM 4923 C CA . GLN A 1 637 ? 1.361 -6.074 -10.104 1.00 92.88 637 GLN A CA 1
ATOM 4924 C C . GLN A 1 637 ? 2.810 -6.456 -10.414 1.00 92.88 637 GLN A C 1
ATOM 4926 O O . GLN A 1 637 ? 3.353 -6.007 -11.423 1.00 92.88 637 GLN A O 1
ATOM 4931 N N . GLN A 1 638 ? 3.414 -7.337 -9.613 1.00 93.00 638 GLN A N 1
ATOM 4932 C CA . GLN A 1 638 ? 4.815 -7.730 -9.786 1.00 93.00 638 GLN A CA 1
ATOM 4933 C C . GLN A 1 638 ? 5.038 -8.567 -11.054 1.00 93.00 638 GLN A C 1
ATOM 4935 O O . GLN A 1 638 ? 5.950 -8.291 -11.832 1.00 93.00 638 GLN A O 1
ATOM 4940 N N . LEU A 1 639 ? 4.160 -9.536 -11.332 1.00 91.81 639 LEU A N 1
ATOM 4941 C CA . LEU A 1 639 ? 4.252 -10.387 -12.523 1.00 91.81 639 LEU A CA 1
ATOM 4942 C C . LEU A 1 639 ? 3.829 -9.696 -13.826 1.00 91.81 639 LEU A C 1
ATOM 4944 O O . LEU A 1 639 ? 4.008 -10.293 -14.885 1.00 91.81 639 LEU A O 1
ATOM 4948 N N . SER A 1 640 ? 3.290 -8.475 -13.778 1.00 93.56 640 SER A N 1
ATOM 4949 C CA . SER A 1 640 ? 3.072 -7.660 -14.983 1.00 93.56 640 SER A CA 1
ATOM 4950 C C . SER A 1 640 ? 4.375 -7.100 -15.563 1.00 93.56 640 SER A C 1
ATOM 4952 O O . SER A 1 640 ? 4.391 -6.630 -16.698 1.00 93.56 640 SER A O 1
ATOM 4954 N N . GLY A 1 641 ? 5.458 -7.097 -14.777 1.00 87.62 641 GLY A N 1
ATOM 4955 C CA . GLY A 1 641 ? 6.739 -6.525 -15.182 1.00 87.62 641 GLY A CA 1
ATOM 4956 C C . GLY A 1 641 ? 6.775 -4.995 -15.200 1.00 87.62 641 GLY A C 1
ATOM 4957 O O . GLY A 1 641 ? 7.763 -4.433 -15.667 1.00 87.62 641 GLY A O 1
ATOM 4958 N N . SER A 1 642 ? 5.745 -4.294 -14.699 1.00 87.75 642 SER A N 1
ATOM 4959 C CA . SER A 1 642 ? 5.737 -2.820 -14.666 1.00 87.75 642 SER A CA 1
ATOM 4960 C C . SER A 1 642 ? 6.883 -2.260 -13.817 1.00 87.75 642 SER A C 1
ATOM 4962 O O . SER A 1 642 ? 7.591 -1.361 -14.268 1.00 87.75 642 SER A O 1
ATOM 4964 N N . PHE A 1 643 ? 7.129 -2.830 -12.630 1.00 84.31 643 PHE A N 1
ATOM 4965 C CA . PHE A 1 643 ? 8.207 -2.379 -11.743 1.00 84.31 643 PHE A CA 1
ATOM 4966 C C . PHE A 1 643 ? 9.594 -2.522 -12.388 1.00 84.31 643 PHE A C 1
ATOM 4968 O O . PHE A 1 643 ? 10.366 -1.564 -12.405 1.00 84.31 643 PHE A O 1
ATOM 4975 N N . THR A 1 644 ? 9.900 -3.681 -12.978 1.00 83.81 644 THR A N 1
ATOM 4976 C CA . THR A 1 644 ? 11.193 -3.920 -13.639 1.00 83.81 644 THR A CA 1
ATOM 4977 C C . THR A 1 644 ? 11.346 -3.103 -14.912 1.00 83.81 644 THR A C 1
ATOM 4979 O O . THR A 1 644 ? 12.380 -2.472 -15.104 1.00 83.81 644 THR A O 1
ATOM 4982 N N . THR A 1 645 ? 10.308 -3.041 -15.748 1.00 82.94 645 THR A N 1
ATOM 4983 C CA . THR A 1 645 ? 10.326 -2.228 -16.975 1.00 82.94 645 THR A CA 1
ATOM 4984 C C . THR A 1 645 ? 10.559 -0.753 -16.646 1.00 82.94 645 THR A C 1
ATOM 4986 O O . THR A 1 645 ? 11.276 -0.080 -17.374 1.00 82.94 645 THR A O 1
ATOM 4989 N N . MET A 1 646 ? 10.035 -0.262 -15.517 1.00 82.06 646 MET A N 1
ATOM 4990 C CA . MET A 1 646 ? 10.297 1.097 -15.041 1.00 82.06 646 MET A CA 1
ATOM 4991 C C . MET A 1 646 ? 11.740 1.329 -14.592 1.00 82.06 646 MET A C 1
ATOM 4993 O O . MET A 1 646 ? 12.312 2.362 -14.925 1.00 82.06 646 MET A O 1
ATOM 4997 N N . GLN A 1 647 ? 12.345 0.391 -13.860 1.00 79.88 647 GLN A N 1
ATOM 4998 C CA . GLN A 1 647 ? 13.734 0.540 -13.405 1.00 79.88 647 GLN A CA 1
ATOM 4999 C C . GLN A 1 647 ? 14.740 0.513 -14.566 1.00 79.88 647 GLN A C 1
ATOM 5001 O O . GLN A 1 647 ? 15.727 1.240 -14.528 1.00 79.88 647 GLN A O 1
ATOM 5006 N N . TYR A 1 648 ? 14.474 -0.279 -15.608 1.00 78.81 648 TYR A N 1
ATOM 5007 C CA . TYR A 1 648 ? 15.364 -0.446 -16.766 1.00 78.81 648 TYR A CA 1
ATOM 5008 C C . TYR A 1 648 ? 14.945 0.378 -17.997 1.00 78.81 648 TYR A C 1
ATOM 5010 O O . TYR A 1 648 ? 15.507 0.200 -19.079 1.00 78.81 648 TYR A O 1
ATOM 5018 N N . LEU A 1 649 ? 13.980 1.292 -17.848 1.00 80.69 649 LEU A N 1
ATOM 5019 C CA . LEU A 1 649 ? 13.360 2.024 -18.956 1.00 80.69 649 LEU A CA 1
ATOM 5020 C C . LEU A 1 649 ? 14.379 2.794 -19.815 1.00 80.69 649 LEU A C 1
ATOM 5022 O O . LEU A 1 649 ? 14.356 2.699 -21.042 1.00 80.69 649 LEU A O 1
ATOM 5026 N N . GLU A 1 650 ? 15.308 3.506 -19.171 1.00 75.94 650 GLU A N 1
ATOM 5027 C CA . GLU A 1 650 ? 16.337 4.306 -19.852 1.00 75.94 650 GLU A CA 1
ATOM 5028 C C . GLU A 1 650 ? 17.342 3.423 -20.618 1.00 75.94 650 GLU A C 1
ATOM 5030 O O . GLU A 1 650 ? 17.730 3.741 -21.743 1.00 75.94 650 GLU A O 1
ATOM 5035 N N . MET A 1 651 ? 17.720 2.269 -20.055 1.00 75.00 651 MET A N 1
ATOM 5036 C CA . MET A 1 651 ? 18.607 1.307 -20.724 1.00 75.00 651 MET A CA 1
ATOM 5037 C C . MET A 1 651 ? 17.930 0.698 -21.956 1.00 75.00 651 MET A C 1
ATOM 5039 O O . MET A 1 651 ? 18.525 0.627 -23.029 1.00 75.00 651 MET A O 1
ATOM 5043 N N . MET A 1 652 ? 16.650 0.335 -21.834 1.00 75.38 652 MET A N 1
ATOM 5044 C CA . MET A 1 652 ? 15.876 -0.213 -22.948 1.00 75.38 652 MET A CA 1
ATOM 5045 C C . MET A 1 652 ? 15.752 0.767 -24.121 1.00 75.38 652 MET A C 1
ATOM 5047 O O . MET A 1 652 ? 15.835 0.353 -25.279 1.00 75.38 652 MET A O 1
ATOM 5051 N N . PHE A 1 653 ? 15.553 2.059 -23.847 1.00 80.06 653 PHE A N 1
ATOM 5052 C CA . PHE A 1 653 ? 15.479 3.076 -24.897 1.00 80.06 653 PHE A CA 1
ATOM 5053 C C . PHE A 1 653 ? 16.838 3.388 -25.520 1.00 80.06 653 PHE A C 1
ATOM 5055 O O . PHE A 1 653 ? 16.909 3.589 -26.735 1.00 80.06 653 PHE A O 1
ATOM 5062 N N . HIS A 1 654 ? 17.909 3.355 -24.725 1.00 76.19 654 HIS A N 1
ATOM 5063 C CA . HIS A 1 654 ? 19.270 3.495 -25.232 1.00 76.19 654 HIS A CA 1
ATOM 5064 C C . HIS A 1 654 ? 19.608 2.380 -26.242 1.00 76.19 654 HIS A C 1
ATOM 5066 O O . HIS A 1 654 ? 20.051 2.656 -27.360 1.00 76.19 654 HIS A O 1
ATOM 5072 N N . ASP A 1 655 ? 19.289 1.127 -25.910 1.00 70.25 655 ASP A N 1
ATOM 5073 C CA . ASP A 1 655 ? 19.543 -0.026 -26.784 1.00 70.25 655 ASP A CA 1
ATOM 5074 C C . ASP A 1 655 ? 18.660 -0.043 -28.039 1.00 70.25 655 ASP A C 1
ATOM 5076 O O . ASP A 1 655 ? 19.047 -0.566 -29.090 1.00 70.25 655 ASP A O 1
ATOM 5080 N N . ALA A 1 656 ? 17.467 0.549 -27.960 1.00 69.56 656 ALA A N 1
ATOM 5081 C CA . ALA A 1 656 ? 16.537 0.619 -29.078 1.00 69.56 656 ALA A CA 1
ATOM 5082 C C . ALA A 1 656 ? 16.951 1.630 -30.167 1.00 69.56 656 ALA A C 1
ATOM 5084 O O . ALA A 1 656 ? 16.371 1.584 -31.254 1.00 69.56 656 ALA A O 1
ATOM 5085 N N . LYS A 1 657 ? 17.943 2.508 -29.915 1.00 67.31 657 LYS A N 1
ATOM 5086 C CA . LYS A 1 657 ? 18.426 3.552 -30.850 1.00 67.31 657 LYS A CA 1
ATOM 5087 C C . LYS A 1 657 ? 17.285 4.314 -31.530 1.00 67.31 657 LYS A C 1
ATOM 5089 O O . LYS A 1 657 ? 17.287 4.555 -32.739 1.00 67.31 657 LYS A O 1
ATOM 5094 N N . ILE A 1 658 ? 16.274 4.658 -30.742 1.00 66.31 658 ILE A N 1
ATOM 5095 C CA . ILE A 1 658 ? 15.170 5.500 -31.186 1.00 66.31 658 ILE A CA 1
ATOM 5096 C C . ILE A 1 658 ? 15.786 6.865 -31.507 1.00 66.31 658 ILE A C 1
ATOM 5098 O O . ILE A 1 658 ? 16.647 7.329 -30.771 1.00 66.31 658 ILE A O 1
ATOM 5102 N N . GLY A 1 659 ? 15.381 7.535 -32.586 1.00 66.50 659 GLY A N 1
ATOM 5103 C CA . GLY A 1 659 ? 15.888 8.876 -32.931 1.00 66.50 659 GLY A CA 1
ATOM 5104 C C . GLY A 1 659 ? 15.532 9.987 -31.922 1.00 66.50 659 GLY A C 1
ATOM 5105 O O . GLY A 1 659 ? 15.540 11.158 -32.285 1.00 66.50 659 GLY A O 1
ATOM 5106 N N . ILE A 1 660 ? 15.164 9.622 -30.691 1.00 77.19 660 ILE A N 1
ATOM 5107 C CA . ILE A 1 660 ? 14.806 10.468 -29.557 1.00 77.19 660 ILE A CA 1
ATOM 5108 C C . ILE A 1 660 ? 15.768 10.113 -28.421 1.00 77.19 660 ILE A C 1
ATOM 5110 O O . ILE A 1 660 ? 16.013 8.937 -28.161 1.00 77.19 660 ILE A O 1
ATOM 5114 N N . ASP A 1 661 ? 16.280 11.132 -27.738 1.00 82.88 661 ASP A N 1
ATOM 5115 C CA . ASP A 1 661 ? 17.138 10.972 -26.566 1.00 82.88 661 ASP A CA 1
ATOM 5116 C C . ASP A 1 661 ? 16.470 10.121 -25.461 1.00 82.88 661 ASP A C 1
ATOM 5118 O O . ASP A 1 661 ? 15.285 10.298 -25.148 1.00 82.88 661 ASP A O 1
ATOM 5122 N N . SER A 1 662 ? 17.233 9.200 -24.861 1.00 83.38 662 SER A N 1
ATOM 5123 C CA . SER A 1 662 ? 16.712 8.202 -23.913 1.00 83.38 662 SER A CA 1
ATOM 5124 C C . SER A 1 662 ? 16.109 8.836 -22.652 1.00 83.38 662 SER A C 1
ATOM 5126 O O . SER A 1 662 ? 15.045 8.416 -22.175 1.00 83.38 662 SER A O 1
ATOM 5128 N N . HIS A 1 663 ? 16.722 9.911 -22.148 1.00 84.00 663 HIS A N 1
ATOM 5129 C CA . HIS A 1 663 ? 16.206 10.629 -20.983 1.00 84.00 663 HIS A CA 1
ATOM 5130 C C . HIS A 1 663 ? 14.859 11.285 -21.301 1.00 84.00 663 HIS A C 1
ATOM 5132 O O . HIS A 1 663 ? 13.911 11.200 -20.519 1.00 84.00 663 HIS A O 1
ATOM 5138 N N . THR A 1 664 ? 14.736 11.881 -22.490 1.00 85.25 664 THR A N 1
ATOM 5139 C CA . THR A 1 664 ? 13.487 12.512 -22.939 1.00 85.25 664 THR A CA 1
ATOM 5140 C C . THR A 1 664 ? 12.356 11.487 -23.085 1.00 85.25 664 THR A C 1
ATOM 5142 O O . THR A 1 664 ? 11.237 11.736 -22.630 1.00 85.25 664 THR A O 1
ATOM 5145 N N . ALA A 1 665 ? 12.637 10.309 -23.652 1.00 84.94 665 ALA A N 1
ATOM 5146 C CA . ALA A 1 665 ? 11.654 9.228 -23.769 1.00 84.94 665 ALA A CA 1
ATOM 5147 C C . ALA A 1 665 ? 11.174 8.726 -22.392 1.00 84.94 665 ALA A C 1
ATOM 5149 O O . ALA A 1 665 ? 9.973 8.560 -22.170 1.00 84.94 665 ALA A O 1
ATOM 5150 N N . THR A 1 666 ? 12.098 8.569 -21.442 1.00 86.62 666 THR A N 1
ATOM 5151 C CA . THR A 1 666 ? 11.804 8.170 -20.055 1.00 86.62 666 THR A CA 1
ATOM 5152 C C . THR A 1 666 ? 10.872 9.170 -19.361 1.00 86.62 666 THR A C 1
ATOM 5154 O O . THR A 1 666 ? 9.888 8.781 -18.727 1.00 86.62 666 THR A O 1
ATOM 5157 N N . ILE A 1 667 ? 11.117 10.473 -19.537 1.00 89.06 667 ILE A N 1
ATOM 5158 C CA . ILE A 1 667 ? 10.270 11.535 -18.974 1.00 89.06 667 ILE A CA 1
ATOM 5159 C C . ILE A 1 667 ? 8.856 11.485 -19.559 1.00 89.06 667 ILE A C 1
ATOM 5161 O O . ILE A 1 667 ? 7.888 11.596 -18.807 1.00 89.06 667 ILE A O 1
ATOM 5165 N N . ILE A 1 668 ? 8.709 11.267 -20.870 1.00 88.94 668 ILE A N 1
ATOM 5166 C CA . ILE A 1 668 ? 7.391 11.159 -21.518 1.00 88.94 668 ILE A CA 1
ATOM 5167 C C . ILE A 1 668 ? 6.574 10.017 -20.902 1.00 88.94 668 ILE A C 1
ATOM 5169 O O . ILE A 1 668 ? 5.409 10.217 -20.551 1.00 88.94 668 ILE A O 1
ATOM 5173 N N . VAL A 1 669 ? 7.180 8.841 -20.717 1.00 88.56 669 VAL A N 1
ATOM 5174 C CA . VAL A 1 669 ? 6.506 7.684 -20.104 1.00 88.56 669 VAL A CA 1
ATOM 5175 C C . VAL A 1 669 ? 6.039 8.011 -18.681 1.00 88.56 669 VAL A C 1
ATOM 5177 O O . VAL A 1 669 ? 4.902 7.703 -18.322 1.00 88.56 669 VAL A O 1
ATOM 5180 N N . LEU A 1 670 ? 6.874 8.674 -17.874 1.00 88.75 670 LEU A N 1
ATOM 5181 C CA . LEU A 1 670 ? 6.526 9.052 -16.499 1.00 88.75 670 LEU A CA 1
ATOM 5182 C C . LEU A 1 670 ? 5.434 10.128 -16.432 1.00 88.75 670 LEU A C 1
ATOM 5184 O O . LEU A 1 670 ? 4.551 10.042 -15.577 1.00 88.75 670 LEU A O 1
ATOM 5188 N N . VAL A 1 671 ? 5.435 11.104 -17.345 1.00 91.44 671 VAL A N 1
ATOM 5189 C CA . VAL A 1 671 ? 4.354 12.100 -17.455 1.00 91.44 671 VAL A CA 1
ATOM 5190 C C . VAL A 1 671 ? 3.032 11.410 -17.782 1.00 91.44 671 VAL A C 1
ATOM 5192 O O . VAL A 1 671 ? 2.023 11.668 -17.126 1.00 91.44 671 VAL A O 1
ATOM 5195 N N . VAL A 1 672 ? 3.032 10.490 -18.749 1.00 90.69 672 VAL A N 1
ATOM 5196 C CA . VAL A 1 672 ? 1.833 9.720 -19.108 1.00 90.69 672 VAL A CA 1
ATOM 5197 C C . VAL A 1 672 ? 1.369 8.842 -17.940 1.00 90.69 672 VAL A C 1
ATOM 5199 O O . VAL A 1 672 ? 0.169 8.781 -17.659 1.00 90.69 672 VAL A O 1
ATOM 5202 N N . ALA A 1 673 ? 2.293 8.216 -17.206 1.00 89.19 673 ALA A N 1
ATOM 5203 C CA . ALA A 1 673 ? 1.985 7.447 -15.999 1.00 89.19 673 ALA A CA 1
ATOM 5204 C C . ALA A 1 673 ? 1.330 8.315 -14.907 1.00 89.19 673 ALA A C 1
ATOM 5206 O O . ALA A 1 673 ? 0.329 7.928 -14.307 1.00 89.19 673 ALA A O 1
ATOM 5207 N N . MET A 1 674 ? 1.850 9.522 -14.674 1.00 89.94 674 MET A N 1
ATOM 5208 C CA . MET A 1 674 ? 1.294 10.448 -13.686 1.00 89.94 674 MET A CA 1
ATOM 5209 C C . MET A 1 674 ? -0.111 10.922 -14.087 1.00 89.94 674 MET A C 1
ATOM 5211 O O . MET A 1 674 ? -1.034 10.891 -13.272 1.00 89.94 674 MET A O 1
ATOM 5215 N N . VAL A 1 675 ? -0.302 11.312 -15.354 1.00 91.31 675 VAL A N 1
ATOM 5216 C CA . VAL A 1 675 ? -1.604 11.765 -15.873 1.00 91.31 675 VAL A CA 1
ATOM 5217 C C . VAL A 1 675 ? -2.643 10.645 -15.803 1.00 91.31 675 VAL A C 1
ATOM 5219 O O . VAL A 1 675 ? -3.759 10.870 -15.338 1.00 91.31 675 VAL A O 1
ATOM 5222 N N . SER A 1 676 ? -2.281 9.424 -16.198 1.00 90.31 676 SER A N 1
ATOM 5223 C CA . SER A 1 676 ? -3.175 8.260 -16.120 1.00 90.31 676 SER A CA 1
ATOM 5224 C C . SER A 1 676 ? -3.539 7.879 -14.679 1.00 90.31 676 SER A C 1
ATOM 5226 O O . SER A 1 676 ? -4.699 7.564 -14.408 1.00 90.31 676 SER A O 1
ATOM 5228 N N . GLY A 1 677 ? -2.611 7.999 -13.725 1.00 87.81 677 GLY A N 1
ATOM 5229 C CA . GLY A 1 677 ? -2.916 7.867 -12.297 1.00 87.81 677 GLY A CA 1
ATOM 5230 C C . GLY A 1 677 ? -3.877 8.954 -11.780 1.00 87.81 677 GLY A C 1
ATOM 5231 O O . GLY A 1 677 ? -4.782 8.675 -10.985 1.00 87.81 677 GLY A O 1
ATOM 5232 N N . GLY A 1 678 ? -3.750 10.188 -12.277 1.00 89.19 678 GLY A N 1
ATOM 5233 C CA . GLY A 1 678 ? -4.714 11.263 -12.019 1.00 89.19 678 GLY A CA 1
ATOM 5234 C C . GLY A 1 678 ? -6.115 10.931 -12.546 1.00 89.19 678 GLY A C 1
ATOM 5235 O O . GLY A 1 678 ? -7.103 11.069 -11.823 1.00 89.19 678 GLY A O 1
ATOM 5236 N N . VAL A 1 679 ? -6.205 10.393 -13.768 1.00 89.69 679 VAL A N 1
ATOM 5237 C CA . VAL A 1 679 ? -7.468 9.908 -14.354 1.00 89.69 679 VAL A CA 1
ATOM 5238 C C . VAL A 1 679 ? -8.069 8.772 -13.519 1.00 89.69 679 VAL A C 1
ATOM 5240 O O . VAL A 1 679 ? -9.279 8.771 -13.284 1.00 89.69 679 VAL A O 1
ATOM 5243 N N . SER A 1 680 ? -7.251 7.846 -13.005 1.00 88.31 680 SER A N 1
ATOM 5244 C CA . SER A 1 680 ? -7.704 6.810 -12.061 1.00 88.31 680 SER A CA 1
ATOM 5245 C C . SER A 1 680 ? -8.383 7.431 -10.838 1.00 88.31 680 SER A C 1
ATOM 5247 O O . SER A 1 680 ? -9.517 7.091 -10.502 1.00 88.31 680 SER A O 1
ATOM 5249 N N . THR A 1 681 ? -7.749 8.442 -10.241 1.00 87.56 681 THR A N 1
ATOM 5250 C CA . THR A 1 681 ? -8.275 9.154 -9.066 1.00 87.56 681 THR A CA 1
ATOM 5251 C C . THR A 1 681 ? -9.625 9.826 -9.333 1.00 87.56 681 THR A C 1
ATOM 5253 O O . THR A 1 681 ? -10.505 9.811 -8.475 1.00 87.56 681 THR A O 1
ATOM 5256 N N . MET A 1 682 ? -9.836 10.368 -10.536 1.00 87.38 682 MET A N 1
ATOM 5257 C CA . MET A 1 682 ? -11.119 10.974 -10.915 1.00 87.38 682 MET A CA 1
ATOM 5258 C C . MET A 1 682 ? -12.211 9.938 -11.217 1.00 87.38 682 MET A C 1
ATOM 5260 O O . MET A 1 682 ? -13.396 10.196 -11.006 1.00 87.38 682 MET A O 1
ATOM 5264 N N . THR A 1 683 ? -11.833 8.768 -11.733 1.00 87.56 683 THR A N 1
ATOM 5265 C CA . THR A 1 683 ? -12.777 7.760 -12.242 1.00 87.56 683 THR A CA 1
ATOM 5266 C C . THR A 1 683 ? -13.126 6.673 -11.224 1.00 87.56 683 THR A C 1
ATOM 5268 O O . THR A 1 683 ? -14.200 6.075 -11.339 1.00 87.56 683 THR A O 1
ATOM 5271 N N . VAL A 1 684 ? -12.300 6.455 -10.193 1.00 86.56 684 VAL A N 1
ATOM 5272 C CA . VAL A 1 684 ? -12.453 5.369 -9.203 1.00 86.56 684 VAL A CA 1
ATOM 5273 C C . VAL A 1 684 ? -13.796 5.386 -8.468 1.00 86.56 684 VAL A C 1
ATOM 5275 O O . VAL A 1 684 ? -14.404 4.334 -8.233 1.00 86.56 684 VAL A O 1
ATOM 5278 N N . GLU A 1 685 ? -14.324 6.574 -8.164 1.00 83.75 685 GLU A N 1
ATOM 5279 C CA . GLU A 1 685 ? -15.628 6.708 -7.504 1.00 83.75 685 GLU A CA 1
ATOM 5280 C C . GLU A 1 685 ? -16.812 6.519 -8.464 1.00 83.75 685 GLU A C 1
ATOM 5282 O O . GLU A 1 685 ? -17.913 6.150 -8.044 1.00 83.75 685 GLU A O 1
ATOM 5287 N N . GLY A 1 686 ? -16.598 6.730 -9.766 1.00 83.69 686 GLY A N 1
ATOM 5288 C CA . GLY A 1 686 ? -17.607 6.588 -10.813 1.00 83.69 686 GLY A CA 1
ATOM 5289 C C . GLY A 1 686 ? -17.726 5.157 -11.335 1.00 83.69 686 GLY A C 1
ATOM 5290 O O . GLY A 1 686 ? -18.809 4.575 -11.272 1.00 83.69 686 GLY A O 1
ATOM 5291 N N . ALA A 1 687 ? -16.622 4.576 -11.801 1.00 85.06 687 ALA A N 1
ATOM 5292 C CA . ALA A 1 687 ? -16.600 3.303 -12.526 1.00 85.06 687 ALA A CA 1
ATOM 5293 C C . ALA A 1 687 ? -16.691 2.059 -11.622 1.00 85.06 687 ALA A C 1
ATOM 5295 O O . ALA A 1 687 ? -17.211 1.031 -12.048 1.00 85.06 687 ALA A O 1
ATOM 5296 N N . GLY A 1 688 ? -16.249 2.161 -10.364 1.00 84.69 688 GLY A N 1
ATOM 5297 C CA . GLY A 1 688 ? -16.114 1.004 -9.473 1.00 84.69 688 GLY A CA 1
ATOM 5298 C C . GLY A 1 688 ? -14.753 0.321 -9.607 1.00 84.69 688 GLY A C 1
ATOM 5299 O O . GLY A 1 688 ? -14.079 0.421 -10.633 1.00 84.69 688 GLY A O 1
ATOM 5300 N N . ARG A 1 689 ? -14.324 -0.348 -8.533 1.00 89.69 689 ARG A N 1
ATOM 5301 C CA . ARG A 1 689 ? -12.954 -0.859 -8.388 1.00 89.69 689 ARG A CA 1
ATOM 5302 C C . ARG A 1 689 ? -12.739 -2.107 -9.246 1.00 89.69 689 ARG A C 1
ATOM 5304 O O . ARG A 1 689 ? -11.712 -2.237 -9.909 1.00 89.69 689 ARG A O 1
ATOM 5311 N N . ARG A 1 690 ? -13.730 -3.007 -9.291 1.00 92.12 690 ARG A N 1
ATOM 5312 C CA . ARG A 1 690 ? -13.634 -4.275 -10.035 1.00 92.12 690 ARG A CA 1
ATOM 5313 C C . ARG A 1 690 ? -13.579 -4.042 -11.543 1.00 92.12 690 ARG A C 1
ATOM 5315 O O . ARG A 1 690 ? -12.822 -4.713 -12.238 1.00 92.12 690 ARG A O 1
ATOM 5322 N N . LEU A 1 691 ? -14.363 -3.087 -12.045 1.00 91.88 691 LEU A N 1
ATOM 5323 C CA . LEU A 1 691 ? -14.414 -2.773 -13.473 1.00 91.88 691 LEU A CA 1
ATOM 5324 C C . LEU A 1 691 ? -13.083 -2.193 -13.974 1.00 91.88 691 LEU A C 1
ATOM 5326 O O . LEU A 1 691 ? -12.580 -2.642 -15.002 1.00 91.88 691 LEU A O 1
ATOM 5330 N N . LEU A 1 692 ? -12.495 -1.252 -13.227 1.00 92.44 692 LEU A N 1
ATOM 5331 C CA . LEU A 1 692 ? -11.197 -0.659 -13.565 1.00 92.44 692 LEU A CA 1
ATOM 5332 C C . LEU A 1 692 ? -10.073 -1.704 -13.570 1.00 92.44 692 LEU A C 1
ATOM 5334 O O . LEU A 1 692 ? -9.274 -1.726 -14.502 1.00 92.44 692 LEU A O 1
ATOM 5338 N N . LEU A 1 693 ? -10.059 -2.613 -12.589 1.00 94.19 693 LEU A N 1
ATOM 5339 C CA . LEU A 1 693 ? -9.099 -3.721 -12.516 1.00 94.19 693 LEU A CA 1
ATOM 5340 C C . LEU A 1 693 ? -9.218 -4.701 -13.697 1.00 94.19 693 LEU A C 1
ATOM 5342 O O . LEU A 1 693 ? -8.202 -5.129 -14.252 1.00 94.19 693 LEU A O 1
ATOM 5346 N N . LEU A 1 694 ? -10.442 -5.061 -14.098 1.00 95.38 694 LEU A N 1
ATOM 5347 C CA . LEU A 1 694 ? -10.680 -5.939 -15.252 1.00 95.38 694 LEU A CA 1
ATOM 5348 C C . LEU A 1 694 ? -10.241 -5.279 -16.561 1.00 95.38 694 LEU A C 1
ATOM 5350 O O . LEU A 1 694 ? -9.561 -5.909 -17.368 1.00 95.38 694 LEU A O 1
ATOM 5354 N N . TYR A 1 695 ? -10.591 -4.007 -16.750 1.00 94.81 695 TYR A N 1
ATOM 5355 C CA . TYR A 1 695 ? -10.179 -3.250 -17.927 1.00 94.81 695 TYR A CA 1
ATOM 5356 C C . TYR A 1 695 ? -8.653 -3.131 -18.011 1.00 94.81 695 TYR A C 1
ATOM 5358 O O . TYR A 1 695 ? -8.070 -3.466 -19.042 1.00 94.81 695 TYR A O 1
ATOM 5366 N N . SER A 1 696 ? -7.995 -2.720 -16.920 1.00 95.25 696 SER A N 1
ATOM 5367 C CA . SER A 1 696 ? -6.545 -2.525 -16.924 1.00 95.25 696 SER A CA 1
ATOM 5368 C C . SER A 1 696 ? -5.789 -3.828 -17.157 1.00 95.25 696 SER A C 1
ATOM 5370 O O . SER A 1 696 ? -4.862 -3.855 -17.952 1.00 95.25 696 SER A O 1
ATOM 5372 N N . SER A 1 697 ? -6.185 -4.924 -16.497 1.00 95.25 697 SER A N 1
ATOM 5373 C CA . SER A 1 697 ? -5.486 -6.210 -16.640 1.00 95.25 697 SER A CA 1
ATOM 5374 C C . SER A 1 697 ? -5.601 -6.771 -18.059 1.00 95.25 697 SER A C 1
ATOM 5376 O O . SER A 1 697 ? -4.599 -7.200 -18.626 1.00 95.25 697 SER A O 1
ATOM 5378 N N . PHE A 1 698 ? -6.782 -6.696 -18.677 1.00 96.12 698 PHE A N 1
ATOM 5379 C CA . PHE A 1 698 ? -6.962 -7.134 -20.061 1.00 96.12 698 PHE A CA 1
ATOM 5380 C C . PHE A 1 698 ? -6.137 -6.300 -21.051 1.00 96.12 698 PHE A C 1
ATOM 5382 O O . PHE A 1 698 ? -5.446 -6.845 -21.910 1.00 96.12 698 PHE A O 1
ATOM 5389 N N . ALA A 1 699 ? -6.175 -4.975 -20.920 1.00 95.88 699 ALA A N 1
ATOM 5390 C CA . ALA A 1 699 ? -5.458 -4.087 -21.826 1.00 95.88 699 ALA A CA 1
ATOM 5391 C C . ALA A 1 699 ? -3.930 -4.126 -21.624 1.00 95.88 699 ALA A C 1
ATOM 5393 O O . ALA A 1 699 ? -3.193 -4.084 -22.608 1.00 95.88 699 ALA A O 1
ATOM 5394 N N . CYS A 1 700 ? -3.440 -4.297 -20.390 1.00 95.44 700 CYS A N 1
ATOM 5395 C CA . CYS A 1 700 ? -2.021 -4.556 -20.132 1.00 95.44 700 CYS A CA 1
ATOM 5396 C C . CYS A 1 700 ? -1.564 -5.867 -20.778 1.00 95.44 700 CYS A C 1
ATOM 5398 O O . CYS A 1 700 ? -0.513 -5.890 -21.411 1.00 95.44 700 CYS A O 1
ATOM 5400 N N . ALA A 1 701 ? -2.354 -6.941 -20.669 1.00 96.00 701 ALA A N 1
ATOM 5401 C CA . ALA A 1 701 ? -2.034 -8.204 -21.325 1.00 96.00 701 ALA A CA 1
ATOM 5402 C C . ALA A 1 701 ? -1.955 -8.060 -22.853 1.00 96.00 701 ALA A C 1
ATOM 5404 O O . ALA A 1 701 ? -1.033 -8.587 -23.468 1.00 96.00 701 ALA A O 1
ATOM 5405 N N . LEU A 1 702 ? -2.881 -7.311 -23.461 1.00 95.75 702 LEU A N 1
ATOM 5406 C CA . LEU A 1 702 ? -2.857 -7.046 -24.900 1.00 95.75 702 LEU A CA 1
ATOM 5407 C C . LEU A 1 702 ? -1.578 -6.308 -25.320 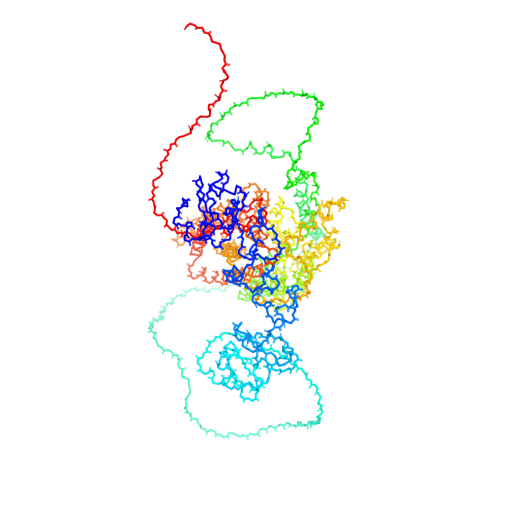1.00 95.75 702 LEU A C 1
ATOM 5409 O O . LEU A 1 702 ? -0.918 -6.736 -26.262 1.00 95.75 702 LEU A O 1
ATOM 5413 N N . SER A 1 703 ? -1.219 -5.239 -24.607 1.00 94.62 703 SER A N 1
ATOM 5414 C CA . SER A 1 703 ? -0.023 -4.433 -24.886 1.00 94.62 703 SER A CA 1
ATOM 5415 C C . SER A 1 703 ? 1.264 -5.256 -24.733 1.00 94.62 703 SER A C 1
ATOM 5417 O O . SER A 1 703 ? 2.036 -5.395 -25.678 1.00 94.62 703 SER A O 1
ATOM 5419 N N . LEU A 1 704 ? 1.423 -5.969 -23.611 1.00 93.50 704 LEU A N 1
ATOM 5420 C CA . LEU A 1 704 ? 2.560 -6.877 -23.398 1.00 93.50 704 LEU A CA 1
ATOM 5421 C C . LEU A 1 704 ? 2.641 -7.982 -24.464 1.00 93.50 704 LEU A C 1
ATOM 5423 O O . LEU A 1 704 ? 3.735 -8.375 -24.871 1.00 93.50 704 LEU A O 1
ATOM 5427 N N . GLY A 1 705 ? 1.494 -8.471 -24.944 1.00 93.88 705 GLY A N 1
ATOM 5428 C CA . GLY A 1 705 ? 1.418 -9.410 -26.060 1.00 93.88 705 GLY A CA 1
ATOM 5429 C C . GLY A 1 705 ? 1.919 -8.807 -27.375 1.00 93.88 705 GLY A C 1
ATOM 5430 O O . GLY A 1 705 ? 2.687 -9.458 -28.083 1.00 93.88 705 GLY A O 1
ATOM 5431 N N . VAL A 1 706 ? 1.551 -7.558 -27.683 1.00 93.06 706 VAL A N 1
ATOM 5432 C CA . VAL A 1 706 ? 2.048 -6.826 -28.862 1.00 93.06 706 VAL A CA 1
ATOM 5433 C C . VAL A 1 706 ? 3.567 -6.666 -28.793 1.00 93.06 706 VAL A C 1
ATOM 5435 O O . VAL A 1 706 ? 4.253 -6.996 -29.763 1.00 93.06 706 VAL A O 1
ATOM 5438 N N . LEU A 1 707 ? 4.110 -6.248 -27.645 1.00 89.75 707 LEU A N 1
ATOM 5439 C CA . LEU A 1 707 ? 5.557 -6.130 -27.450 1.00 89.75 707 LEU A CA 1
ATOM 5440 C C . LEU A 1 707 ? 6.275 -7.480 -27.557 1.00 89.75 707 LEU A C 1
ATOM 5442 O O . LEU A 1 707 ? 7.306 -7.586 -28.223 1.00 89.75 707 LEU A O 1
ATOM 5446 N N . GLY A 1 708 ? 5.716 -8.530 -26.951 1.00 91.25 708 GLY A N 1
ATOM 5447 C CA . GLY A 1 708 ? 6.255 -9.887 -27.024 1.00 91.25 708 GLY A CA 1
ATOM 5448 C C . GLY A 1 708 ? 6.306 -10.424 -28.457 1.00 91.25 708 GLY A C 1
ATOM 5449 O O . GLY A 1 708 ? 7.327 -10.972 -28.874 1.00 91.25 708 GLY A O 1
ATOM 5450 N N . VAL A 1 709 ? 5.245 -10.212 -29.243 1.00 91.56 709 VAL A N 1
ATOM 5451 C CA . VAL A 1 709 ? 5.189 -10.599 -30.663 1.00 91.56 709 VAL A CA 1
ATOM 5452 C C . VAL A 1 709 ? 6.159 -9.771 -31.505 1.00 91.56 709 VAL A C 1
ATOM 5454 O O . VAL A 1 709 ? 6.843 -10.330 -32.361 1.00 91.56 709 VAL A O 1
ATOM 5457 N N . TYR A 1 710 ? 6.285 -8.466 -31.249 1.00 89.50 710 TYR A N 1
ATOM 5458 C CA . TYR A 1 710 ? 7.269 -7.622 -31.931 1.00 89.50 710 TYR A CA 1
ATOM 5459 C C . TYR A 1 710 ? 8.700 -8.138 -31.723 1.00 89.50 710 TYR A C 1
ATOM 5461 O O . TYR A 1 710 ? 9.454 -8.300 -32.684 1.00 89.50 710 TYR A O 1
ATOM 5469 N N . LEU A 1 711 ? 9.067 -8.455 -30.476 1.00 87.75 711 LEU A N 1
ATOM 5470 C CA . LEU A 1 711 ? 10.384 -9.008 -30.153 1.00 87.75 711 LEU A CA 1
ATOM 5471 C C . LEU A 1 711 ? 10.586 -10.405 -30.754 1.00 87.75 711 LEU A C 1
ATOM 5473 O O . LEU A 1 711 ? 11.692 -10.726 -31.190 1.00 87.75 711 LEU A O 1
ATOM 5477 N N . LEU A 1 712 ? 9.526 -11.213 -30.848 1.00 90.00 712 LEU A N 1
ATOM 5478 C CA . LEU A 1 712 ? 9.572 -12.508 -31.523 1.00 90.00 712 LEU A CA 1
ATOM 5479 C C . LEU A 1 712 ? 9.884 -12.343 -33.017 1.00 90.00 712 LEU A C 1
ATOM 5481 O O . LEU A 1 712 ? 10.798 -12.993 -33.520 1.00 90.00 712 LEU A O 1
ATOM 5485 N N . ILE A 1 713 ? 9.201 -11.433 -33.715 1.00 88.56 713 ILE A N 1
ATOM 5486 C CA . ILE A 1 713 ? 9.465 -11.147 -35.135 1.00 88.56 713 ILE A CA 1
ATOM 5487 C C . ILE A 1 713 ? 10.891 -10.603 -35.307 1.00 88.56 713 ILE A C 1
ATOM 5489 O O . ILE A 1 713 ? 11.615 -11.048 -36.199 1.00 88.56 713 ILE A O 1
ATOM 5493 N N . LYS A 1 714 ? 11.352 -9.730 -34.401 1.00 85.19 714 LYS A N 1
ATOM 5494 C CA . LYS A 1 714 ? 12.739 -9.236 -34.394 1.00 85.19 714 LYS A CA 1
ATOM 5495 C C . LYS A 1 714 ? 13.755 -10.369 -34.260 1.00 85.19 714 LYS A C 1
ATOM 5497 O O . LYS A 1 714 ? 14.771 -10.357 -34.949 1.00 85.19 714 LYS A O 1
ATOM 5502 N N . SER A 1 715 ? 13.465 -11.374 -33.433 1.00 83.94 715 SER A N 1
ATOM 5503 C CA . SER A 1 715 ? 14.340 -12.540 -33.261 1.00 83.94 715 SER A CA 1
ATOM 5504 C C . SER A 1 715 ? 14.433 -13.428 -34.510 1.00 83.94 715 SER A C 1
ATOM 5506 O O . SER A 1 715 ? 15.446 -14.091 -34.705 1.00 83.94 715 SER A O 1
ATOM 5508 N N . THR A 1 716 ? 13.426 -13.398 -35.394 1.00 86.81 716 THR A N 1
ATOM 5509 C CA . THR A 1 716 ? 13.459 -14.127 -36.678 1.00 86.81 716 THR A CA 1
ATOM 5510 C C . THR A 1 716 ? 14.312 -13.449 -37.756 1.00 86.81 716 THR A C 1
ATOM 5512 O O . THR A 1 716 ? 14.476 -14.008 -38.837 1.00 86.81 716 THR A O 1
ATOM 5515 N N . GLY A 1 717 ? 14.880 -12.270 -37.472 1.00 81.88 717 GLY A N 1
ATOM 5516 C CA . GLY A 1 717 ? 15.745 -11.538 -38.402 1.00 81.88 717 GLY A CA 1
ATOM 5517 C C . GLY A 1 717 ? 14.997 -10.731 -39.466 1.00 81.88 717 GLY A C 1
ATOM 5518 O O . GLY A 1 717 ? 15.600 -10.340 -40.459 1.00 81.88 717 GLY A O 1
ATOM 5519 N N . ALA A 1 718 ? 13.694 -10.488 -39.288 1.00 81.81 718 ALA A N 1
ATOM 5520 C CA . ALA A 1 718 ? 12.922 -9.635 -40.185 1.00 81.81 718 ALA A CA 1
ATOM 5521 C C . ALA A 1 718 ? 13.309 -8.152 -40.023 1.00 81.81 718 ALA A C 1
ATOM 5523 O O . ALA A 1 718 ? 13.467 -7.662 -38.902 1.00 81.81 718 ALA A O 1
ATOM 5524 N N . ASP A 1 719 ? 13.398 -7.420 -41.135 1.00 79.12 719 ASP A N 1
ATOM 5525 C CA . ASP A 1 719 ? 13.650 -5.977 -41.123 1.00 79.12 719 ASP A CA 1
ATOM 5526 C C . ASP A 1 719 ? 12.424 -5.213 -40.596 1.00 79.12 719 ASP A C 1
ATOM 5528 O O . ASP A 1 719 ? 11.431 -5.015 -41.294 1.00 79.12 719 ASP A O 1
ATOM 5532 N N . LEU A 1 720 ? 12.497 -4.759 -39.342 1.00 78.06 720 LEU A N 1
ATOM 5533 C CA . LEU A 1 720 ? 11.444 -3.983 -38.664 1.00 78.06 720 LEU A CA 1
ATOM 5534 C C . LEU A 1 720 ? 11.727 -2.472 -38.652 1.00 78.06 720 LEU A C 1
ATOM 5536 O O . LEU A 1 720 ? 11.107 -1.730 -37.893 1.00 78.06 720 LEU A O 1
ATOM 5540 N N . SER A 1 721 ? 12.641 -1.991 -39.498 1.00 75.56 721 SER A N 1
ATOM 5541 C CA . SER A 1 721 ? 13.116 -0.599 -39.489 1.00 75.56 721 SER A CA 1
ATOM 5542 C C . SER A 1 721 ? 11.993 0.439 -39.620 1.00 75.56 721 SER A C 1
ATOM 5544 O O . SER A 1 721 ? 12.044 1.489 -38.979 1.00 75.56 721 SER A O 1
ATOM 5546 N N . SER A 1 722 ? 10.935 0.123 -40.374 1.00 76.81 722 SER A N 1
ATOM 5547 C CA . SER A 1 722 ? 9.750 0.978 -40.531 1.00 76.81 722 SER A CA 1
ATOM 5548 C C . SER A 1 722 ? 8.860 1.065 -39.283 1.00 76.81 722 SER A C 1
ATOM 5550 O O . SER A 1 722 ? 8.042 1.975 -39.192 1.00 76.81 722 SER A O 1
ATOM 5552 N N . ILE A 1 723 ? 9.005 0.146 -38.321 1.00 79.94 723 ILE A N 1
ATOM 5553 C CA . ILE A 1 723 ? 8.179 0.051 -37.103 1.00 79.94 723 ILE A CA 1
ATOM 5554 C C . ILE A 1 723 ? 8.999 0.081 -35.803 1.00 79.94 723 ILE A C 1
ATOM 5556 O O . ILE A 1 723 ? 8.504 -0.297 -34.744 1.00 79.94 723 ILE A O 1
ATOM 5560 N N . ASN A 1 724 ? 10.217 0.628 -35.843 1.00 77.94 724 ASN A N 1
ATOM 5561 C CA . ASN A 1 724 ? 11.096 0.768 -34.673 1.00 77.94 724 ASN A CA 1
ATOM 5562 C C . ASN A 1 724 ? 10.512 1.620 -33.524 1.00 77.94 724 ASN A C 1
ATOM 5564 O O . ASN A 1 724 ? 10.983 1.518 -32.394 1.00 77.94 724 ASN A O 1
ATOM 5568 N N . LEU A 1 725 ? 9.490 2.447 -33.786 1.00 81.06 725 LEU A N 1
ATOM 5569 C CA . LEU A 1 725 ? 8.794 3.247 -32.765 1.00 81.06 725 LEU A CA 1
ATOM 5570 C C . LEU A 1 725 ? 7.704 2.475 -32.007 1.00 81.06 725 LEU A C 1
ATOM 5572 O O . LEU A 1 725 ? 7.256 2.936 -30.955 1.00 81.06 725 LEU A O 1
ATOM 5576 N N . LEU A 1 726 ? 7.277 1.314 -32.515 1.00 84.75 726 LEU A N 1
ATOM 5577 C CA . LEU A 1 726 ? 6.183 0.541 -31.928 1.00 84.75 726 LEU A CA 1
ATOM 5578 C C . LEU A 1 726 ? 6.440 0.160 -30.456 1.00 84.75 726 LEU A C 1
ATOM 5580 O O . LEU A 1 726 ? 5.537 0.380 -29.655 1.00 84.75 726 LEU A O 1
ATOM 5584 N N . PRO A 1 727 ? 7.636 -0.317 -30.047 1.00 81.44 727 PRO A N 1
ATOM 5585 C CA . PRO A 1 727 ? 7.900 -0.672 -28.649 1.00 81.44 727 PRO A CA 1
ATOM 5586 C C . PRO A 1 727 ? 7.777 0.503 -27.681 1.00 81.44 727 PRO A C 1
ATOM 5588 O O . PRO A 1 727 ? 7.324 0.334 -26.556 1.00 81.44 727 PRO A O 1
ATOM 5591 N N . VAL A 1 728 ? 8.161 1.706 -28.116 1.00 81.38 728 VAL A N 1
ATOM 5592 C CA . VAL A 1 728 ? 8.077 2.916 -27.288 1.00 81.38 728 VAL A CA 1
ATOM 5593 C C . VAL A 1 728 ? 6.623 3.291 -27.063 1.00 81.38 728 VAL A C 1
ATOM 5595 O O . VAL A 1 728 ? 6.203 3.512 -25.930 1.00 81.38 728 VAL A O 1
ATOM 5598 N N . PHE A 1 729 ? 5.850 3.340 -28.150 1.00 87.06 729 PHE A N 1
ATOM 5599 C CA . PHE A 1 729 ? 4.425 3.629 -28.079 1.00 87.06 729 PHE A CA 1
ATOM 5600 C C . PHE A 1 729 ? 3.691 2.582 -27.237 1.00 87.06 729 PHE A C 1
ATOM 5602 O O . PHE A 1 729 ? 2.866 2.940 -26.399 1.00 87.06 729 PHE A O 1
ATOM 5609 N N . ASP A 1 730 ? 4.034 1.307 -27.410 1.00 89.50 730 ASP A N 1
ATOM 5610 C CA . ASP A 1 730 ? 3.447 0.221 -26.640 1.00 89.50 730 ASP A CA 1
ATOM 5611 C C . ASP A 1 730 ? 3.771 0.333 -25.143 1.00 89.50 730 ASP A C 1
ATOM 5613 O O . ASP A 1 730 ? 2.850 0.304 -24.339 1.00 89.50 730 ASP A O 1
ATOM 5617 N N . ILE A 1 731 ? 5.022 0.603 -24.748 1.00 88.50 731 ILE A N 1
ATOM 5618 C CA . ILE A 1 731 ? 5.384 0.812 -23.332 1.00 88.50 731 ILE A CA 1
ATOM 5619 C C . ILE A 1 731 ? 4.629 2.007 -22.724 1.00 88.50 731 ILE A C 1
ATOM 5621 O O . ILE A 1 731 ? 4.185 1.939 -21.575 1.00 88.50 731 ILE A O 1
ATOM 5625 N N . ILE A 1 732 ? 4.439 3.095 -23.481 1.00 90.00 732 ILE A N 1
ATOM 5626 C CA . ILE A 1 732 ? 3.644 4.251 -23.035 1.00 90.00 732 ILE A CA 1
ATOM 5627 C C . ILE A 1 732 ? 2.185 3.839 -22.794 1.00 90.00 732 ILE A C 1
ATOM 5629 O O . ILE A 1 732 ? 1.609 4.188 -21.760 1.00 90.00 732 ILE A O 1
ATOM 5633 N N . VAL A 1 733 ? 1.587 3.090 -23.724 1.00 92.88 733 VAL A N 1
ATOM 5634 C CA . VAL A 1 733 ? 0.210 2.591 -23.604 1.00 92.88 733 VAL A CA 1
ATOM 5635 C C . VAL A 1 733 ? 0.088 1.608 -22.442 1.00 92.88 733 VAL A C 1
ATOM 5637 O O . VAL A 1 733 ? -0.795 1.780 -21.601 1.00 92.88 733 VAL A O 1
ATOM 5640 N N . PHE A 1 734 ? 0.991 0.632 -22.343 1.00 93.31 734 PHE A N 1
ATOM 5641 C CA . PHE A 1 734 ? 1.085 -0.308 -21.232 1.00 93.31 734 PHE A CA 1
ATOM 5642 C C . PHE A 1 734 ? 1.080 0.433 -19.899 1.00 93.31 734 PHE A C 1
ATOM 5644 O O . PHE A 1 734 ? 0.255 0.136 -19.033 1.00 93.31 734 PHE A O 1
ATOM 5651 N N . GLN A 1 735 ? 1.939 1.444 -19.757 1.00 90.94 735 GLN A N 1
ATOM 5652 C CA . GLN A 1 735 ? 2.047 2.188 -18.515 1.00 90.94 735 GLN A CA 1
ATOM 5653 C C . GLN A 1 735 ? 0.794 3.018 -18.224 1.00 90.94 735 GLN A C 1
ATOM 5655 O O . GLN A 1 735 ? 0.332 3.040 -17.082 1.00 90.94 735 GLN A O 1
ATOM 5660 N N . ALA A 1 736 ? 0.212 3.665 -19.236 1.00 91.88 736 ALA A N 1
ATOM 5661 C CA . ALA A 1 736 ? -1.019 4.432 -19.078 1.00 91.88 736 ALA A CA 1
ATOM 5662 C C . ALA A 1 736 ? -2.166 3.552 -18.564 1.00 91.88 736 ALA A C 1
ATOM 5664 O O . ALA A 1 736 ? -2.873 3.909 -17.621 1.00 91.88 736 ALA A O 1
ATOM 5665 N N . VAL A 1 737 ? -2.345 2.377 -19.168 1.00 94.31 737 VAL A N 1
ATOM 5666 C CA . VAL A 1 737 ? -3.449 1.484 -18.812 1.00 94.31 737 VAL A CA 1
ATOM 5667 C C . VAL A 1 737 ? -3.188 0.761 -17.491 1.00 94.31 737 VAL A C 1
ATOM 5669 O O . VAL A 1 737 ? -4.119 0.571 -16.704 1.00 94.31 737 VAL A O 1
ATOM 5672 N N . TYR A 1 738 ? -1.926 0.444 -17.190 1.00 94.00 738 TYR A N 1
ATOM 5673 C CA . TYR A 1 738 ? -1.524 -0.115 -15.903 1.00 94.00 738 TYR A CA 1
ATOM 5674 C C . TYR A 1 738 ? -1.925 0.809 -14.746 1.00 94.00 738 TYR A C 1
ATOM 5676 O O . TYR A 1 738 ? -2.557 0.353 -13.792 1.00 94.00 738 TYR A O 1
ATOM 5684 N N . GLN A 1 739 ? -1.657 2.116 -14.843 1.00 91.56 739 GLN A N 1
ATOM 5685 C CA . GLN A 1 739 ? -1.971 3.065 -13.764 1.00 91.56 739 GLN A CA 1
ATOM 5686 C C . GLN A 1 739 ? -3.465 3.265 -13.509 1.00 91.56 739 GLN A C 1
ATOM 5688 O O . GLN A 1 739 ? -3.867 3.507 -12.366 1.00 91.56 739 GLN A O 1
ATOM 5693 N N . ILE A 1 740 ? -4.303 3.114 -14.537 1.00 91.31 740 ILE A N 1
ATOM 5694 C CA . ILE A 1 740 ? -5.760 3.255 -14.408 1.00 91.31 740 ILE A CA 1
ATOM 5695 C C . ILE A 1 740 ? -6.361 2.193 -13.470 1.00 91.31 740 ILE A C 1
ATOM 5697 O O . ILE A 1 740 ? -7.368 2.460 -12.818 1.00 91.31 740 ILE A O 1
ATOM 5701 N N . GLY A 1 741 ? -5.745 1.012 -13.357 1.00 91.25 741 GLY A N 1
ATOM 5702 C CA . GLY A 1 741 ? -6.246 -0.061 -12.495 1.00 91.25 741 GLY A CA 1
ATOM 5703 C C . GLY A 1 741 ? -5.150 -0.734 -11.679 1.00 91.25 741 GLY A C 1
ATOM 5704 O O . GLY A 1 741 ? -4.971 -0.398 -10.509 1.00 91.25 741 GLY A O 1
ATOM 5705 N N . LEU A 1 742 ? -4.429 -1.692 -12.271 1.00 90.81 742 LEU A N 1
ATOM 5706 C CA . LEU A 1 742 ? -3.450 -2.526 -11.560 1.00 90.81 742 LEU A CA 1
ATOM 5707 C C . LEU A 1 742 ? -2.424 -1.720 -10.754 1.00 90.81 742 LEU A C 1
ATOM 5709 O O . LEU A 1 742 ? -2.074 -2.164 -9.674 1.00 90.81 742 LEU A O 1
ATOM 5713 N N . GLY A 1 743 ? -1.990 -0.538 -11.192 1.00 89.06 743 GLY A N 1
ATOM 5714 C CA . GLY A 1 743 ? -1.029 0.293 -10.458 1.00 89.06 743 GLY A CA 1
ATOM 5715 C C . GLY A 1 743 ? -1.589 0.971 -9.201 1.00 89.06 743 GLY A C 1
ATOM 5716 O O . GLY A 1 743 ? -0.894 1.069 -8.193 1.00 89.06 743 GLY A O 1
ATOM 5717 N N . THR A 1 744 ? -2.848 1.414 -9.225 1.00 88.19 744 THR A N 1
ATOM 5718 C CA . THR A 1 744 ? -3.439 2.260 -8.168 1.00 88.19 744 THR A CA 1
ATOM 5719 C C . THR A 1 744 ? -4.358 1.488 -7.214 1.00 88.19 744 THR A C 1
ATOM 5721 O O . THR A 1 744 ? -4.410 1.783 -6.019 1.00 88.19 744 THR A O 1
ATOM 5724 N N . MET A 1 745 ? -5.070 0.475 -7.712 1.00 89.38 745 MET A N 1
ATOM 5725 C CA . MET A 1 745 ? -6.157 -0.195 -6.985 1.00 89.38 745 MET A CA 1
ATOM 5726 C C . MET A 1 745 ? -5.711 -1.134 -5.850 1.00 89.38 745 MET A C 1
ATOM 5728 O O . MET A 1 745 ? -6.385 -1.147 -4.819 1.00 89.38 745 MET A O 1
ATOM 5732 N N . PRO A 1 746 ? -4.617 -1.912 -5.956 1.00 88.94 746 PRO A N 1
ATOM 5733 C CA . PRO A 1 746 ? -4.215 -2.816 -4.874 1.00 88.94 746 PRO A CA 1
ATOM 5734 C C . PRO A 1 746 ? -3.887 -2.074 -3.572 1.00 88.94 746 PRO A C 1
ATOM 5736 O O . PRO A 1 746 ? -4.358 -2.475 -2.509 1.00 88.94 746 PRO A O 1
ATOM 5739 N N . ASN A 1 747 ? -3.205 -0.925 -3.662 1.00 83.88 747 ASN A N 1
ATOM 5740 C CA . ASN A 1 747 ? -2.923 -0.056 -2.513 1.00 83.88 747 ASN A CA 1
ATOM 5741 C C . ASN A 1 747 ? -4.203 0.499 -1.865 1.00 83.88 747 ASN A C 1
ATOM 5743 O O . ASN A 1 747 ? -4.305 0.569 -0.640 1.00 83.88 747 ASN A O 1
ATOM 5747 N N . LEU A 1 748 ? -5.209 0.840 -2.676 1.00 87.69 748 LEU A N 1
ATOM 5748 C CA . LEU A 1 748 ? -6.528 1.257 -2.195 1.00 87.69 748 LEU A CA 1
ATOM 5749 C C . LEU A 1 748 ? -7.251 0.118 -1.463 1.00 87.69 748 LEU A C 1
ATOM 5751 O O . LEU A 1 748 ? -7.819 0.330 -0.391 1.00 87.69 748 LEU A O 1
ATOM 5755 N N . LEU A 1 749 ? -7.201 -1.102 -2.002 1.00 88.94 749 LEU A N 1
ATOM 5756 C CA . LEU A 1 749 ? -7.896 -2.255 -1.428 1.00 88.94 749 LEU A CA 1
ATOM 5757 C C . LEU A 1 749 ? -7.301 -2.711 -0.088 1.00 88.94 749 LEU A C 1
ATOM 5759 O O . LEU A 1 749 ? -8.054 -3.196 0.754 1.00 88.94 749 LEU A O 1
ATOM 5763 N N . ILE A 1 750 ? -6.008 -2.474 0.172 1.00 85.88 750 ILE A N 1
ATOM 5764 C CA . ILE A 1 750 ? -5.414 -2.630 1.518 1.00 85.88 750 ILE A CA 1
ATOM 5765 C C . ILE A 1 750 ? -6.153 -1.743 2.536 1.00 85.88 750 ILE A C 1
ATOM 5767 O O . ILE A 1 750 ? -6.452 -2.166 3.655 1.00 85.88 750 ILE A O 1
ATOM 5771 N N . GLY A 1 751 ? -6.486 -0.513 2.136 1.00 79.62 751 GLY A N 1
ATOM 5772 C CA . GLY A 1 751 ? -7.208 0.451 2.962 1.00 79.62 751 GLY A CA 1
ATOM 5773 C C . GLY A 1 751 ? -8.696 0.135 3.150 1.00 79.62 751 GLY A C 1
ATOM 5774 O O . GLY A 1 751 ? -9.252 0.516 4.182 1.00 79.62 751 GLY A O 1
ATOM 5775 N N . GLU A 1 752 ? -9.340 -0.559 2.206 1.00 86.25 752 GLU A N 1
ATOM 5776 C CA . GLU A 1 752 ? -10.791 -0.823 2.209 1.00 86.25 752 GLU A CA 1
ATOM 5777 C C . GLU A 1 752 ? -11.180 -2.228 2.725 1.00 86.25 752 GLU A C 1
ATOM 5779 O O . GLU A 1 752 ? -12.186 -2.351 3.423 1.00 86.25 752 GLU A O 1
ATOM 5784 N N . LEU A 1 753 ? -10.409 -3.284 2.420 1.00 86.69 753 LEU A N 1
ATOM 5785 C CA . LEU A 1 753 ? -10.801 -4.682 2.691 1.00 86.69 753 LEU A CA 1
ATOM 5786 C C . LEU A 1 753 ? -10.551 -5.141 4.131 1.00 86.69 753 LEU A C 1
ATOM 5788 O O . LEU A 1 753 ? -11.270 -6.008 4.635 1.00 86.69 753 LEU A O 1
ATOM 5792 N N . PHE A 1 754 ? -9.529 -4.598 4.795 1.00 84.94 754 PHE A N 1
ATOM 5793 C CA . PHE A 1 754 ? -9.176 -5.016 6.149 1.00 84.94 754 PHE A CA 1
ATOM 5794 C C . PHE A 1 754 ? -9.851 -4.145 7.207 1.00 84.94 754 PHE A C 1
ATOM 5796 O O . PHE A 1 754 ? -9.827 -2.912 7.100 1.00 84.94 754 PHE A O 1
ATOM 5803 N N . PRO A 1 755 ? -10.384 -4.754 8.281 1.00 76.69 755 PRO A N 1
ATOM 5804 C CA . PRO A 1 755 ? -10.819 -3.988 9.430 1.00 76.69 755 PRO A CA 1
ATOM 5805 C C . PRO A 1 755 ? -9.606 -3.332 10.107 1.00 76.69 755 PRO A C 1
ATOM 5807 O O . PRO A 1 755 ? -8.482 -3.837 10.076 1.00 76.69 755 PRO A O 1
ATOM 5810 N N . THR A 1 756 ? -9.826 -2.166 10.704 1.00 71.94 756 THR A N 1
ATOM 5811 C CA . THR A 1 756 ? -8.790 -1.279 11.263 1.00 71.94 756 THR A CA 1
ATOM 5812 C C . THR A 1 756 ? -7.950 -1.910 12.378 1.00 71.94 756 THR A C 1
ATOM 5814 O O . THR A 1 756 ? -6.817 -1.489 12.588 1.00 71.94 756 THR A O 1
ATOM 5817 N N . ASN A 1 757 ? -8.458 -2.940 13.059 1.00 72.50 757 ASN A N 1
ATOM 5818 C CA . ASN A 1 757 ? -7.735 -3.688 14.092 1.00 72.50 757 ASN A CA 1
ATOM 5819 C C . ASN A 1 757 ? -6.628 -4.605 13.540 1.00 72.50 757 ASN A C 1
ATOM 5821 O O . ASN A 1 757 ? -5.587 -4.723 14.170 1.00 72.50 757 ASN A O 1
ATOM 5825 N N . VAL A 1 758 ? -6.814 -5.216 12.364 1.00 78.94 758 VAL A N 1
ATOM 5826 C CA . VAL A 1 758 ? -5.813 -6.115 11.742 1.00 78.94 758 VAL A CA 1
ATOM 5827 C C . VAL A 1 758 ? -5.053 -5.459 10.588 1.00 78.94 758 VAL A C 1
ATOM 5829 O O . VAL A 1 758 ? -4.063 -6.006 10.105 1.00 78.94 758 VAL A O 1
ATOM 5832 N N . LYS A 1 759 ? -5.498 -4.277 10.143 1.00 81.56 759 LYS A N 1
ATOM 5833 C CA . LYS A 1 759 ? -4.972 -3.571 8.965 1.00 81.56 759 LYS A CA 1
ATOM 5834 C C . LYS A 1 759 ? -3.465 -3.318 9.025 1.00 81.56 759 LYS A C 1
ATOM 5836 O O . LYS A 1 759 ? -2.804 -3.461 8.004 1.00 81.56 759 LYS A O 1
ATOM 5841 N N . GLY A 1 760 ? -2.917 -2.988 10.198 1.00 81.00 760 GLY A N 1
ATOM 5842 C CA . GLY A 1 760 ? -1.477 -2.739 10.352 1.00 81.00 760 GLY A CA 1
ATOM 5843 C C . GLY A 1 760 ? -0.621 -3.974 10.055 1.00 81.00 760 GLY A C 1
ATOM 5844 O O . GLY A 1 760 ? 0.334 -3.897 9.288 1.00 81.00 760 GLY A O 1
ATOM 5845 N N . ILE A 1 761 ? -1.006 -5.130 10.602 1.00 83.69 761 ILE A N 1
ATOM 5846 C CA . ILE A 1 761 ? -0.293 -6.400 10.393 1.00 83.69 761 ILE A CA 1
ATOM 5847 C C . ILE A 1 761 ? -0.517 -6.910 8.971 1.00 83.69 761 ILE A C 1
ATOM 5849 O O . ILE A 1 761 ? 0.437 -7.308 8.310 1.00 83.69 761 ILE A O 1
ATOM 5853 N N . ALA A 1 762 ? -1.757 -6.845 8.474 1.00 86.62 762 ALA A N 1
ATOM 5854 C CA . ALA A 1 762 ? -2.070 -7.196 7.093 1.00 86.62 762 ALA A CA 1
ATOM 5855 C C . ALA A 1 762 ? -1.222 -6.378 6.106 1.00 86.62 762 ALA A C 1
ATOM 5857 O O . ALA A 1 762 ? -0.605 -6.952 5.214 1.00 86.62 762 ALA A O 1
ATOM 5858 N N . GLY A 1 763 ? -1.135 -5.059 6.312 1.00 87.19 763 GLY A N 1
ATOM 5859 C CA . GLY A 1 763 ? -0.300 -4.163 5.515 1.00 87.19 763 GLY A CA 1
ATOM 5860 C C . GLY A 1 763 ? 1.174 -4.568 5.528 1.00 87.19 763 GLY A C 1
ATOM 5861 O O . GLY A 1 763 ? 1.768 -4.691 4.461 1.00 87.19 763 GLY A O 1
ATOM 5862 N N . ALA A 1 764 ? 1.746 -4.866 6.701 1.00 89.12 764 ALA A N 1
ATOM 5863 C CA . ALA A 1 764 ? 3.133 -5.327 6.795 1.00 89.12 764 ALA A CA 1
ATOM 5864 C C . ALA A 1 764 ? 3.374 -6.636 6.031 1.00 89.12 764 ALA A C 1
ATOM 5866 O O . ALA A 1 764 ? 4.307 -6.719 5.238 1.00 89.12 764 ALA A O 1
ATOM 5867 N N . VAL A 1 765 ? 2.513 -7.641 6.223 1.00 90.81 765 VAL A N 1
ATOM 5868 C CA . VAL A 1 765 ? 2.629 -8.935 5.531 1.00 90.81 765 VAL A CA 1
ATOM 5869 C C . VAL A 1 765 ? 2.509 -8.757 4.011 1.00 90.81 765 VAL A C 1
ATOM 5871 O O . VAL A 1 765 ? 3.257 -9.378 3.258 1.00 90.81 765 VAL A O 1
ATOM 5874 N N . ILE A 1 766 ? 1.604 -7.889 3.554 1.00 91.81 766 ILE A N 1
ATOM 5875 C CA . ILE A 1 766 ? 1.404 -7.594 2.131 1.00 91.81 766 ILE A CA 1
ATOM 5876 C C . ILE A 1 766 ? 2.628 -6.899 1.528 1.00 91.81 766 ILE A C 1
ATOM 5878 O O . ILE A 1 766 ? 3.067 -7.306 0.459 1.00 91.81 766 ILE A O 1
ATOM 5882 N N . ILE A 1 767 ? 3.217 -5.910 2.207 1.00 91.06 767 ILE A N 1
ATOM 5883 C CA . ILE A 1 767 ? 4.414 -5.204 1.715 1.00 91.06 767 ILE A CA 1
ATOM 5884 C C . ILE A 1 767 ? 5.640 -6.123 1.714 1.00 91.06 767 ILE A C 1
ATOM 5886 O O . ILE A 1 767 ? 6.468 -6.059 0.812 1.00 91.06 767 ILE A O 1
ATOM 5890 N N . VAL A 1 768 ? 5.762 -7.021 2.691 1.00 92.94 768 VAL A N 1
ATOM 5891 C CA . VAL A 1 768 ? 6.838 -8.024 2.700 1.00 92.94 768 VAL A CA 1
ATOM 5892 C C . VAL A 1 768 ? 6.693 -8.980 1.518 1.00 92.94 768 VAL A C 1
ATOM 5894 O O . VAL A 1 768 ? 7.685 -9.308 0.871 1.00 92.94 768 VAL A O 1
ATOM 5897 N N . PHE A 1 769 ? 5.463 -9.399 1.210 1.00 93.69 769 PHE A N 1
ATOM 5898 C CA . PHE A 1 769 ? 5.175 -10.217 0.036 1.00 93.69 769 PHE A CA 1
ATOM 5899 C C . PHE A 1 769 ? 5.448 -9.463 -1.275 1.00 93.69 769 PHE A C 1
ATOM 5901 O O . PHE A 1 769 ? 6.066 -10.025 -2.178 1.00 93.69 769 PHE A O 1
ATOM 5908 N N . ASP A 1 770 ? 5.049 -8.192 -1.353 1.00 91.25 770 ASP A N 1
ATOM 5909 C CA . ASP A 1 770 ? 5.343 -7.291 -2.470 1.00 91.25 770 ASP A CA 1
ATOM 5910 C C . ASP A 1 770 ? 6.853 -7.168 -2.708 1.00 91.25 770 ASP A C 1
ATOM 5912 O O . ASP A 1 770 ? 7.333 -7.424 -3.811 1.00 91.25 770 ASP A O 1
ATOM 5916 N N . GLY A 1 771 ? 7.619 -6.887 -1.650 1.00 90.62 771 GLY A N 1
ATOM 5917 C CA . GLY A 1 771 ? 9.074 -6.784 -1.706 1.00 90.62 771 GLY A CA 1
ATOM 5918 C C . GLY A 1 771 ? 9.753 -8.099 -2.092 1.00 90.62 771 GLY A C 1
ATOM 5919 O O . GLY A 1 771 ? 10.655 -8.100 -2.926 1.00 90.62 771 GLY A O 1
ATOM 5920 N N . LEU A 1 772 ? 9.296 -9.237 -1.557 1.00 92.44 772 LEU A N 1
ATOM 5921 C CA . LEU A 1 772 ? 9.827 -10.552 -1.925 1.00 92.44 772 LEU A CA 1
ATOM 5922 C C . LEU A 1 772 ? 9.607 -10.849 -3.414 1.00 92.44 772 LEU A C 1
ATOM 5924 O O . LEU A 1 772 ? 10.540 -11.251 -4.109 1.00 92.44 772 LEU A O 1
ATOM 5928 N N . MET A 1 773 ? 8.387 -10.633 -3.912 1.00 91.44 773 MET A N 1
ATOM 5929 C CA . MET A 1 773 ? 8.058 -10.867 -5.319 1.00 91.44 773 MET A CA 1
ATOM 5930 C C . MET A 1 773 ? 8.782 -9.876 -6.233 1.00 91.44 773 MET A C 1
ATOM 5932 O O . MET A 1 773 ? 9.372 -10.291 -7.228 1.00 91.44 773 MET A O 1
ATOM 5936 N N . GLY A 1 774 ? 8.826 -8.596 -5.863 1.00 87.25 774 GLY A N 1
ATOM 5937 C CA . GLY A 1 774 ? 9.563 -7.568 -6.593 1.00 87.25 774 GLY A CA 1
ATOM 5938 C C . GLY A 1 774 ? 11.063 -7.854 -6.664 1.00 87.25 774 GLY A C 1
ATOM 5939 O O . GLY A 1 774 ? 11.660 -7.700 -7.730 1.00 87.25 774 GLY A O 1
ATOM 5940 N N . PHE A 1 775 ? 11.675 -8.349 -5.582 1.00 86.94 775 PHE A N 1
ATOM 5941 C CA . PHE A 1 775 ? 13.075 -8.782 -5.577 1.00 86.94 775 PHE A CA 1
ATOM 5942 C C . PHE A 1 775 ? 13.312 -9.960 -6.528 1.00 86.94 775 PHE A C 1
ATOM 5944 O O . PHE A 1 775 ? 14.246 -9.912 -7.327 1.00 86.94 775 PHE A O 1
ATOM 5951 N N . ILE A 1 776 ? 12.459 -10.991 -6.489 1.00 88.62 776 ILE A N 1
ATOM 5952 C CA . ILE A 1 776 ? 12.571 -12.156 -7.380 1.00 88.62 776 ILE A CA 1
ATOM 5953 C C . ILE A 1 776 ? 12.464 -11.713 -8.844 1.00 88.62 776 ILE A C 1
ATOM 5955 O O . ILE A 1 776 ? 13.354 -12.010 -9.639 1.00 88.62 776 ILE A O 1
ATOM 5959 N N . VAL A 1 777 ? 11.415 -10.968 -9.203 1.00 87.88 777 VAL A N 1
ATOM 5960 C CA . VAL A 1 777 ? 11.200 -10.532 -10.591 1.00 87.88 777 VAL A CA 1
ATOM 5961 C C . VAL A 1 777 ? 12.353 -9.638 -11.058 1.00 87.88 777 VAL A C 1
ATOM 5963 O O . VAL A 1 777 ? 12.875 -9.851 -12.148 1.00 87.88 777 VAL A O 1
ATOM 5966 N N . SER A 1 778 ? 12.823 -8.708 -10.221 1.00 82.31 778 SER A N 1
ATOM 5967 C CA . SER A 1 778 ? 13.920 -7.796 -10.579 1.00 82.31 778 SER A CA 1
ATOM 5968 C C . SER A 1 778 ? 15.268 -8.499 -10.710 1.00 82.31 778 SER A C 1
ATOM 5970 O O . SER A 1 778 ? 15.990 -8.250 -11.671 1.00 82.31 778 SER A O 1
ATOM 5972 N N . LYS A 1 779 ? 15.617 -9.404 -9.786 1.00 82.12 779 LYS A N 1
ATOM 5973 C CA . LYS A 1 779 ? 16.926 -10.075 -9.793 1.00 82.12 779 LYS A CA 1
ATOM 5974 C C . LYS A 1 779 ? 17.070 -11.053 -10.958 1.00 82.12 779 LYS A C 1
ATOM 5976 O O . LYS A 1 779 ? 18.164 -11.196 -11.498 1.00 82.12 779 LYS A O 1
ATOM 5981 N N . TYR A 1 780 ? 15.985 -11.725 -11.344 1.00 85.56 780 TYR A N 1
ATOM 5982 C CA . TYR A 1 780 ? 16.002 -12.694 -12.442 1.00 85.56 780 TYR A CA 1
ATOM 5983 C C . TYR A 1 780 ? 15.689 -12.086 -13.814 1.00 85.56 780 TYR A C 1
ATOM 5985 O O . TYR A 1 780 ? 15.924 -12.758 -14.817 1.00 85.56 780 TYR A O 1
ATOM 5993 N N . TYR A 1 781 ? 15.223 -10.834 -13.884 1.00 84.81 781 TYR A N 1
ATOM 5994 C CA . TYR A 1 781 ? 14.889 -10.165 -15.143 1.00 84.81 781 TYR A CA 1
ATOM 5995 C C . TYR A 1 781 ? 16.055 -10.179 -16.143 1.00 84.81 781 TYR A C 1
ATOM 5997 O O . TYR A 1 781 ? 15.924 -10.750 -17.222 1.00 84.81 781 TYR A O 1
ATOM 6005 N N . GLU A 1 782 ? 17.212 -9.624 -15.774 1.00 80.31 782 GLU A N 1
ATOM 6006 C CA . GLU A 1 782 ? 18.365 -9.479 -16.674 1.00 80.31 782 GLU A CA 1
ATOM 6007 C C . GLU A 1 782 ? 18.978 -10.833 -17.107 1.00 80.31 782 GLU A C 1
ATOM 6009 O O . GLU A 1 782 ? 19.143 -11.049 -18.313 1.00 80.31 782 GLU A O 1
ATOM 6014 N N . PRO A 1 783 ? 19.228 -11.813 -16.207 1.00 84.69 783 PRO A N 1
ATOM 6015 C CA . PRO A 1 783 ? 19.713 -13.132 -16.620 1.00 84.69 783 PRO A CA 1
ATOM 6016 C C . PRO A 1 783 ? 18.772 -13.870 -17.580 1.00 84.69 783 PRO A C 1
ATOM 6018 O O . PRO A 1 783 ? 19.240 -14.532 -18.510 1.00 84.69 783 PRO A O 1
ATOM 6021 N N . ILE A 1 784 ? 17.454 -13.779 -17.364 1.00 87.88 784 ILE A N 1
ATOM 6022 C CA . ILE A 1 784 ? 16.453 -14.384 -18.254 1.00 87.88 784 ILE A CA 1
ATOM 6023 C C . ILE A 1 784 ? 16.438 -13.639 -19.590 1.00 87.88 784 ILE A C 1
ATOM 6025 O O . ILE A 1 784 ? 16.438 -14.281 -20.639 1.00 87.88 784 ILE A O 1
ATOM 6029 N N . PHE A 1 785 ? 16.488 -12.307 -19.559 1.00 84.62 785 PHE A N 1
ATOM 6030 C CA . PHE A 1 785 ? 16.491 -11.468 -20.752 1.00 84.62 785 PHE A CA 1
ATOM 6031 C C . PHE A 1 785 ? 17.667 -11.795 -21.681 1.00 84.62 785 PHE A C 1
ATOM 6033 O O . PHE A 1 785 ? 17.467 -11.967 -22.881 1.00 84.62 785 PHE A O 1
ATOM 6040 N N . ILE A 1 786 ? 18.874 -11.961 -21.131 1.00 83.69 786 ILE A N 1
ATOM 6041 C CA . ILE A 1 786 ? 20.081 -12.273 -21.911 1.00 83.69 786 ILE A CA 1
ATOM 6042 C C . ILE A 1 786 ? 20.069 -13.722 -22.424 1.00 83.69 786 ILE A C 1
ATOM 6044 O O . ILE A 1 786 ? 20.425 -13.967 -23.574 1.00 83.69 786 ILE A O 1
ATOM 6048 N N . ARG A 1 787 ? 19.679 -14.703 -21.593 1.00 88.19 787 ARG A N 1
ATOM 6049 C CA . ARG A 1 787 ? 19.781 -16.135 -21.950 1.00 88.19 787 ARG A CA 1
ATOM 6050 C C . ARG A 1 787 ? 18.632 -16.649 -22.811 1.00 88.19 787 ARG A C 1
ATOM 6052 O O . ARG A 1 787 ? 18.856 -17.492 -23.673 1.00 88.19 787 ARG A O 1
ATOM 6059 N N . LEU A 1 788 ? 17.408 -16.209 -22.527 1.00 86.38 788 LEU A N 1
ATOM 6060 C CA . LEU A 1 788 ? 16.184 -16.692 -23.179 1.00 86.38 788 LEU A CA 1
ATOM 6061 C C . LEU A 1 788 ? 15.619 -15.679 -24.187 1.00 86.38 788 LEU A C 1
ATOM 6063 O O . LEU A 1 788 ? 14.770 -16.039 -25.001 1.00 86.38 788 LEU A O 1
ATOM 6067 N N . GLY A 1 789 ? 16.116 -14.440 -24.171 1.00 85.19 789 GLY A N 1
ATOM 6068 C CA . GLY A 1 789 ? 15.672 -13.357 -25.039 1.00 85.19 789 GLY A CA 1
ATOM 6069 C C . GLY A 1 789 ? 14.474 -12.592 -24.475 1.00 85.19 789 GLY A C 1
ATOM 6070 O O . GLY A 1 789 ? 13.612 -13.143 -23.783 1.00 85.19 789 GLY A O 1
ATOM 6071 N N . GLY A 1 790 ? 14.389 -11.302 -24.814 1.00 85.00 790 GLY A N 1
ATOM 6072 C CA . GLY A 1 790 ? 13.319 -10.415 -24.348 1.00 85.00 790 GLY A CA 1
ATOM 6073 C C . GLY A 1 790 ? 11.911 -10.888 -24.725 1.00 85.00 790 GLY A C 1
ATOM 6074 O O . GLY A 1 790 ? 10.976 -10.700 -23.951 1.00 85.00 790 GLY A O 1
ATOM 6075 N N . GLN A 1 791 ? 11.747 -11.580 -25.859 1.00 89.62 791 GLN A N 1
ATOM 6076 C CA . GLN A 1 791 ? 10.451 -12.123 -26.281 1.00 89.62 791 GLN A CA 1
ATOM 6077 C C . GLN A 1 791 ? 9.842 -13.086 -25.252 1.00 89.62 791 GLN A C 1
ATOM 6079 O O . GLN A 1 791 ? 8.640 -13.031 -25.000 1.00 89.62 791 GLN A O 1
ATOM 6084 N N . VAL A 1 792 ? 10.655 -13.934 -24.611 1.00 91.25 792 VAL A N 1
ATOM 6085 C CA . VAL A 1 792 ? 10.163 -14.904 -23.620 1.00 91.25 792 VAL A CA 1
ATOM 6086 C C . VAL A 1 792 ? 9.675 -14.184 -22.365 1.00 91.25 792 VAL A C 1
ATOM 6088 O O . VAL A 1 792 ? 8.633 -14.540 -21.819 1.00 91.25 792 VAL A O 1
ATOM 6091 N N . VAL A 1 793 ? 10.388 -13.136 -21.946 1.00 91.00 793 VAL A N 1
ATOM 6092 C CA . VAL A 1 793 ? 10.056 -12.337 -20.759 1.00 91.00 793 VAL A CA 1
ATOM 6093 C C . VAL A 1 793 ? 8.704 -11.639 -20.923 1.00 91.00 793 VAL A C 1
ATOM 6095 O O . VAL A 1 793 ? 7.820 -11.797 -20.083 1.00 91.00 793 VAL A O 1
ATOM 6098 N N . TYR A 1 794 ? 8.504 -10.914 -22.025 1.00 90.94 794 TYR A N 1
ATOM 6099 C CA . TYR A 1 794 ? 7.266 -10.157 -22.237 1.00 90.94 794 TYR A CA 1
ATOM 6100 C C . TYR A 1 794 ? 6.058 -11.051 -22.547 1.00 90.94 794 TYR A C 1
ATOM 6102 O O . TYR A 1 794 ? 4.948 -10.753 -22.104 1.00 90.94 794 TYR A O 1
ATOM 6110 N N . LEU A 1 795 ? 6.255 -12.195 -23.215 1.00 92.31 795 LEU A N 1
ATOM 6111 C CA . LEU A 1 795 ? 5.190 -13.192 -23.376 1.00 92.31 795 LEU A CA 1
ATOM 6112 C C . LEU A 1 795 ? 4.812 -13.846 -22.040 1.00 92.31 795 LEU A C 1
ATOM 6114 O O . LEU A 1 795 ? 3.628 -14.068 -21.784 1.00 92.31 795 LEU A O 1
ATOM 6118 N N . PHE A 1 796 ? 5.784 -14.106 -21.161 1.00 93.62 796 PHE A N 1
ATOM 6119 C CA . PHE A 1 796 ? 5.507 -14.573 -19.804 1.00 93.62 796 PHE A CA 1
ATOM 6120 C C . PHE A 1 796 ? 4.674 -13.549 -19.017 1.00 93.62 796 PHE A C 1
ATOM 6122 O O . PHE A 1 796 ? 3.660 -13.925 -18.428 1.00 93.62 796 PHE A O 1
ATOM 6129 N N . PHE A 1 797 ? 5.031 -12.261 -19.078 1.00 94.19 797 PHE A N 1
ATOM 6130 C CA . PHE A 1 797 ? 4.247 -11.186 -18.456 1.00 94.19 797 PHE A CA 1
ATOM 6131 C C . PHE A 1 797 ? 2.839 -11.039 -19.056 1.00 94.19 797 PHE A C 1
ATOM 6133 O O . PHE A 1 797 ? 1.879 -10.748 -18.340 1.00 94.19 797 PHE A O 1
ATOM 6140 N N . CYS A 1 798 ? 2.667 -11.290 -20.355 1.00 95.44 798 CYS A N 1
ATOM 6141 C CA . CYS A 1 798 ? 1.345 -11.338 -20.980 1.00 95.44 798 CYS A CA 1
ATOM 6142 C C . CYS A 1 798 ? 0.483 -12.465 -20.381 1.00 95.44 798 CYS A C 1
ATOM 6144 O O . CYS A 1 798 ? -0.653 -12.231 -19.962 1.00 95.44 798 CYS A O 1
ATOM 6146 N N . VAL A 1 799 ? 1.016 -13.690 -20.308 1.00 95.62 799 VAL A N 1
ATOM 6147 C CA . VAL A 1 799 ? 0.285 -14.858 -19.785 1.00 95.62 799 VAL A CA 1
ATOM 6148 C C . VAL A 1 799 ? -0.043 -14.694 -18.299 1.00 95.62 799 VAL A C 1
ATOM 6150 O O . VAL A 1 799 ? -1.169 -14.985 -17.888 1.00 95.62 799 VAL A O 1
ATOM 6153 N N . SER A 1 800 ? 0.895 -14.190 -17.493 1.00 94.62 800 SER A N 1
ATOM 6154 C CA . SER A 1 800 ? 0.659 -13.926 -16.068 1.00 94.62 800 SER A CA 1
ATOM 6155 C C . SER A 1 800 ? -0.449 -12.885 -15.865 1.00 94.62 800 SER A C 1
ATOM 6157 O O . SER A 1 800 ? -1.360 -13.102 -15.063 1.00 94.62 800 SER A O 1
ATOM 6159 N N . THR A 1 801 ? -0.438 -11.799 -16.644 1.00 94.62 801 THR A N 1
ATOM 6160 C CA . THR A 1 801 ? -1.439 -10.726 -16.556 1.00 94.62 801 THR A CA 1
ATOM 6161 C C . THR A 1 801 ? -2.831 -11.212 -16.985 1.00 94.62 801 THR A C 1
ATOM 6163 O O . THR A 1 801 ? -3.827 -10.856 -16.352 1.00 94.62 801 THR A O 1
ATOM 6166 N N . LEU A 1 802 ? -2.926 -12.103 -17.983 1.00 95.50 802 LEU A N 1
ATOM 6167 C CA . LEU A 1 802 ? -4.186 -12.785 -18.319 1.00 95.50 802 LEU A CA 1
ATOM 6168 C C . LEU A 1 802 ? -4.676 -13.691 -17.183 1.00 95.50 802 LEU A C 1
ATOM 6170 O O . LEU A 1 802 ? -5.868 -13.705 -16.877 1.00 95.50 802 LEU A O 1
ATOM 6174 N N . GLY A 1 803 ? -3.776 -14.418 -16.518 1.00 95.12 803 GLY A N 1
ATOM 6175 C CA . GLY A 1 803 ? -4.121 -15.202 -15.329 1.00 95.12 803 GLY A CA 1
ATOM 6176 C C . GLY A 1 803 ? -4.733 -14.335 -14.223 1.00 95.12 803 GLY A C 1
ATOM 6177 O O . GLY A 1 803 ? -5.746 -14.699 -13.620 1.00 95.12 803 GLY A O 1
ATOM 6178 N N . ILE A 1 804 ? -4.176 -13.141 -14.017 1.00 94.94 804 ILE A N 1
ATOM 6179 C CA . ILE A 1 804 ? -4.681 -12.157 -13.055 1.00 94.94 804 ILE A CA 1
ATOM 6180 C C . ILE A 1 804 ? -6.048 -11.605 -13.461 1.00 94.94 804 ILE A C 1
ATOM 6182 O O . ILE A 1 804 ? -6.906 -11.440 -12.596 1.00 94.94 804 ILE A O 1
ATOM 6186 N N . PHE A 1 805 ? -6.308 -11.384 -14.751 1.00 96.00 805 PHE A N 1
ATOM 6187 C CA . PHE A 1 805 ? -7.640 -11.000 -15.230 1.00 96.00 805 PHE A CA 1
ATOM 6188 C C . PHE A 1 805 ? -8.714 -12.016 -14.799 1.00 96.00 805 PHE A C 1
ATOM 6190 O O . PHE A 1 805 ? -9.747 -11.635 -14.240 1.00 96.00 805 PHE A O 1
ATOM 6197 N N . PHE A 1 806 ? -8.453 -13.317 -14.973 1.00 95.44 806 PHE A N 1
ATOM 6198 C CA . PHE A 1 806 ? -9.376 -14.366 -14.522 1.00 95.44 806 PHE A CA 1
ATOM 6199 C C . PHE A 1 806 ? -9.505 -14.418 -12.996 1.00 95.44 806 PHE A C 1
ATOM 6201 O O . PHE A 1 806 ? -10.607 -14.612 -12.477 1.00 95.44 806 PHE A O 1
ATOM 6208 N N . PHE A 1 807 ? -8.409 -14.196 -12.267 1.00 95.19 807 PHE A N 1
ATOM 6209 C CA . PHE A 1 807 ? -8.435 -14.092 -10.809 1.00 95.19 807 PHE A CA 1
ATOM 6210 C C . PHE A 1 807 ? -9.317 -12.928 -10.331 1.00 95.19 807 PHE A C 1
ATOM 6212 O O . PHE A 1 807 ? -10.176 -13.123 -9.470 1.00 95.19 807 PHE A O 1
ATOM 6219 N N . ILE A 1 808 ? -9.172 -11.741 -10.930 1.00 94.31 808 ILE A N 1
ATOM 6220 C CA . ILE A 1 808 ? -9.994 -10.559 -10.630 1.00 94.31 808 ILE A CA 1
ATOM 6221 C C . ILE A 1 808 ? -11.464 -10.846 -10.931 1.00 94.31 808 ILE A C 1
ATOM 6223 O O . ILE A 1 808 ? -12.343 -10.527 -10.128 1.00 94.31 808 ILE A O 1
ATOM 6227 N N . TYR A 1 809 ? -11.742 -11.479 -12.072 1.00 93.12 809 TYR A N 1
ATOM 6228 C CA . TYR A 1 809 ? -13.100 -11.846 -12.452 1.00 93.12 809 TYR A CA 1
ATOM 6229 C C . TYR A 1 809 ? -13.747 -12.785 -11.426 1.00 93.12 809 TYR A C 1
ATOM 6231 O O . TYR A 1 809 ? -14.918 -12.593 -11.097 1.00 93.12 809 TYR A O 1
ATOM 6239 N N . ALA A 1 810 ? -13.005 -13.759 -10.896 1.00 90.94 810 ALA A N 1
ATOM 6240 C CA . ALA A 1 810 ? -13.542 -14.778 -9.999 1.00 90.94 810 ALA A CA 1
ATOM 6241 C C . ALA A 1 810 ? -13.622 -14.350 -8.521 1.00 90.94 810 ALA A C 1
ATOM 6243 O O . ALA A 1 810 ? -14.602 -14.681 -7.855 1.00 90.94 810 ALA A O 1
ATOM 6244 N N . TYR A 1 811 ? -12.611 -13.645 -8.001 1.00 89.81 811 TYR A N 1
ATOM 6245 C CA . TYR A 1 811 ? -12.421 -13.487 -6.552 1.00 89.81 811 TYR A CA 1
ATOM 6246 C C . TYR A 1 811 ? -12.566 -12.058 -6.024 1.00 89.81 811 TYR A C 1
ATOM 6248 O O . TYR A 1 811 ? -12.821 -11.898 -4.833 1.00 89.81 811 TYR A O 1
ATOM 6256 N N . VAL A 1 812 ? -12.413 -11.021 -6.857 1.00 91.94 812 VAL A N 1
ATOM 6257 C CA . VAL A 1 812 ? -12.414 -9.625 -6.384 1.00 91.94 812 VAL A CA 1
ATOM 6258 C C . VAL A 1 812 ? -13.851 -9.082 -6.309 1.00 91.94 812 VAL A C 1
ATOM 6260 O O . VAL A 1 812 ? -14.509 -8.955 -7.348 1.00 91.94 812 VAL A O 1
ATOM 6263 N N . PRO A 1 813 ? -14.365 -8.734 -5.111 1.00 90.12 813 PRO A N 1
ATOM 6264 C CA . PRO A 1 813 ? -15.675 -8.112 -4.966 1.00 90.12 813 PRO A CA 1
ATOM 6265 C C . PRO A 1 813 ? -15.640 -6.612 -5.294 1.00 90.12 813 PRO A C 1
ATOM 6267 O O . PRO A 1 813 ? -14.592 -5.972 -5.286 1.00 90.12 813 PRO A O 1
ATOM 6270 N N . GLU A 1 814 ? -16.815 -6.029 -5.538 1.00 89.81 814 GLU A N 1
ATOM 6271 C CA . GLU A 1 814 ? -16.957 -4.575 -5.672 1.00 89.81 814 GLU A CA 1
ATOM 6272 C C . GLU A 1 814 ? -17.116 -3.913 -4.293 1.00 89.81 814 GLU A C 1
ATOM 6274 O O . GLU A 1 814 ? -18.066 -4.227 -3.559 1.00 89.81 814 GLU A O 1
ATOM 6279 N N . THR A 1 815 ? -16.207 -2.984 -3.976 1.00 86.62 815 THR A N 1
ATOM 6280 C CA . THR A 1 815 ? -16.125 -2.247 -2.699 1.00 86.62 815 THR A CA 1
ATOM 6281 C C . THR A 1 815 ? -16.677 -0.820 -2.774 1.00 86.62 815 THR A C 1
ATOM 6283 O O . THR A 1 815 ? -16.832 -0.166 -1.743 1.00 86.62 815 THR A O 1
ATOM 6286 N N . LYS A 1 816 ? -17.021 -0.319 -3.970 1.00 83.25 816 LYS A N 1
ATOM 6287 C CA . LYS A 1 816 ? -17.505 1.055 -4.176 1.00 83.25 816 LYS A CA 1
ATOM 6288 C C . LYS A 1 816 ? -18.655 1.440 -3.237 1.00 83.25 816 LYS A C 1
ATOM 6290 O O . LYS A 1 816 ? -19.716 0.818 -3.269 1.00 83.25 816 LYS A O 1
ATOM 6295 N N . ARG A 1 817 ? -18.463 2.552 -2.510 1.00 76.56 817 ARG A N 1
ATOM 6296 C CA . ARG A 1 817 ? -19.436 3.188 -1.593 1.00 76.56 817 ARG A CA 1
ATOM 6297 C C . ARG A 1 817 ? -19.976 2.266 -0.497 1.00 76.56 817 ARG A C 1
ATOM 6299 O O . ARG A 1 817 ? -21.048 2.533 0.036 1.00 76.56 817 ARG A O 1
ATOM 6306 N N . LYS A 1 818 ? -19.249 1.200 -0.170 1.00 80.69 818 LYS A N 1
ATOM 6307 C CA . LYS A 1 818 ? -19.635 0.289 0.903 1.00 80.69 818 LYS A CA 1
ATOM 6308 C C . LYS A 1 818 ? -18.932 0.651 2.193 1.00 80.69 818 LYS A C 1
ATOM 6310 O O . LYS A 1 818 ? -17.779 1.088 2.193 1.00 80.69 818 LYS A O 1
ATOM 6315 N N . THR A 1 819 ? -19.634 0.474 3.302 1.00 78.06 819 THR A N 1
ATOM 6316 C CA . THR A 1 819 ? -19.022 0.620 4.623 1.00 78.06 819 THR A CA 1
ATOM 6317 C C . THR A 1 819 ? -18.115 -0.575 4.923 1.00 78.06 819 THR A C 1
ATOM 6319 O O . THR A 1 819 ? -18.215 -1.629 4.295 1.00 78.06 819 THR A O 1
ATOM 6322 N N . PHE A 1 820 ? -17.221 -0.438 5.907 1.00 70.56 820 PHE A N 1
ATOM 6323 C CA . PHE A 1 820 ? -16.345 -1.546 6.304 1.00 70.56 820 PHE A CA 1
ATOM 6324 C C . PHE A 1 820 ? -17.134 -2.799 6.713 1.00 70.56 820 PHE A C 1
ATOM 6326 O O . PHE A 1 820 ? -16.701 -3.902 6.398 1.00 70.56 820 PHE A O 1
ATOM 6333 N N . LEU A 1 821 ? -18.286 -2.636 7.376 1.00 71.00 821 LEU A N 1
ATOM 6334 C CA . LEU A 1 821 ? -19.138 -3.746 7.818 1.00 71.00 821 LEU A CA 1
ATOM 6335 C C . LEU A 1 821 ? -19.747 -4.496 6.627 1.00 71.00 821 LEU A C 1
ATOM 6337 O O . LEU A 1 821 ? -19.606 -5.709 6.534 1.00 71.00 821 LEU A O 1
ATOM 6341 N N . GLU A 1 822 ? -20.299 -3.770 5.656 1.00 80.31 822 GLU A N 1
ATOM 6342 C CA . GLU A 1 822 ? -20.870 -4.362 4.438 1.00 80.31 822 GLU A CA 1
ATOM 6343 C C . GLU A 1 822 ? -19.828 -5.134 3.616 1.00 80.31 822 GLU A C 1
ATOM 6345 O O . GLU A 1 822 ? -20.130 -6.166 3.020 1.00 80.31 822 GLU A O 1
ATOM 6350 N N . ILE A 1 823 ? -18.582 -4.646 3.573 1.00 82.56 823 ILE A N 1
ATOM 6351 C CA . ILE A 1 823 ? -17.481 -5.350 2.902 1.00 82.56 823 ILE A CA 1
ATOM 6352 C C . ILE A 1 823 ? -17.172 -6.672 3.616 1.00 82.56 823 ILE A C 1
ATOM 6354 O O . ILE A 1 823 ? -16.939 -7.678 2.944 1.00 82.56 823 ILE A O 1
ATOM 6358 N N . GLN A 1 824 ? -17.193 -6.694 4.954 1.00 78.31 824 GLN A N 1
ATOM 6359 C CA . GLN A 1 824 ? -17.000 -7.931 5.716 1.00 78.31 824 GLN A CA 1
ATOM 6360 C C . GLN A 1 824 ? -18.116 -8.947 5.442 1.00 78.31 824 GLN A C 1
ATOM 6362 O O . GLN A 1 824 ? -17.807 -10.116 5.222 1.00 78.31 824 GLN A O 1
ATOM 6367 N N . ASP A 1 825 ? -19.371 -8.501 5.351 1.00 81.38 825 ASP A N 1
ATOM 6368 C CA . ASP A 1 825 ? -20.507 -9.377 5.033 1.00 81.38 825 ASP A CA 1
ATOM 6369 C C . ASP A 1 825 ? -20.360 -10.013 3.638 1.00 81.38 825 ASP A C 1
ATOM 6371 O O . ASP A 1 825 ? -20.555 -11.216 3.459 1.00 81.38 825 ASP A O 1
ATOM 6375 N N . ILE A 1 826 ? -19.914 -9.239 2.642 1.00 83.69 826 ILE A N 1
ATOM 6376 C CA . ILE A 1 826 ? -19.647 -9.752 1.286 1.00 83.69 826 ILE A CA 1
ATOM 6377 C C . ILE A 1 826 ? -18.526 -10.790 1.296 1.00 83.69 826 ILE A C 1
ATOM 6379 O O . ILE A 1 826 ? -18.609 -11.814 0.612 1.00 83.69 826 ILE A O 1
ATOM 6383 N N . LEU A 1 827 ? -17.462 -10.535 2.060 1.00 82.06 827 LEU A N 1
ATOM 6384 C CA . LEU A 1 827 ? -16.359 -11.480 2.202 1.00 82.06 827 LEU A CA 1
ATOM 6385 C C . LEU A 1 827 ? -16.808 -12.783 2.870 1.00 82.06 827 LEU A C 1
ATOM 6387 O O . LEU A 1 827 ? -16.251 -13.834 2.542 1.00 82.06 827 LEU A O 1
ATOM 6391 N N . ASP A 1 828 ? -17.815 -12.744 3.744 1.00 77.19 828 ASP A N 1
ATOM 6392 C CA . ASP A 1 828 ? -18.409 -13.929 4.368 1.00 77.19 828 ASP A CA 1
ATOM 6393 C C . ASP A 1 828 ? -19.284 -14.722 3.376 1.00 77.19 828 ASP A C 1
ATOM 6395 O O . ASP A 1 828 ? -19.206 -15.959 3.331 1.00 77.19 828 ASP A O 1
ATOM 6399 N N . GLU A 1 829 ? -20.020 -14.032 2.499 1.00 75.19 829 GLU A N 1
ATOM 6400 C CA . GLU A 1 829 ? -20.886 -14.638 1.477 1.00 75.19 829 GLU A CA 1
ATOM 6401 C C . GLU A 1 829 ? -20.138 -15.319 0.313 1.00 75.19 829 GLU A C 1
ATOM 6403 O O . GLU A 1 829 ? -20.672 -16.265 -0.283 1.00 75.19 829 GLU A O 1
ATOM 6408 N N . LEU A 1 830 ? -18.901 -14.904 -0.000 1.00 63.38 830 LEU A N 1
ATOM 6409 C CA . LEU A 1 830 ? -18.070 -15.489 -1.066 1.00 63.38 830 LEU A CA 1
ATOM 6410 C C . LEU A 1 830 ? -17.711 -16.963 -0.772 1.00 63.38 830 LEU A C 1
ATOM 6412 O O . LEU A 1 830 ? -16.678 -17.284 -0.180 1.00 63.38 830 LEU A O 1
ATOM 6416 N N . ARG A 1 831 ? -18.561 -17.903 -1.202 1.00 51.47 831 ARG A N 1
ATOM 6417 C CA . ARG A 1 831 ? -18.261 -19.346 -1.205 1.00 51.47 831 ARG A CA 1
ATOM 6418 C C . ARG A 1 831 ? -17.518 -19.751 -2.488 1.00 51.47 831 ARG A C 1
ATOM 6420 O O . ARG A 1 831 ? -17.951 -19.355 -3.568 1.00 51.47 831 ARG A O 1
ATOM 6427 N N . PRO A 1 832 ? -16.459 -20.582 -2.408 1.00 40.47 832 PRO A N 1
ATOM 6428 C CA . PRO A 1 832 ? -15.820 -21.137 -3.597 1.00 40.47 832 PRO A CA 1
ATOM 6429 C C . PRO A 1 832 ? -16.794 -22.057 -4.348 1.00 40.47 832 PRO A C 1
ATOM 6431 O O . PRO A 1 832 ? -17.573 -22.794 -3.735 1.00 40.47 832 PRO A O 1
ATOM 6434 N N . PHE A 1 833 ? -16.748 -21.982 -5.681 1.00 34.28 833 PHE A N 1
ATOM 6435 C CA . PHE A 1 833 ? -17.556 -22.757 -6.624 1.00 34.28 833 PHE A CA 1
ATOM 6436 C C . PHE A 1 833 ? -17.599 -24.251 -6.250 1.00 34.28 833 PHE A C 1
ATOM 6438 O O . PHE A 1 833 ? -16.611 -24.967 -6.386 1.00 34.28 833 PHE A O 1
ATOM 6445 N N . LYS A 1 834 ? -18.777 -24.752 -5.862 1.00 28.33 834 LYS A N 1
ATOM 6446 C CA . LYS A 1 834 ? -19.157 -26.142 -6.143 1.00 28.33 834 LYS A CA 1
ATOM 6447 C C . LYS A 1 834 ? -19.857 -26.121 -7.498 1.00 28.33 834 LYS A C 1
ATOM 6449 O O . LYS A 1 834 ? -20.900 -25.484 -7.633 1.00 28.33 834 LYS A O 1
ATOM 6454 N N . ALA A 1 835 ? -19.253 -26.769 -8.490 1.00 30.98 835 ALA A N 1
ATOM 6455 C CA . ALA A 1 835 ? -19.841 -26.962 -9.807 1.00 30.98 835 ALA A CA 1
ATOM 6456 C C . ALA A 1 835 ? -21.216 -27.632 -9.665 1.00 30.98 835 ALA A C 1
ATOM 6458 O O . ALA A 1 835 ? -21.311 -28.755 -9.172 1.00 30.98 835 ALA A O 1
ATOM 6459 N N . HIS A 1 836 ? -22.274 -26.948 -10.098 1.00 29.22 836 HIS A N 1
ATOM 6460 C CA . HIS A 1 836 ? -23.519 -27.610 -10.460 1.00 29.22 836 HIS A CA 1
ATOM 6461 C C . HIS A 1 836 ? -23.675 -27.530 -11.973 1.00 29.22 836 HIS A C 1
ATOM 6463 O O . HIS A 1 836 ? -23.628 -26.455 -12.569 1.00 29.22 836 HIS A O 1
ATOM 6469 N N . SER A 1 837 ? -23.801 -28.719 -12.552 1.00 28.52 837 SER A N 1
ATOM 6470 C CA . SER A 1 837 ? -24.077 -29.013 -13.947 1.00 28.52 837 SER A CA 1
ATOM 6471 C C . SER A 1 837 ? -25.194 -28.148 -14.524 1.00 28.52 837 SER A C 1
ATOM 6473 O O . SER A 1 837 ? -26.258 -27.993 -13.924 1.00 28.52 837 SER A O 1
ATOM 6475 N N . SER A 1 838 ? -24.918 -27.653 -15.726 1.00 32.94 838 SER A N 1
ATOM 6476 C CA . SER A 1 838 ? -25.843 -27.177 -16.751 1.00 32.94 838 SER A CA 1
ATOM 6477 C C . SER A 1 838 ? -27.295 -27.644 -16.603 1.00 32.94 838 SER A C 1
ATOM 6479 O O . SER A 1 838 ? -27.599 -28.834 -16.656 1.00 32.94 838 SER A O 1
ATOM 6481 N N . THR A 1 839 ? -28.224 -26.690 -16.537 1.00 30.08 839 THR A N 1
ATOM 6482 C CA . THR A 1 839 ? -29.585 -26.886 -17.057 1.00 30.08 839 THR A CA 1
ATOM 6483 C C . THR A 1 839 ? -30.201 -25.538 -17.446 1.00 30.08 839 THR A C 1
ATOM 6485 O O . THR A 1 839 ? -30.572 -24.726 -16.607 1.00 30.08 839 THR A O 1
ATOM 6488 N N . SER A 1 840 ? -30.227 -25.321 -18.763 1.00 25.81 840 SER A N 1
ATOM 6489 C CA . SER A 1 840 ? -31.271 -24.650 -19.551 1.00 25.81 840 SER A CA 1
ATOM 6490 C C . SER A 1 840 ? -31.749 -23.257 -19.119 1.00 25.81 840 SER A C 1
ATOM 6492 O O . SER A 1 840 ? -32.685 -23.099 -18.337 1.00 25.81 840 SER A O 1
ATOM 6494 N N . ILE A 1 841 ? -31.195 -22.232 -19.769 1.00 31.33 841 ILE A N 1
ATOM 6495 C CA . ILE A 1 841 ? -31.795 -20.897 -19.857 1.00 31.33 841 ILE A CA 1
ATOM 6496 C C . ILE A 1 841 ? -33.108 -21.016 -20.643 1.00 31.33 841 ILE A C 1
ATOM 6498 O O . ILE A 1 841 ? -33.097 -21.341 -21.827 1.00 31.33 841 ILE A O 1
ATOM 6502 N N . SER A 1 842 ? -34.232 -20.744 -19.978 1.00 24.89 842 SER A N 1
ATOM 6503 C CA . SER A 1 842 ? -35.534 -20.524 -20.616 1.00 24.89 842 SER A CA 1
ATOM 6504 C C . SER A 1 842 ? -35.902 -19.053 -20.421 1.00 24.89 842 SER A C 1
ATOM 6506 O O . SER A 1 842 ? -36.233 -18.637 -19.313 1.00 24.89 842 SER A O 1
ATOM 6508 N N . CYS A 1 843 ? -35.792 -18.246 -21.476 1.00 31.97 843 CYS A N 1
ATOM 6509 C CA . CYS A 1 843 ? -36.342 -16.889 -21.519 1.00 31.97 843 CYS A CA 1
ATOM 6510 C C . CYS A 1 843 ? -37.871 -16.959 -21.615 1.00 31.97 843 CYS A C 1
ATOM 6512 O O . CYS A 1 843 ? -38.344 -17.763 -22.411 1.00 31.97 843 CYS A O 1
ATOM 6514 N N . LEU A 1 844 ? -38.617 -16.118 -20.875 1.00 27.05 844 LEU A N 1
ATOM 6515 C CA . LEU A 1 844 ? -40.018 -15.703 -21.141 1.00 27.05 844 LEU A CA 1
ATOM 6516 C C . LEU A 1 844 ? -40.483 -14.644 -20.091 1.00 27.05 844 LEU A C 1
ATOM 6518 O O . LEU A 1 844 ? -39.792 -14.456 -19.093 1.00 27.05 844 LEU A O 1
ATOM 6522 N N . PRO A 1 845 ? -41.567 -13.868 -20.319 1.00 31.53 845 PRO A N 1
ATOM 6523 C CA . PRO A 1 845 ? -41.512 -12.461 -20.727 1.00 31.53 845 PRO A CA 1
ATOM 6524 C C . PRO A 1 845 ? -41.989 -11.453 -19.654 1.00 31.53 845 PRO A C 1
ATOM 6526 O O . PRO A 1 845 ? -42.638 -11.803 -18.670 1.00 31.53 845 PRO A O 1
ATOM 6529 N N . LEU A 1 846 ? -41.709 -10.166 -19.896 1.00 29.27 846 LEU A N 1
ATOM 6530 C CA . LEU A 1 846 ? -42.204 -9.015 -19.126 1.00 29.27 846 LEU A CA 1
ATOM 6531 C C . LEU A 1 846 ? -43.742 -8.944 -19.137 1.00 29.27 846 LEU A C 1
ATOM 6533 O O . LEU A 1 846 ? -44.361 -8.812 -20.193 1.00 29.27 846 LEU A O 1
ATOM 6537 N N . LYS A 1 847 ? -44.353 -8.983 -17.946 1.00 28.98 847 LYS A N 1
ATOM 6538 C CA . LYS A 1 847 ? -45.797 -8.823 -17.732 1.00 28.98 847 LYS A CA 1
ATOM 6539 C C . LYS A 1 847 ? -46.106 -7.365 -17.360 1.00 28.98 847 LYS A C 1
ATOM 6541 O O . LYS A 1 847 ? -45.551 -6.836 -16.401 1.00 28.98 847 LYS A O 1
ATOM 6546 N N . ARG A 1 848 ? -46.977 -6.734 -18.156 1.00 27.98 848 ARG A N 1
ATOM 6547 C CA . ARG A 1 848 ? -47.576 -5.403 -17.944 1.00 27.98 848 ARG A CA 1
ATOM 6548 C C . ARG A 1 848 ? -48.283 -5.324 -16.585 1.00 27.98 848 ARG A C 1
ATOM 6550 O O . ARG A 1 848 ? -49.060 -6.216 -16.254 1.00 27.98 848 ARG A O 1
ATOM 6557 N N . SER A 1 849 ? -48.051 -4.227 -15.867 1.00 30.22 849 SER A N 1
ATOM 6558 C CA . SER A 1 849 ? -48.891 -3.760 -14.759 1.00 30.22 849 SER A CA 1
ATOM 6559 C C . SER A 1 849 ? -50.183 -3.174 -15.338 1.00 30.22 849 SER A C 1
ATOM 6561 O O . SER A 1 849 ? -50.117 -2.256 -16.158 1.00 30.22 849 SER A O 1
ATOM 6563 N N . GLY A 1 850 ? -51.328 -3.753 -14.979 1.00 28.45 850 GLY A N 1
ATOM 6564 C CA . GLY A 1 850 ? -52.654 -3.188 -15.222 1.00 28.45 850 GLY A CA 1
ATOM 6565 C C . GLY A 1 850 ? -53.113 -2.444 -13.972 1.00 28.45 850 GLY A C 1
ATOM 6566 O O . GLY A 1 850 ? -52.996 -2.984 -12.874 1.00 28.45 850 GLY A O 1
ATOM 6567 N N . GLY A 1 851 ? -53.579 -1.209 -14.155 1.00 28.45 851 GLY A N 1
ATOM 6568 C CA . GLY A 1 851 ? -54.276 -0.441 -13.128 1.00 28.45 851 GLY A CA 1
ATOM 6569 C C . GLY A 1 851 ? -55.716 -0.926 -12.962 1.00 28.45 851 GLY A C 1
ATOM 6570 O O . GLY A 1 851 ? -56.345 -1.348 -13.932 1.00 28.45 851 GLY A O 1
ATOM 6571 N N . GLU A 1 852 ? -56.200 -0.873 -11.725 1.00 28.16 852 GLU A N 1
ATOM 6572 C CA . GLU A 1 852 ? -57.619 -0.948 -11.378 1.00 28.16 852 GLU A CA 1
ATOM 6573 C C . GLU A 1 852 ? -58.286 0.394 -11.709 1.00 28.16 852 GLU A C 1
ATOM 6575 O O . GLU A 1 852 ? -57.838 1.443 -11.247 1.00 28.16 852 GLU A O 1
ATOM 6580 N N . GLU A 1 853 ? -59.342 0.347 -12.522 1.00 30.86 853 GLU A N 1
ATOM 6581 C CA . GLU A 1 853 ? -60.325 1.420 -12.686 1.00 30.86 853 GLU A CA 1
ATOM 6582 C C . GLU A 1 853 ? -61.576 1.083 -11.868 1.00 30.86 853 GLU A C 1
ATOM 6584 O O . GLU A 1 853 ? -62.049 -0.057 -11.851 1.00 30.86 853 GLU A O 1
ATOM 6589 N N . ASP A 1 854 ? -62.084 2.108 -11.188 1.00 30.28 854 ASP A N 1
ATOM 6590 C CA . ASP A 1 854 ? -63.282 2.104 -10.362 1.00 30.28 854 ASP A CA 1
ATOM 6591 C C . ASP A 1 854 ? -64.571 1.840 -11.157 1.00 30.28 854 ASP A C 1
ATOM 6593 O O . ASP A 1 854 ? -64.795 2.337 -12.260 1.00 30.28 854 ASP A O 1
ATOM 6597 N N . ASN A 1 855 ? -65.476 1.112 -10.507 1.00 29.30 855 ASN A N 1
ATOM 6598 C CA . ASN A 1 855 ? -66.875 0.924 -10.884 1.00 29.30 855 ASN A CA 1
ATOM 6599 C C . ASN A 1 855 ? -67.665 2.249 -10.856 1.00 29.30 855 ASN A C 1
ATOM 6601 O O . ASN A 1 855 ? -67.644 2.927 -9.825 1.00 29.30 855 ASN A O 1
ATOM 6605 N N . LYS A 1 856 ? -68.511 2.504 -11.874 1.00 28.88 856 LYS A N 1
ATOM 6606 C CA . LYS A 1 856 ? -69.964 2.758 -11.690 1.00 28.88 856 LYS A CA 1
ATOM 6607 C C . LYS A 1 856 ? -70.771 2.924 -12.994 1.00 28.88 856 LYS A C 1
ATOM 6609 O O . LYS A 1 856 ? -70.298 3.522 -13.953 1.00 28.88 856 LYS A O 1
ATOM 6614 N N . THR A 1 857 ? -72.035 2.481 -12.880 1.00 30.50 857 THR A N 1
ATOM 6615 C CA . THR A 1 857 ? -73.278 2.760 -13.656 1.00 30.50 857 THR A CA 1
ATOM 6616 C C . THR A 1 857 ? -73.420 2.112 -15.043 1.00 30.50 857 THR A C 1
ATOM 6618 O O . THR A 1 857 ? -72.634 2.394 -15.935 1.00 30.50 857 THR A O 1
ATOM 6621 N N . GLU A 1 858 ? -74.248 1.066 -15.198 1.00 34.00 858 GLU A N 1
ATOM 6622 C CA . GLU A 1 858 ? -75.734 1.016 -15.349 1.00 34.00 858 GLU A CA 1
ATOM 6623 C C . GLU A 1 858 ? -76.192 1.246 -16.801 1.00 34.00 858 GLU A C 1
ATOM 6625 O O . GLU A 1 858 ? -76.064 2.353 -17.303 1.00 34.00 858 GLU A O 1
ATOM 6630 N N . GLU A 1 859 ? -76.715 0.196 -17.451 1.00 32.03 859 GLU A N 1
ATOM 6631 C CA . GLU A 1 859 ? -78.032 0.128 -18.127 1.00 32.03 859 GLU A CA 1
ATOM 6632 C C . GLU A 1 859 ? -78.100 -1.005 -19.177 1.00 32.03 859 GLU A C 1
ATOM 6634 O O . GLU A 1 859 ? -77.176 -1.188 -19.969 1.00 32.03 859 GLU A O 1
ATOM 6639 N N . ALA A 1 860 ? -79.268 -1.668 -19.174 1.00 33.56 860 ALA A N 1
ATOM 6640 C CA . ALA A 1 860 ? -79.862 -2.605 -20.145 1.00 33.56 860 ALA A CA 1
ATOM 6641 C C . ALA A 1 860 ? -79.368 -4.064 -20.195 1.00 33.56 860 ALA A C 1
ATOM 6643 O O . ALA A 1 860 ? -78.277 -4.347 -20.737 1.00 33.56 860 ALA A O 1
#

Foldseek 3Di:
DAQDCVNCVVVLFDDQDVDRDTHHLCQQQAPDPPSVVCRSQPDQDQVVLVVSQFGGQDPGSHTHHLVQQLAQDQPDPVSSSQPFQDPVSLVVSQFCAAPVRRHTHHLCQQQAPDQPDPVSSSQPDLDQVSLVVSCFCAQPPGSHTHHLVQAQAPDPPSVVCRSNPPLDCVSLVVVQFCQQDPGSHTHHPCQACQPDPSSVVCRSNPPPPPDDDDDDDDDDDDDDDDDDDDDDDDDDDDDDDDDDDDDDDDDDDDDDDDDDDDDDDDDDDDDDDDDDDDDDDDDDDDDDDDDPPVVVVLVVVLVVLVVVVVVVLVCVLVVPPPPVVVPPVPPDDDDDDDDDDDDDDDDDDDDDDDDDDDDDDPDDDDPPDDFDQSLLSLQLLLLLLLLLLLLLLLLLLQQCLVVLCDPPDPLDLHRDHPVLSLLLQLLLLVLLLVLLVVLLVCCQQVNLLVLLLVLLVLSLVLLVLQLVDNDSVSSSVSSSSNSSSNNNSLLRSLLQLLLLDDQLQSQLSLLSNLLSSLSSSLSLLVSRVVDGSNVSSVSSSVSSVVSCVSNVPQATRLLSCVVVVVLVSSLVNCCSSRVDPDPVVSVVVSVVSNVLVVDDDDDPDPRPDVDVVLVVVCVPLLNVLLLCLLLLLLLLLLLLCLSQCLSCQLVVVVVLVDVDHSSVLNSLLSVLLSVLSNVLSVCCLPQFQLRLQLQLLLQLLVLLLVLLVVQVVVVVVDPCVVPSCSNSVSSSSNSSSCSSHSSRRSSSSLSQQDDSSSSSVSSSVSSSSSSVSNSVSNVCVVVCCVPVNPSVSSNSSSVSSVVSSVVSVQRPDTRRSDDSVVSSVVSVVDDPDDDDDDDDDDDDDDDDDDDDDDDDDDDD

Organism: NCBI:txid543379